Protein AF-A0AA36GYH1-F1 (afdb_monomer)

Foldseek 3Di:
DDDDDPVLVVLLVVVLVVVVVVLVVVLVVLVVVLVVLVVVLLVLLLCCLAANDPPDADWDAAVAPLRGIYHPPKHWDFCCVFWDWAPAQFDPPFFEWDADLVPFIDGQVVVCVVPVDHDDDDPDDSRQWHWDDQLKWKQFLCCLPFFIGHDNDTGIYGPLIIIIDGPPVQDPSLLVNSVRRHPSNSPQLNVLDPCPDRSPRRDVSSVRVRIDMGDPPVSSVVSSVVSVVVVVVSVVVSVVSVVVSVVSVVVSVVSSCCSVVCVPVDPPPDDDPPPDDPDDDDDPDPPVVPPPPPDPPDDDPVVVVVVVVPPPDDDDDDPPPVVVVPPPPDPPPPPDDDDDDDDDDDDDDDDDDDDDDDDPPVPCPPDPPLDLVVVLVVLQVLCCDPQVPADADPQDQDQVLQWSQVLQVVLQCVQPVVLLVVQCVVDVDCSSVVVSVQLQVCCVPVFQLCCQQQNDDDPNRGTHSAAADDLDVVPVSSVVRNVSKHKHKDAQCQNHPVDRHGFGIFIAISGFTAETEREFRVVVVTDLVNLVLCLQAVDDCVRQCQPQRRGYQKYWRDYLKFIKIFRHYDRNPTDIFTQEQAQVGNQAWHADIFHDDPVGGSCVCVSSPCNRPNNVSCQSQQFKFKDWDWDWDQDPVRDTDTDIDIDIDRDRNNLSVVLVLVLVVCQVQQFQAFAEEQAADLNCVLLSLLSNLLSLLSHAYNVRHRSALAEEEEEADLPDDVSSVRNNPGNDDPDQQEAECHPPHALVSVLVNLQVSRSYYYDYLVSLVVCLVPNPDQAPGAYEYEYEADDPVRCFPSVLSVLSSHAHLQVVLVVLCVVVVHDSVPPPPLQPLSSSLSSFATGRRYYYYYYHNADDLLRQQQRFDQDDQAKGFGPGHDFPNRCCSSLSWDDLQQAEDEPQQLLQPLVVCVVDVVDPQDLSSVLVVVPVPDALDDLLVVLSSVVSCCVRPAQPFPNRQAAEEEEAAAPVSLVVNLVSNVVVCVVVVPPSAFEAEDDDDWDDDPNDIDDSQVSAADPVRHTADPVCRLVCCQPPHGYYYYHPPPLAPDEDQSHAEYEYHHDAAAPSLSSRSSSNTHDDRRRPHHHYYYSHDDLVRSLVNCQCRNTTHMGNHDDDPVVLVVLVCVLVVVVLDDVVLLCQLSVLVSCVVVVDPCSVVSNVVSLVSSLVSLVPDDPVSVVVSLVSLVVNLVSVSSVRNHDSDSDSSSSSVSVNSVVNNVSNDDDDDDDDDDPPDDDDDDDDDHHDDDRGRDRDDDDDD

Mean predicted aligned error: 20.14 Å

InterPro domains:
  IPR007409 Restriction endonuclease, type I, HsdR, N-terminal [PF04313] (483-558)
  IPR014001 Helicase superfamily 1/2, ATP-binding domain [SM00487] (647-878)
  IPR027417 P-loop containing nucleoside triphosphate hydrolase [G3DSA:3.40.50.300] (651-812)
  IPR027417 P-loop containing nucleoside triphosphate hydrolase [G3DSA:3.40.50.300] (880-1109)
  IPR027417 P-loop containing nucleoside triphosphate hydrolase [SSF52540] (620-901)
  IPR040980 SWI2/SNF2 ATPase [PF18766] (654-894)
  IPR055180 Restriction endonuclease, type I, HsdR, second RecA-like helicase domain [PF22679] (1026-1087)

Organism: Cylicocyclus nassatus (NCBI:txid53992)

Radius of gyration: 38.21 Å; Cα contacts (8 Å, |Δi|>4): 1904; chains: 1; bounding box: 114×92×115 Å

pLDDT: mean 75.82, std 20.83, range [22.33, 98.38]

Structure (mmCIF, N/CA/C/O backbone):
data_AF-A0AA36GYH1-F1
#
_entry.id   AF-A0AA36GYH1-F1
#
loop_
_atom_site.group_PDB
_atom_site.id
_atom_site.type_symbol
_atom_site.label_atom_id
_atom_site.label_alt_id
_atom_site.label_comp_id
_atom_site.label_asym_id
_atom_site.label_entity_id
_atom_site.label_seq_id
_atom_site.pdbx_PDB_ins_code
_atom_site.Cartn_x
_atom_site.Cartn_y
_atom_site.Cartn_z
_atom_site.occupancy
_atom_site.B_iso_or_equiv
_atom_site.auth_seq_id
_atom_site.auth_comp_id
_atom_site.auth_asym_id
_atom_site.auth_atom_id
_atom_site.pdbx_PDB_model_num
ATOM 1 N N . MET A 1 1 ? 21.931 45.355 18.336 1.00 42.88 1 MET A N 1
ATOM 2 C CA . MET A 1 1 ? 22.739 44.397 19.125 1.00 42.88 1 MET A CA 1
ATOM 3 C C . MET A 1 1 ? 24.170 44.447 18.627 1.00 42.88 1 MET A C 1
ATOM 5 O O . MET A 1 1 ? 24.350 44.626 17.428 1.00 42.88 1 MET A O 1
ATOM 9 N N . HIS A 1 2 ? 25.159 44.280 19.506 1.00 52.50 2 HIS A N 1
ATOM 10 C CA . HIS A 1 2 ? 26.504 43.904 19.067 1.00 52.50 2 HIS A CA 1
ATOM 11 C C . HIS A 1 2 ? 26.463 42.423 18.672 1.00 52.50 2 HIS A C 1
ATOM 13 O O . HIS A 1 2 ? 25.985 41.603 19.451 1.00 52.50 2 HIS A O 1
ATOM 19 N N . VAL A 1 3 ? 26.918 42.090 17.466 1.00 59.19 3 VAL A N 1
ATOM 20 C CA . VAL A 1 3 ? 27.061 40.699 17.013 1.00 59.19 3 VAL A CA 1
ATOM 21 C C . VAL A 1 3 ? 28.542 40.331 17.151 1.00 59.19 3 VAL A C 1
ATOM 23 O O . VAL A 1 3 ? 29.374 41.077 16.627 1.00 59.19 3 VAL A O 1
ATOM 26 N N . PRO A 1 4 ? 28.907 39.248 17.864 1.00 66.62 4 PRO A N 1
ATOM 27 C CA . PRO A 1 4 ? 30.306 38.856 18.009 1.00 66.62 4 PRO A CA 1
ATOM 28 C C . PRO A 1 4 ? 30.884 38.365 16.666 1.00 66.62 4 PRO A C 1
ATOM 30 O O . PRO A 1 4 ? 30.126 37.894 15.812 1.00 66.62 4 PRO A O 1
ATOM 33 N N . PRO A 1 5 ? 32.210 38.440 16.443 1.00 76.12 5 PRO A N 1
ATOM 34 C CA . PRO A 1 5 ? 32.849 37.925 15.233 1.00 76.12 5 PRO A CA 1
ATOM 35 C C . PRO A 1 5 ? 32.530 36.446 14.967 1.00 76.12 5 PRO A C 1
ATOM 37 O O . PRO A 1 5 ? 32.380 35.656 15.897 1.00 76.12 5 PRO A O 1
ATOM 40 N N . ILE A 1 6 ? 32.505 36.041 13.693 1.00 74.12 6 ILE A N 1
ATOM 41 C CA . ILE A 1 6 ? 32.154 34.670 13.254 1.00 74.12 6 ILE A CA 1
ATOM 42 C C . ILE A 1 6 ? 32.993 33.591 13.972 1.00 74.12 6 ILE A C 1
ATOM 44 O O . ILE A 1 6 ? 32.478 32.541 14.346 1.00 74.12 6 ILE A O 1
ATOM 48 N N . TYR A 1 7 ? 34.271 33.869 14.243 1.00 72.81 7 TYR A N 1
ATOM 49 C CA . TYR A 1 7 ? 35.160 32.981 15.003 1.00 72.81 7 TYR A CA 1
ATOM 50 C C . TYR A 1 7 ? 34.705 32.748 16.458 1.00 72.81 7 TYR A C 1
ATOM 52 O O . TYR A 1 7 ? 34.854 31.646 16.987 1.00 72.81 7 TYR A O 1
ATOM 60 N N . GLU A 1 8 ? 34.125 33.758 17.107 1.00 69.00 8 GLU A N 1
ATOM 61 C CA . GLU A 1 8 ? 33.580 33.640 18.463 1.00 69.00 8 GLU A CA 1
ATOM 62 C C . GLU A 1 8 ? 32.201 32.973 18.447 1.00 69.00 8 GLU A C 1
ATOM 64 O O . GLU A 1 8 ? 31.946 32.106 19.281 1.00 69.00 8 GLU A O 1
ATOM 69 N N . GLN A 1 9 ? 31.366 33.256 17.437 1.00 71.88 9 GLN A N 1
ATOM 70 C CA . GLN A 1 9 ? 30.117 32.517 17.203 1.00 71.88 9 GLN A CA 1
ATOM 71 C C . GLN A 1 9 ? 30.377 31.007 17.066 1.00 71.88 9 GLN A C 1
ATOM 73 O O . GLN A 1 9 ? 29.732 30.211 17.745 1.00 71.88 9 GLN A O 1
ATOM 78 N N . GLN A 1 10 ? 31.370 30.605 16.263 1.00 77.06 10 GLN A N 1
ATOM 79 C CA . GLN A 1 10 ? 31.720 29.193 16.078 1.00 77.06 10 GLN A CA 1
ATOM 80 C C . GLN A 1 10 ? 32.257 28.544 17.364 1.00 77.06 10 GLN A C 1
ATOM 82 O O . GLN A 1 10 ? 31.970 27.378 17.632 1.00 77.06 10 GLN A O 1
ATOM 87 N N . LYS A 1 11 ? 33.009 29.282 18.195 1.00 74.00 11 LYS A N 1
ATOM 88 C CA . LYS A 1 11 ? 33.435 28.793 19.519 1.00 74.00 11 LYS A CA 1
ATOM 89 C C . LYS A 1 11 ? 32.251 28.566 20.455 1.00 74.00 11 LYS A C 1
ATOM 91 O O . LYS A 1 11 ? 32.203 27.528 21.112 1.00 74.00 11 LYS A O 1
ATOM 96 N N . ILE A 1 12 ? 31.318 29.517 20.506 1.00 76.06 12 ILE A N 1
ATOM 97 C CA . ILE A 1 12 ? 30.114 29.435 21.339 1.00 76.06 12 ILE A CA 1
ATOM 98 C C . ILE A 1 12 ? 29.239 28.259 20.887 1.00 76.06 12 ILE A C 1
ATOM 100 O O . ILE A 1 12 ? 28.840 27.463 21.734 1.00 76.06 12 ILE A O 1
ATOM 104 N N . ALA A 1 13 ? 29.026 28.088 19.577 1.00 76.94 13 ALA A N 1
ATOM 105 C CA . ALA A 1 13 ? 28.311 26.944 19.008 1.00 76.94 13 ALA A CA 1
ATOM 106 C C . ALA A 1 13 ? 28.963 25.610 19.412 1.00 76.94 13 ALA A C 1
ATOM 108 O O . ALA A 1 13 ? 28.360 24.839 20.153 1.00 76.94 13 ALA A O 1
ATOM 109 N N . ASN A 1 14 ? 30.241 25.398 19.070 1.00 77.56 14 ASN A N 1
ATOM 110 C CA . ASN A 1 14 ? 30.956 24.149 19.367 1.00 77.56 14 ASN A CA 1
ATOM 111 C C . ASN A 1 14 ? 30.986 23.810 20.877 1.00 77.56 14 ASN A C 1
ATOM 113 O O . ASN A 1 14 ? 31.023 22.637 21.261 1.00 77.56 14 ASN A O 1
ATOM 117 N N . LEU A 1 15 ? 31.006 24.826 21.751 1.00 76.00 15 LEU A N 1
ATOM 118 C CA . LEU A 1 15 ? 30.944 24.653 23.204 1.00 76.00 15 LEU A CA 1
ATOM 119 C C . LEU A 1 15 ? 29.531 24.282 23.679 1.00 76.00 15 LEU A C 1
ATOM 121 O O . LEU A 1 15 ? 29.390 23.373 24.504 1.00 76.00 15 LEU A O 1
ATOM 125 N N . LEU A 1 16 ? 28.504 24.962 23.162 1.00 80.44 16 LEU A N 1
ATOM 126 C CA . LEU A 1 16 ? 27.103 24.680 23.465 1.00 80.44 16 LEU A CA 1
ATOM 127 C C . LEU A 1 16 ? 26.687 23.301 22.958 1.00 80.44 16 LEU A C 1
ATOM 129 O O . LEU A 1 16 ? 26.076 22.572 23.732 1.00 80.44 16 LEU A O 1
ATOM 133 N N . ASP A 1 17 ? 27.080 22.895 21.751 1.00 81.56 17 ASP A N 1
ATOM 134 C CA . ASP A 1 17 ? 26.808 21.561 21.199 1.00 81.56 17 ASP A CA 1
ATOM 135 C C . ASP A 1 17 ? 27.361 20.468 22.120 1.00 81.56 17 ASP A C 1
ATOM 137 O O . ASP A 1 17 ? 26.639 19.569 22.563 1.00 81.56 17 ASP A O 1
ATOM 141 N N . LYS A 1 18 ? 28.639 20.595 22.506 1.00 78.69 18 LYS A N 1
ATOM 142 C CA . LYS A 1 18 ? 29.310 19.654 23.411 1.00 78.69 18 LYS A CA 1
ATOM 143 C C . LYS A 1 18 ? 28.646 19.594 24.788 1.00 78.69 18 LYS A C 1
ATOM 145 O O . LYS A 1 18 ? 28.511 18.509 25.352 1.00 78.69 18 LYS A O 1
ATOM 150 N N . LYS A 1 19 ? 28.244 20.737 25.352 1.00 75.56 19 LYS A N 1
ATOM 151 C CA . LYS A 1 19 ? 27.592 20.796 26.670 1.00 75.56 19 LYS A CA 1
ATOM 152 C C . LYS A 1 19 ? 26.142 20.314 26.633 1.00 75.56 19 LYS A C 1
ATOM 154 O O . LYS A 1 19 ? 25.736 19.583 27.532 1.00 75.56 19 LYS A O 1
ATOM 159 N N . CYS A 1 20 ? 25.387 20.662 25.595 1.00 78.50 20 CYS A N 1
ATOM 160 C CA . CYS A 1 20 ? 24.020 20.194 25.393 1.00 78.50 20 CYS A CA 1
ATOM 161 C C . CYS A 1 20 ? 23.994 18.679 25.202 1.00 78.50 20 CYS A C 1
ATOM 163 O O . CYS A 1 20 ? 23.284 18.017 25.945 1.00 78.50 20 CYS A O 1
ATOM 165 N N . SER A 1 21 ? 24.849 18.124 24.337 1.00 78.44 21 SER A N 1
ATOM 166 C CA . SER A 1 21 ? 24.988 16.673 24.140 1.00 78.44 21 SER A CA 1
ATOM 167 C C . SER A 1 21 ? 25.290 15.919 25.447 1.00 78.44 21 SER A C 1
ATOM 169 O O . SER A 1 21 ? 24.697 14.872 25.712 1.00 78.44 21 SER A O 1
ATOM 171 N N . GLN A 1 22 ? 26.145 16.472 26.320 1.00 72.62 22 GLN A N 1
ATOM 172 C CA . GLN A 1 22 ? 26.410 15.902 27.648 1.00 72.62 22 GLN A CA 1
ATOM 173 C C . GLN A 1 22 ? 25.172 15.915 28.563 1.00 72.62 22 GLN A C 1
ATOM 175 O O . GLN A 1 22 ? 24.921 14.925 29.251 1.00 72.62 22 GLN A O 1
ATOM 180 N N . ILE A 1 23 ? 24.391 17.001 28.560 1.00 76.31 23 ILE A N 1
ATOM 181 C CA . ILE A 1 23 ? 23.146 17.103 29.339 1.00 76.31 23 ILE A CA 1
ATOM 182 C C . ILE A 1 23 ? 22.066 16.178 28.762 1.00 76.31 23 ILE A C 1
ATOM 184 O O . ILE A 1 23 ? 21.401 15.482 29.522 1.00 76.31 23 ILE A O 1
ATOM 188 N N . ASP A 1 24 ? 21.928 16.102 27.439 1.00 79.75 24 ASP A N 1
ATOM 189 C CA . ASP A 1 24 ? 20.952 15.243 26.763 1.00 79.75 24 ASP A CA 1
ATOM 190 C C . ASP A 1 24 ? 21.239 13.757 27.021 1.00 79.75 24 ASP A C 1
ATOM 192 O O . ASP A 1 24 ? 20.327 13.015 27.376 1.00 79.75 24 ASP A O 1
ATOM 196 N N . THR A 1 25 ? 22.514 13.349 26.999 1.00 78.44 25 THR A N 1
ATOM 197 C CA . THR A 1 25 ? 22.944 11.995 27.403 1.00 78.44 25 THR A CA 1
ATOM 198 C C . THR A 1 25 ? 22.588 11.687 28.867 1.00 78.44 25 THR A C 1
ATOM 200 O O . THR A 1 25 ? 22.267 10.549 29.215 1.00 78.44 25 THR A O 1
ATOM 203 N N . ALA A 1 26 ? 22.659 12.683 29.759 1.00 71.19 26 ALA A N 1
ATOM 204 C CA . ALA A 1 26 ? 22.295 12.523 31.167 1.00 71.19 26 ALA A CA 1
ATOM 205 C C . ALA A 1 26 ? 20.770 12.471 31.372 1.00 71.19 26 ALA A C 1
ATOM 207 O O . ALA A 1 26 ? 20.288 11.664 32.171 1.00 71.19 26 ALA A O 1
ATOM 208 N N . LEU A 1 27 ? 20.011 13.281 30.627 1.00 77.25 27 LEU A N 1
ATOM 209 C CA . LEU A 1 27 ? 18.548 13.269 30.603 1.00 77.25 27 LEU A CA 1
ATOM 210 C C . LEU A 1 27 ? 18.011 11.936 30.075 1.00 77.25 27 LEU A C 1
ATOM 212 O O . LEU A 1 27 ? 17.143 11.348 30.711 1.00 77.25 27 LEU A O 1
ATOM 216 N N . GLU A 1 28 ? 18.554 11.434 28.964 1.00 83.31 28 GLU A N 1
ATOM 217 C CA . GLU A 1 28 ? 18.201 10.136 28.379 1.00 83.31 28 GLU A CA 1
ATOM 218 C C . GLU A 1 28 ? 18.396 9.004 29.394 1.00 83.31 28 GLU A C 1
ATOM 220 O O . GLU A 1 28 ? 17.433 8.328 29.750 1.00 83.31 28 GLU A O 1
ATOM 225 N N . LYS A 1 29 ? 19.601 8.867 29.966 1.00 77.25 29 LYS A N 1
ATOM 226 C CA . LYS A 1 29 ? 19.888 7.846 30.989 1.00 77.25 29 LYS A CA 1
ATOM 227 C C . LYS A 1 29 ? 18.986 7.967 32.219 1.00 77.25 29 LYS A C 1
ATOM 229 O O . LYS A 1 29 ? 18.505 6.957 32.725 1.00 77.25 29 LYS A O 1
ATOM 234 N N . THR A 1 30 ? 18.722 9.189 32.685 1.00 76.50 30 THR A N 1
ATOM 235 C CA . THR A 1 30 ? 17.850 9.419 33.851 1.00 76.50 30 THR A CA 1
ATOM 236 C C . THR A 1 30 ? 16.400 9.025 33.559 1.00 76.50 30 THR A C 1
ATOM 238 O O . THR A 1 30 ? 15.754 8.428 34.418 1.00 76.50 30 THR A O 1
ATOM 241 N N . ARG A 1 31 ? 15.903 9.294 32.343 1.00 85.19 31 ARG A N 1
ATOM 242 C CA . ARG A 1 31 ? 14.575 8.861 31.880 1.00 85.19 31 ARG A CA 1
ATOM 243 C C . ARG A 1 31 ? 14.498 7.334 31.759 1.00 85.19 31 ARG A C 1
ATOM 245 O O . ARG A 1 31 ? 13.547 6.752 32.271 1.00 85.19 31 ARG A O 1
ATOM 252 N N . THR A 1 32 ? 15.514 6.675 31.194 1.00 83.06 32 THR A N 1
ATOM 253 C CA . THR A 1 32 ? 15.573 5.203 31.105 1.00 83.06 32 THR A CA 1
ATOM 254 C C . THR A 1 32 ? 15.487 4.543 32.484 1.00 83.06 32 THR A C 1
ATOM 256 O O . THR A 1 32 ? 14.633 3.683 32.687 1.00 83.06 32 THR A O 1
ATOM 259 N N . THR A 1 33 ? 16.271 5.000 33.468 1.00 78.81 33 THR A N 1
ATOM 260 C CA . THR A 1 33 ? 16.235 4.433 34.830 1.00 78.81 33 THR A CA 1
ATOM 261 C C . THR A 1 33 ? 14.906 4.660 35.559 1.00 78.81 33 THR A C 1
ATOM 263 O O . THR A 1 33 ? 14.504 3.830 36.373 1.00 78.81 33 THR A O 1
ATOM 266 N N . ILE A 1 34 ? 14.166 5.731 35.250 1.00 85.00 34 ILE A N 1
ATOM 267 C CA . ILE A 1 34 ? 12.796 5.903 35.764 1.00 85.00 34 ILE A CA 1
ATOM 268 C C . ILE A 1 34 ? 11.864 4.808 35.221 1.00 85.00 34 ILE A C 1
ATOM 270 O O . ILE A 1 34 ? 11.071 4.253 35.984 1.00 85.00 34 ILE A O 1
ATOM 274 N N . GLU A 1 35 ? 11.963 4.455 33.936 1.00 84.88 35 GLU A N 1
ATOM 275 C CA . GLU A 1 35 ? 11.152 3.378 33.352 1.00 84.88 35 GLU A CA 1
ATOM 276 C C . GLU A 1 35 ? 11.582 1.983 33.837 1.00 84.88 35 GLU A C 1
ATOM 278 O O . GLU A 1 35 ? 10.729 1.125 34.064 1.00 84.88 35 GLU A O 1
ATOM 283 N N . GLU A 1 36 ? 12.876 1.760 34.087 1.00 84.25 36 GLU A N 1
ATOM 284 C CA . GLU A 1 36 ? 13.381 0.545 34.748 1.00 84.25 36 GLU A CA 1
ATOM 285 C C . GLU A 1 36 ? 12.786 0.390 36.159 1.00 84.25 36 GLU A C 1
ATOM 287 O O . GLU A 1 36 ? 12.255 -0.671 36.495 1.00 84.25 36 GLU A O 1
ATOM 292 N N . TYR A 1 37 ? 12.774 1.460 36.962 1.00 86.75 37 TYR A N 1
ATOM 293 C CA . TYR A 1 37 ? 12.159 1.461 38.294 1.00 86.75 37 TYR A CA 1
ATOM 294 C C . TYR A 1 37 ? 10.635 1.259 38.254 1.00 86.75 37 TYR A C 1
ATOM 296 O O . TYR A 1 37 ? 10.100 0.521 39.084 1.00 86.75 37 TYR A O 1
ATOM 304 N N . LYS A 1 38 ? 9.923 1.836 37.275 1.00 86.62 38 LYS A N 1
ATOM 305 C CA . LYS A 1 38 ? 8.480 1.590 37.073 1.00 86.62 38 LYS A CA 1
ATOM 306 C C . LYS A 1 38 ? 8.189 0.125 36.729 1.00 86.62 38 LYS A C 1
ATOM 308 O O . LYS A 1 38 ? 7.287 -0.466 37.326 1.00 86.62 38 LYS A O 1
ATOM 313 N N . LYS A 1 39 ? 8.971 -0.477 35.824 1.00 85.19 39 LYS A N 1
ATOM 314 C CA . LYS A 1 39 ? 8.868 -1.906 35.472 1.00 85.19 39 LYS A CA 1
ATOM 315 C C . LYS A 1 39 ? 9.161 -2.802 36.674 1.00 85.19 39 LYS A C 1
ATOM 317 O O . LYS A 1 39 ? 8.375 -3.696 36.971 1.00 85.19 39 LYS A O 1
ATOM 322 N N . TYR A 1 40 ? 10.235 -2.524 37.415 1.00 86.69 40 TYR A N 1
ATOM 323 C CA . TYR A 1 40 ? 10.589 -3.282 38.617 1.00 86.69 40 TYR A CA 1
ATOM 324 C C . TYR A 1 40 ? 9.496 -3.206 39.696 1.00 86.69 40 TYR A C 1
ATOM 326 O O . TYR A 1 40 ? 9.132 -4.227 40.280 1.00 86.69 40 TYR A O 1
ATOM 334 N N . LYS A 1 41 ? 8.886 -2.029 39.896 1.00 91.19 41 LYS A N 1
ATOM 335 C CA . LYS A 1 41 ? 7.726 -1.861 40.784 1.00 91.19 41 LYS A CA 1
ATOM 336 C C . LYS A 1 41 ? 6.549 -2.752 40.369 1.00 91.19 41 LYS A C 1
ATOM 338 O O . LYS A 1 41 ? 5.987 -3.438 41.219 1.00 91.19 41 LYS A O 1
ATOM 343 N N . GLN A 1 42 ? 6.193 -2.774 39.082 1.00 90.00 42 GLN A N 1
ATOM 344 C CA . GLN A 1 42 ? 5.104 -3.622 38.582 1.00 90.00 42 GLN A CA 1
ATOM 345 C C . GLN A 1 42 ? 5.422 -5.120 38.665 1.00 90.00 42 GLN A C 1
ATOM 347 O O . GLN A 1 42 ? 4.539 -5.908 39.007 1.00 90.00 42 GLN A O 1
ATOM 352 N N . ALA A 1 43 ? 6.680 -5.518 38.455 1.00 86.50 43 ALA A N 1
ATOM 353 C CA . ALA A 1 43 ? 7.127 -6.893 38.661 1.00 86.50 43 ALA A CA 1
ATOM 354 C C . ALA A 1 43 ? 7.001 -7.324 40.136 1.00 86.50 43 ALA A C 1
ATOM 356 O O . ALA A 1 43 ? 6.463 -8.397 40.409 1.00 86.50 43 ALA A O 1
ATOM 357 N N . ILE A 1 44 ? 7.410 -6.475 41.092 1.00 91.31 44 ILE A N 1
ATOM 358 C CA . ILE A 1 44 ? 7.234 -6.730 42.534 1.00 91.31 44 ILE A CA 1
ATOM 359 C C . ILE A 1 44 ? 5.750 -6.864 42.891 1.00 91.31 44 ILE A C 1
ATOM 361 O O . ILE A 1 44 ? 5.372 -7.848 43.527 1.00 91.31 44 ILE A O 1
ATOM 365 N N . ILE A 1 45 ? 4.910 -5.903 42.478 1.00 92.19 45 ILE A N 1
ATOM 366 C CA . ILE A 1 45 ? 3.460 -5.928 42.735 1.00 92.19 45 ILE A CA 1
ATOM 367 C C . ILE A 1 45 ? 2.869 -7.229 42.196 1.00 92.19 45 ILE A C 1
ATOM 369 O O . ILE A 1 45 ? 2.254 -7.981 42.948 1.00 92.19 45 ILE A O 1
ATOM 373 N N . THR A 1 46 ? 3.108 -7.530 40.919 1.00 90.12 46 THR A N 1
ATOM 374 C CA . THR A 1 46 ? 2.562 -8.712 40.247 1.00 90.12 46 THR A CA 1
ATOM 375 C C . THR A 1 46 ? 3.025 -10.002 40.923 1.00 90.12 46 THR A C 1
ATOM 377 O O . THR A 1 46 ? 2.187 -10.830 41.273 1.00 90.12 46 THR A O 1
ATOM 380 N N . LYS A 1 47 ? 4.324 -10.171 41.203 1.00 90.06 47 LYS A N 1
ATOM 381 C CA . LYS A 1 47 ? 4.854 -11.374 41.868 1.00 90.06 47 LYS A CA 1
ATOM 382 C C . LYS A 1 47 ? 4.272 -11.556 43.272 1.00 90.06 47 LYS A C 1
ATOM 384 O O . LYS A 1 47 ? 3.800 -12.644 43.595 1.00 90.06 47 LYS A O 1
ATOM 389 N N . ALA A 1 48 ? 4.219 -10.493 44.073 1.00 93.00 48 ALA A N 1
ATOM 390 C CA . ALA A 1 48 ? 3.715 -10.560 45.441 1.00 93.00 48 ALA A CA 1
ATOM 391 C C . ALA A 1 48 ? 2.196 -10.795 45.518 1.00 93.00 48 ALA A C 1
ATOM 393 O O . ALA A 1 48 ? 1.752 -11.522 46.401 1.00 93.00 48 ALA A O 1
ATOM 394 N N . VAL A 1 49 ? 1.379 -10.243 44.608 1.00 93.56 49 VAL A N 1
ATOM 395 C CA . VAL A 1 49 ? -0.076 -10.500 44.639 1.00 93.56 49 VAL A CA 1
ATOM 396 C C . VAL A 1 49 ? -0.465 -11.852 44.040 1.00 93.56 49 VAL A C 1
ATOM 398 O O . VAL A 1 49 ? -1.511 -12.368 44.426 1.00 93.56 49 VAL A O 1
ATOM 401 N N . THR A 1 50 ? 0.342 -12.435 43.144 1.00 89.38 50 THR A N 1
ATOM 402 C CA . THR A 1 50 ? 0.027 -13.701 42.441 1.00 89.38 50 THR A CA 1
ATOM 403 C C . THR A 1 50 ? 0.682 -14.943 43.055 1.00 89.38 50 THR A C 1
ATOM 405 O O . THR A 1 50 ? 0.024 -15.970 43.191 1.00 89.38 50 THR A O 1
ATOM 408 N N . LYS A 1 51 ? 1.950 -14.850 43.483 1.00 89.19 51 LYS A N 1
ATOM 409 C CA . LYS A 1 51 ? 2.704 -15.940 44.135 1.00 89.19 51 LYS A CA 1
ATOM 410 C C . LYS A 1 51 ? 2.789 -15.768 45.665 1.00 89.19 51 LYS A C 1
ATOM 412 O O . LYS A 1 51 ? 3.067 -16.727 46.388 1.00 89.19 51 LYS A O 1
ATOM 417 N N . GLY A 1 52 ? 2.506 -14.570 46.184 1.00 89.88 52 GLY A N 1
ATOM 418 C CA . GLY A 1 52 ? 2.695 -14.206 47.595 1.00 89.88 52 GLY A CA 1
ATOM 419 C C . GLY A 1 52 ? 4.145 -13.846 47.932 1.00 89.88 52 GLY A C 1
ATOM 420 O O . GLY A 1 52 ? 4.982 -13.694 47.044 1.00 89.88 52 GLY A O 1
ATOM 421 N N . ILE A 1 53 ? 4.445 -13.715 49.229 1.00 91.38 53 ILE A N 1
ATOM 422 C CA . ILE A 1 53 ? 5.801 -13.405 49.736 1.00 91.38 53 ILE A CA 1
ATOM 423 C C . ILE A 1 53 ? 6.420 -14.527 50.592 1.00 91.38 53 ILE A C 1
ATOM 425 O O . ILE A 1 53 ? 7.541 -14.396 51.078 1.00 91.38 53 ILE A O 1
ATOM 429 N N . ARG A 1 54 ? 5.700 -15.640 50.788 1.00 85.75 54 ARG A N 1
ATOM 43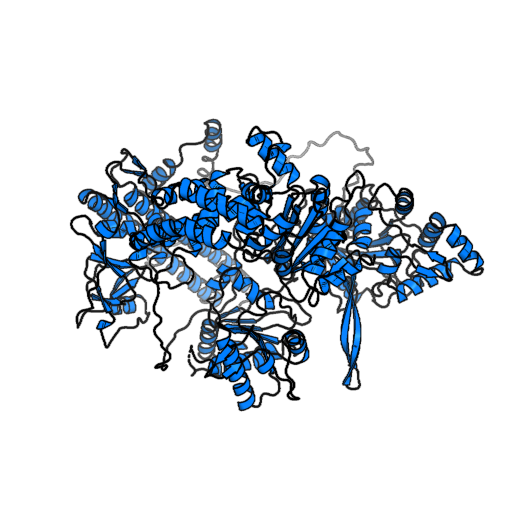0 C CA . ARG A 1 54 ? 6.057 -16.738 51.704 1.00 85.75 54 ARG A CA 1
ATOM 431 C C . ARG A 1 54 ? 6.934 -17.822 51.049 1.00 85.75 54 ARG A C 1
ATOM 433 O O . ARG A 1 54 ? 6.579 -18.995 51.082 1.00 85.75 54 ARG A O 1
ATOM 440 N N . GLY A 1 55 ? 8.077 -17.414 50.490 1.00 73.81 55 GLY A N 1
ATOM 441 C CA . GLY A 1 55 ? 9.121 -18.314 49.969 1.00 73.81 55 GLY A CA 1
ATOM 442 C C . GLY A 1 55 ? 8.671 -19.271 48.855 1.00 73.81 55 GLY A C 1
ATOM 443 O O . GLY A 1 55 ? 7.648 -19.047 48.207 1.00 73.81 55 GLY A O 1
ATOM 444 N N . ASP A 1 56 ? 9.445 -20.341 48.649 1.00 76.19 56 ASP A N 1
ATOM 445 C CA . ASP A 1 56 ? 9.038 -21.468 47.805 1.00 76.19 56 ASP A CA 1
ATOM 446 C C . ASP A 1 56 ? 8.031 -22.354 48.544 1.00 76.19 56 ASP A C 1
ATOM 448 O O . ASP A 1 56 ? 8.235 -22.759 49.692 1.00 76.19 56 ASP A O 1
ATOM 452 N N . ARG A 1 57 ? 6.934 -22.674 47.859 1.00 85.62 57 ARG A N 1
ATOM 453 C CA . ARG A 1 57 ? 5.836 -23.513 48.349 1.00 85.62 57 ARG A CA 1
ATOM 454 C C . ARG A 1 57 ? 5.120 -24.177 47.169 1.00 85.62 57 ARG A C 1
ATOM 456 O O . ARG A 1 57 ? 5.254 -23.688 46.048 1.00 85.62 57 ARG A O 1
ATOM 463 N N . PRO A 1 58 ? 4.345 -25.257 47.385 1.00 86.06 58 PRO A N 1
ATOM 464 C CA . PRO A 1 58 ? 3.614 -25.911 46.306 1.00 86.06 58 PRO A CA 1
ATOM 465 C C . PRO A 1 58 ? 2.694 -24.934 45.566 1.00 86.06 58 PRO A C 1
ATOM 467 O O . PRO A 1 58 ? 1.849 -24.275 46.178 1.00 86.06 58 PRO A O 1
ATOM 470 N N . MET A 1 59 ? 2.857 -24.869 44.248 1.00 91.06 59 MET A N 1
ATOM 471 C CA . MET A 1 59 ? 1.984 -24.144 43.326 1.00 91.06 59 MET A CA 1
ATOM 472 C C . MET A 1 59 ? 0.989 -25.119 42.681 1.00 91.06 59 MET A C 1
ATOM 474 O O . MET A 1 59 ? 1.202 -26.332 42.676 1.00 91.06 59 MET A O 1
ATOM 478 N N . LYS A 1 60 ? -0.108 -24.590 42.142 1.00 88.62 60 LYS A N 1
ATOM 479 C CA . LYS A 1 60 ? -1.070 -25.307 41.297 1.00 88.62 60 LYS A CA 1
ATOM 480 C C . LYS A 1 60 ? -1.624 -24.367 40.231 1.00 88.62 60 LYS A C 1
ATOM 482 O O . LYS A 1 60 ? -1.640 -23.154 40.434 1.00 88.62 60 LYS A O 1
ATOM 487 N N . ASP A 1 61 ? -2.164 -24.922 39.152 1.00 87.75 61 ASP A N 1
ATOM 488 C CA . ASP A 1 61 ? -3.020 -24.157 38.244 1.00 87.75 61 ASP A CA 1
ATOM 489 C C . ASP A 1 61 ? -4.224 -23.576 39.014 1.00 87.75 61 ASP A C 1
ATOM 491 O O . ASP A 1 61 ? -4.909 -24.263 39.780 1.00 87.75 61 ASP A O 1
ATOM 495 N N . SER A 1 62 ? -4.459 -22.280 38.833 1.00 83.56 62 SER A N 1
ATOM 496 C CA . SER A 1 62 ? -5.584 -21.548 39.411 1.00 83.56 62 SER A CA 1
ATOM 497 C C . SER A 1 62 ? -6.931 -21.851 38.749 1.00 83.56 62 SER A C 1
ATOM 499 O O . SER A 1 62 ? -7.974 -21.561 39.346 1.00 83.56 62 SER A O 1
ATOM 501 N N . GLY A 1 63 ? -6.928 -22.361 37.512 1.00 81.00 63 GLY A N 1
ATOM 502 C CA . GLY A 1 63 ? -8.098 -22.358 36.632 1.00 81.00 63 GLY A CA 1
ATOM 503 C C . GLY A 1 63 ? -8.532 -20.939 36.234 1.00 81.00 63 GLY A C 1
ATOM 504 O O . GLY A 1 63 ? -9.722 -20.687 36.027 1.00 81.00 63 GLY A O 1
ATOM 505 N N . ILE A 1 64 ? -7.594 -19.984 36.212 1.00 85.31 64 ILE A N 1
ATOM 506 C CA . ILE A 1 64 ? -7.813 -18.572 35.887 1.00 85.31 64 ILE A CA 1
ATOM 507 C C . ILE A 1 64 ? -6.791 -18.146 34.822 1.00 85.31 64 ILE A C 1
ATOM 509 O O . ILE A 1 64 ? -5.606 -17.957 35.091 1.00 85.31 64 ILE A O 1
ATOM 513 N N . GLU A 1 65 ? -7.297 -17.946 33.607 1.00 78.19 65 GLU A N 1
ATOM 514 C CA . GLU A 1 65 ? -6.552 -17.665 32.368 1.00 78.19 65 GLU A CA 1
ATOM 515 C C . GLU A 1 65 ? -5.456 -16.589 32.496 1.00 78.19 65 GLU A C 1
ATOM 517 O O . GLU A 1 65 ? -4.373 -16.740 31.942 1.00 78.19 65 GLU A O 1
ATOM 522 N N . TRP A 1 66 ? -5.710 -15.513 33.249 1.00 86.44 66 TRP A N 1
ATOM 523 C CA . TRP A 1 66 ? -4.823 -14.345 33.305 1.00 86.44 66 TRP A CA 1
ATOM 524 C C . TRP A 1 66 ? -3.674 -14.428 34.324 1.00 86.44 66 TRP A C 1
ATOM 526 O O . TRP A 1 66 ? -2.815 -13.547 34.331 1.00 86.44 66 TRP A O 1
ATOM 536 N N . ILE A 1 67 ? -3.659 -15.442 35.196 1.00 83.44 67 ILE A N 1
ATOM 537 C CA . ILE A 1 67 ? -2.665 -15.587 36.279 1.00 83.44 67 ILE A CA 1
ATOM 538 C C . ILE A 1 67 ? -1.860 -16.889 36.187 1.00 83.44 67 ILE A C 1
ATOM 540 O O . ILE A 1 67 ? -0.704 -16.910 36.604 1.00 83.44 67 ILE A O 1
ATOM 544 N N . GLY A 1 68 ? -2.427 -17.959 35.618 1.00 86.06 68 GLY A N 1
ATOM 545 C CA . GLY A 1 68 ? -1.757 -19.258 35.543 1.00 86.06 68 GLY A CA 1
ATOM 546 C C . GLY A 1 68 ? -1.648 -19.915 36.920 1.00 86.06 68 GLY A C 1
ATOM 547 O O . GLY A 1 68 ? -2.663 -20.289 37.510 1.00 86.06 68 GLY A O 1
ATOM 548 N N . GLU A 1 69 ? -0.433 -20.068 37.443 1.00 87.50 69 GLU A N 1
ATOM 549 C CA . GLU A 1 69 ? -0.200 -20.745 38.723 1.00 87.50 69 GLU A CA 1
ATOM 550 C C . GLU A 1 69 ? -0.417 -19.842 39.948 1.00 87.50 69 GLU A C 1
ATOM 552 O O . GLU A 1 69 ? 0.034 -18.698 39.998 1.00 87.50 69 GLU A O 1
ATOM 557 N N . ILE A 1 70 ? -1.032 -20.408 40.989 1.00 91.38 70 ILE A N 1
ATOM 558 C CA . ILE A 1 70 ? -1.170 -19.818 42.329 1.00 91.38 70 ILE A CA 1
ATOM 559 C C . ILE A 1 70 ? -0.715 -20.813 43.411 1.00 91.38 70 ILE A C 1
ATOM 561 O O . ILE A 1 70 ? -0.698 -22.021 43.165 1.00 91.38 70 ILE A O 1
ATOM 565 N N . PRO A 1 71 ? -0.387 -20.353 44.631 1.00 93.38 71 PRO A N 1
ATOM 566 C CA . PRO A 1 71 ? -0.143 -21.221 45.781 1.00 93.38 71 PRO A CA 1
ATOM 567 C C . PRO A 1 71 ? -1.250 -22.263 45.996 1.00 93.38 71 PRO A C 1
ATOM 569 O O . PRO A 1 71 ? -2.438 -21.952 45.900 1.00 93.38 71 PRO A O 1
ATOM 572 N N . ALA A 1 72 ? -0.874 -23.495 46.346 1.00 89.44 72 ALA A N 1
ATOM 573 C CA . ALA A 1 72 ? -1.795 -24.632 46.429 1.00 89.44 72 ALA A CA 1
ATOM 574 C C . ALA A 1 72 ? -2.955 -24.450 47.430 1.00 89.44 72 ALA A C 1
ATOM 576 O O . ALA A 1 72 ? -4.020 -25.045 47.257 1.00 89.44 72 ALA A O 1
ATOM 577 N N . GLU A 1 73 ? -2.778 -23.599 48.442 1.00 89.75 73 GLU A N 1
ATOM 578 C CA . GLU A 1 73 ? -3.796 -23.257 49.445 1.00 89.75 73 GLU A CA 1
ATOM 579 C C . GLU A 1 73 ? -4.823 -22.217 48.950 1.00 89.75 73 GLU A C 1
ATOM 581 O O . GLU A 1 73 ? -5.929 -22.131 49.488 1.00 89.75 73 GLU A O 1
ATOM 586 N N . TRP A 1 74 ? -4.493 -21.432 47.918 1.00 93.19 74 TRP A N 1
ATOM 587 C CA . TRP A 1 74 ? -5.377 -20.415 47.338 1.00 93.19 74 TRP A CA 1
ATOM 588 C C . TRP A 1 74 ? -6.366 -21.053 46.347 1.00 93.19 74 TRP A C 1
ATOM 590 O O . TRP A 1 74 ? -6.063 -22.069 45.728 1.00 93.19 74 TRP A O 1
ATOM 600 N N . ASN A 1 75 ? -7.572 -20.500 46.173 1.00 86.81 75 ASN A N 1
ATOM 601 C CA . ASN A 1 75 ? -8.628 -21.123 45.353 1.00 86.81 75 ASN A CA 1
ATOM 602 C C . ASN A 1 75 ? -9.400 -20.096 44.517 1.00 86.81 75 ASN A C 1
ATOM 604 O O . ASN A 1 75 ? -9.627 -18.981 44.978 1.00 86.81 75 ASN A O 1
ATOM 608 N N . SER A 1 76 ? -9.851 -20.469 43.315 1.00 87.44 76 SER A N 1
ATOM 609 C CA . SER A 1 76 ? -10.652 -19.589 42.447 1.00 87.44 76 SER A CA 1
ATOM 610 C C . SER A 1 76 ? -11.973 -19.171 43.108 1.00 87.44 76 SER A C 1
ATOM 612 O O . SER A 1 76 ? -12.722 -19.999 43.630 1.00 87.44 76 SER A O 1
ATOM 614 N N . ILE A 1 77 ? -12.289 -17.876 43.065 1.00 91.06 77 ILE A N 1
ATOM 615 C CA . ILE A 1 77 ? -13.500 -17.276 43.633 1.00 91.06 77 ILE A CA 1
ATOM 616 C C . ILE A 1 77 ? -14.099 -16.244 42.670 1.00 91.06 77 ILE A C 1
ATOM 618 O O . ILE A 1 77 ? -13.402 -15.528 41.950 1.00 91.06 77 ILE A O 1
ATOM 622 N N . ASN A 1 78 ? -15.430 -16.160 42.628 1.00 90.38 78 ASN A N 1
ATOM 623 C CA . ASN A 1 78 ? -16.089 -15.115 41.850 1.00 90.38 78 ASN A CA 1
ATOM 624 C C . ASN A 1 78 ? -16.004 -13.761 42.592 1.00 90.38 78 ASN A C 1
ATOM 626 O O . ASN A 1 78 ? -16.334 -13.720 43.783 1.00 90.38 78 ASN A O 1
ATOM 630 N N . PRO A 1 79 ? -15.659 -12.644 41.917 1.00 93.56 79 PRO A N 1
ATOM 631 C CA . PRO A 1 79 ? -15.531 -11.335 42.560 1.00 93.56 79 PRO A CA 1
ATOM 632 C C . PRO A 1 79 ? -16.768 -10.872 43.336 1.00 93.56 79 PRO A C 1
ATOM 634 O O . PRO A 1 79 ? -16.615 -10.172 44.332 1.00 93.56 79 PRO A O 1
ATOM 637 N N . LYS A 1 80 ? -17.983 -11.311 42.963 1.00 93.12 80 LYS A N 1
ATOM 638 C CA . LYS A 1 80 ? -19.231 -11.011 43.698 1.00 93.12 80 LYS A CA 1
ATOM 639 C C . LYS A 1 80 ? -19.193 -11.432 45.174 1.00 93.12 80 LYS A C 1
ATOM 641 O O . LYS A 1 80 ? -19.870 -10.823 45.993 1.00 93.12 80 LYS A O 1
ATOM 646 N N . ALA A 1 81 ? -18.424 -12.468 45.521 1.00 92.12 81 ALA A N 1
ATOM 647 C CA . ALA A 1 81 ? -18.295 -12.952 46.899 1.00 92.12 81 ALA A CA 1
ATOM 648 C C . ALA A 1 81 ? -17.302 -12.128 47.747 1.00 92.12 81 ALA A C 1
ATOM 650 O O . ALA A 1 81 ? -17.317 -12.222 48.979 1.00 92.12 81 ALA A O 1
ATOM 651 N N . LEU A 1 82 ? -16.449 -11.339 47.085 1.00 94.25 82 LEU A N 1
ATOM 652 C CA . LEU A 1 82 ? -15.448 -10.453 47.680 1.00 94.25 82 LEU A CA 1
ATOM 653 C C . LEU A 1 82 ? -15.905 -8.984 47.674 1.00 94.25 82 LEU A C 1
ATOM 655 O O . LEU A 1 82 ? -15.607 -8.255 48.612 1.00 94.25 82 LEU A O 1
ATOM 659 N N . PHE A 1 83 ? -16.646 -8.556 46.649 1.00 96.19 83 PHE A N 1
ATOM 660 C CA . PHE A 1 83 ? -17.002 -7.158 46.405 1.00 96.19 83 PHE A CA 1
ATOM 661 C C . PHE A 1 83 ? -18.441 -7.006 45.905 1.00 96.19 83 PHE A C 1
ATOM 663 O O . PHE A 1 83 ? -18.827 -7.586 44.885 1.00 96.19 83 PHE A O 1
ATOM 670 N N . THR A 1 84 ? -19.220 -6.153 46.571 1.00 94.69 84 THR A N 1
ATOM 671 C CA . THR A 1 84 ? -20.606 -5.826 46.186 1.00 94.69 84 THR A CA 1
ATOM 672 C C . THR A 1 84 ? -20.705 -4.398 45.656 1.00 94.69 84 THR A C 1
ATOM 674 O O . THR A 1 84 ? -20.005 -3.507 46.125 1.00 94.69 84 THR A O 1
ATOM 677 N N . GLN A 1 85 ? -21.552 -4.152 44.654 1.00 94.56 85 GLN A N 1
ATOM 678 C CA . GLN A 1 85 ? -21.707 -2.807 44.092 1.00 94.56 85 GLN A CA 1
ATOM 679 C C . GLN A 1 85 ? -22.487 -1.883 45.044 1.00 94.56 85 GLN A C 1
ATOM 681 O O . GLN A 1 85 ? -23.647 -2.167 45.355 1.00 94.56 85 GLN A O 1
ATOM 686 N N . ARG A 1 86 ? -21.915 -0.725 45.402 1.00 91.88 86 ARG A N 1
ATOM 687 C CA . ARG A 1 86 ? -22.640 0.337 46.119 1.00 91.88 86 ARG A CA 1
ATOM 688 C C . ARG A 1 86 ? -23.693 0.984 45.215 1.00 91.88 86 ARG A C 1
ATOM 690 O O . ARG A 1 86 ? -23.421 1.315 44.055 1.00 91.88 86 ARG A O 1
ATOM 697 N N . LYS A 1 87 ? -24.896 1.183 45.760 1.00 88.12 87 LYS A N 1
ATOM 698 C CA . LYS A 1 87 ? -26.034 1.842 45.086 1.00 88.12 87 LYS A CA 1
ATOM 699 C C . LYS A 1 87 ? -26.488 3.136 45.770 1.00 88.12 87 LYS A C 1
ATOM 701 O O . LYS A 1 87 ? -27.350 3.826 45.232 1.00 88.12 87 LYS A O 1
ATOM 706 N N . ASP A 1 88 ? -25.904 3.458 46.918 1.00 91.75 88 ASP A N 1
ATOM 707 C CA . ASP A 1 88 ? -26.260 4.606 47.748 1.00 91.75 88 ASP A CA 1
ATOM 708 C C . ASP A 1 88 ? -26.059 5.928 46.990 1.00 91.75 88 ASP A C 1
ATOM 710 O O . ASP A 1 88 ? -25.005 6.172 46.389 1.00 91.75 88 ASP A O 1
ATOM 714 N N . LYS A 1 89 ? -27.071 6.799 47.033 1.00 89.06 89 LYS A N 1
ATOM 715 C CA . LYS A 1 89 ? -26.945 8.184 46.562 1.00 89.06 89 LYS A CA 1
ATOM 716 C C . LYS A 1 89 ? -26.051 8.979 47.514 1.00 89.06 89 LYS A C 1
ATOM 718 O O . LYS A 1 89 ? -25.977 8.658 48.698 1.00 89.06 89 LYS A O 1
ATOM 723 N N . ALA A 1 90 ? -25.399 10.016 46.995 1.00 88.94 90 ALA A N 1
ATOM 724 C CA . ALA A 1 90 ? -24.671 10.972 47.823 1.00 88.94 90 ALA A CA 1
ATOM 725 C C . ALA A 1 90 ? -25.592 11.607 48.879 1.00 88.94 90 ALA A C 1
ATOM 727 O O . ALA A 1 90 ? -26.761 11.893 48.599 1.00 88.94 90 ALA A O 1
ATOM 728 N N . ARG A 1 91 ? -25.059 11.842 50.081 1.00 85.31 91 ARG A N 1
ATOM 729 C CA . ARG A 1 91 ? -25.767 12.569 51.145 1.00 85.31 91 ARG A CA 1
ATOM 730 C C . ARG A 1 91 ? -25.570 14.076 50.956 1.00 85.31 91 ARG A C 1
ATOM 732 O O . ARG A 1 91 ? -24.565 14.524 50.402 1.00 85.31 91 ARG A O 1
ATOM 739 N N . GLU A 1 92 ? -26.534 14.871 51.409 1.00 77.75 92 GLU A N 1
ATOM 740 C CA . GLU A 1 92 ? -26.442 16.329 51.318 1.00 77.75 92 GLU A CA 1
ATOM 741 C C . GLU A 1 92 ? -25.251 16.853 52.142 1.00 77.75 92 GLU A C 1
ATOM 743 O O . GLU A 1 92 ? -25.022 16.421 53.270 1.00 77.75 92 GLU A O 1
ATOM 748 N N . GLY A 1 93 ? -24.452 17.747 51.548 1.00 79.88 93 GLY A N 1
ATOM 749 C CA . GLY A 1 93 ? -23.220 18.272 52.150 1.00 79.88 93 GLY A CA 1
ATOM 750 C C . GLY A 1 93 ? -21.946 17.436 51.933 1.00 79.88 93 GLY A C 1
ATOM 751 O O . GLY A 1 93 ? -20.867 17.891 52.312 1.00 79.88 93 GLY A O 1
ATOM 752 N N . GLU A 1 94 ? -22.005 16.256 51.302 1.00 88.81 94 GLU A N 1
ATOM 753 C CA . GLU A 1 94 ? -20.803 15.441 51.054 1.00 88.81 94 GLU A CA 1
ATOM 754 C C . GLU A 1 94 ? -19.840 16.096 50.047 1.00 88.81 94 GLU A C 1
ATOM 756 O O . GLU A 1 94 ? -20.186 16.292 48.877 1.00 88.81 94 GLU A O 1
ATOM 761 N N . ARG A 1 95 ? -18.594 16.372 50.479 1.00 92.75 95 ARG A N 1
ATOM 762 C CA . ARG A 1 95 ? -17.513 16.873 49.606 1.00 92.75 95 ARG A CA 1
ATOM 763 C C . ARG A 1 95 ? -17.339 15.960 48.393 1.00 92.75 95 ARG A C 1
ATOM 765 O O . ARG A 1 95 ? -17.310 14.735 48.517 1.00 92.75 95 ARG A O 1
ATOM 772 N N . GLN A 1 96 ? -17.175 16.571 47.225 1.00 92.88 96 GLN A N 1
ATOM 773 C CA . GLN A 1 96 ? -17.062 15.833 45.974 1.00 92.88 96 GLN A CA 1
ATOM 774 C C . GLN A 1 96 ? -15.662 15.286 45.732 1.00 92.88 96 GLN A C 1
ATOM 776 O O . GLN A 1 96 ? -14.662 15.960 45.973 1.00 92.88 96 GLN A O 1
ATOM 781 N N . LEU A 1 97 ? -15.620 14.073 45.196 1.00 94.56 97 LEU A N 1
ATOM 782 C CA . LEU A 1 97 ? -14.440 13.291 44.867 1.00 94.56 97 LEU A CA 1
ATOM 783 C C . LEU A 1 97 ? -14.207 13.247 43.348 1.00 94.56 97 LEU A C 1
ATOM 785 O O . LEU A 1 97 ? -15.095 13.522 42.533 1.00 94.56 97 LEU A O 1
ATOM 789 N N . THR A 1 98 ? -12.995 12.863 42.966 1.00 91.38 98 THR A N 1
ATOM 790 C CA . THR A 1 98 ? -12.623 12.448 41.613 1.00 91.38 98 THR A CA 1
ATOM 791 C C . THR A 1 98 ? -11.675 11.252 41.682 1.00 91.38 98 THR A C 1
ATOM 793 O O . THR A 1 98 ? -10.917 11.110 42.641 1.00 91.38 98 THR A O 1
ATOM 796 N N . ALA A 1 99 ? -11.726 10.384 40.673 1.00 90.38 99 ALA A N 1
ATOM 797 C CA . ALA A 1 99 ? -10.843 9.228 40.544 1.00 90.38 99 ALA A CA 1
ATOM 798 C C . ALA A 1 99 ? -9.697 9.570 39.582 1.00 90.38 99 ALA A C 1
ATOM 800 O O . ALA A 1 99 ? -9.945 9.944 38.434 1.00 90.38 99 ALA A O 1
ATOM 801 N N . SER A 1 100 ? -8.453 9.446 40.045 1.00 88.12 100 SER A N 1
ATOM 802 C CA . SER A 1 100 ? -7.246 9.762 39.282 1.00 88.12 100 SER A CA 1
ATOM 803 C C . SER A 1 100 ? -6.260 8.601 39.308 1.00 88.12 100 SER A C 1
ATOM 805 O O . SER A 1 100 ? -5.795 8.208 40.371 1.00 88.12 100 SER A O 1
ATOM 807 N N . GLN A 1 101 ? -5.831 8.152 38.129 1.00 84.94 101 GLN A N 1
ATOM 808 C CA . GLN A 1 101 ? -4.833 7.085 37.978 1.00 84.94 101 GLN A CA 1
ATOM 809 C C . GLN A 1 101 ? -3.466 7.419 38.616 1.00 84.94 101 GLN A C 1
ATOM 811 O O . GLN A 1 101 ? -2.706 6.504 38.922 1.00 84.94 101 GLN A O 1
ATOM 816 N N . LYS A 1 102 ? -3.156 8.710 38.851 1.00 82.81 102 LYS A N 1
ATOM 817 C CA . LYS A 1 102 ? -1.927 9.165 39.539 1.00 82.81 102 LYS A CA 1
ATOM 818 C C . LYS A 1 102 ? -2.113 9.428 41.044 1.00 82.81 102 LYS A C 1
ATOM 820 O O . LYS A 1 102 ? -1.130 9.401 41.775 1.00 82.81 102 LYS A O 1
ATOM 825 N N . TYR A 1 103 ? -3.335 9.705 41.509 1.00 84.44 103 TYR A N 1
ATOM 826 C CA . TYR A 1 103 ? -3.585 10.201 42.877 1.00 84.44 103 TYR A CA 1
ATOM 827 C C . TYR A 1 103 ? -4.622 9.391 43.682 1.00 84.44 103 TYR A C 1
ATOM 829 O O . TYR A 1 103 ? -4.895 9.738 44.827 1.00 84.44 103 TYR A O 1
ATOM 837 N N . GLY A 1 104 ? -5.202 8.326 43.121 1.00 86.56 104 GLY A N 1
ATOM 838 C CA . GLY A 1 104 ? -6.302 7.581 43.739 1.00 86.56 104 GLY A CA 1
ATOM 839 C C . GLY A 1 104 ? -7.620 8.361 43.726 1.00 86.56 104 GLY A C 1
ATOM 840 O O . GLY A 1 104 ? -7.856 9.197 42.847 1.00 86.56 104 GLY A O 1
ATOM 841 N N . VAL A 1 105 ? -8.493 8.093 44.703 1.00 92.31 105 VAL A N 1
ATOM 842 C CA . VAL A 1 105 ? -9.735 8.860 44.906 1.00 92.31 105 VAL A CA 1
ATOM 843 C C . VAL A 1 105 ? -9.497 9.992 45.910 1.00 92.31 105 VAL A C 1
ATOM 845 O O . VAL A 1 105 ? -9.315 9.753 47.107 1.00 92.31 105 VAL A O 1
ATOM 848 N N . ILE A 1 106 ? -9.517 11.236 45.427 1.00 93.62 106 ILE A N 1
ATOM 849 C CA . ILE A 1 106 ? -9.304 12.448 46.239 1.00 93.62 106 ILE A CA 1
ATOM 850 C C . ILE A 1 106 ? -10.389 13.494 45.978 1.00 93.62 106 ILE A C 1
ATOM 852 O O . ILE A 1 106 ? -11.097 13.427 44.972 1.00 93.62 106 ILE A O 1
ATOM 856 N N . TYR A 1 107 ? -10.531 14.471 46.876 1.00 94.75 107 TYR A N 1
ATOM 857 C CA . TYR A 1 107 ? -11.507 15.549 46.705 1.00 94.75 107 TYR A CA 1
ATOM 858 C C . TYR A 1 107 ? -11.209 16.402 45.469 1.00 94.75 107 TYR A C 1
ATOM 860 O O . TYR A 1 107 ? -10.051 16.651 45.127 1.00 94.75 107 TYR A O 1
ATOM 868 N N . GLN A 1 108 ? -12.262 16.870 44.797 1.00 91.62 108 GLN A N 1
ATOM 869 C CA . GLN A 1 108 ? -12.141 17.654 43.569 1.00 91.62 108 GLN A CA 1
ATOM 870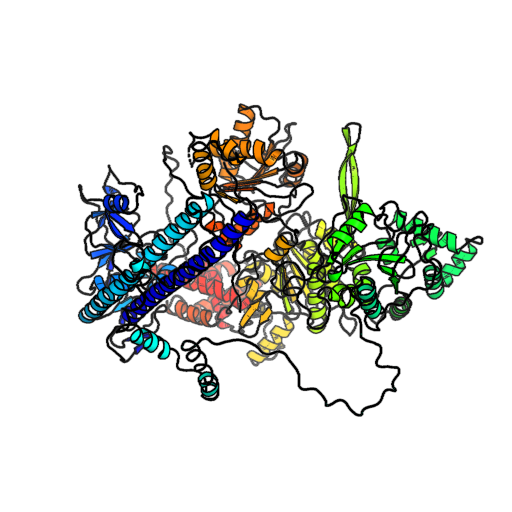 C C . GLN A 1 108 ? -11.374 18.954 43.793 1.00 91.62 108 GLN A C 1
ATOM 872 O O . GLN A 1 108 ? -10.518 19.289 42.983 1.00 91.62 108 GLN A O 1
ATOM 877 N N . ASP A 1 109 ? -11.638 19.678 44.881 1.00 89.88 109 ASP A N 1
ATOM 878 C CA . ASP A 1 109 ? -10.947 20.934 45.169 1.00 89.88 109 ASP A CA 1
ATOM 879 C C . ASP A 1 109 ? -9.461 20.710 45.487 1.00 89.88 109 ASP A C 1
ATOM 881 O O . ASP A 1 109 ? -8.626 21.500 45.054 1.00 89.88 109 ASP A O 1
ATOM 885 N N . ASP A 1 110 ? -9.105 19.606 46.147 1.00 91.00 110 ASP A N 1
ATOM 886 C CA . ASP A 1 110 ? -7.705 19.230 46.380 1.00 91.00 110 ASP A CA 1
ATOM 887 C C . ASP A 1 110 ? -7.008 18.792 45.076 1.00 91.00 110 ASP A C 1
ATOM 889 O O . ASP A 1 110 ? -5.891 19.228 44.799 1.00 91.00 110 ASP A O 1
ATOM 893 N N . TYR A 1 111 ? -7.690 18.048 44.197 1.00 89.25 111 TYR A N 1
ATOM 894 C CA . TYR A 1 111 ? -7.199 17.752 42.843 1.00 89.25 111 TYR A CA 1
ATOM 895 C C . TYR A 1 111 ? -6.997 19.026 41.999 1.00 89.25 111 TYR A C 1
ATOM 897 O O . TYR A 1 111 ? -6.000 19.141 41.279 1.00 89.25 111 TYR A O 1
ATOM 905 N N . MET A 1 112 ? -7.911 20.000 42.092 1.00 88.06 112 MET A N 1
ATOM 906 C CA . MET A 1 112 ? -7.789 21.294 41.409 1.00 88.06 112 MET A CA 1
ATOM 907 C C . MET A 1 112 ? -6.600 22.111 41.949 1.00 88.06 112 MET A C 1
ATOM 909 O O . MET A 1 112 ? -5.859 22.682 41.151 1.00 88.06 112 MET A O 1
ATOM 913 N N . LYS A 1 113 ? -6.355 22.112 43.271 1.00 86.31 113 LYS A N 1
ATOM 914 C CA . LYS A 1 113 ? -5.164 22.738 43.888 1.00 86.31 113 LYS A CA 1
ATOM 915 C C . LYS A 1 113 ? -3.861 22.092 43.405 1.00 86.31 113 LYS A C 1
ATOM 917 O O . LYS A 1 113 ? -2.938 22.805 43.033 1.00 86.31 113 LYS A O 1
ATOM 922 N N . ILE A 1 114 ? -3.795 20.756 43.392 1.00 82.25 114 ILE A N 1
ATOM 923 C CA . ILE A 1 114 ? -2.583 19.993 43.039 1.00 82.25 114 ILE A CA 1
ATOM 924 C C . ILE A 1 114 ? -2.247 20.101 41.546 1.00 82.25 114 ILE A C 1
ATOM 926 O O . ILE A 1 114 ? -1.075 20.165 41.185 1.00 82.25 114 ILE A O 1
ATOM 930 N N . THR A 1 115 ? -3.254 20.095 40.666 1.00 81.50 115 THR A N 1
ATOM 931 C CA . THR A 1 115 ? -3.033 19.977 39.211 1.00 81.50 115 THR A CA 1
ATOM 932 C C . THR A 1 115 ? -3.274 21.259 38.415 1.00 81.50 115 THR A C 1
ATOM 934 O O . THR A 1 115 ? -2.985 21.288 37.222 1.00 81.50 115 THR A O 1
ATOM 937 N N . GLY A 1 116 ? -3.860 22.301 39.016 1.00 78.19 116 GLY A N 1
ATOM 938 C CA . GLY A 1 116 ? -4.278 23.526 38.319 1.00 78.19 116 GLY A CA 1
ATOM 939 C C . GLY A 1 116 ? -5.451 23.347 37.339 1.00 78.19 116 GLY A C 1
ATOM 940 O O . GLY A 1 116 ? -5.948 24.331 36.784 1.00 78.19 116 GLY A O 1
ATOM 941 N N . ASN A 1 117 ? -5.922 22.113 37.128 1.00 76.31 117 ASN A N 1
ATOM 942 C CA . ASN A 1 117 ? -7.104 21.819 36.325 1.00 76.31 117 ASN A CA 1
ATOM 943 C C . ASN A 1 117 ? -8.375 22.332 37.011 1.00 76.31 117 ASN A C 1
ATOM 945 O O . ASN A 1 117 ? -8.420 22.481 38.230 1.00 76.31 117 ASN A O 1
ATOM 949 N N . LYS A 1 118 ? -9.448 22.519 36.236 1.00 74.00 118 LYS A N 1
ATOM 950 C CA . LYS A 1 118 ? -10.802 22.706 36.772 1.00 74.00 118 LYS A CA 1
ATOM 951 C C . LYS A 1 118 ? -11.634 21.453 36.521 1.00 74.00 118 LYS A C 1
ATOM 953 O O . LYS A 1 118 ? -11.761 21.025 35.378 1.00 74.00 118 LYS A O 1
ATOM 958 N N . VAL A 1 119 ? -12.200 20.888 37.583 1.00 76.56 119 VAL A N 1
ATOM 959 C CA . VAL A 1 119 ? -13.173 19.786 37.519 1.00 76.56 119 VAL A CA 1
ATOM 960 C C . VAL A 1 119 ? -14.575 20.376 37.676 1.00 76.56 119 VAL A C 1
ATOM 962 O O . VAL A 1 119 ? -14.753 21.373 38.374 1.00 76.56 119 VAL A O 1
ATOM 965 N N . VAL A 1 120 ? -15.572 19.792 37.008 1.00 75.06 120 VAL A N 1
ATOM 966 C CA . VAL A 1 120 ? -16.969 20.222 37.147 1.00 75.06 120 VAL A CA 1
ATOM 967 C C . VAL A 1 120 ? -17.526 19.694 38.468 1.00 75.06 120 VAL A C 1
ATOM 969 O O . VAL A 1 120 ? -17.767 18.497 38.611 1.00 75.06 120 VAL A O 1
ATOM 972 N N . THR A 1 121 ? -17.740 20.602 39.416 1.00 76.75 121 THR A N 1
ATOM 973 C CA . THR A 1 121 ? -18.375 20.314 40.706 1.00 76.75 121 THR A CA 1
ATOM 974 C C . THR A 1 121 ? -19.885 20.543 40.610 1.00 76.75 121 THR A C 1
ATOM 976 O O . THR A 1 121 ? -20.343 21.599 40.172 1.00 76.75 121 THR A O 1
ATOM 979 N N . VAL A 1 122 ? -20.670 19.552 41.026 1.00 79.12 122 VAL A N 1
ATOM 980 C CA . VAL A 1 122 ? -22.138 19.592 41.052 1.00 79.12 122 VAL A CA 1
ATOM 981 C C . VAL A 1 122 ? -22.591 20.505 42.190 1.00 79.12 122 VAL A C 1
ATOM 983 O O . VAL A 1 122 ? -22.446 20.156 43.356 1.00 79.12 122 VAL A O 1
ATOM 986 N N . VAL A 1 123 ? -23.115 21.688 41.870 1.00 74.44 123 VAL A N 1
ATOM 987 C CA . VAL A 1 123 ? -23.558 22.684 42.873 1.00 74.44 123 VAL A CA 1
ATOM 988 C C . VAL A 1 123 ? -25.062 22.640 43.174 1.00 74.44 123 VAL A C 1
ATOM 990 O O . VAL A 1 123 ? -25.524 23.343 44.070 1.00 74.44 123 VAL A O 1
ATOM 993 N N . LYS A 1 124 ? -25.834 21.848 42.420 1.00 66.81 124 LYS A N 1
ATOM 994 C CA . LYS A 1 124 ? -27.279 21.610 42.584 1.00 66.81 124 LYS A CA 1
ATOM 995 C C . LYS A 1 124 ? -27.615 20.193 42.115 1.00 66.81 124 LYS A C 1
ATOM 997 O O . LYS A 1 124 ? -26.936 19.688 41.231 1.00 66.81 124 LYS A O 1
ATOM 1002 N N . ASP A 1 125 ? -28.665 19.604 42.688 1.00 71.94 125 ASP A N 1
ATOM 1003 C CA . ASP A 1 125 ? -29.072 18.201 42.500 1.00 71.94 125 ASP A CA 1
ATOM 1004 C C . ASP A 1 125 ? -27.941 17.185 42.749 1.00 71.94 125 ASP A C 1
ATOM 1006 O O . ASP A 1 125 ? -27.411 16.542 41.845 1.00 71.94 125 ASP A O 1
ATOM 1010 N N . PHE A 1 126 ? -27.601 16.989 44.024 1.00 73.31 126 PHE A N 1
ATOM 1011 C CA . PHE A 1 126 ? -26.660 15.946 44.444 1.00 73.31 126 PHE A CA 1
ATOM 1012 C C . PHE A 1 126 ? -27.170 14.515 44.179 1.00 73.31 126 PHE A C 1
ATOM 1014 O O . PHE A 1 126 ? -26.400 13.568 44.322 1.00 73.31 126 PHE A O 1
ATOM 1021 N N . SER A 1 127 ? -28.428 14.318 43.758 1.00 69.44 127 SER A N 1
ATOM 1022 C CA . SER A 1 127 ? -28.983 12.979 43.521 1.00 69.44 127 SER A CA 1
ATOM 1023 C C . SER A 1 127 ? -28.410 12.291 42.272 1.00 69.44 127 SER A C 1
ATOM 1025 O O . SER A 1 127 ? -28.539 11.070 42.140 1.00 69.44 127 SER A O 1
ATOM 1027 N N . ILE A 1 128 ? -27.720 13.052 41.408 1.00 79.69 128 ILE A N 1
ATOM 1028 C CA . ILE A 1 128 ? -26.916 12.553 40.279 1.00 79.69 128 ILE A CA 1
ATOM 1029 C C . ILE A 1 128 ? -25.539 12.016 40.707 1.00 79.69 128 ILE A C 1
ATOM 1031 O O . ILE A 1 128 ? -24.794 11.501 39.869 1.00 79.69 128 ILE A O 1
ATOM 1035 N N . LEU A 1 129 ? -25.180 12.131 41.989 1.00 88.81 129 LEU A N 1
ATOM 1036 C CA . LEU A 1 129 ? -23.953 11.591 42.569 1.00 88.81 129 LEU A CA 1
ATOM 1037 C C . LEU A 1 129 ? -24.246 10.360 43.433 1.00 88.81 129 LEU A C 1
ATOM 1039 O O . LEU A 1 129 ? -25.317 10.206 44.024 1.00 88.81 129 LEU A O 1
ATOM 1043 N N . LYS A 1 130 ? -23.253 9.479 43.526 1.00 91.44 130 LYS A N 1
ATOM 1044 C CA . LYS A 1 130 ? -23.246 8.330 44.435 1.00 91.44 130 LYS A CA 1
ATOM 1045 C C . LYS A 1 130 ? -22.346 8.621 45.625 1.00 91.44 130 LYS A C 1
ATOM 1047 O O . LYS A 1 130 ? -21.345 9.324 45.486 1.00 91.44 130 LYS A O 1
ATOM 1052 N N . HIS A 1 131 ? -22.683 8.033 46.762 1.00 94.56 131 HIS A N 1
ATOM 1053 C CA . HIS A 1 131 ? -21.805 8.006 47.921 1.00 94.56 131 HIS A CA 1
ATOM 1054 C C . HIS A 1 131 ? -20.576 7.116 47.648 1.00 94.56 131 HIS A C 1
ATOM 1056 O O . HIS A 1 131 ? -20.656 6.145 46.888 1.00 94.56 131 HIS A O 1
ATOM 1062 N N . VAL A 1 132 ? -19.454 7.444 48.282 1.00 94.50 132 VAL A N 1
ATOM 1063 C CA . VAL A 1 132 ? -18.239 6.631 48.398 1.00 94.50 132 VAL A CA 1
ATOM 1064 C C . VAL A 1 132 ? -17.839 6.651 49.865 1.00 94.50 132 VAL A C 1
ATOM 1066 O O . VAL A 1 132 ? -17.692 7.730 50.443 1.00 94.50 132 VAL A O 1
ATOM 1069 N N . GLU A 1 133 ? -17.642 5.479 50.454 1.00 94.12 133 GLU A N 1
ATOM 1070 C CA . GLU A 1 133 ? -17.147 5.346 51.823 1.00 94.12 133 GLU A CA 1
ATOM 1071 C C . GLU A 1 133 ? -15.641 5.058 51.820 1.00 94.12 133 GLU A C 1
ATOM 1073 O O . GLU A 1 133 ? -15.107 4.467 50.873 1.00 94.12 133 GLU A O 1
ATOM 1078 N N . LYS A 1 134 ? -14.936 5.435 52.892 1.00 93.31 134 LYS A N 1
ATOM 1079 C CA . LYS A 1 134 ? -13.524 5.071 53.037 1.00 93.31 134 LYS A CA 1
ATOM 1080 C C . LYS A 1 134 ? -13.374 3.545 53.053 1.00 93.31 134 LYS A C 1
ATOM 1082 O O . LYS A 1 134 ? -13.976 2.855 53.874 1.00 93.31 134 LYS A O 1
ATOM 1087 N N . GLY A 1 135 ? -12.526 3.023 52.170 1.00 91.56 135 GLY A N 1
ATOM 1088 C CA . GLY A 1 135 ? -12.355 1.585 51.949 1.00 91.56 135 GLY A CA 1
ATOM 1089 C C . GLY A 1 135 ? -13.035 1.047 50.687 1.00 91.56 135 GLY A C 1
ATOM 1090 O O . GLY A 1 135 ? -12.734 -0.074 50.283 1.00 91.56 135 GLY A O 1
ATOM 1091 N N . ASP A 1 136 ? -13.916 1.818 50.042 1.00 95.06 136 ASP A N 1
ATOM 1092 C CA . ASP A 1 136 ? -14.476 1.444 48.741 1.00 95.06 136 ASP A CA 1
ATOM 1093 C C . ASP A 1 136 ? -13.416 1.494 47.627 1.00 95.06 136 ASP A C 1
ATOM 1095 O O . ASP A 1 136 ? -12.470 2.289 47.659 1.00 95.06 136 ASP A O 1
ATOM 1099 N N . PHE A 1 137 ? -13.640 0.707 46.573 1.00 95.69 137 PHE A N 1
ATOM 1100 C CA . PHE A 1 137 ? -12.930 0.837 45.299 1.00 95.69 137 PHE A CA 1
ATOM 1101 C C . PHE A 1 137 ? -13.812 1.493 44.241 1.00 95.69 137 PHE A C 1
ATOM 1103 O O . PHE A 1 137 ? -15.011 1.236 44.186 1.00 95.69 137 PHE A O 1
ATOM 1110 N N . VAL A 1 138 ? -13.219 2.287 43.354 1.00 94.50 138 VAL A N 1
ATOM 1111 C CA . VAL A 1 138 ? -13.899 2.988 42.262 1.00 94.50 138 VAL A CA 1
ATOM 1112 C C . VAL A 1 138 ? -13.402 2.456 40.919 1.00 94.50 138 VAL A C 1
ATOM 1114 O O . VAL A 1 138 ? -12.250 2.667 40.534 1.00 94.50 138 VAL A O 1
ATOM 1117 N N . ILE A 1 139 ? -14.301 1.817 40.168 1.00 93.25 139 ILE A N 1
ATOM 1118 C CA . ILE A 1 139 ? -14.124 1.589 38.733 1.00 93.25 139 ILE A CA 1
ATOM 1119 C C . ILE A 1 139 ? -14.508 2.888 38.014 1.00 93.25 139 ILE A C 1
ATOM 1121 O O . ILE A 1 139 ? -15.662 3.327 38.053 1.00 93.25 139 ILE A O 1
ATOM 1125 N N . SER A 1 140 ? -13.525 3.496 37.356 1.00 89.31 140 SER A N 1
ATOM 1126 C CA . SER A 1 140 ? -13.662 4.708 36.544 1.00 89.31 140 SER A CA 1
ATOM 1127 C C . SER A 1 140 ? -13.651 4.386 35.044 1.00 89.31 140 SER A C 1
ATOM 1129 O O . SER A 1 140 ? -13.280 3.286 34.636 1.00 89.31 140 SER A O 1
ATOM 1131 N N . MET A 1 141 ? -13.949 5.374 34.193 1.00 79.50 141 MET A N 1
ATOM 1132 C CA . MET A 1 141 ? -13.773 5.236 32.736 1.00 79.50 141 MET A CA 1
ATOM 1133 C C . MET A 1 141 ? -12.310 5.006 32.311 1.00 79.50 141 MET A C 1
ATOM 1135 O O . MET A 1 141 ? -12.079 4.542 31.205 1.00 79.50 141 MET A O 1
ATOM 1139 N N . ARG A 1 142 ? -11.319 5.298 33.170 1.00 82.75 142 ARG A N 1
ATOM 1140 C CA . ARG A 1 142 ? -9.889 5.024 32.919 1.00 82.75 142 ARG A CA 1
ATOM 1141 C C . ARG A 1 142 ? -9.400 3.711 33.539 1.00 82.75 142 ARG A C 1
ATOM 1143 O O . ARG A 1 142 ? -8.254 3.330 33.320 1.00 82.75 142 ARG A O 1
ATOM 1150 N N . SER A 1 143 ? -10.247 2.989 34.275 1.00 86.50 143 SER A N 1
ATOM 1151 C CA . SER A 1 143 ? -9.823 1.801 35.029 1.00 86.50 143 SER A CA 1
ATOM 1152 C C . SER A 1 143 ? -9.481 0.580 34.170 1.00 86.50 143 SER A C 1
ATOM 1154 O O . SER A 1 143 ? -8.893 -0.359 34.692 1.00 86.50 143 SER A O 1
ATOM 1156 N N . PHE A 1 144 ? -9.762 0.609 32.863 1.00 80.12 144 PHE A N 1
ATOM 1157 C CA . PHE A 1 144 ? -9.213 -0.370 31.919 1.00 80.12 144 PHE A CA 1
ATOM 1158 C C . PHE A 1 144 ? -7.721 -0.130 31.612 1.00 80.12 144 PHE A C 1
ATOM 1160 O O . PHE A 1 144 ? -7.024 -1.068 31.260 1.00 80.12 144 PHE A O 1
ATOM 1167 N N . GLN A 1 145 ? -7.203 1.095 31.772 1.00 80.56 145 GLN A N 1
ATOM 1168 C CA . GLN A 1 145 ? -5.810 1.437 31.429 1.00 80.56 145 GLN A CA 1
ATOM 1169 C C . GLN A 1 145 ? -4.851 1.377 32.623 1.00 80.56 145 GLN A C 1
ATOM 1171 O O . GLN A 1 145 ? -3.657 1.181 32.433 1.00 80.56 145 GLN A O 1
ATOM 1176 N N . GLY A 1 146 ? -5.355 1.570 33.845 1.00 85.19 146 GLY A N 1
ATOM 1177 C CA . GLY A 1 146 ? -4.522 1.610 35.052 1.00 85.19 146 GLY A CA 1
ATOM 1178 C C . GLY A 1 146 ? -5.186 1.045 36.307 1.00 85.19 146 GLY A C 1
ATOM 1179 O O . GLY A 1 146 ? -4.710 1.297 37.410 1.00 85.19 146 GLY A O 1
ATOM 1180 N N . GLY A 1 147 ? -6.278 0.287 36.169 1.00 91.25 147 GLY A N 1
ATOM 1181 C CA . GLY A 1 147 ? -6.895 -0.427 37.286 1.00 91.25 147 GLY A CA 1
ATOM 1182 C C . GLY A 1 147 ? -7.882 0.384 38.132 1.00 91.25 147 GLY A C 1
ATOM 1183 O O . GLY A 1 147 ? -8.283 1.504 37.796 1.00 91.25 147 GLY A O 1
ATOM 1184 N N . LEU A 1 148 ? -8.335 -0.220 39.232 1.00 94.25 148 LEU A N 1
ATOM 1185 C CA . LEU A 1 148 ? -9.342 0.363 40.128 1.00 94.25 148 LEU A CA 1
ATOM 1186 C C . LEU A 1 148 ? -8.686 1.311 41.133 1.00 94.25 148 LEU A C 1
ATOM 1188 O O . LEU A 1 148 ? -7.643 0.987 41.697 1.00 94.25 148 LEU A O 1
ATOM 1192 N N . GLU A 1 149 ? -9.323 2.450 41.409 1.00 94.19 149 GLU A N 1
ATOM 1193 C CA . GLU A 1 149 ? -8.840 3.352 42.458 1.00 94.19 149 GLU A CA 1
ATOM 1194 C C . GLU A 1 149 ? -9.365 2.939 43.829 1.00 94.19 149 GLU A C 1
ATOM 1196 O O . GLU A 1 149 ? -10.539 2.614 43.975 1.00 94.19 149 GLU A O 1
ATOM 1201 N N . TYR A 1 150 ? -8.513 3.009 44.846 1.00 94.38 150 TYR A N 1
ATOM 1202 C CA . TYR A 1 150 ? -8.904 2.830 46.242 1.00 94.38 150 TYR A CA 1
ATOM 1203 C C . TYR A 1 150 ? -9.261 4.178 46.885 1.00 94.38 150 TYR A C 1
ATOM 1205 O O . TYR A 1 150 ? -8.541 5.163 46.684 1.00 94.38 150 TYR A O 1
ATOM 1213 N N . SER A 1 151 ? -10.342 4.230 47.671 1.00 94.31 151 SER A N 1
ATOM 1214 C CA . SER A 1 151 ? -10.769 5.451 48.360 1.00 94.31 151 SER A CA 1
ATOM 1215 C C . SER A 1 151 ? -10.273 5.524 49.804 1.00 94.31 151 SER A C 1
ATOM 1217 O O . SER A 1 151 ? -10.807 4.885 50.709 1.00 94.31 151 SER A O 1
ATOM 1219 N N . GLU A 1 152 ? -9.288 6.394 50.039 1.00 92.75 152 GLU A N 1
ATOM 1220 C CA . GLU A 1 152 ? -8.873 6.817 51.387 1.00 92.75 152 GLU A CA 1
ATOM 1221 C C . GLU A 1 152 ? -9.860 7.829 52.018 1.00 92.75 152 GLU A C 1
ATOM 1223 O O . GLU A 1 152 ? -9.710 8.173 53.193 1.00 92.75 152 GLU A O 1
ATOM 1228 N N . ASN A 1 153 ? -10.843 8.308 51.240 1.00 93.94 153 ASN A N 1
ATOM 1229 C CA . ASN A 1 153 ? -11.755 9.409 51.558 1.00 93.94 153 ASN A CA 1
ATOM 1230 C C . ASN A 1 153 ? -13.233 8.983 51.487 1.00 93.94 153 ASN A C 1
ATOM 1232 O O . ASN A 1 153 ? -13.599 8.122 50.685 1.00 93.94 153 ASN A O 1
ATOM 1236 N N . THR A 1 154 ? -14.077 9.662 52.263 1.00 94.88 154 THR A N 1
ATOM 1237 C CA . THR A 1 154 ? -15.544 9.539 52.236 1.00 94.88 154 THR A CA 1
ATOM 1238 C C . THR A 1 154 ? -16.137 10.772 51.555 1.00 94.88 154 THR A C 1
ATOM 1240 O O . THR A 1 154 ? -15.711 11.893 51.835 1.00 94.88 154 THR A O 1
ATOM 1243 N N . GLY A 1 155 ? -17.111 10.604 50.661 1.00 94.56 155 GLY A N 1
ATOM 1244 C CA . GLY A 1 155 ? -17.703 11.731 49.938 1.00 94.56 155 GLY A CA 1
ATOM 1245 C C . GLY A 1 155 ? -18.584 11.321 48.765 1.00 94.56 155 GLY A C 1
ATOM 1246 O O . GLY A 1 155 ? -19.019 10.178 48.665 1.00 94.56 155 GLY A O 1
ATOM 1247 N N . SER A 1 156 ? -18.838 12.263 47.858 1.00 93.94 156 SER A N 1
ATOM 1248 C CA . SER A 1 156 ? -19.750 12.082 46.725 1.00 93.94 156 SER A CA 1
ATOM 1249 C C . SER A 1 156 ? -19.003 12.041 45.384 1.00 93.94 156 SER A C 1
ATOM 1251 O O . SER A 1 156 ? -18.112 12.847 45.132 1.00 93.94 156 SER A O 1
ATOM 1253 N N . ILE A 1 157 ? -19.328 11.100 44.493 1.00 92.31 157 ILE A N 1
ATOM 1254 C CA . ILE A 1 157 ? -18.651 10.943 43.191 1.00 92.31 157 ILE A CA 1
ATOM 1255 C C . ILE A 1 157 ? -19.649 10.730 42.049 1.00 92.31 157 ILE A C 1
ATOM 1257 O O . ILE A 1 157 ? -20.812 10.383 42.268 1.00 92.31 157 ILE A O 1
ATOM 1261 N N . SER A 1 158 ? -19.192 10.943 40.811 1.00 88.62 158 SER A N 1
ATOM 1262 C CA . SER A 1 158 ? -20.004 10.778 39.600 1.00 88.62 158 SER A CA 1
ATOM 1263 C C . SER A 1 158 ? -20.721 9.426 39.565 1.00 88.62 158 SER A C 1
ATOM 1265 O O . SER A 1 158 ? -20.093 8.369 39.661 1.00 88.62 158 SER A O 1
ATOM 1267 N N . SER A 1 159 ? -22.039 9.446 39.351 1.00 85.25 159 SER A N 1
ATOM 1268 C CA . SER A 1 159 ? -22.835 8.224 39.198 1.00 85.25 159 SER A CA 1
ATOM 1269 C C . SER A 1 159 ? -22.475 7.398 37.957 1.00 85.25 159 SER A C 1
ATOM 1271 O O . SER A 1 159 ? -22.859 6.229 37.894 1.00 85.25 159 SER A O 1
ATOM 1273 N N . ALA A 1 160 ? -21.684 7.934 37.021 1.00 82.81 160 ALA A N 1
ATOM 1274 C CA . ALA A 1 160 ? -21.102 7.167 35.918 1.00 82.81 160 ALA A CA 1
ATOM 1275 C C . ALA A 1 160 ? -20.064 6.123 36.382 1.00 82.81 160 ALA A C 1
ATOM 1277 O O . ALA A 1 160 ? -19.771 5.186 35.643 1.00 82.81 160 ALA A O 1
ATOM 1278 N N . TYR A 1 161 ? -19.515 6.260 37.594 1.00 90.62 161 TYR A N 1
ATOM 1279 C CA . TYR A 1 161 ? -18.566 5.305 38.169 1.00 90.62 161 TYR A CA 1
ATOM 1280 C C . TYR A 1 161 ? -19.272 4.196 38.968 1.00 90.62 161 TYR A C 1
ATOM 1282 O O . TYR A 1 161 ? -20.432 4.315 39.398 1.00 90.62 161 TYR A O 1
ATOM 1290 N N . VAL A 1 162 ? -18.563 3.084 39.159 1.00 92.00 162 VAL A N 1
ATOM 1291 C CA . VAL A 1 162 ? -19.041 1.917 39.910 1.00 92.00 162 VAL A CA 1
ATOM 1292 C C . VAL A 1 162 ? -18.188 1.748 41.160 1.00 92.00 162 VAL A C 1
ATOM 1294 O O . VAL A 1 162 ? -17.003 1.439 41.067 1.00 92.00 162 VAL A O 1
ATOM 1297 N N . MET A 1 163 ? -18.816 1.928 42.321 1.00 93.81 163 MET A N 1
ATOM 1298 C CA . MET A 1 163 ? -18.184 1.716 43.621 1.00 93.81 163 MET A CA 1
ATOM 1299 C C . MET A 1 163 ? -18.363 0.269 44.065 1.00 93.81 163 MET A C 1
ATOM 1301 O O . MET A 1 163 ? -19.459 -0.288 43.948 1.00 93.81 163 MET A O 1
ATOM 1305 N N . LEU A 1 164 ? -17.292 -0.317 44.589 1.00 95.94 164 LEU A N 1
ATOM 1306 C CA . LEU A 1 164 ? -17.241 -1.667 45.128 1.00 95.94 164 LEU A CA 1
ATOM 1307 C C . LEU A 1 164 ? -16.987 -1.608 46.633 1.00 95.94 164 LEU A C 1
ATOM 1309 O O . LEU A 1 164 ? -15.942 -1.125 47.068 1.00 95.94 164 LEU A O 1
ATOM 1313 N N . ILE A 1 165 ? -17.921 -2.152 47.405 1.00 95.94 165 ILE A N 1
ATOM 1314 C CA . ILE A 1 165 ? -17.809 -2.319 48.851 1.00 95.94 165 ILE A CA 1
ATOM 1315 C C . ILE A 1 165 ? -17.068 -3.640 49.117 1.00 95.94 165 ILE A C 1
ATOM 1317 O O . ILE A 1 165 ? -17.564 -4.692 48.686 1.00 95.94 165 ILE A O 1
ATOM 1321 N N . PRO A 1 166 ? -15.913 -3.633 49.809 1.00 94.88 166 PRO A N 1
ATOM 1322 C CA . PRO A 1 166 ? -15.198 -4.853 50.170 1.00 94.88 166 PRO A CA 1
ATOM 1323 C C . PRO A 1 166 ? -15.939 -5.648 51.253 1.00 94.88 166 PRO A C 1
ATOM 1325 O O . PRO A 1 166 ? -16.356 -5.111 52.281 1.00 94.88 166 PRO A O 1
ATOM 1328 N N . ASN A 1 167 ? -16.045 -6.962 51.065 1.00 94.25 167 ASN A N 1
ATOM 1329 C CA . ASN A 1 167 ? -16.529 -7.889 52.081 1.00 94.25 167 ASN A CA 1
ATOM 1330 C C . ASN A 1 167 ? -15.463 -8.048 53.177 1.00 94.25 167 ASN A C 1
ATOM 1332 O O . ASN A 1 167 ? -14.563 -8.877 53.049 1.00 94.25 167 ASN A O 1
ATOM 1336 N N . LYS A 1 168 ? -15.572 -7.278 54.266 1.00 88.06 168 LYS A N 1
ATOM 1337 C CA . LYS A 1 168 ? -14.590 -7.244 55.370 1.00 88.06 168 LYS A CA 1
ATOM 1338 C C . LYS A 1 168 ? -14.319 -8.607 56.039 1.00 88.06 168 LYS A C 1
ATOM 1340 O O . LYS A 1 168 ? -13.295 -8.752 56.692 1.00 88.06 168 LYS A O 1
ATOM 1345 N N . GLY A 1 169 ? -15.178 -9.616 55.848 1.00 88.00 169 GLY A N 1
ATOM 1346 C CA . GLY A 1 169 ? -14.927 -10.997 56.292 1.00 88.00 169 GLY A CA 1
ATOM 1347 C C . GLY A 1 169 ? -14.046 -11.837 55.352 1.00 88.00 169 GLY A C 1
ATOM 1348 O O . GLY A 1 169 ? -13.738 -12.981 55.676 1.00 88.00 169 GLY A O 1
ATOM 1349 N N . LYS A 1 170 ? -13.673 -11.314 54.174 1.00 90.44 170 LYS A N 1
ATOM 1350 C CA . LYS A 1 170 ? -12.836 -11.990 53.154 1.00 90.44 170 LYS A CA 1
ATOM 1351 C C . LYS A 1 170 ? -11.789 -11.084 52.486 1.00 90.44 170 LYS A C 1
ATOM 1353 O O . LYS A 1 170 ? -10.892 -11.589 51.814 1.00 90.44 170 LYS A O 1
ATOM 1358 N N . VAL A 1 171 ? -11.915 -9.766 52.635 1.00 94.38 171 VAL A N 1
ATOM 1359 C CA . VAL A 1 171 ? -11.119 -8.746 51.945 1.00 94.38 171 VAL A CA 1
ATOM 1360 C C . VAL A 1 171 ? -10.440 -7.829 52.957 1.00 94.38 171 VAL A C 1
ATOM 1362 O O . VAL A 1 171 ? -11.105 -7.038 53.627 1.00 94.38 171 VAL A O 1
ATOM 1365 N N . TYR A 1 172 ? -9.110 -7.892 52.995 1.00 95.62 172 TYR A N 1
ATOM 1366 C CA . TYR A 1 172 ? -8.256 -6.812 53.470 1.00 95.62 172 TYR A CA 1
ATOM 1367 C C . TYR A 1 172 ? -7.996 -5.871 52.289 1.00 95.62 172 TYR A C 1
ATOM 1369 O O . TYR A 1 172 ? -7.342 -6.220 51.307 1.00 95.62 172 TYR A O 1
ATOM 1377 N N . ASP A 1 173 ? -8.580 -4.680 52.331 1.00 92.44 173 ASP A N 1
ATOM 1378 C CA . ASP A 1 173 ? -8.632 -3.771 51.182 1.00 92.44 173 ASP A CA 1
ATOM 1379 C C . ASP A 1 173 ? -7.251 -3.267 50.724 1.00 92.44 173 ASP A C 1
ATOM 1381 O O . ASP A 1 173 ? -7.005 -3.192 49.519 1.00 92.44 173 ASP A O 1
ATOM 1385 N N . ARG A 1 174 ? -6.298 -3.035 51.635 1.00 93.19 174 ARG A N 1
ATOM 1386 C CA . ARG A 1 174 ? -4.909 -2.676 51.274 1.00 93.19 174 ARG A CA 1
ATOM 1387 C C . ARG A 1 174 ? -4.211 -3.709 50.376 1.00 93.19 174 ARG A C 1
ATOM 1389 O O . ARG A 1 174 ? -3.360 -3.316 49.586 1.00 93.19 174 ARG A O 1
ATOM 1396 N N . TYR A 1 175 ? -4.592 -4.988 50.415 1.00 95.69 175 TYR A N 1
ATOM 1397 C CA . TYR A 1 175 ? -4.078 -5.995 49.474 1.00 95.69 175 TYR A CA 1
ATOM 1398 C C . TYR A 1 175 ? -4.658 -5.806 48.066 1.00 95.69 175 TYR A C 1
ATOM 1400 O O . TYR A 1 175 ? -3.922 -5.741 47.080 1.00 95.69 175 TYR A O 1
ATOM 1408 N N . TYR A 1 176 ? -5.978 -5.633 47.955 1.00 95.38 176 TYR A N 1
ATOM 1409 C CA . TYR A 1 176 ? -6.635 -5.446 46.657 1.00 95.38 176 TYR A CA 1
ATOM 1410 C C . TYR A 1 176 ? -6.319 -4.085 46.012 1.00 95.38 176 TYR A C 1
ATOM 1412 O O . TYR A 1 176 ? -6.351 -3.976 44.788 1.00 95.38 176 TYR A O 1
ATOM 1420 N N . LYS A 1 177 ? -5.912 -3.083 46.806 1.00 93.81 177 LYS A N 1
ATOM 1421 C CA . LYS A 1 177 ? -5.291 -1.828 46.336 1.00 93.81 177 LYS A CA 1
ATOM 1422 C C . LYS A 1 177 ? -4.058 -2.077 45.462 1.00 93.81 177 LYS A C 1
ATOM 1424 O O . LYS A 1 177 ? -3.844 -1.331 44.511 1.00 93.81 177 LYS A O 1
ATOM 1429 N N . TRP A 1 178 ? -3.296 -3.134 45.743 1.00 95.12 178 TRP A N 1
ATOM 1430 C CA . TRP A 1 178 ? -2.164 -3.558 44.921 1.00 95.12 178 TRP A CA 1
ATOM 1431 C C . TRP A 1 178 ? -2.565 -4.559 43.832 1.00 95.12 178 TRP A C 1
ATOM 1433 O O . TRP A 1 178 ? -2.160 -4.381 42.685 1.00 95.12 178 TRP A O 1
ATOM 1443 N N . LEU A 1 179 ? -3.417 -5.551 44.133 1.00 95.38 179 LEU A N 1
ATOM 1444 C CA . LEU A 1 179 ? -3.869 -6.541 43.137 1.00 95.38 179 LEU A CA 1
ATOM 1445 C C . LEU A 1 179 ? -4.524 -5.862 41.930 1.00 95.38 179 LEU A C 1
ATOM 1447 O O . LEU A 1 179 ? -4.127 -6.113 40.792 1.00 95.38 179 LEU A O 1
ATOM 1451 N N . PHE A 1 180 ? -5.457 -4.934 42.163 1.00 95.44 180 PHE A N 1
ATOM 1452 C CA . PHE A 1 180 ? -6.146 -4.212 41.090 1.00 95.44 180 PHE A CA 1
ATOM 1453 C C . PHE A 1 180 ? -5.281 -3.170 40.362 1.00 95.44 180 PHE A C 1
ATOM 1455 O O . PHE A 1 180 ? -5.779 -2.528 39.438 1.00 95.44 180 PHE A O 1
ATOM 1462 N N . LYS A 1 181 ? -4.012 -3.001 40.760 1.00 92.44 181 LYS A N 1
ATOM 1463 C CA . LYS A 1 181 ? -2.995 -2.173 40.092 1.00 92.44 181 LYS A CA 1
ATOM 1464 C C . LYS A 1 181 ? -1.882 -3.001 39.426 1.00 92.44 181 LYS A C 1
ATOM 1466 O O . LYS A 1 181 ? -0.990 -2.405 38.823 1.00 92.44 181 LYS A O 1
ATOM 1471 N N . SER A 1 182 ? -1.946 -4.335 39.510 1.00 92.75 182 SER A N 1
ATOM 1472 C CA . SER A 1 182 ? -1.040 -5.251 38.806 1.00 92.75 182 SER A CA 1
ATOM 1473 C C . SER A 1 182 ? -1.367 -5.340 37.312 1.00 92.75 182 SER A C 1
ATOM 1475 O O . SER A 1 182 ? -2.534 -5.317 36.914 1.00 92.75 182 SER A O 1
ATOM 1477 N N . GLU A 1 183 ? -0.333 -5.461 36.483 1.00 88.19 183 GLU A N 1
ATOM 1478 C CA . GLU A 1 183 ? -0.451 -5.460 35.019 1.00 88.19 183 GLU A CA 1
ATOM 1479 C C . GLU A 1 183 ? -1.322 -6.614 34.494 1.00 88.19 183 GLU A C 1
ATOM 1481 O O . GLU A 1 183 ? -2.225 -6.390 33.687 1.00 88.19 183 GLU A O 1
ATOM 1486 N N . LEU A 1 184 ? -1.136 -7.829 35.024 1.00 89.50 184 LEU A N 1
ATOM 1487 C CA . LEU A 1 184 ? -1.919 -9.004 34.623 1.00 89.50 184 LEU A CA 1
ATOM 1488 C C . LEU A 1 184 ? -3.424 -8.821 34.890 1.00 89.50 184 LEU A C 1
ATOM 1490 O O . LEU A 1 184 ? -4.241 -9.124 34.022 1.00 89.50 184 LEU A O 1
ATOM 1494 N N . TYR A 1 185 ? -3.801 -8.264 36.047 1.00 92.94 185 TYR A N 1
ATOM 1495 C CA . TYR A 1 185 ? -5.207 -7.987 36.357 1.00 92.94 185 TYR A CA 1
ATOM 1496 C C . TYR A 1 185 ? -5.785 -6.867 35.474 1.00 92.94 185 TYR A C 1
ATOM 1498 O O . TYR A 1 185 ? -6.948 -6.933 35.078 1.00 92.94 185 TYR A O 1
ATOM 1506 N N . ILE A 1 186 ? -4.996 -5.837 35.147 1.00 90.81 186 ILE A N 1
ATOM 1507 C CA . ILE A 1 186 ? -5.429 -4.752 34.253 1.00 90.81 186 ILE A CA 1
ATOM 1508 C C . ILE A 1 186 ? -5.719 -5.309 32.851 1.00 90.81 186 ILE A C 1
ATOM 1510 O O . ILE A 1 186 ? -6.791 -5.045 32.305 1.00 90.81 186 ILE A O 1
ATOM 1514 N N . ASN A 1 187 ? -4.829 -6.145 32.314 1.00 88.06 187 ASN A N 1
ATOM 1515 C CA . ASN A 1 187 ? -5.007 -6.796 31.013 1.00 88.06 187 ASN A CA 1
ATOM 1516 C C . ASN A 1 187 ? -6.214 -7.756 31.017 1.00 88.06 187 ASN A C 1
ATOM 1518 O O . ASN A 1 187 ? -7.023 -7.746 30.088 1.00 88.06 187 ASN A O 1
ATOM 1522 N N . ALA A 1 188 ? -6.409 -8.509 32.105 1.00 88.94 188 ALA A N 1
ATOM 1523 C CA . ALA A 1 188 ? -7.605 -9.328 32.307 1.00 88.94 188 ALA A CA 1
ATOM 1524 C C . ALA A 1 188 ? -8.893 -8.493 32.333 1.00 88.94 188 ALA A C 1
ATOM 1526 O O . ALA A 1 188 ? -9.913 -8.884 31.776 1.00 88.94 188 ALA A O 1
ATOM 1527 N N . LEU A 1 189 ? -8.867 -7.317 32.965 1.00 86.50 189 LEU A N 1
ATOM 1528 C CA . LEU A 1 189 ? -10.019 -6.424 33.015 1.00 86.50 189 LEU A CA 1
ATOM 1529 C C . LEU A 1 189 ? -10.327 -5.816 31.638 1.00 86.50 189 LEU A C 1
ATOM 1531 O O . LEU A 1 189 ? -11.505 -5.706 31.295 1.00 86.50 189 LEU A O 1
ATOM 1535 N N . GLN A 1 190 ? -9.312 -5.491 30.828 1.00 84.50 190 GLN A N 1
ATOM 1536 C CA . GLN A 1 190 ? -9.495 -5.045 29.438 1.00 84.50 190 GLN A CA 1
ATOM 1537 C C . GLN A 1 190 ? -10.210 -6.098 28.580 1.00 84.50 190 GLN A C 1
ATOM 1539 O O . GLN A 1 190 ? -11.167 -5.753 27.883 1.00 84.50 190 GLN A O 1
ATOM 1544 N N . SER A 1 191 ? -9.808 -7.375 28.667 1.00 82.81 191 SER A N 1
ATOM 1545 C CA . SER A 1 191 ? -10.371 -8.453 27.832 1.00 82.81 191 SER A CA 1
ATOM 1546 C C . SER A 1 191 ? -11.877 -8.671 28.037 1.00 82.81 191 SER A C 1
ATOM 1548 O O . SER A 1 191 ? -12.567 -9.138 27.133 1.00 82.81 191 SER A O 1
ATOM 1550 N N . THR A 1 192 ? -12.426 -8.252 29.184 1.00 79.19 192 THR A N 1
ATOM 1551 C CA . THR A 1 192 ? -13.871 -8.306 29.479 1.00 79.19 192 THR A CA 1
ATOM 1552 C C . THR A 1 192 ? -14.709 -7.214 28.795 1.00 79.19 192 THR A C 1
ATOM 1554 O O . THR A 1 192 ? -15.873 -7.027 29.164 1.00 79.19 192 THR A O 1
ATOM 1557 N N . SER A 1 193 ? -14.154 -6.453 27.843 1.00 66.56 193 SER A N 1
ATOM 1558 C CA . SER A 1 193 ? -14.834 -5.327 27.190 1.00 66.56 193 SER A CA 1
ATOM 1559 C C . SER A 1 193 ? -14.695 -5.332 25.661 1.00 66.56 193 SER A C 1
ATOM 1561 O O . SER A 1 193 ? -13.602 -5.450 25.122 1.00 66.56 193 SER A O 1
ATOM 1563 N N . ASP A 1 194 ? -15.815 -5.157 24.948 1.00 53.72 194 ASP A N 1
ATOM 1564 C CA . ASP A 1 194 ? -15.879 -5.271 23.477 1.00 53.72 194 ASP A CA 1
ATOM 1565 C C . ASP A 1 194 ? -15.244 -4.088 22.703 1.00 53.72 194 ASP A C 1
ATOM 1567 O O . ASP A 1 194 ? -15.238 -4.096 21.474 1.00 53.72 194 ASP A O 1
ATOM 1571 N N . LEU A 1 195 ? -14.788 -3.044 23.414 1.00 50.34 195 LEU A N 1
ATOM 1572 C CA . LEU A 1 195 ? -14.072 -1.833 22.953 1.00 50.34 195 LEU A CA 1
ATOM 1573 C C . LEU A 1 195 ? -14.424 -1.279 21.551 1.00 50.34 195 LEU A C 1
ATOM 1575 O O . LEU A 1 195 ? -13.577 -0.764 20.823 1.00 50.34 195 LEU A O 1
ATOM 1579 N N . VAL A 1 196 ? -15.715 -1.265 21.204 1.00 37.03 196 VAL A N 1
ATOM 1580 C CA . VAL A 1 196 ? -16.235 -0.636 19.969 1.00 37.03 196 VAL A CA 1
ATOM 1581 C C . VAL A 1 196 ? -16.149 0.907 20.024 1.00 37.03 196 VAL A C 1
ATOM 1583 O O . VAL A 1 196 ? -16.259 1.587 19.002 1.00 37.03 196 VAL A O 1
ATOM 1586 N N . ARG A 1 197 ? -15.942 1.485 21.216 1.00 40.62 197 ARG A N 1
ATOM 1587 C CA . ARG A 1 197 ? -15.780 2.926 21.473 1.00 40.62 197 ARG A CA 1
ATOM 1588 C C . ARG A 1 197 ? -14.852 3.165 22.667 1.00 40.62 197 ARG A C 1
ATOM 1590 O O . ARG A 1 197 ? -14.940 2.452 23.662 1.00 40.62 197 ARG A O 1
ATOM 1597 N N . ASP A 1 198 ? -14.051 4.228 22.597 1.00 37.50 198 ASP A N 1
ATOM 1598 C CA . ASP A 1 198 ? -13.404 4.797 23.788 1.00 37.50 198 ASP A CA 1
ATOM 1599 C C . ASP A 1 198 ? -14.455 5.506 24.670 1.00 37.50 198 ASP A C 1
ATOM 1601 O O . ASP A 1 198 ? -15.504 5.943 24.185 1.00 37.50 198 ASP A O 1
ATOM 1605 N N . GLY A 1 199 ? -14.196 5.589 25.975 1.00 45.62 199 GLY A N 1
ATOM 1606 C CA . GLY A 1 199 ? -15.111 6.155 26.969 1.00 45.62 199 GLY A CA 1
ATOM 1607 C C . GLY A 1 199 ? -16.262 5.235 27.404 1.00 45.62 199 GLY A C 1
ATOM 1608 O O . GLY A 1 199 ? -17.139 5.678 28.147 1.00 45.62 199 GLY A O 1
ATOM 1609 N N . GLN A 1 200 ? -16.286 3.960 26.995 1.00 54.94 200 GLN A N 1
ATOM 1610 C CA . GLN A 1 200 ? -17.249 2.992 27.530 1.00 54.94 200 GLN A CA 1
ATOM 1611 C C . GLN A 1 200 ? -16.968 2.742 29.021 1.00 54.94 200 GLN A C 1
ATOM 1613 O O . GLN A 1 200 ? -15.997 2.085 29.389 1.00 54.94 200 GLN A O 1
ATOM 1618 N N . ALA A 1 201 ? -17.829 3.266 29.898 1.00 58.56 201 ALA A N 1
ATOM 1619 C CA . ALA A 1 201 ? -17.675 3.114 31.342 1.00 58.56 201 ALA A CA 1
ATOM 1620 C C . ALA A 1 201 ? -17.710 1.633 31.758 1.00 58.56 201 ALA A C 1
ATOM 1622 O O . ALA A 1 201 ? -18.729 0.956 31.582 1.00 58.56 201 ALA A O 1
ATOM 1623 N N . MET A 1 202 ? -16.604 1.152 32.335 1.00 75.00 202 MET A N 1
ATOM 1624 C CA . MET A 1 202 ? -16.475 -0.216 32.837 1.00 75.00 202 MET A CA 1
ATOM 1625 C C . MET A 1 202 ? -17.496 -0.468 33.949 1.00 75.00 202 MET A C 1
ATOM 1627 O O . MET A 1 202 ? -17.522 0.214 34.975 1.00 75.00 202 MET A O 1
ATOM 1631 N N . ARG A 1 203 ? -18.380 -1.440 33.723 1.00 84.69 203 ARG A N 1
ATOM 1632 C CA . ARG A 1 203 ? -19.513 -1.741 34.601 1.00 84.69 203 ARG A CA 1
ATOM 1633 C C . ARG A 1 203 ? -19.117 -2.787 35.640 1.00 84.69 203 ARG A C 1
ATOM 1635 O O . ARG A 1 203 ? -18.169 -3.549 35.453 1.00 84.69 203 ARG A O 1
ATOM 1642 N N . TYR A 1 204 ? -19.931 -2.924 36.690 1.00 88.44 204 TYR A N 1
ATOM 1643 C CA . TYR A 1 204 ? -19.824 -4.059 37.617 1.00 88.44 204 TYR A CA 1
ATOM 1644 C C . TYR A 1 204 ? -19.877 -5.405 36.872 1.00 88.44 204 TYR A C 1
ATOM 1646 O O . TYR A 1 204 ? -19.179 -6.339 37.247 1.00 88.44 204 TYR A O 1
ATOM 1654 N N . SER A 1 205 ? -20.628 -5.480 35.763 1.00 86.50 205 SER A N 1
ATOM 1655 C CA . SER A 1 205 ? -20.704 -6.659 34.891 1.00 86.50 205 SER A CA 1
ATOM 1656 C C . SER A 1 205 ? -19.386 -7.034 34.201 1.00 86.50 205 SER A C 1
ATOM 1658 O O . SER A 1 205 ? -19.236 -8.191 33.832 1.00 86.50 205 SER A O 1
ATOM 1660 N N . ASN A 1 206 ? -18.440 -6.106 34.026 1.00 87.88 206 ASN A N 1
ATOM 1661 C CA . ASN A 1 206 ? -17.099 -6.396 33.501 1.00 87.88 206 ASN A CA 1
ATOM 1662 C C . ASN A 1 206 ? -16.201 -6.926 34.631 1.00 87.88 206 ASN A C 1
ATOM 1664 O O . ASN A 1 206 ? -15.644 -8.015 34.537 1.00 87.88 206 ASN A O 1
ATOM 1668 N N . PHE A 1 207 ? -16.185 -6.225 35.770 1.00 90.81 207 PHE A N 1
ATOM 1669 C CA . PHE A 1 207 ? -15.441 -6.620 36.971 1.00 90.81 207 PHE A CA 1
ATOM 1670 C C . PHE A 1 207 ? -15.737 -8.059 37.440 1.00 90.81 207 PHE A C 1
ATOM 1672 O O . PHE A 1 207 ? -14.819 -8.795 37.776 1.00 90.81 207 PHE A O 1
ATOM 1679 N N . ILE A 1 208 ? -17.002 -8.499 37.422 1.00 91.62 208 ILE A N 1
ATOM 1680 C CA . ILE A 1 208 ? -17.392 -9.861 37.848 1.00 91.62 208 ILE A CA 1
ATOM 1681 C C . ILE A 1 208 ? -16.978 -10.989 36.885 1.00 91.62 208 ILE A C 1
ATOM 1683 O O . ILE A 1 208 ? -17.129 -12.158 37.255 1.00 91.62 208 ILE A O 1
ATOM 1687 N N . GLN A 1 209 ? -16.535 -10.664 35.664 1.00 88.94 209 GLN A N 1
ATOM 1688 C CA . GLN A 1 209 ? -16.046 -11.643 34.684 1.00 88.94 209 GLN A CA 1
ATOM 1689 C C . GLN A 1 209 ? -14.577 -12.002 34.942 1.00 88.94 209 GLN A C 1
ATOM 1691 O O . GLN A 1 209 ? -14.206 -13.164 34.784 1.00 88.94 209 GLN A O 1
ATOM 1696 N N . VAL A 1 210 ? -13.765 -11.049 35.419 1.00 91.38 210 VAL A N 1
ATOM 1697 C CA . VAL A 1 210 ? -12.377 -11.302 35.830 1.00 91.38 210 VAL A CA 1
ATOM 1698 C C . VAL A 1 210 ? -12.378 -12.181 37.080 1.00 91.38 210 VAL A C 1
ATOM 1700 O O . VAL A 1 210 ? -12.660 -11.712 38.180 1.00 91.38 210 VAL A O 1
ATOM 1703 N N . ARG A 1 211 ? -12.090 -13.479 36.944 1.00 93.31 211 ARG A N 1
ATOM 1704 C CA . ARG A 1 211 ? -11.975 -14.374 38.107 1.00 93.31 211 ARG A CA 1
ATOM 1705 C C . ARG A 1 211 ? -10.852 -13.911 39.040 1.00 93.31 211 ARG A C 1
ATOM 1707 O O . ARG A 1 211 ? -9.803 -13.473 38.579 1.00 93.31 211 ARG A O 1
ATOM 1714 N N . LEU A 1 212 ? -11.090 -14.033 40.344 1.00 93.56 212 LEU A N 1
ATOM 1715 C CA . LEU A 1 212 ? -10.134 -13.747 41.418 1.00 93.56 212 LEU A CA 1
ATOM 1716 C C . LEU A 1 212 ? -9.869 -15.032 42.215 1.00 93.56 212 LEU A C 1
ATOM 1718 O O . LEU A 1 212 ? -10.453 -16.077 41.932 1.00 93.56 212 LEU A O 1
ATOM 1722 N N . TYR A 1 213 ? -9.008 -14.959 43.225 1.00 93.06 213 TYR A N 1
ATOM 1723 C CA . TYR A 1 213 ? -8.593 -16.095 44.049 1.00 93.06 213 TYR A CA 1
ATOM 1724 C C . TYR A 1 213 ? -8.625 -15.746 45.546 1.00 93.06 213 TYR A C 1
ATOM 1726 O O . TYR A 1 213 ? -8.580 -14.580 45.937 1.00 93.06 213 TYR A O 1
ATOM 1734 N N . THR A 1 214 ? -8.760 -16.760 46.402 1.00 86.31 214 THR A N 1
ATOM 1735 C CA . THR A 1 214 ? -8.813 -16.607 47.860 1.00 86.31 214 THR A CA 1
ATOM 1736 C C . THR A 1 214 ? -7.416 -16.607 48.467 1.00 86.31 214 THR A C 1
ATOM 1738 O O . THR A 1 214 ? -6.771 -17.651 48.515 1.00 86.31 214 THR A O 1
ATOM 1741 N N . VAL A 1 215 ? -7.003 -15.475 49.026 1.00 92.31 215 VAL A N 1
ATOM 1742 C CA . VAL A 1 215 ? -5.833 -15.380 49.912 1.00 92.31 215 VAL A CA 1
ATOM 1743 C C . VAL A 1 215 ? -6.327 -15.301 51.367 1.00 92.31 215 VAL A C 1
ATOM 1745 O O . VAL A 1 215 ? -7.294 -14.572 51.614 1.00 92.31 215 VAL A O 1
ATOM 1748 N N . PRO A 1 216 ? -5.733 -16.006 52.348 1.00 92.00 216 PRO A N 1
ATOM 1749 C CA . PRO A 1 216 ? -6.068 -15.832 53.767 1.00 92.00 216 PRO A CA 1
ATOM 1750 C C . PRO A 1 216 ? -5.872 -14.375 54.222 1.00 92.00 216 PRO A C 1
ATOM 1752 O O . PRO A 1 216 ? -4.893 -13.751 53.833 1.00 92.00 216 PRO A O 1
ATOM 1755 N N . ILE A 1 217 ? -6.753 -13.819 55.067 1.00 93.06 217 ILE A N 1
ATOM 1756 C CA . ILE A 1 217 ? -6.682 -12.389 55.465 1.00 93.06 217 ILE A CA 1
ATOM 1757 C C . ILE A 1 217 ? -5.327 -12.006 56.088 1.00 93.06 217 ILE A C 1
ATOM 1759 O O . ILE A 1 217 ? -4.814 -10.930 55.799 1.00 93.06 217 ILE A O 1
ATOM 1763 N N . ILE A 1 218 ? -4.722 -12.897 56.880 1.00 93.31 218 ILE A N 1
ATOM 1764 C CA . ILE A 1 218 ? -3.393 -12.677 57.477 1.00 93.31 218 ILE A CA 1
ATOM 1765 C C . ILE A 1 218 ? -2.324 -12.530 56.378 1.00 93.31 218 ILE A C 1
ATOM 1767 O O . ILE A 1 218 ? -1.522 -11.604 56.409 1.00 93.31 218 ILE A O 1
ATOM 1771 N N . GLU A 1 219 ? -2.362 -13.386 55.354 1.00 94.12 219 GLU A N 1
ATOM 1772 C CA . GLU A 1 219 ? -1.436 -13.319 54.220 1.00 94.12 219 GLU A CA 1
ATOM 1773 C C . GLU A 1 219 ? -1.724 -12.115 53.301 1.00 94.12 219 GLU A C 1
ATOM 1775 O O . GLU A 1 219 ? -0.790 -11.491 52.802 1.00 94.12 219 GLU A O 1
ATOM 1780 N N . GLN A 1 220 ? -2.994 -11.717 53.130 1.00 95.88 220 GLN A N 1
ATOM 1781 C CA . GLN A 1 220 ? -3.338 -10.456 52.456 1.00 95.88 220 GLN A CA 1
ATOM 1782 C C . GLN A 1 220 ? -2.674 -9.263 53.162 1.00 95.88 220 GLN A C 1
ATOM 1784 O O . GLN A 1 220 ? -2.124 -8.387 52.495 1.00 95.88 220 GLN A O 1
ATOM 1789 N N . GLN A 1 221 ? -2.701 -9.233 54.498 1.00 95.88 221 GLN A N 1
ATOM 1790 C CA . GLN A 1 221 ? -2.070 -8.173 55.280 1.00 95.88 221 GLN A CA 1
ATOM 1791 C C . GLN A 1 221 ? -0.541 -8.186 55.147 1.00 95.88 221 GLN A C 1
ATOM 1793 O O . GLN A 1 221 ? 0.037 -7.154 54.816 1.00 95.88 221 GLN A O 1
ATOM 1798 N N . GLU A 1 222 ? 0.103 -9.346 55.294 1.00 96.12 222 GLU A N 1
ATOM 1799 C CA . GLU A 1 222 ? 1.553 -9.501 55.094 1.00 96.12 222 GLU A CA 1
ATOM 1800 C C . GLU A 1 222 ? 2.019 -9.007 53.711 1.00 96.12 222 GLU A C 1
ATOM 1802 O O . GLU A 1 222 ? 3.002 -8.270 53.608 1.00 96.12 222 GLU A O 1
ATOM 1807 N N . ILE A 1 223 ? 1.296 -9.370 52.642 1.00 95.94 223 ILE A N 1
ATOM 1808 C CA . ILE A 1 223 ? 1.604 -8.930 51.273 1.00 95.94 223 ILE A CA 1
ATOM 1809 C C . ILE A 1 223 ? 1.393 -7.416 51.121 1.00 95.94 223 ILE A C 1
ATOM 1811 O O . ILE A 1 223 ? 2.213 -6.744 50.494 1.00 95.94 223 ILE A O 1
ATOM 1815 N N . ALA A 1 224 ? 0.318 -6.862 51.689 1.00 95.56 224 ALA A N 1
ATOM 1816 C CA . ALA A 1 224 ? 0.030 -5.432 51.615 1.00 95.56 224 ALA A CA 1
ATOM 1817 C C . ALA A 1 224 ? 1.092 -4.586 52.335 1.00 95.56 224 ALA A C 1
ATOM 1819 O O . ALA A 1 224 ? 1.586 -3.622 51.753 1.00 95.56 224 ALA A O 1
ATOM 1820 N N . ASP A 1 225 ? 1.492 -4.976 53.549 1.00 94.81 225 ASP A N 1
ATOM 1821 C CA . ASP A 1 225 ? 2.492 -4.259 54.349 1.00 94.81 225 ASP A CA 1
ATOM 1822 C C . ASP A 1 225 ? 3.891 -4.328 53.691 1.00 94.81 225 ASP A C 1
ATOM 1824 O O . ASP A 1 225 ? 4.637 -3.342 53.675 1.00 94.81 225 ASP A O 1
ATOM 1828 N N . TYR A 1 226 ? 4.233 -5.465 53.065 1.00 95.56 226 TYR A N 1
ATOM 1829 C CA . TYR A 1 226 ? 5.434 -5.609 52.232 1.00 95.56 226 TYR A CA 1
ATOM 1830 C C . TYR A 1 226 ? 5.406 -4.677 51.009 1.00 95.56 226 TYR A C 1
ATOM 1832 O O . TYR A 1 226 ? 6.385 -3.967 50.746 1.00 95.56 226 TYR A O 1
ATOM 1840 N N . LEU A 1 227 ? 4.291 -4.659 50.270 1.00 95.56 227 LEU A N 1
ATOM 1841 C CA . LEU A 1 227 ? 4.146 -3.861 49.053 1.00 95.56 227 LEU A CA 1
ATOM 1842 C C . LEU A 1 227 ? 4.106 -2.363 49.339 1.00 95.56 227 LEU A C 1
ATOM 1844 O O . LEU A 1 227 ? 4.800 -1.617 48.651 1.00 95.56 227 LEU A O 1
ATOM 1848 N N . ASP A 1 228 ? 3.389 -1.928 50.376 1.00 91.38 228 ASP A N 1
ATOM 1849 C CA . ASP A 1 228 ? 3.372 -0.533 50.822 1.00 91.38 228 ASP A CA 1
ATOM 1850 C C . ASP A 1 228 ? 4.800 -0.039 51.128 1.00 91.38 228 ASP A C 1
ATOM 1852 O O . ASP A 1 228 ? 5.197 1.037 50.673 1.00 91.38 228 ASP A O 1
ATOM 1856 N N . LYS A 1 229 ? 5.615 -0.856 51.815 1.00 92.00 229 LYS A N 1
ATOM 1857 C CA . LYS A 1 229 ? 7.011 -0.525 52.142 1.00 92.00 229 LYS A CA 1
ATOM 1858 C C . LYS A 1 229 ? 7.929 -0.487 50.913 1.00 92.00 229 LYS A C 1
ATOM 1860 O O . LYS A 1 229 ? 8.650 0.495 50.731 1.00 92.00 229 LYS A O 1
ATOM 1865 N N . LYS A 1 230 ? 7.939 -1.534 50.075 1.00 90.88 230 LYS A N 1
ATOM 1866 C CA . LYS A 1 230 ? 8.832 -1.604 48.896 1.00 90.88 230 LYS A CA 1
ATOM 1867 C C . LYS A 1 230 ? 8.425 -0.601 47.805 1.00 90.88 230 LYS A C 1
ATOM 1869 O O . LYS A 1 230 ? 9.300 0.018 47.205 1.00 90.88 230 LYS A O 1
ATOM 1874 N N . CYS A 1 231 ? 7.130 -0.363 47.587 1.00 91.06 231 CYS A N 1
ATOM 1875 C CA . CYS A 1 231 ? 6.665 0.613 46.597 1.00 91.06 231 CYS A CA 1
ATOM 1876 C C . CYS A 1 231 ? 7.002 2.057 46.987 1.00 91.06 231 CYS A C 1
ATOM 1878 O O . CYS A 1 231 ? 7.450 2.812 46.126 1.00 91.06 231 CYS A O 1
ATOM 1880 N N . ALA A 1 232 ? 6.854 2.433 48.264 1.00 87.69 232 ALA A N 1
ATOM 1881 C CA . ALA A 1 232 ? 7.180 3.782 48.732 1.00 87.69 232 ALA A CA 1
ATOM 1882 C C . ALA A 1 232 ? 8.676 4.127 48.571 1.00 87.69 232 ALA A C 1
ATOM 1884 O O . ALA A 1 232 ? 9.016 5.269 48.251 1.00 87.69 232 ALA A O 1
ATOM 1885 N N . ALA A 1 233 ? 9.571 3.145 48.735 1.00 86.00 233 ALA A N 1
ATOM 1886 C CA . ALA A 1 233 ? 10.999 3.316 48.459 1.00 86.00 233 ALA A CA 1
ATOM 1887 C C . ALA A 1 233 ? 11.254 3.624 46.970 1.00 86.00 233 ALA A C 1
ATOM 1889 O O . ALA A 1 233 ? 11.912 4.615 46.647 1.00 86.00 233 ALA A O 1
ATOM 1890 N N . ILE A 1 234 ? 10.659 2.841 46.062 1.00 87.31 234 ILE A N 1
ATOM 1891 C CA . ILE A 1 234 ? 10.808 3.032 44.610 1.00 87.31 234 ILE A CA 1
ATOM 1892 C C . ILE A 1 234 ? 10.203 4.370 44.155 1.00 87.31 234 ILE A C 1
ATOM 1894 O O . ILE A 1 234 ? 10.834 5.093 43.386 1.00 87.31 234 ILE A O 1
ATOM 1898 N N . ASP A 1 235 ? 9.032 4.756 44.670 1.00 85.81 235 ASP A N 1
ATOM 1899 C CA . ASP A 1 235 ? 8.412 6.053 44.358 1.00 85.81 235 ASP A CA 1
ATOM 1900 C C . ASP A 1 235 ? 9.279 7.235 44.825 1.00 85.81 235 ASP A C 1
ATOM 1902 O O . ASP A 1 235 ? 9.397 8.239 44.121 1.00 85.81 235 ASP A O 1
ATOM 1906 N N . THR A 1 236 ? 9.963 7.096 45.966 1.00 86.25 236 THR A N 1
ATOM 1907 C CA . THR A 1 236 ? 10.930 8.093 46.459 1.00 86.25 236 THR A CA 1
ATOM 1908 C C . THR A 1 236 ? 12.145 8.208 45.530 1.00 86.25 236 THR A C 1
ATOM 1910 O O . THR A 1 236 ? 12.624 9.314 45.267 1.00 86.25 236 THR A O 1
ATOM 1913 N N . LEU A 1 237 ? 12.639 7.087 44.991 1.00 84.56 237 LEU A N 1
ATOM 1914 C CA . LEU A 1 237 ? 13.728 7.079 44.009 1.00 84.56 237 LEU A CA 1
ATOM 1915 C C . LEU A 1 237 ? 13.301 7.699 42.669 1.00 84.56 237 LEU A C 1
ATOM 1917 O O . LEU A 1 237 ? 14.060 8.485 42.104 1.00 84.56 237 LEU A O 1
ATOM 1921 N N . ILE A 1 238 ? 12.089 7.408 42.185 1.00 85.50 238 ILE A N 1
ATOM 1922 C CA . ILE A 1 238 ? 11.533 8.019 40.968 1.00 85.50 238 ILE A CA 1
ATOM 1923 C C . ILE A 1 238 ? 11.395 9.536 41.148 1.00 85.50 238 ILE A C 1
ATOM 1925 O O . ILE A 1 238 ? 11.900 10.284 40.314 1.00 85.50 238 ILE A O 1
ATOM 1929 N N . ALA A 1 239 ? 10.819 10.011 42.257 1.00 82.88 239 ALA A N 1
ATOM 1930 C CA . ALA A 1 239 ? 10.650 11.444 42.520 1.00 82.88 239 ALA A CA 1
ATOM 1931 C C . ALA A 1 239 ? 11.989 12.213 42.546 1.00 82.88 239 ALA A C 1
ATOM 1933 O O . ALA A 1 239 ? 12.098 13.283 41.942 1.00 82.88 239 ALA A O 1
ATOM 1934 N N . LYS A 1 240 ? 13.044 11.644 43.159 1.00 83.25 240 LYS A N 1
ATOM 1935 C CA . LYS A 1 240 ? 14.415 12.200 43.096 1.00 83.25 240 LYS A CA 1
ATOM 1936 C C . LYS A 1 240 ? 14.912 12.355 41.645 1.00 83.25 240 LYS A C 1
ATOM 1938 O O . LYS A 1 240 ? 15.591 13.330 41.328 1.00 83.25 240 LYS A O 1
ATOM 1943 N N . LYS A 1 241 ? 14.611 11.393 40.764 1.00 85.81 241 LYS A N 1
ATOM 1944 C CA . LYS A 1 241 ? 15.053 11.386 39.356 1.00 85.81 241 LYS A CA 1
ATOM 1945 C C . LYS A 1 241 ? 14.204 12.314 38.471 1.00 85.81 241 LYS A C 1
ATOM 1947 O O . LYS A 1 241 ? 14.760 12.961 37.588 1.00 85.81 241 LYS A O 1
ATOM 1952 N N . GLU A 1 242 ? 12.901 12.446 38.734 1.00 85.00 242 GLU A N 1
ATOM 1953 C CA . GLU A 1 242 ? 12.024 13.435 38.078 1.00 85.00 242 GLU A CA 1
ATOM 1954 C C . GLU A 1 242 ? 12.449 14.882 38.412 1.00 85.00 242 GLU A C 1
ATOM 1956 O O . GLU A 1 242 ? 12.490 15.738 37.523 1.00 85.00 242 GLU A O 1
ATOM 1961 N N . GLN A 1 243 ? 12.864 15.149 39.659 1.00 81.50 243 GLN A N 1
ATOM 1962 C CA . GLN A 1 243 ? 13.453 16.442 40.030 1.00 81.50 243 GLN A CA 1
ATOM 1963 C C . GLN A 1 243 ? 14.783 16.688 39.296 1.00 81.50 243 GLN A C 1
ATOM 1965 O O . GLN A 1 243 ? 14.949 17.741 38.688 1.00 81.50 243 GLN A O 1
ATOM 1970 N N . LEU A 1 244 ? 15.684 15.698 39.247 1.00 77.44 244 LEU A N 1
ATOM 1971 C CA . LEU A 1 244 ? 16.959 15.812 38.522 1.00 77.44 244 LEU A CA 1
ATOM 1972 C C . LEU A 1 244 ? 16.771 16.129 37.024 1.00 77.44 244 LEU A C 1
ATOM 1974 O O . LEU A 1 244 ? 17.539 16.908 36.465 1.00 77.44 244 LEU A O 1
ATOM 1978 N N . ILE A 1 245 ? 15.744 15.570 36.371 1.00 83.62 245 ILE A N 1
ATOM 1979 C CA . ILE A 1 245 ? 15.376 15.937 34.989 1.00 83.62 245 ILE A CA 1
ATOM 1980 C C . ILE A 1 245 ? 14.976 17.413 34.906 1.00 83.62 245 ILE A C 1
ATOM 1982 O O . ILE A 1 245 ? 15.457 18.130 34.030 1.00 83.62 245 ILE A O 1
ATOM 1986 N N . THR A 1 246 ? 14.137 17.876 35.835 1.00 82.69 246 THR A N 1
ATOM 1987 C CA . THR A 1 246 ? 13.681 19.273 35.899 1.00 82.69 246 THR A CA 1
ATOM 1988 C C . THR A 1 246 ? 14.862 20.236 36.068 1.00 82.69 246 THR A C 1
ATOM 1990 O O . THR A 1 246 ? 14.961 21.229 35.343 1.00 82.69 246 THR A O 1
ATOM 1993 N N . ASP A 1 247 ? 15.799 19.901 36.957 1.00 77.56 247 ASP A N 1
ATOM 1994 C CA . ASP A 1 247 ? 16.997 20.696 37.237 1.00 77.56 247 ASP A CA 1
ATOM 1995 C C . ASP A 1 247 ? 17.958 20.725 36.035 1.00 77.56 247 ASP A C 1
ATOM 1997 O O . ASP A 1 247 ? 18.457 21.788 35.662 1.00 77.56 247 ASP A O 1
ATOM 2001 N N . LEU A 1 248 ? 18.176 19.582 35.369 1.00 76.19 248 LEU A N 1
ATOM 2002 C CA . LEU A 1 248 ? 19.002 19.483 34.158 1.00 76.19 248 LEU A CA 1
ATOM 2003 C C . LEU A 1 248 ? 18.396 20.247 32.970 1.00 76.19 248 LEU A C 1
ATOM 2005 O O . LEU A 1 248 ? 19.124 20.910 32.229 1.00 76.19 248 LEU A O 1
ATOM 2009 N N . GLU A 1 249 ? 17.074 20.203 32.786 1.00 79.19 249 GLU A N 1
ATOM 2010 C CA . GLU A 1 249 ? 16.393 20.966 31.735 1.00 79.19 249 GLU A CA 1
ATOM 2011 C C . GLU A 1 249 ? 16.410 22.477 32.006 1.00 79.19 249 GLU A C 1
ATOM 2013 O O . GLU A 1 249 ? 16.589 23.264 31.071 1.00 79.19 249 GLU A O 1
ATOM 2018 N N . ALA A 1 250 ? 16.251 22.896 33.265 1.00 78.62 250 ALA A N 1
ATOM 2019 C CA . ALA A 1 250 ? 16.408 24.290 33.671 1.00 78.62 250 ALA A CA 1
ATOM 2020 C C . ALA A 1 250 ? 17.854 24.772 33.455 1.00 78.62 250 ALA A C 1
ATOM 2022 O O . ALA A 1 250 ? 18.069 25.825 32.852 1.00 78.62 250 ALA A O 1
ATOM 2023 N N . TYR A 1 251 ? 18.843 23.964 33.851 1.00 74.81 251 TYR A N 1
ATOM 2024 C CA . TYR A 1 251 ? 20.261 24.245 33.632 1.00 74.81 251 TYR A CA 1
ATOM 2025 C C . TYR A 1 251 ? 20.604 24.361 32.142 1.00 74.81 251 TYR A C 1
ATOM 2027 O O . TYR A 1 251 ? 21.258 25.325 31.749 1.00 74.81 251 TYR A O 1
ATOM 2035 N N . LYS A 1 252 ? 20.105 23.457 31.282 1.00 81.94 252 LYS A N 1
ATOM 2036 C CA . LYS A 1 252 ? 20.307 23.536 29.822 1.00 81.94 252 LYS A CA 1
ATOM 2037 C C . LYS A 1 252 ? 19.770 24.850 29.243 1.00 81.94 252 LYS A C 1
ATOM 2039 O O . LYS A 1 252 ? 20.456 25.498 28.455 1.00 81.94 252 LYS A O 1
ATOM 2044 N N . LYS A 1 253 ? 18.565 25.261 29.657 1.00 77.75 253 LYS A N 1
ATOM 2045 C CA . LYS A 1 253 ? 17.930 26.520 29.225 1.00 77.75 253 LYS A CA 1
ATOM 2046 C C . LYS A 1 253 ? 18.736 27.741 29.686 1.00 77.75 253 LYS A C 1
ATOM 2048 O O . LYS A 1 253 ? 18.988 28.626 28.871 1.00 77.75 253 LYS A O 1
ATOM 2053 N N . SER A 1 254 ? 19.195 27.757 30.942 1.00 78.94 254 SER A N 1
ATOM 2054 C CA . SER A 1 254 ? 20.044 28.834 31.478 1.00 78.94 254 SER A CA 1
ATOM 2055 C C . SER A 1 254 ? 21.388 28.911 30.748 1.00 78.94 254 SER A C 1
ATOM 2057 O O . SER A 1 254 ? 21.780 29.981 30.294 1.00 78.94 254 SER A O 1
ATOM 2059 N N . LEU A 1 255 ? 22.045 27.768 30.523 1.00 77.31 255 LEU A N 1
ATOM 2060 C CA . LEU A 1 255 ? 23.333 27.682 29.835 1.00 77.31 255 LEU A CA 1
ATOM 2061 C C . LEU A 1 255 ? 23.270 28.249 28.407 1.00 77.31 255 LEU A C 1
ATOM 2063 O O . LEU A 1 255 ? 24.103 29.076 28.041 1.00 77.31 255 LEU A O 1
ATOM 2067 N N . ILE A 1 256 ? 22.271 27.839 27.615 1.00 78.06 256 ILE A N 1
ATOM 2068 C CA . ILE A 1 256 ? 22.064 28.360 26.254 1.00 78.06 256 ILE A CA 1
ATOM 2069 C C . ILE A 1 256 ? 21.812 29.873 26.309 1.00 78.06 256 ILE A C 1
ATOM 2071 O O . ILE A 1 256 ? 22.458 30.630 25.588 1.00 78.06 256 ILE A O 1
ATOM 2075 N N . TYR A 1 257 ? 20.921 30.327 27.195 1.00 74.62 257 TYR A N 1
ATOM 2076 C CA . TYR A 1 257 ? 20.590 31.742 27.354 1.00 74.62 257 TYR A CA 1
ATOM 2077 C C . TYR A 1 257 ? 21.803 32.602 27.742 1.00 74.62 257 TYR A C 1
ATOM 2079 O O . TYR A 1 257 ? 22.016 33.659 27.152 1.00 74.62 257 TYR A O 1
ATOM 2087 N N . GLU A 1 258 ? 22.619 32.158 28.698 1.00 75.38 258 GLU A N 1
ATOM 2088 C CA . GLU A 1 258 ? 23.786 32.892 29.198 1.00 75.38 258 GLU A CA 1
ATOM 2089 C C . GLU A 1 258 ? 24.860 33.090 28.123 1.00 75.38 258 GLU A C 1
ATOM 2091 O O . GLU A 1 258 ? 25.383 34.196 27.980 1.00 75.38 258 GLU A O 1
ATOM 2096 N N . TYR A 1 259 ? 25.158 32.047 27.341 1.00 73.69 259 TYR A N 1
ATOM 2097 C CA . TYR A 1 259 ? 26.127 32.137 26.246 1.00 73.69 259 TYR A CA 1
ATOM 2098 C C . TYR A 1 259 ? 25.575 32.911 25.037 1.00 73.69 259 TYR A C 1
ATOM 2100 O O . TYR A 1 259 ? 26.277 33.758 24.492 1.00 73.69 259 TYR A O 1
ATOM 2108 N N . VAL A 1 260 ? 24.316 32.690 24.636 1.00 71.81 260 VAL A N 1
ATOM 2109 C CA . VAL A 1 260 ? 23.716 33.372 23.469 1.00 71.81 260 VAL A CA 1
ATOM 2110 C C . VAL A 1 260 ? 23.459 34.865 23.728 1.00 71.81 260 VAL A C 1
ATOM 2112 O O . VAL A 1 260 ? 23.555 35.671 22.805 1.00 71.81 260 VAL A O 1
ATOM 2115 N N . THR A 1 261 ? 23.185 35.270 24.975 1.00 66.50 261 THR A N 1
ATOM 2116 C CA . THR A 1 261 ? 23.019 36.692 25.349 1.00 66.50 261 THR A CA 1
ATOM 2117 C C . THR A 1 261 ? 24.315 37.398 25.758 1.00 66.50 261 THR A C 1
ATOM 2119 O O . THR A 1 261 ? 24.254 38.548 26.189 1.00 66.50 261 THR A O 1
ATOM 2122 N N . GLY A 1 262 ? 25.478 36.743 25.649 1.00 60.28 262 GLY A N 1
ATOM 2123 C CA . GLY A 1 262 ? 26.770 37.326 26.036 1.00 60.28 262 GLY A CA 1
ATOM 2124 C C . GLY A 1 262 ? 26.958 37.528 27.546 1.00 60.28 262 GLY A C 1
ATOM 2125 O O . GLY A 1 262 ? 27.918 38.163 27.962 1.00 60.28 262 GLY A O 1
ATOM 2126 N N . LYS A 1 263 ? 26.080 36.973 28.394 1.00 62.41 263 LYS A N 1
ATOM 2127 C CA . LYS A 1 263 ? 26.208 37.033 29.865 1.00 62.41 263 LYS A CA 1
ATOM 2128 C C . LYS A 1 263 ? 27.346 36.158 30.406 1.00 62.41 263 LYS A C 1
ATOM 2130 O O . LYS A 1 263 ? 27.715 36.289 31.570 1.00 62.41 263 LYS A O 1
ATOM 2135 N N . LYS A 1 264 ? 27.910 35.287 29.564 1.00 61.16 264 LYS A N 1
ATOM 2136 C CA . LYS A 1 264 ? 29.204 34.619 29.749 1.00 61.16 264 LYS A CA 1
ATOM 2137 C C . LYS A 1 264 ? 30.112 34.956 28.567 1.00 61.16 264 LYS A C 1
ATOM 2139 O O . LYS A 1 264 ? 29.969 34.374 27.498 1.00 61.16 264 LYS A O 1
ATOM 2144 N N . GLU A 1 265 ? 31.035 35.894 28.772 1.00 50.69 265 GLU A N 1
ATOM 2145 C CA . GLU A 1 265 ? 31.916 36.408 27.710 1.00 50.69 265 GLU A CA 1
ATOM 2146 C C . GLU A 1 265 ? 33.155 35.533 27.441 1.00 50.69 265 GLU A C 1
ATOM 2148 O O . GLU A 1 265 ? 33.719 35.581 26.348 1.00 50.69 265 GLU A O 1
ATOM 2153 N N . ASP A 1 266 ? 33.628 34.745 28.418 1.00 45.84 266 ASP A N 1
ATOM 2154 C CA . ASP A 1 266 ? 34.994 34.219 28.339 1.00 45.84 266 ASP A CA 1
ATOM 2155 C C . ASP A 1 266 ? 35.155 32.907 27.544 1.00 45.84 266 ASP A C 1
ATOM 2157 O O . ASP A 1 266 ? 34.770 31.818 27.974 1.00 45.84 266 ASP A O 1
ATOM 2161 N N . CYS A 1 267 ? 35.837 33.021 26.400 1.00 42.97 267 CYS A N 1
ATOM 2162 C CA . CYS A 1 267 ? 36.394 31.917 25.610 1.00 42.97 267 CYS A CA 1
ATOM 2163 C C . CYS A 1 267 ? 37.943 31.864 25.643 1.00 42.97 267 CYS A C 1
ATOM 2165 O O . CYS A 1 267 ? 38.557 31.266 24.748 1.00 42.97 267 CYS A O 1
ATOM 2167 N N . LYS A 1 268 ? 38.585 32.504 26.633 1.00 33.78 268 LYS A N 1
ATOM 2168 C CA . LYS A 1 268 ? 40.043 32.511 26.875 1.00 33.78 268 LYS A CA 1
ATOM 2169 C C . LYS A 1 268 ? 40.470 31.676 28.091 1.00 33.78 268 LYS A C 1
ATOM 2171 O O . LYS A 1 268 ? 41.665 31.437 28.236 1.00 33.78 268 LYS A O 1
ATOM 2176 N N . GLY A 1 269 ? 39.540 31.155 28.896 1.00 33.69 269 GLY A N 1
ATOM 2177 C CA . GLY A 1 269 ? 39.777 30.234 30.021 1.00 33.69 269 GLY A CA 1
ATOM 2178 C C . GLY A 1 269 ? 40.350 28.841 29.684 1.00 33.69 269 GLY A C 1
ATOM 2179 O O . GLY A 1 269 ? 39.951 27.848 30.289 1.00 33.69 269 GLY A O 1
ATOM 2180 N N . ILE A 1 270 ? 41.284 28.733 28.733 1.00 35.31 270 ILE A N 1
ATOM 2181 C CA . ILE A 1 270 ? 42.020 27.504 28.402 1.00 35.31 270 ILE A CA 1
ATOM 2182 C C . ILE A 1 270 ? 43.486 27.703 28.826 1.00 35.31 270 ILE A C 1
ATOM 2184 O O . ILE A 1 270 ? 44.203 28.486 28.215 1.00 35.31 270 ILE A O 1
ATOM 2188 N N . TYR A 1 271 ? 43.906 26.967 29.868 1.00 31.67 271 TYR A N 1
ATOM 2189 C CA . TYR A 1 271 ? 45.174 27.084 30.624 1.00 31.67 271 TYR A CA 1
ATOM 2190 C C . TYR A 1 271 ? 45.371 28.363 31.470 1.00 31.67 271 TYR A C 1
ATOM 2192 O O . TYR A 1 271 ? 46.087 29.257 31.034 1.00 31.67 271 TYR A O 1
ATOM 2200 N N . ALA A 1 272 ? 44.885 28.385 32.730 1.00 26.89 272 ALA A N 1
ATOM 2201 C CA . ALA A 1 272 ? 45.553 29.122 33.838 1.00 26.89 272 ALA A CA 1
ATOM 2202 C C . ALA A 1 272 ? 45.079 28.852 35.301 1.00 26.89 272 ALA A C 1
ATOM 2204 O O . ALA A 1 272 ? 45.506 29.586 36.188 1.00 26.89 272 ALA A O 1
ATOM 2205 N N . ILE A 1 273 ? 44.272 27.828 35.638 1.00 28.84 273 ILE A N 1
ATOM 2206 C CA . ILE A 1 273 ? 43.937 27.529 37.061 1.00 28.84 273 ILE A CA 1
ATOM 2207 C C . ILE A 1 273 ? 44.422 26.133 37.475 1.00 28.84 273 ILE A C 1
ATOM 2209 O O . ILE A 1 273 ? 43.664 25.173 37.548 1.00 28.84 273 ILE A O 1
ATOM 2213 N N . SER A 1 274 ? 45.723 26.031 37.756 1.00 31.02 274 SER A N 1
ATOM 2214 C CA . SER A 1 274 ? 46.345 24.866 38.415 1.00 31.02 274 SER A CA 1
ATOM 2215 C C . SER A 1 274 ? 47.268 25.234 39.590 1.00 31.02 274 SER A C 1
ATOM 2217 O O . SER A 1 274 ? 47.796 24.346 40.257 1.00 31.02 274 SER A O 1
ATOM 2219 N N . ARG A 1 275 ? 47.463 26.535 39.869 1.00 29.31 275 ARG A N 1
ATOM 2220 C CA . ARG A 1 275 ? 48.280 27.055 40.984 1.00 29.31 275 ARG A CA 1
ATOM 2221 C C . ARG A 1 275 ? 47.765 28.393 41.536 1.00 29.31 275 ARG A C 1
ATOM 2223 O O . ARG A 1 275 ? 48.429 29.413 41.383 1.00 29.31 275 ARG A O 1
ATOM 2230 N N . LYS A 1 276 ? 46.595 28.367 42.180 1.00 28.83 276 LYS A N 1
ATOM 2231 C CA . LYS A 1 276 ? 46.156 29.246 43.291 1.00 28.83 276 LYS A CA 1
ATOM 2232 C C . LYS A 1 276 ? 44.657 29.030 43.510 1.00 28.83 276 LYS A C 1
ATOM 2234 O O . LYS A 1 276 ? 43.875 29.487 42.693 1.00 28.83 276 LYS A O 1
ATOM 2239 N N . TRP A 1 277 ? 44.311 28.312 44.577 1.00 26.06 277 TRP A N 1
ATOM 2240 C CA . TRP A 1 277 ? 43.111 28.473 45.421 1.00 26.06 277 TRP A CA 1
ATOM 2241 C C . TRP A 1 277 ? 43.209 27.463 46.574 1.00 26.06 277 TRP A C 1
ATOM 2243 O O . TRP A 1 277 ? 42.398 26.563 46.753 1.00 26.06 277 TRP A O 1
ATOM 2253 N N . GLY A 1 278 ? 44.306 27.592 47.324 1.00 31.30 278 GLY A N 1
ATOM 2254 C CA . GLY A 1 278 ? 44.509 26.931 48.609 1.00 31.30 278 GLY A CA 1
ATOM 2255 C C . GLY A 1 278 ? 44.301 27.934 49.737 1.00 31.30 278 GLY A C 1
ATOM 2256 O O . GLY A 1 278 ? 45.224 28.160 50.503 1.00 31.30 278 GLY A O 1
ATOM 2257 N N . GLU A 1 279 ? 43.136 28.584 49.777 1.00 30.25 279 GLU A N 1
ATOM 2258 C CA . GLU A 1 279 ? 42.687 29.444 50.880 1.00 30.25 279 GLU A CA 1
ATOM 2259 C C . GLU A 1 279 ? 41.166 29.667 50.785 1.00 30.25 279 GLU A C 1
ATOM 2261 O O . GLU A 1 279 ? 40.557 29.388 49.753 1.00 30.25 279 GLU A O 1
ATOM 2266 N N . LYS A 1 280 ? 40.522 30.081 51.883 1.00 35.19 280 LYS A N 1
ATOM 2267 C CA . LYS A 1 280 ? 39.056 30.023 52.034 1.00 35.19 280 LYS A CA 1
ATOM 2268 C C . LYS A 1 280 ? 38.344 31.262 51.479 1.00 35.19 280 LYS A C 1
ATOM 2270 O O . LYS A 1 280 ? 38.598 32.360 51.955 1.00 35.19 280 LYS A O 1
ATOM 2275 N N . THR A 1 281 ? 37.329 31.075 50.640 1.00 26.44 281 THR A N 1
ATOM 2276 C CA . THR A 1 281 ? 36.075 31.862 50.671 1.00 26.44 281 THR A CA 1
ATOM 2277 C C . THR A 1 281 ? 34.924 31.000 50.144 1.00 26.44 281 THR A C 1
ATOM 2279 O O . THR A 1 281 ? 35.164 29.978 49.507 1.00 26.44 281 THR A O 1
ATOM 2282 N N . SER A 1 282 ? 33.683 31.336 50.497 1.00 34.12 282 SER A N 1
ATOM 2283 C CA . SER A 1 282 ? 32.529 30.439 50.368 1.00 34.12 282 SER A CA 1
ATOM 2284 C C . SER A 1 282 ? 31.528 30.905 49.312 1.00 34.12 282 SER A C 1
ATOM 2286 O O . SER A 1 282 ? 31.024 32.020 49.434 1.00 34.12 282 SER A O 1
ATOM 2288 N N . ASP A 1 283 ? 31.124 30.022 48.394 1.00 29.38 283 ASP A N 1
ATOM 2289 C CA . ASP A 1 283 ? 29.813 30.136 47.738 1.00 29.38 283 ASP A CA 1
ATOM 2290 C C . ASP A 1 283 ? 29.205 28.753 47.413 1.00 29.38 283 ASP A C 1
ATOM 2292 O O . ASP A 1 283 ? 29.690 27.995 46.573 1.00 29.38 283 ASP A O 1
ATOM 2296 N N . ALA A 1 284 ? 28.157 28.372 48.149 1.00 29.67 284 ALA A N 1
ATOM 2297 C CA . ALA A 1 284 ? 27.737 26.975 48.335 1.00 29.67 284 ALA A CA 1
ATOM 2298 C C . ALA A 1 284 ? 26.756 26.458 47.260 1.00 29.67 284 ALA A C 1
ATOM 2300 O O . ALA A 1 284 ? 25.714 25.881 47.584 1.00 29.67 284 ALA A O 1
ATOM 2301 N N . ARG A 1 285 ? 27.054 26.690 45.972 1.00 30.72 285 ARG A N 1
ATOM 2302 C CA . ARG A 1 285 ? 26.155 26.322 44.854 1.00 30.72 285 ARG A CA 1
ATOM 2303 C C . ARG A 1 285 ? 26.730 25.402 43.776 1.00 30.72 285 ARG A C 1
ATOM 2305 O O . ARG A 1 285 ? 25.929 24.757 43.106 1.00 30.72 285 ARG A O 1
ATOM 2312 N N . GLU A 1 286 ? 28.049 25.260 43.635 1.00 32.50 286 GLU A N 1
ATOM 2313 C CA . GLU A 1 286 ? 28.623 24.360 42.612 1.00 32.50 286 GLU A CA 1
ATOM 2314 C C . GLU A 1 286 ? 28.998 22.956 43.136 1.00 32.50 286 GLU A C 1
ATOM 2316 O O . GLU A 1 286 ? 28.926 21.990 42.376 1.00 32.50 286 GLU A O 1
ATOM 2321 N N . GLU A 1 287 ? 29.303 22.779 44.430 1.00 29.03 287 GLU A N 1
ATOM 2322 C CA . GLU A 1 287 ? 29.721 21.466 44.970 1.00 29.03 287 GLU A CA 1
ATOM 2323 C C . GLU A 1 287 ? 28.609 20.395 44.959 1.00 29.03 287 GLU A C 1
ATOM 2325 O O . GLU A 1 287 ? 28.887 19.206 44.777 1.00 29.03 287 GLU A O 1
ATOM 2330 N N . ASN A 1 288 ? 27.336 20.792 45.085 1.00 28.91 288 ASN A N 1
ATOM 2331 C CA . ASN A 1 288 ? 26.207 19.851 45.144 1.00 28.91 288 ASN A CA 1
ATOM 2332 C C . ASN A 1 288 ? 25.999 19.042 43.849 1.00 28.91 288 ASN A C 1
ATOM 2334 O O . ASN A 1 288 ? 25.430 17.952 43.901 1.00 28.91 288 ASN A O 1
ATOM 2338 N N . LEU A 1 289 ? 26.493 19.515 42.698 1.00 32.03 289 LEU A N 1
ATOM 2339 C CA . LEU A 1 289 ? 26.352 18.810 41.415 1.00 32.03 289 LEU A CA 1
ATOM 2340 C C . LEU A 1 289 ? 27.350 17.653 41.221 1.00 32.03 289 LEU A C 1
ATOM 2342 O O . LEU A 1 289 ? 27.193 16.880 40.277 1.00 32.03 289 LEU A O 1
ATOM 2346 N N . LEU A 1 290 ? 28.337 17.482 42.113 1.00 29.28 290 LEU A N 1
ATOM 2347 C CA . LEU A 1 290 ? 29.263 16.338 42.095 1.00 29.28 290 LEU A CA 1
ATOM 2348 C C . LEU A 1 290 ? 29.064 15.340 43.252 1.00 29.28 290 LEU A C 1
ATOM 2350 O O . LEU A 1 290 ? 29.683 14.275 43.239 1.00 29.28 290 LEU A O 1
ATOM 2354 N N . TYR A 1 291 ? 28.208 15.641 44.238 1.00 27.64 291 TYR A N 1
ATOM 2355 C CA . TYR A 1 291 ? 28.126 14.868 45.490 1.00 27.64 291 TYR A CA 1
ATOM 2356 C C . TYR A 1 291 ? 26.990 13.826 45.566 1.00 27.64 291 TYR A C 1
ATOM 2358 O O . TYR A 1 291 ? 26.776 13.219 46.611 1.00 27.64 291 TYR A O 1
ATOM 2366 N N . ILE A 1 292 ? 26.302 13.526 44.456 1.00 29.53 292 ILE A N 1
ATOM 2367 C CA . ILE A 1 292 ? 25.260 12.471 44.384 1.00 29.53 292 ILE A CA 1
ATOM 2368 C C . ILE A 1 292 ? 25.788 11.202 43.674 1.00 29.53 292 ILE A C 1
ATOM 2370 O O . ILE A 1 292 ? 25.080 10.523 42.937 1.00 29.53 292 ILE A O 1
ATOM 2374 N N . GLY A 1 293 ? 27.077 10.893 43.869 1.00 29.53 293 GLY A N 1
ATOM 2375 C CA . GLY A 1 293 ? 27.762 9.745 43.248 1.00 29.53 293 GLY A CA 1
ATOM 2376 C C . GLY A 1 293 ? 28.437 8.766 44.219 1.00 29.53 293 GLY A C 1
ATOM 2377 O O . GLY A 1 293 ? 29.071 7.815 43.762 1.00 29.53 293 GLY A O 1
ATOM 2378 N N . LYS A 1 294 ? 28.366 8.994 45.542 1.00 27.42 294 LYS A N 1
ATOM 2379 C CA . LYS A 1 294 ? 29.139 8.235 46.552 1.00 27.42 294 LYS A CA 1
ATOM 2380 C C . LYS A 1 294 ? 28.411 7.966 47.887 1.00 27.42 294 LYS A C 1
ATOM 2382 O O . LYS A 1 294 ? 29.061 7.942 48.928 1.00 27.42 294 LYS A O 1
ATOM 2387 N N . THR A 1 295 ? 27.102 7.690 47.876 1.00 27.86 295 THR A N 1
ATOM 2388 C CA . THR A 1 295 ? 26.389 7.314 49.126 1.00 27.86 295 THR A CA 1
ATOM 2389 C C . THR A 1 295 ? 25.236 6.310 48.994 1.00 27.86 295 THR A C 1
ATOM 2391 O O . THR A 1 295 ? 24.567 6.043 49.983 1.00 27.86 295 THR A O 1
ATOM 2394 N N . GLU A 1 296 ? 25.031 5.685 47.829 1.00 31.09 296 GLU A N 1
ATOM 2395 C CA . GLU A 1 296 ? 24.024 4.616 47.632 1.00 31.09 296 GLU A CA 1
ATOM 2396 C C . GLU A 1 296 ? 24.691 3.255 47.288 1.00 31.09 296 GLU A C 1
ATOM 2398 O O . GLU A 1 296 ? 24.158 2.441 46.544 1.00 31.09 296 GLU A O 1
ATOM 2403 N N . ARG A 1 297 ? 25.883 2.985 47.856 1.00 30.12 297 ARG A N 1
ATOM 2404 C CA . ARG A 1 297 ? 26.466 1.629 47.953 1.00 30.12 297 ARG A CA 1
ATOM 2405 C C . ARG A 1 297 ? 26.298 1.083 49.371 1.00 30.12 297 ARG A C 1
ATOM 2407 O O . ARG A 1 297 ? 27.194 1.257 50.192 1.00 30.12 297 ARG A O 1
ATOM 2414 N N . ASN A 1 298 ? 25.153 0.460 49.629 1.00 30.16 298 ASN A N 1
ATOM 2415 C CA . ASN A 1 298 ? 24.932 -0.682 50.527 1.00 30.16 298 ASN A CA 1
ATOM 2416 C C . ASN A 1 298 ? 23.414 -0.887 50.637 1.00 30.16 298 ASN A C 1
ATOM 2418 O O . ASN A 1 298 ? 22.695 0.071 50.904 1.00 30.16 298 ASN A O 1
ATOM 2422 N N . PHE A 1 299 ? 22.964 -2.135 50.472 1.00 29.28 299 PHE A N 1
ATOM 2423 C CA . PHE A 1 299 ? 21.568 -2.542 50.231 1.00 29.28 299 PHE A CA 1
ATOM 2424 C C . PHE A 1 299 ? 20.992 -2.166 48.844 1.00 29.28 299 PHE A C 1
ATOM 2426 O O . PHE A 1 299 ? 21.453 -1.258 48.161 1.00 29.28 299 PHE A O 1
ATOM 2433 N N . GLU A 1 300 ? 19.989 -2.952 48.440 1.00 38.53 300 GLU A N 1
ATOM 2434 C CA . GLU A 1 300 ? 19.140 -2.890 47.233 1.00 38.53 300 GLU A CA 1
ATOM 2435 C C . GLU A 1 300 ? 19.688 -3.412 45.886 1.00 38.53 300 GLU A C 1
ATOM 2437 O O . GLU A 1 300 ? 18.966 -4.183 45.257 1.00 38.53 300 GLU A O 1
ATOM 2442 N N . GLN A 1 301 ? 20.922 -3.133 45.435 1.00 32.91 301 GLN A N 1
ATOM 2443 C CA . GLN A 1 301 ? 21.355 -3.640 44.104 1.00 32.91 301 GLN A CA 1
ATOM 2444 C C . GLN A 1 301 ? 21.423 -5.186 44.028 1.00 32.91 301 GLN A C 1
ATOM 2446 O O . GLN A 1 301 ? 21.062 -5.778 43.011 1.00 32.91 301 GLN A O 1
ATOM 2451 N N . HIS A 1 302 ? 21.817 -5.852 45.120 1.00 30.78 302 HIS A N 1
ATOM 2452 C CA . HIS A 1 302 ? 21.976 -7.313 45.159 1.00 30.78 302 HIS A CA 1
ATOM 2453 C C . HIS A 1 302 ? 20.633 -8.073 45.069 1.00 30.78 302 HIS A C 1
ATOM 2455 O O . HIS A 1 302 ? 20.602 -9.171 44.511 1.00 30.78 302 HIS A O 1
ATOM 2461 N N . ASP A 1 303 ? 19.525 -7.495 45.557 1.00 32.59 303 ASP A N 1
ATOM 2462 C CA . ASP A 1 303 ? 18.179 -8.094 45.465 1.00 32.59 303 ASP A CA 1
ATOM 2463 C C . ASP A 1 303 ? 17.727 -8.197 43.994 1.00 32.59 303 ASP A C 1
ATOM 2465 O O . ASP A 1 303 ? 17.178 -9.215 43.570 1.00 32.59 303 ASP A O 1
ATOM 2469 N N . ILE A 1 304 ? 17.982 -7.141 43.210 1.00 37.19 304 ILE A N 1
ATOM 2470 C CA . ILE A 1 304 ? 17.499 -6.990 41.827 1.00 37.19 304 ILE A CA 1
ATOM 2471 C C . ILE A 1 304 ? 18.219 -7.966 40.890 1.00 37.19 304 ILE A C 1
ATOM 2473 O O . ILE A 1 304 ? 17.580 -8.677 40.114 1.00 37.19 304 ILE A O 1
ATOM 2477 N N . GLU A 1 305 ? 19.548 -8.038 40.992 1.00 34.78 305 GLU A N 1
ATOM 2478 C CA . GLU A 1 305 ? 20.365 -8.940 40.170 1.00 34.78 305 GLU A CA 1
ATOM 2479 C C . GLU A 1 305 ? 20.080 -10.417 40.500 1.00 34.78 305 GLU A C 1
ATOM 2481 O O . GLU A 1 305 ? 19.990 -11.244 39.592 1.00 34.78 305 GLU A O 1
ATOM 2486 N N . SER A 1 306 ? 19.829 -10.745 41.775 1.00 31.38 306 SER A N 1
ATOM 2487 C CA . SER A 1 306 ? 19.466 -12.112 42.191 1.00 31.38 306 SER A CA 1
ATOM 2488 C C . SER A 1 306 ? 18.101 -12.551 41.648 1.00 31.38 306 SER A C 1
ATOM 2490 O O . SER A 1 306 ? 17.932 -13.713 41.280 1.00 31.38 306 SER A O 1
ATOM 2492 N N . ALA A 1 307 ? 17.131 -11.633 41.566 1.00 32.69 307 ALA A N 1
ATOM 2493 C CA . ALA A 1 307 ? 15.790 -11.934 41.070 1.00 32.69 307 ALA A CA 1
ATOM 2494 C C . ALA A 1 307 ? 15.761 -12.228 39.557 1.00 32.69 307 ALA A C 1
ATOM 2496 O O . ALA A 1 307 ? 15.066 -13.154 39.139 1.00 32.69 307 ALA A O 1
ATOM 2497 N N . LEU A 1 308 ? 16.528 -11.490 38.741 1.00 31.81 308 LEU A N 1
ATOM 2498 C CA . LEU A 1 308 ? 16.569 -11.699 37.283 1.00 31.81 308 LEU A CA 1
ATOM 2499 C C . LEU A 1 308 ? 17.251 -13.013 36.869 1.00 31.81 308 LEU A C 1
ATOM 2501 O O . LEU A 1 308 ? 16.933 -13.555 35.813 1.00 31.81 308 LEU A O 1
ATOM 2505 N N . ILE A 1 309 ? 18.190 -13.520 37.671 1.00 33.69 309 ILE A N 1
ATOM 2506 C CA . ILE A 1 309 ? 18.950 -14.735 37.338 1.00 33.69 309 ILE A CA 1
ATOM 2507 C C . ILE A 1 309 ? 18.113 -16.015 37.539 1.00 33.69 309 ILE A C 1
ATOM 2509 O O . ILE A 1 309 ? 18.361 -17.012 36.862 1.00 33.69 309 ILE A O 1
ATOM 2513 N N . TYR A 1 310 ? 17.106 -16.001 38.422 1.00 31.31 310 TYR A N 1
ATOM 2514 C CA . TYR A 1 310 ? 16.402 -17.221 38.847 1.00 31.31 310 TYR A CA 1
ATOM 2515 C C . TYR A 1 310 ? 15.196 -17.630 37.974 1.00 31.31 310 TYR A C 1
ATOM 2517 O O . TYR A 1 310 ? 14.818 -18.795 37.980 1.00 31.31 310 TYR A O 1
ATOM 2525 N N . GLU A 1 311 ? 14.593 -16.717 37.200 1.00 33.62 311 GLU A N 1
ATOM 2526 C CA . GLU A 1 311 ? 13.411 -17.013 36.354 1.00 33.62 311 GLU A CA 1
ATOM 2527 C C . GLU A 1 311 ? 13.763 -17.308 34.868 1.00 33.62 311 GLU A C 1
ATOM 2529 O O . GLU A 1 311 ? 12.884 -17.302 34.010 1.00 33.62 311 GLU A O 1
ATOM 2534 N N . LEU A 1 312 ? 15.037 -17.610 34.551 1.00 32.91 312 LEU A N 1
ATOM 2535 C CA . LEU A 1 312 ? 15.524 -17.939 33.189 1.00 32.91 312 LEU A CA 1
ATOM 2536 C C . LEU A 1 312 ? 16.046 -19.382 32.999 1.00 32.91 312 LEU A C 1
ATOM 2538 O O . LEU A 1 312 ? 16.643 -19.704 31.969 1.00 32.91 312 LEU A O 1
ATOM 2542 N N . GLN A 1 313 ? 15.785 -20.282 33.946 1.00 28.03 313 GLN A N 1
ATOM 2543 C CA . GLN A 1 313 ? 15.901 -21.734 33.752 1.00 28.03 313 GLN A CA 1
ATOM 2544 C C . GLN A 1 313 ? 14.499 -22.348 33.931 1.00 28.03 313 GLN A C 1
ATOM 2546 O O . GLN A 1 313 ? 13.847 -21.975 34.904 1.00 28.03 313 GLN A O 1
ATOM 2551 N N . PRO A 1 314 ? 14.007 -23.254 33.048 1.00 35.19 314 PRO A N 1
ATOM 2552 C CA . PRO A 1 314 ? 14.800 -24.191 32.237 1.00 35.19 314 PRO A CA 1
ATOM 2553 C C . PRO A 1 314 ? 14.383 -24.343 30.747 1.00 35.19 314 PRO A C 1
ATOM 2555 O O . PRO A 1 314 ? 13.242 -24.706 30.467 1.00 35.19 314 PRO A O 1
ATOM 2558 N N . LYS A 1 315 ? 15.330 -24.192 29.795 1.00 36.00 315 LYS A N 1
ATOM 2559 C CA . LYS A 1 315 ? 15.369 -24.887 28.469 1.00 36.00 315 LYS A CA 1
ATOM 2560 C C . LYS A 1 315 ? 16.565 -24.446 27.588 1.00 36.00 315 LYS A C 1
ATOM 2562 O O . LYS A 1 315 ? 16.387 -23.711 26.625 1.00 36.00 315 LYS A O 1
ATOM 2567 N N . MET A 1 316 ? 17.787 -24.916 27.870 1.00 30.42 316 MET A N 1
ATOM 2568 C CA . MET A 1 316 ? 18.875 -25.059 26.870 1.00 30.42 316 MET A CA 1
ATOM 2569 C C . MET A 1 316 ? 20.043 -25.893 27.431 1.00 30.42 316 MET A C 1
ATOM 2571 O O . MET A 1 316 ? 20.285 -25.871 28.633 1.00 30.42 316 MET A O 1
ATOM 2575 N N . ASN A 1 317 ? 20.759 -26.620 26.563 1.00 36.75 317 ASN A N 1
ATOM 2576 C CA . ASN A 1 317 ? 21.850 -27.530 26.950 1.00 36.75 317 ASN A CA 1
ATOM 2577 C C . ASN A 1 317 ? 23.175 -26.803 27.271 1.00 36.75 317 ASN A C 1
ATOM 2579 O O . ASN A 1 317 ? 23.480 -25.752 26.702 1.00 36.75 317 ASN A O 1
ATOM 2583 N N . ASP A 1 318 ? 24.008 -27.432 28.110 1.00 38.91 318 ASP A N 1
ATOM 2584 C CA . ASP A 1 318 ? 25.239 -26.871 28.703 1.00 38.91 318 ASP A CA 1
ATOM 2585 C C . ASP A 1 318 ? 26.310 -26.339 27.732 1.00 38.91 318 ASP A C 1
ATOM 2587 O O . ASP A 1 318 ? 27.142 -25.516 28.123 1.00 38.91 318 ASP A O 1
ATOM 2591 N N . SER A 1 319 ? 26.311 -26.750 26.458 1.00 34.22 319 SER A N 1
ATOM 2592 C CA . SER A 1 319 ? 27.393 -26.415 25.515 1.00 34.22 319 SER A CA 1
ATOM 2593 C C . SER A 1 319 ? 27.551 -24.916 25.219 1.00 34.22 319 SER A C 1
ATOM 2595 O O . SER A 1 319 ? 28.601 -24.503 24.726 1.00 34.22 319 SER A O 1
ATOM 2597 N N . LYS A 1 320 ? 26.557 -24.076 25.546 1.00 39.25 320 LYS A N 1
ATOM 2598 C CA . LYS A 1 320 ? 26.630 -22.613 25.371 1.00 39.25 320 LYS A CA 1
ATOM 2599 C C . LYS A 1 320 ? 27.114 -21.829 26.599 1.00 39.25 320 LYS A C 1
ATOM 2601 O O . LYS A 1 320 ? 27.414 -20.647 26.449 1.00 39.25 320 LYS A O 1
ATOM 2606 N N . MET A 1 321 ? 27.256 -22.427 27.788 1.00 33.78 321 MET A N 1
ATOM 2607 C CA . MET A 1 321 ? 27.626 -21.643 28.985 1.00 33.78 321 MET A CA 1
ATOM 2608 C C . MET A 1 321 ? 29.113 -21.223 29.016 1.00 33.78 321 MET A C 1
ATOM 2610 O O . MET A 1 321 ? 29.477 -20.266 29.701 1.00 33.78 321 MET A O 1
ATOM 2614 N N . GLN A 1 322 ? 29.988 -21.885 28.248 1.00 33.97 322 GLN A N 1
ATOM 2615 C CA . GLN A 1 322 ? 31.419 -21.548 28.219 1.00 33.97 322 GLN A CA 1
ATOM 2616 C C . GLN A 1 322 ? 31.740 -20.266 27.427 1.00 33.97 322 GLN A C 1
ATOM 2618 O O . GLN A 1 322 ? 32.648 -19.533 27.820 1.00 33.97 322 GLN A O 1
ATOM 2623 N N . SER A 1 323 ? 30.994 -19.933 26.365 1.00 33.94 323 SER A N 1
ATOM 2624 C CA . SER A 1 323 ? 31.307 -18.761 25.525 1.00 33.94 323 SER A CA 1
ATOM 2625 C C . SER A 1 323 ? 31.011 -17.415 26.201 1.00 33.94 323 SER A C 1
ATOM 2627 O O . SER A 1 323 ? 31.644 -16.412 25.871 1.00 33.94 323 SER A O 1
ATOM 2629 N N . TYR A 1 324 ? 30.095 -17.381 27.176 1.00 31.77 324 TYR A N 1
ATOM 2630 C CA . TYR A 1 324 ? 29.742 -16.154 27.900 1.00 31.77 324 TYR A CA 1
ATOM 2631 C C . TYR A 1 324 ? 30.736 -15.778 29.010 1.00 31.77 324 TYR A C 1
ATOM 2633 O O . TYR A 1 324 ? 30.887 -14.596 29.317 1.00 31.77 324 TYR A O 1
ATOM 2641 N N . ARG A 1 325 ? 31.482 -16.741 29.575 1.00 30.98 325 ARG A N 1
ATOM 2642 C CA . ARG A 1 325 ? 32.455 -16.477 30.656 1.00 30.98 325 ARG A CA 1
ATOM 2643 C C . ARG A 1 325 ? 33.750 -15.783 30.206 1.00 30.98 325 ARG A C 1
ATOM 2645 O O . ARG A 1 325 ? 34.536 -15.390 31.060 1.00 30.98 325 ARG A O 1
ATOM 2652 N N . TYR A 1 326 ? 33.973 -15.596 28.901 1.00 31.92 326 TYR A N 1
ATOM 2653 C CA . TYR A 1 326 ? 35.233 -15.051 28.366 1.00 31.92 326 TYR A CA 1
ATOM 2654 C C . TYR A 1 326 ? 35.192 -13.573 27.927 1.00 31.92 326 TYR A C 1
ATOM 2656 O O . TYR A 1 326 ? 36.213 -13.046 27.489 1.00 31.92 326 TYR A O 1
ATOM 2664 N N . LYS A 1 327 ? 34.046 -12.876 28.037 1.00 32.50 327 LYS A N 1
ATOM 2665 C CA . LYS A 1 327 ? 33.894 -11.473 27.577 1.00 32.50 327 LYS A CA 1
ATOM 2666 C C . LYS A 1 327 ? 33.616 -10.425 28.668 1.00 32.50 327 LYS A C 1
ATOM 2668 O O . LYS A 1 327 ? 33.490 -9.249 28.343 1.00 32.50 327 LYS A O 1
ATOM 2673 N N . SER A 1 328 ? 33.585 -10.798 29.948 1.00 27.98 328 SER A N 1
ATOM 2674 C CA . SER A 1 328 ? 33.277 -9.877 31.062 1.00 27.98 328 SER A CA 1
ATOM 2675 C C . SER A 1 328 ? 34.486 -9.159 31.692 1.00 27.98 328 SER A C 1
ATOM 2677 O O . SER A 1 328 ? 34.292 -8.250 32.493 1.00 27.98 328 SER A O 1
ATOM 2679 N N . ASN A 1 329 ? 35.728 -9.528 31.350 1.00 30.12 329 ASN A N 1
ATOM 2680 C CA . ASN A 1 329 ? 36.930 -9.158 32.126 1.00 30.12 329 ASN A CA 1
ATOM 2681 C C . ASN A 1 329 ? 37.861 -8.097 31.491 1.00 30.12 329 ASN A C 1
ATOM 2683 O O . ASN A 1 329 ? 39.020 -8.010 31.884 1.00 30.12 329 ASN A O 1
ATOM 2687 N N . TYR A 1 330 ? 37.397 -7.274 30.537 1.00 28.50 330 TYR A N 1
ATOM 2688 C CA . TYR A 1 330 ? 38.284 -6.351 29.789 1.00 28.50 330 TYR A CA 1
ATOM 2689 C C . TYR A 1 330 ? 37.986 -4.840 29.893 1.00 28.50 330 TYR A C 1
ATOM 2691 O O . TYR A 1 330 ? 38.568 -4.057 29.149 1.00 28.50 330 TYR A O 1
ATOM 2699 N N . TYR A 1 331 ? 37.136 -4.401 30.833 1.00 27.56 331 TYR A N 1
ATOM 2700 C CA . TYR A 1 331 ? 36.765 -2.977 30.992 1.00 27.56 331 TYR A CA 1
ATOM 2701 C C . TYR A 1 331 ? 37.009 -2.370 32.390 1.00 27.56 331 TYR A C 1
ATOM 2703 O O . TYR A 1 331 ? 36.417 -1.354 32.743 1.00 27.56 331 TYR A O 1
ATOM 2711 N N . VAL A 1 332 ? 37.917 -2.955 33.184 1.00 28.86 332 VAL A N 1
ATOM 2712 C CA . VAL A 1 332 ? 38.224 -2.490 34.560 1.00 28.86 332 VAL A CA 1
ATOM 2713 C C . VAL A 1 332 ? 39.669 -1.968 34.724 1.00 28.86 332 VAL A C 1
ATOM 2715 O O . VAL A 1 332 ? 39.988 -1.369 35.746 1.00 28.86 332 VAL A O 1
ATOM 2718 N N . TYR A 1 333 ? 40.547 -2.120 33.720 1.00 25.56 333 TYR A N 1
ATOM 2719 C CA . TYR A 1 333 ? 42.000 -1.907 33.885 1.00 25.56 333 TYR A CA 1
ATOM 2720 C C . TYR A 1 333 ? 42.613 -0.676 33.179 1.00 25.56 333 TYR A C 1
ATOM 2722 O O . TYR A 1 333 ? 43.832 -0.567 33.104 1.00 25.56 333 TYR A O 1
ATOM 2730 N N . ILE A 1 334 ? 41.808 0.271 32.672 1.00 28.69 334 ILE A N 1
ATOM 2731 C CA . ILE A 1 334 ? 42.313 1.517 32.039 1.00 28.69 334 ILE A CA 1
ATOM 2732 C C . ILE A 1 334 ? 41.656 2.777 32.640 1.00 28.69 334 ILE A C 1
ATOM 2734 O O . ILE A 1 334 ? 41.279 3.708 31.934 1.00 28.69 334 ILE A O 1
ATOM 2738 N N . ILE A 1 335 ? 41.518 2.819 33.972 1.00 29.03 335 ILE A N 1
ATOM 2739 C CA . ILE A 1 335 ? 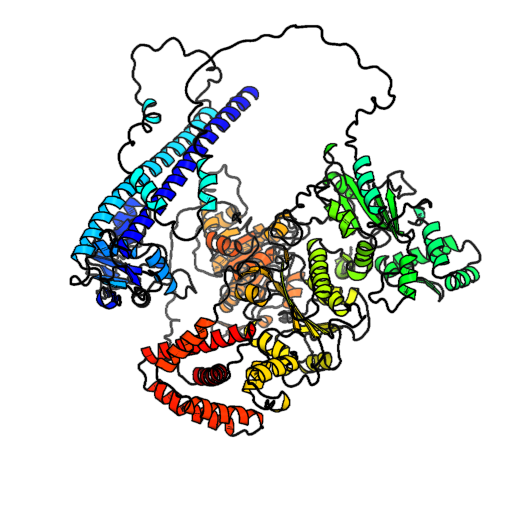41.295 4.064 34.735 1.00 29.03 335 ILE A CA 1
ATOM 2740 C C . ILE A 1 335 ? 42.139 4.042 36.025 1.00 29.03 335 ILE A C 1
ATOM 2742 O O . ILE A 1 335 ? 41.601 4.000 37.126 1.00 29.03 335 ILE A O 1
ATOM 2746 N N . ASN A 1 336 ? 43.470 4.032 35.889 1.00 26.17 336 ASN A N 1
ATOM 2747 C CA . ASN A 1 336 ? 44.431 4.488 36.909 1.00 26.17 336 ASN A CA 1
ATOM 2748 C C . ASN A 1 336 ? 45.847 4.557 36.304 1.00 26.17 336 ASN A C 1
ATOM 2750 O O . ASN A 1 336 ? 46.288 3.585 35.701 1.00 26.17 336 ASN A O 1
ATOM 2754 N N . TYR A 1 337 ? 46.554 5.676 36.526 1.00 30.00 337 TYR A N 1
ATOM 2755 C CA . TYR A 1 337 ? 47.881 6.026 35.967 1.00 30.00 337 TYR A CA 1
ATOM 2756 C C . TYR A 1 337 ? 47.935 6.155 34.419 1.00 30.00 337 TYR A C 1
ATOM 2758 O O . TYR A 1 337 ? 47.227 5.471 33.695 1.00 30.00 337 TYR A O 1
ATOM 2766 N N . GLY A 1 338 ? 48.748 7.035 33.819 1.00 25.83 338 GLY A N 1
ATOM 2767 C CA . GLY A 1 338 ? 49.566 8.113 34.395 1.00 25.83 338 GLY A CA 1
ATOM 2768 C C . GLY A 1 338 ? 50.503 8.757 33.352 1.00 25.83 338 GLY A C 1
ATOM 2769 O O . GLY A 1 338 ? 51.337 8.075 32.777 1.00 25.83 338 GLY A O 1
ATOM 2770 N N . PHE A 1 339 ? 50.370 10.069 33.112 1.00 29.34 339 PHE A N 1
ATOM 2771 C CA . PHE A 1 339 ? 51.119 10.882 32.126 1.00 29.34 339 PHE A CA 1
ATOM 2772 C C . PHE A 1 339 ? 52.642 10.620 31.994 1.00 29.34 339 PHE A C 1
ATOM 2774 O O . PHE A 1 339 ? 53.352 10.734 32.994 1.00 29.34 339 PHE A O 1
ATOM 2781 N N . ARG A 1 340 ? 53.128 10.478 30.740 1.00 26.77 340 ARG A N 1
ATOM 2782 C CA . ARG A 1 340 ? 54.388 10.993 30.105 1.00 26.77 340 ARG A CA 1
ATOM 2783 C C . ARG A 1 340 ? 54.661 10.202 28.800 1.00 26.77 340 ARG A C 1
ATOM 2785 O O . ARG A 1 340 ? 54.287 9.043 28.731 1.00 26.77 340 ARG A O 1
ATOM 2792 N N . GLY A 1 341 ? 55.301 10.721 27.746 1.00 25.31 341 GLY A N 1
ATOM 2793 C CA . GLY A 1 341 ? 55.695 12.105 27.448 1.00 25.31 341 GLY A CA 1
ATOM 2794 C C . GLY A 1 341 ? 56.918 12.206 26.512 1.00 25.31 341 GLY A C 1
ATOM 2795 O O . GLY A 1 341 ? 58.006 11.860 26.941 1.00 25.31 341 GLY A O 1
ATOM 2796 N N . VAL A 1 342 ? 56.732 12.782 25.312 1.00 26.22 342 VAL A N 1
ATOM 2797 C CA . VAL A 1 342 ? 57.765 13.274 24.357 1.00 26.22 342 VAL A CA 1
ATOM 2798 C C . VAL A 1 342 ? 58.655 12.236 23.633 1.00 26.22 342 VAL A C 1
ATOM 2800 O O . VAL A 1 342 ? 59.579 11.684 24.206 1.00 26.22 342 VAL A O 1
ATOM 2803 N N . GLY A 1 343 ? 58.409 12.102 22.320 1.00 24.84 343 GLY A N 1
ATOM 2804 C CA . GLY A 1 343 ? 59.383 12.160 21.210 1.00 24.84 343 GLY A CA 1
ATOM 2805 C C . GLY A 1 343 ? 60.636 11.267 21.154 1.00 24.84 343 GLY A C 1
ATOM 2806 O O . GLY A 1 343 ? 61.529 11.390 21.981 1.00 24.84 343 GLY A O 1
ATOM 2807 N N . LEU A 1 344 ? 60.816 10.597 20.006 1.00 24.58 344 LEU A N 1
ATOM 2808 C CA . LEU A 1 344 ? 61.957 10.895 19.123 1.00 24.58 344 LEU A CA 1
ATOM 2809 C C . LEU A 1 344 ? 61.668 10.496 17.661 1.00 24.58 344 LEU A C 1
ATOM 2811 O O . LEU A 1 344 ? 61.163 9.410 17.397 1.00 24.58 344 LEU A O 1
ATOM 2815 N N . ILE A 1 345 ? 62.040 11.365 16.719 1.00 28.70 345 ILE A N 1
ATOM 2816 C CA . ILE A 1 345 ? 62.381 10.991 15.341 1.00 28.70 345 ILE A CA 1
ATOM 2817 C C . ILE A 1 345 ? 63.885 11.224 15.238 1.00 28.70 345 ILE A C 1
ATOM 2819 O O . ILE A 1 345 ? 64.289 12.378 15.340 1.00 28.70 345 ILE A O 1
ATOM 2823 N N . ASP A 1 346 ? 64.691 10.170 15.075 1.00 25.97 346 ASP A N 1
ATOM 2824 C CA . ASP A 1 346 ? 65.597 10.032 13.921 1.00 25.97 346 ASP A CA 1
ATOM 2825 C C . ASP A 1 346 ? 66.410 8.717 13.946 1.00 25.97 346 ASP A C 1
ATOM 2827 O O . ASP A 1 346 ? 66.756 8.206 15.007 1.00 25.97 346 ASP A O 1
ATOM 2831 N N . LYS A 1 347 ? 66.772 8.246 12.746 1.00 24.70 347 LYS A N 1
ATOM 2832 C CA . LYS A 1 347 ? 67.950 7.412 12.403 1.00 24.70 347 LYS A CA 1
ATOM 2833 C C . LYS A 1 347 ? 68.305 6.189 13.273 1.00 24.70 347 LYS A C 1
ATOM 2835 O O . LYS A 1 347 ? 69.129 6.260 14.180 1.00 24.70 347 LYS A O 1
ATOM 2840 N N . VAL A 1 348 ? 67.954 5.017 12.741 1.00 23.67 348 VAL A N 1
ATOM 2841 C CA . VAL A 1 348 ? 68.992 4.046 12.339 1.00 23.67 348 VAL A CA 1
ATOM 2842 C C . VAL A 1 348 ? 68.903 3.881 10.817 1.00 23.67 348 VAL A C 1
ATOM 2844 O O . VAL A 1 348 ? 67.807 3.854 10.261 1.00 23.67 348 VAL A O 1
ATOM 2847 N N . ILE A 1 349 ? 70.058 3.866 10.152 1.00 29.11 349 ILE A N 1
ATOM 2848 C CA . ILE A 1 349 ? 70.237 3.717 8.696 1.00 29.11 349 ILE A CA 1
ATOM 2849 C C . ILE A 1 349 ? 70.723 2.275 8.410 1.00 29.11 349 ILE A C 1
ATOM 2851 O O . ILE A 1 349 ? 71.057 1.550 9.341 1.00 29.11 349 ILE A O 1
ATOM 2855 N N . ASP A 1 350 ? 70.760 1.882 7.135 1.00 28.59 350 ASP A N 1
ATOM 2856 C CA . ASP A 1 350 ? 71.336 0.639 6.591 1.00 28.59 350 ASP A CA 1
ATOM 2857 C C . ASP A 1 350 ? 70.639 -0.694 6.906 1.00 28.59 350 ASP A C 1
ATOM 2859 O O . ASP A 1 350 ? 70.987 -1.428 7.826 1.00 28.59 350 ASP A O 1
ATOM 2863 N N . ALA A 1 351 ? 69.745 -1.072 5.984 1.00 24.62 351 ALA A N 1
ATOM 2864 C CA . ALA A 1 351 ? 69.574 -2.457 5.530 1.00 24.62 351 ALA A CA 1
ATOM 2865 C C . ALA A 1 351 ? 68.932 -2.501 4.122 1.00 24.62 351 ALA A C 1
ATOM 2867 O O . ALA A 1 351 ? 67.845 -3.048 3.939 1.00 24.62 351 ALA A O 1
ATOM 2868 N N . LYS A 1 352 ? 69.576 -1.896 3.110 1.00 33.69 352 LYS A N 1
ATOM 2869 C CA . LYS A 1 352 ? 69.123 -1.971 1.707 1.00 33.69 352 LYS A CA 1
ATOM 2870 C C . LYS A 1 352 ? 70.173 -2.673 0.841 1.00 33.69 352 LYS A C 1
ATOM 2872 O O . LYS A 1 352 ? 71.138 -2.044 0.427 1.00 33.69 352 LYS A O 1
ATOM 2877 N N . THR A 1 353 ? 69.954 -3.948 0.515 1.00 29.81 353 THR A N 1
ATOM 2878 C CA . THR A 1 353 ? 70.736 -4.659 -0.516 1.00 29.81 353 THR A CA 1
ATOM 2879 C C . THR A 1 353 ? 69.960 -5.848 -1.080 1.00 29.81 353 THR A C 1
ATOM 2881 O O . THR A 1 353 ? 69.292 -6.552 -0.332 1.00 29.81 353 THR A O 1
ATOM 2884 N N . HIS A 1 354 ? 70.099 -6.073 -2.389 1.00 31.30 354 HIS A N 1
ATOM 2885 C CA . HIS A 1 354 ? 69.669 -7.263 -3.139 1.00 31.30 354 HIS A CA 1
ATOM 2886 C C . HIS A 1 354 ? 68.182 -7.662 -3.067 1.00 31.30 354 HIS A C 1
ATOM 2888 O O . HIS A 1 354 ? 67.799 -8.603 -2.382 1.00 31.30 354 HIS A O 1
ATOM 2894 N N . LEU A 1 355 ? 67.384 -7.056 -3.947 1.00 26.81 355 LEU A N 1
ATOM 2895 C CA . LEU A 1 355 ? 66.834 -7.784 -5.100 1.00 26.81 355 LEU A CA 1
ATOM 2896 C C . LEU A 1 355 ? 66.725 -6.805 -6.283 1.00 26.81 355 LEU A C 1
ATOM 2898 O O . LEU A 1 355 ? 66.666 -5.593 -6.072 1.00 26.81 355 LEU A O 1
ATOM 2902 N N . ASN A 1 356 ? 66.833 -7.316 -7.511 1.00 28.58 356 ASN A N 1
ATOM 2903 C CA . ASN A 1 356 ? 67.236 -6.505 -8.664 1.00 28.58 356 ASN A CA 1
ATOM 2904 C C . ASN A 1 356 ? 66.083 -5.763 -9.356 1.00 28.58 356 ASN A C 1
ATOM 2906 O O . ASN A 1 356 ? 64.937 -6.210 -9.373 1.00 28.58 356 ASN A O 1
ATOM 2910 N N . GLU A 1 357 ? 66.448 -4.669 -10.019 1.00 35.81 357 GLU A N 1
ATOM 2911 C CA . GLU A 1 357 ? 65.683 -4.094 -11.122 1.00 35.81 357 GLU A CA 1
ATOM 2912 C C . GLU A 1 357 ? 65.752 -5.053 -12.325 1.00 35.81 357 GLU A C 1
ATOM 2914 O O . GLU A 1 357 ? 66.844 -5.295 -12.826 1.00 35.81 357 GLU A O 1
ATOM 2919 N N . ASP A 1 358 ? 64.616 -5.627 -12.740 1.00 37.28 358 ASP A N 1
ATOM 2920 C CA . ASP A 1 358 ? 64.256 -5.885 -14.152 1.00 37.28 358 ASP A CA 1
ATOM 2921 C C . ASP A 1 358 ? 62.894 -6.607 -14.256 1.00 37.28 358 ASP A C 1
ATOM 2923 O O . ASP A 1 358 ? 62.789 -7.809 -14.493 1.00 37.28 358 ASP A O 1
ATOM 2927 N N . SER A 1 359 ? 61.803 -5.852 -14.106 1.00 33.12 359 SER A N 1
ATOM 2928 C CA . SER A 1 359 ? 60.526 -6.209 -14.740 1.00 33.12 359 SER A CA 1
ATOM 2929 C C . SER A 1 359 ? 59.822 -4.943 -15.218 1.00 33.12 359 SER A C 1
ATOM 2931 O O . SER A 1 359 ? 59.773 -3.923 -14.527 1.00 33.12 359 SER A O 1
ATOM 2933 N N . LYS A 1 360 ? 59.288 -4.989 -16.441 1.00 33.50 360 LYS A N 1
ATOM 2934 C CA . LYS A 1 360 ? 58.634 -3.838 -17.087 1.00 33.50 360 LYS A CA 1
ATOM 2935 C C . LYS A 1 360 ? 57.201 -3.607 -16.577 1.00 33.50 360 LYS A C 1
ATOM 2937 O O . LYS A 1 360 ? 56.567 -2.629 -16.958 1.00 33.50 360 LYS A O 1
ATOM 2942 N N . GLU A 1 361 ? 56.729 -4.506 -15.718 1.00 36.59 361 GLU A N 1
ATOM 2943 C CA . GLU A 1 361 ? 55.361 -4.624 -15.205 1.00 36.59 361 GLU A CA 1
ATOM 2944 C C . GLU A 1 361 ? 55.161 -3.838 -13.895 1.00 36.59 361 GLU A C 1
ATOM 2946 O O . GLU A 1 361 ? 54.063 -3.368 -13.612 1.00 36.59 361 GLU A O 1
ATOM 2951 N N . ALA A 1 362 ? 56.231 -3.581 -13.132 1.00 31.61 362 ALA A N 1
ATOM 2952 C CA . ALA A 1 362 ? 56.192 -2.868 -11.847 1.00 31.61 362 ALA A CA 1
ATOM 2953 C C . ALA A 1 362 ? 55.898 -1.347 -11.946 1.00 31.61 362 ALA A C 1
ATOM 2955 O O . ALA A 1 362 ? 56.231 -0.587 -11.035 1.00 31.61 362 ALA A O 1
ATOM 2956 N N . LYS A 1 363 ? 55.310 -0.879 -13.057 1.00 34.56 363 LYS A N 1
ATOM 2957 C CA . LYS A 1 363 ? 54.998 0.538 -13.318 1.00 34.56 363 LYS A CA 1
ATOM 2958 C C . LYS A 1 363 ? 53.510 0.864 -13.447 1.00 34.56 363 LYS A C 1
ATOM 2960 O O . LYS A 1 363 ? 53.177 2.046 -13.500 1.00 34.56 363 LYS A O 1
ATOM 2965 N N . GLU A 1 364 ? 52.623 -0.128 -13.407 1.00 34.88 364 GLU A N 1
ATOM 2966 C CA . GLU A 1 364 ? 51.178 0.103 -13.286 1.00 34.88 364 GLU A CA 1
ATOM 2967 C C . GLU A 1 364 ? 50.760 0.226 -11.814 1.00 34.88 364 GLU A C 1
ATOM 2969 O O . GLU A 1 364 ? 50.150 -0.657 -11.213 1.00 34.88 364 GLU A O 1
ATOM 2974 N N . LEU A 1 365 ? 51.070 1.383 -11.224 1.00 34.72 365 LEU A N 1
ATOM 2975 C CA . LEU A 1 365 ? 50.341 1.870 -10.053 1.00 34.72 365 LEU A CA 1
ATOM 2976 C C . LEU A 1 365 ? 48.906 2.174 -10.502 1.00 34.72 365 LEU A C 1
ATOM 2978 O O . LEU A 1 365 ? 48.647 3.238 -11.067 1.00 34.72 365 LEU A O 1
ATOM 2982 N N . ILE A 1 366 ? 47.997 1.214 -10.281 1.00 38.25 366 ILE A N 1
ATOM 2983 C CA . ILE A 1 366 ? 46.578 1.317 -10.646 1.00 38.25 366 ILE A CA 1
ATOM 2984 C C . ILE A 1 366 ? 46.007 2.595 -10.032 1.00 38.25 366 ILE A C 1
ATOM 2986 O O . ILE A 1 366 ? 45.723 2.679 -8.836 1.00 38.25 366 ILE A O 1
ATOM 2990 N N . THR A 1 367 ? 45.860 3.611 -10.875 1.00 35.88 367 THR A N 1
ATOM 2991 C CA . THR A 1 367 ? 45.235 4.872 -10.500 1.00 35.88 367 THR A CA 1
ATOM 2992 C C . THR A 1 367 ? 43.737 4.639 -10.617 1.00 35.88 367 THR A C 1
ATOM 2994 O O . THR A 1 367 ? 43.266 4.266 -11.688 1.00 35.88 367 THR A O 1
ATOM 2997 N N . LEU A 1 368 ? 42.993 4.782 -9.519 1.00 40.94 368 LEU A N 1
ATOM 2998 C CA . LEU A 1 368 ? 41.561 4.481 -9.508 1.00 40.94 368 LEU A CA 1
ATOM 2999 C C . LEU A 1 368 ? 40.837 5.434 -10.482 1.00 40.94 368 LEU A C 1
ATOM 3001 O O . LEU A 1 368 ? 40.723 6.624 -10.193 1.00 40.94 368 LEU A O 1
ATOM 3005 N N . GLU A 1 369 ? 40.391 4.943 -11.645 1.00 50.16 369 GLU A N 1
ATOM 3006 C CA . GLU A 1 369 ? 39.769 5.788 -12.676 1.00 50.16 369 GLU A CA 1
ATOM 3007 C C . GLU A 1 369 ? 38.332 6.159 -12.262 1.00 50.16 369 GLU A C 1
ATOM 3009 O O . GLU A 1 369 ? 37.354 5.534 -12.665 1.00 50.16 369 GLU A O 1
ATOM 3014 N N . THR A 1 370 ? 38.193 7.190 -11.426 1.00 52.69 370 THR A N 1
ATOM 3015 C CA . THR A 1 370 ? 36.917 7.681 -10.869 1.00 52.69 370 THR A CA 1
ATOM 3016 C C . THR A 1 370 ? 36.066 8.487 -11.865 1.00 52.69 370 THR A C 1
ATOM 3018 O O . THR A 1 370 ? 35.259 9.323 -11.463 1.00 52.69 370 THR A O 1
ATOM 3021 N N . THR A 1 371 ? 36.229 8.257 -13.168 1.00 61.50 371 THR A N 1
ATOM 3022 C CA . THR A 1 371 ? 35.535 8.975 -14.250 1.00 61.50 371 THR A CA 1
ATOM 3023 C C . THR A 1 371 ? 34.117 8.437 -14.481 1.00 61.50 371 THR A C 1
ATOM 3025 O O . THR A 1 371 ? 33.765 7.336 -14.053 1.00 61.50 371 THR A O 1
ATOM 3028 N N . GLU A 1 372 ? 33.272 9.190 -15.191 1.00 68.88 372 GLU A N 1
ATOM 3029 C CA . GLU A 1 372 ? 31.982 8.670 -15.685 1.00 68.88 372 GLU A CA 1
ATOM 3030 C C . GLU A 1 372 ? 32.194 7.531 -16.700 1.00 68.88 372 GLU A C 1
ATOM 3032 O O . GLU A 1 372 ? 31.502 6.518 -16.647 1.00 68.88 372 GLU A O 1
ATOM 3037 N N . LYS A 1 373 ? 33.239 7.642 -17.535 1.00 78.94 373 LYS A N 1
ATOM 3038 C CA . LYS A 1 373 ? 33.674 6.637 -18.517 1.00 78.94 373 LYS A CA 1
ATOM 3039 C C . LYS A 1 373 ? 33.820 5.231 -17.919 1.00 78.94 373 LYS A C 1
ATOM 3041 O O . LYS A 1 373 ? 33.415 4.274 -18.574 1.00 78.94 373 LYS A O 1
ATOM 3046 N N . ARG A 1 374 ? 34.353 5.080 -16.698 1.00 81.31 374 ARG A N 1
ATOM 3047 C CA . ARG A 1 374 ? 34.467 3.753 -16.066 1.00 81.31 374 ARG A CA 1
ATOM 3048 C C . ARG A 1 374 ? 33.099 3.149 -15.728 1.00 81.31 374 ARG A C 1
ATOM 3050 O O . ARG A 1 374 ? 32.878 1.966 -15.956 1.00 81.31 374 ARG A O 1
ATOM 3057 N N . PHE A 1 375 ? 32.164 3.970 -15.254 1.00 86.00 375 PHE A N 1
ATOM 3058 C CA . PHE A 1 375 ? 30.798 3.533 -14.953 1.00 86.00 375 PHE A CA 1
ATOM 3059 C C . PHE A 1 375 ? 30.033 3.138 -16.230 1.00 86.00 375 PHE A C 1
ATOM 3061 O O . PHE A 1 375 ? 29.291 2.160 -16.218 1.00 86.00 375 PHE A O 1
ATOM 3068 N N . GLU A 1 376 ? 30.271 3.825 -17.356 1.00 89.50 376 GLU A N 1
ATOM 3069 C CA . GLU A 1 376 ? 29.784 3.372 -18.669 1.00 89.50 376 GLU A CA 1
ATOM 3070 C C . GLU A 1 376 ? 30.374 2.008 -19.077 1.00 89.50 376 GLU A C 1
ATOM 3072 O O . GLU A 1 376 ? 29.639 1.163 -19.584 1.00 89.50 376 GLU A O 1
ATOM 3077 N N . GLU A 1 377 ? 31.683 1.793 -18.875 1.00 89.94 377 GLU A N 1
ATOM 3078 C CA . GLU A 1 377 ? 32.395 0.550 -19.229 1.00 89.94 377 GLU A CA 1
ATOM 3079 C C . GLU A 1 377 ? 31.869 -0.663 -18.454 1.00 89.94 377 GLU A C 1
ATOM 3081 O O . GLU A 1 377 ? 31.634 -1.710 -19.054 1.00 89.94 377 GLU A O 1
ATOM 3086 N N . ASP A 1 378 ? 31.646 -0.529 -17.144 1.00 90.44 378 ASP A N 1
ATOM 3087 C CA . ASP A 1 378 ? 31.122 -1.614 -16.303 1.00 90.44 378 ASP A CA 1
ATOM 3088 C C . ASP A 1 378 ? 29.679 -2.008 -16.692 1.00 90.44 378 ASP A C 1
ATOM 3090 O O . ASP A 1 378 ? 29.340 -3.195 -16.735 1.00 90.44 378 ASP A O 1
ATOM 3094 N N . ILE A 1 379 ? 28.840 -1.031 -17.061 1.00 93.75 379 ILE A N 1
ATOM 3095 C CA . ILE A 1 379 ? 27.472 -1.268 -17.557 1.00 93.75 379 ILE A CA 1
ATOM 3096 C C . ILE A 1 379 ? 27.497 -1.911 -18.955 1.00 93.75 379 ILE A C 1
ATOM 3098 O O . ILE A 1 379 ? 26.792 -2.891 -19.211 1.00 93.75 379 ILE A O 1
ATOM 3102 N N . GLU A 1 380 ? 28.327 -1.392 -19.863 1.00 95.00 380 GLU A N 1
ATOM 3103 C CA . GLU A 1 380 ? 28.487 -1.917 -21.223 1.00 95.00 380 GLU A CA 1
ATOM 3104 C C . GLU A 1 380 ? 29.005 -3.362 -21.221 1.00 95.00 380 GLU A C 1
ATOM 3106 O O . GLU A 1 380 ? 28.433 -4.214 -21.902 1.00 95.00 380 GLU A O 1
ATOM 3111 N N . ALA A 1 381 ? 30.017 -3.670 -20.405 1.00 93.94 381 ALA A N 1
ATOM 3112 C CA . ALA A 1 381 ? 30.546 -5.023 -20.251 1.00 93.94 381 ALA A CA 1
ATOM 3113 C C . ALA A 1 381 ? 29.471 -6.017 -19.776 1.00 93.94 381 ALA A C 1
ATOM 3115 O O . ALA A 1 381 ? 29.428 -7.156 -20.248 1.00 93.94 381 ALA A O 1
ATOM 3116 N N . SER A 1 382 ? 28.562 -5.587 -18.894 1.00 94.31 382 SER A N 1
ATOM 3117 C CA . SER A 1 382 ? 27.447 -6.422 -18.444 1.00 94.31 382 SER A CA 1
ATOM 3118 C C . SER A 1 382 ? 26.405 -6.652 -19.550 1.00 94.31 382 SER A C 1
ATOM 3120 O O . SER A 1 382 ? 25.970 -7.789 -19.751 1.00 94.31 382 SER A O 1
ATOM 3122 N N . PHE A 1 383 ? 26.071 -5.636 -20.357 1.00 95.81 383 PHE A N 1
ATOM 3123 C CA . PHE A 1 383 ? 25.185 -5.810 -21.519 1.00 95.81 383 PHE A CA 1
ATOM 3124 C C . PHE A 1 383 ? 25.775 -6.727 -22.600 1.00 95.81 383 PHE A C 1
ATOM 3126 O O . PHE A 1 383 ? 25.056 -7.563 -23.152 1.00 95.81 383 PHE A O 1
ATOM 3133 N N . LEU A 1 384 ? 27.072 -6.606 -22.883 1.00 95.44 384 LEU A N 1
ATOM 3134 C CA . LEU A 1 384 ? 27.786 -7.435 -23.863 1.00 95.44 384 LEU A CA 1
ATOM 3135 C C . LEU A 1 384 ? 28.085 -8.857 -23.357 1.00 95.44 384 LEU A C 1
ATOM 3137 O O . LEU A 1 384 ? 28.504 -9.716 -24.135 1.00 95.44 384 LEU A O 1
ATOM 3141 N N . SER A 1 385 ? 27.865 -9.130 -22.068 1.00 95.38 385 SER A N 1
ATOM 3142 C CA . SER A 1 385 ? 27.982 -10.477 -21.511 1.00 95.38 385 SER A CA 1
ATOM 3143 C C . SER A 1 385 ? 26.936 -11.435 -22.113 1.00 95.38 385 SER A C 1
ATOM 3145 O O . SER A 1 385 ? 25.869 -10.998 -22.560 1.00 95.38 385 SER A O 1
ATOM 3147 N N . PRO A 1 386 ? 27.158 -12.764 -22.058 1.00 93.19 386 PRO A N 1
ATOM 3148 C CA . PRO A 1 386 ? 26.159 -13.748 -22.484 1.00 93.19 386 PRO A CA 1
ATOM 3149 C C . PRO A 1 386 ? 24.810 -13.649 -21.750 1.00 93.19 386 PRO A C 1
ATOM 3151 O O . PRO A 1 386 ? 23.797 -14.068 -22.304 1.00 93.19 386 PRO A O 1
ATOM 3154 N N . ALA A 1 387 ? 24.785 -13.097 -20.529 1.00 91.12 387 ALA A N 1
ATOM 3155 C CA . ALA A 1 387 ? 23.562 -12.871 -19.752 1.00 91.12 387 ALA A CA 1
ATOM 3156 C C . ALA A 1 387 ? 22.840 -11.571 -20.152 1.00 91.12 387 ALA A C 1
ATOM 3158 O O . ALA A 1 387 ? 21.610 -11.531 -20.197 1.00 91.12 387 ALA A O 1
ATOM 3159 N N . GLY A 1 388 ? 23.590 -10.518 -20.495 1.00 92.81 388 GLY A N 1
ATOM 3160 C CA . GLY A 1 388 ? 23.033 -9.289 -21.058 1.00 92.81 388 GLY A CA 1
ATOM 3161 C C . GLY A 1 388 ? 22.435 -9.528 -22.447 1.00 92.81 388 GLY A C 1
ATOM 3162 O O . GLY A 1 388 ? 21.285 -9.164 -22.700 1.00 92.81 388 GLY A O 1
ATOM 3163 N N . GLY A 1 389 ? 23.185 -10.197 -23.329 1.00 94.75 389 GLY A N 1
ATOM 3164 C CA . GLY A 1 389 ? 22.731 -10.639 -24.652 1.00 94.75 389 GLY A CA 1
ATOM 3165 C C . GLY A 1 389 ? 22.762 -9.572 -25.756 1.00 94.75 389 GLY A C 1
ATOM 3166 O O . GLY A 1 389 ? 22.089 -9.747 -26.781 1.00 94.75 389 GLY A O 1
ATOM 3167 N N . TYR A 1 390 ? 23.505 -8.479 -25.558 1.00 96.06 390 TYR A N 1
ATOM 3168 C CA . TYR A 1 390 ? 23.676 -7.388 -26.525 1.00 96.06 390 TYR A CA 1
ATOM 3169 C C . TYR A 1 390 ? 24.930 -7.571 -27.388 1.00 96.06 390 TYR A C 1
ATOM 3171 O O . TYR A 1 390 ? 25.833 -8.337 -27.063 1.00 96.06 390 TYR A O 1
ATOM 3179 N N . THR A 1 391 ? 25.009 -6.806 -28.474 1.00 93.69 391 THR A N 1
ATOM 3180 C CA . THR A 1 391 ? 26.255 -6.538 -29.209 1.00 93.69 391 THR A CA 1
ATOM 3181 C C . THR A 1 391 ? 26.535 -5.032 -29.240 1.00 93.69 391 THR A C 1
ATOM 3183 O O . THR A 1 391 ? 25.652 -4.227 -28.943 1.00 93.69 391 THR A O 1
ATOM 3186 N N . HIS A 1 392 ? 27.737 -4.613 -29.639 1.00 88.19 392 HIS A N 1
ATOM 3187 C CA . HIS A 1 392 ? 27.910 -3.248 -30.151 1.00 88.19 392 HIS A CA 1
ATOM 3188 C C . HIS A 1 392 ? 27.165 -3.104 -31.490 1.00 88.19 392 HIS A C 1
ATOM 3190 O O . HIS A 1 392 ? 26.938 -4.106 -32.180 1.00 88.19 392 HIS A O 1
ATOM 3196 N N . ASN A 1 393 ? 26.831 -1.873 -31.888 1.00 85.75 393 ASN A N 1
ATOM 3197 C CA . ASN A 1 393 ? 26.565 -1.559 -33.291 1.00 85.75 393 ASN A CA 1
ATOM 3198 C C . ASN A 1 393 ? 27.758 -0.813 -33.896 1.00 85.75 393 ASN A C 1
ATOM 3200 O O . ASN A 1 393 ? 28.241 0.154 -33.315 1.00 85.75 393 ASN A O 1
ATOM 3204 N N . ASN A 1 394 ? 28.179 -1.231 -35.089 1.00 86.12 394 ASN A N 1
ATOM 3205 C CA . ASN A 1 394 ? 29.167 -0.505 -35.892 1.00 86.12 394 ASN A CA 1
ATOM 3206 C C . ASN A 1 394 ? 28.509 0.274 -37.048 1.00 86.12 394 ASN A C 1
ATOM 3208 O O . ASN A 1 394 ? 29.186 1.049 -37.721 1.00 86.12 394 ASN A O 1
ATOM 3212 N N . ASP A 1 395 ? 27.206 0.081 -37.292 1.00 92.75 395 ASP A N 1
ATOM 3213 C CA . ASP A 1 395 ? 26.470 0.808 -38.327 1.00 92.75 395 ASP A CA 1
ATOM 3214 C C . ASP A 1 395 ? 26.205 2.257 -37.896 1.00 92.75 395 ASP A C 1
ATOM 3216 O O . ASP A 1 395 ? 25.807 2.530 -36.756 1.00 92.75 395 ASP A O 1
ATOM 3220 N N . ALA A 1 396 ? 26.340 3.194 -38.835 1.00 92.19 396 ALA A N 1
ATOM 3221 C CA . ALA A 1 396 ? 26.140 4.610 -38.563 1.00 92.19 396 ALA A CA 1
ATOM 3222 C C . ALA A 1 396 ? 24.692 4.921 -38.141 1.00 92.19 396 ALA A C 1
ATOM 3224 O O . ALA A 1 396 ? 23.721 4.559 -38.811 1.00 92.19 396 ALA A O 1
ATOM 3225 N N . TYR A 1 397 ? 24.545 5.666 -37.044 1.00 94.94 397 TYR A N 1
ATOM 3226 C CA . TYR A 1 397 ? 23.278 6.304 -36.705 1.00 94.94 397 TYR A CA 1
ATOM 3227 C C . TYR A 1 397 ? 23.035 7.508 -37.627 1.00 94.94 397 TYR A C 1
ATOM 3229 O O . TYR A 1 397 ? 23.926 8.328 -37.845 1.00 94.94 397 TYR A O 1
ATOM 3237 N N . ILE A 1 398 ? 21.813 7.636 -38.148 1.00 95.50 398 ILE A N 1
ATOM 3238 C CA . ILE A 1 398 ? 21.393 8.705 -39.059 1.00 95.50 398 ILE A CA 1
ATOM 3239 C C . ILE A 1 398 ? 20.332 9.564 -38.348 1.00 95.50 398 ILE A C 1
ATOM 3241 O O . ILE A 1 398 ? 19.146 9.216 -38.378 1.00 95.50 398 ILE A O 1
ATOM 3245 N N . PRO A 1 399 ? 20.703 10.714 -37.745 1.00 93.81 399 PRO A N 1
ATOM 3246 C CA . PRO A 1 399 ? 19.786 11.549 -36.963 1.00 93.81 399 PRO A CA 1
ATOM 3247 C C . PRO A 1 399 ? 18.517 11.973 -37.712 1.00 93.81 399 PRO A C 1
ATOM 3249 O O . PRO A 1 399 ? 17.420 11.919 -37.163 1.00 93.81 399 PRO A O 1
ATOM 3252 N N . LYS A 1 400 ? 18.643 12.305 -39.005 1.00 92.62 400 LYS A N 1
ATOM 3253 C CA . LYS A 1 400 ? 17.517 12.711 -39.871 1.00 92.62 400 LYS A CA 1
ATOM 3254 C C . LYS A 1 400 ? 16.478 11.604 -40.097 1.00 92.62 400 LYS A C 1
ATOM 3256 O O . LYS A 1 400 ? 15.341 11.905 -40.448 1.00 92.62 400 LYS A O 1
ATOM 3261 N N . LEU A 1 401 ? 16.856 10.341 -39.894 1.00 93.88 401 LEU A N 1
ATOM 3262 C CA . LEU A 1 401 ? 15.946 9.193 -39.902 1.00 93.88 401 LEU A CA 1
ATOM 3263 C C . LEU A 1 401 ? 15.635 8.682 -38.493 1.00 93.88 401 LEU A C 1
ATOM 3265 O O . LEU A 1 401 ? 14.676 7.931 -38.330 1.00 93.88 401 LEU A O 1
ATOM 3269 N N . GLY A 1 402 ? 16.411 9.071 -37.480 1.00 94.75 402 GLY A N 1
ATOM 3270 C CA . GLY A 1 402 ? 16.292 8.590 -36.107 1.00 94.75 402 GLY A CA 1
ATOM 3271 C C . GLY A 1 402 ? 16.657 7.111 -35.948 1.00 94.75 402 GLY A C 1
ATOM 3272 O O . GLY A 1 402 ? 16.049 6.438 -35.120 1.00 94.75 402 GLY A O 1
ATOM 3273 N N . LEU A 1 403 ? 17.542 6.568 -36.790 1.00 96.44 403 LEU A N 1
ATOM 3274 C CA . LEU A 1 403 ? 17.784 5.124 -36.941 1.00 96.44 403 LEU A CA 1
ATOM 3275 C C . LEU A 1 403 ? 19.246 4.812 -37.265 1.00 96.44 403 LEU A C 1
ATOM 3277 O O . LEU A 1 403 ? 19.892 5.590 -37.960 1.00 96.44 403 LEU A O 1
ATOM 3281 N N . HIS A 1 404 ? 19.714 3.624 -36.881 1.00 96.75 404 HIS A N 1
ATOM 3282 C CA . HIS A 1 404 ? 20.797 2.948 -37.601 1.00 96.75 404 HIS A CA 1
ATOM 3283 C C . HIS A 1 404 ? 20.154 2.223 -38.793 1.00 96.75 404 HIS A C 1
ATOM 3285 O O . HIS A 1 404 ? 19.491 1.194 -38.629 1.00 96.75 404 HIS A O 1
ATOM 3291 N N . GLN A 1 405 ? 20.252 2.823 -39.982 1.00 96.38 405 GLN A N 1
ATOM 3292 C CA . GLN A 1 405 ? 19.525 2.372 -41.175 1.00 96.38 405 GLN A CA 1
ATOM 3293 C C . GLN A 1 405 ? 19.930 0.953 -41.581 1.00 96.38 405 GLN A C 1
ATOM 3295 O O . GLN A 1 405 ? 19.065 0.093 -41.756 1.00 96.38 405 GLN A O 1
ATOM 3300 N N . ASP A 1 406 ? 21.233 0.698 -41.663 1.00 96.50 406 ASP A N 1
ATOM 3301 C CA . ASP A 1 406 ? 21.773 -0.557 -42.186 1.00 96.50 406 ASP A CA 1
ATOM 3302 C C . ASP A 1 406 ? 21.389 -1.751 -41.303 1.00 96.50 406 ASP A C 1
ATOM 3304 O O . ASP A 1 406 ? 21.023 -2.805 -41.821 1.00 96.50 406 ASP A O 1
ATOM 3308 N N . THR A 1 407 ? 21.349 -1.567 -39.979 1.00 97.12 407 THR A N 1
ATOM 3309 C CA . THR A 1 407 ? 20.909 -2.581 -39.006 1.00 97.12 407 THR A CA 1
ATOM 3310 C C . THR A 1 407 ? 19.448 -2.975 -39.225 1.00 97.12 407 THR A C 1
ATOM 3312 O O . THR A 1 407 ? 19.114 -4.163 -39.260 1.00 97.12 407 THR A O 1
ATOM 3315 N N . LEU A 1 408 ? 18.564 -1.985 -39.410 1.00 97.62 408 LEU A N 1
ATOM 3316 C CA . LEU A 1 408 ? 17.135 -2.220 -39.625 1.00 97.62 408 LEU A CA 1
ATOM 3317 C C . LEU A 1 408 ? 16.888 -2.904 -40.972 1.00 97.62 408 LEU A C 1
ATOM 3319 O O . LEU A 1 408 ? 16.160 -3.896 -41.043 1.00 97.62 408 LEU A O 1
ATOM 3323 N N . ILE A 1 409 ? 17.527 -2.418 -42.038 1.00 97.75 409 ILE A N 1
ATOM 3324 C CA . ILE A 1 409 ? 17.426 -3.010 -43.375 1.00 97.75 409 ILE A CA 1
ATOM 3325 C C . ILE A 1 409 ? 17.977 -4.448 -43.373 1.00 97.75 409 ILE A C 1
ATOM 3327 O O . ILE A 1 409 ? 17.288 -5.360 -43.838 1.00 97.75 409 ILE A O 1
ATOM 3331 N N . ARG A 1 410 ? 19.148 -4.687 -42.766 1.00 96.81 410 ARG A N 1
ATOM 3332 C CA . ARG A 1 410 ? 19.751 -6.020 -42.571 1.00 96.81 410 ARG A CA 1
ATOM 3333 C C . ARG A 1 410 ? 18.805 -6.969 -41.838 1.00 96.81 410 ARG A C 1
ATOM 3335 O O . ARG A 1 410 ? 18.601 -8.098 -42.289 1.00 96.81 410 ARG A O 1
ATOM 3342 N N . PHE A 1 411 ? 18.180 -6.526 -40.748 1.00 97.62 411 PHE A N 1
ATOM 3343 C CA . PHE A 1 411 ? 17.204 -7.327 -40.006 1.00 97.62 411 PHE A CA 1
ATOM 3344 C C . PHE A 1 411 ? 15.971 -7.687 -40.855 1.00 97.62 411 PHE A C 1
ATOM 3346 O O . PHE A 1 411 ? 15.551 -8.851 -40.876 1.00 97.62 411 PHE A O 1
ATOM 3353 N N . ILE A 1 412 ? 15.407 -6.727 -41.596 1.00 98.12 412 ILE A N 1
ATOM 3354 C CA . ILE A 1 412 ? 14.251 -6.957 -42.477 1.00 98.12 412 ILE A CA 1
ATOM 3355 C C . ILE A 1 412 ? 14.608 -7.946 -43.593 1.00 98.12 412 ILE A C 1
ATOM 3357 O O . ILE A 1 412 ? 13.879 -8.914 -43.799 1.00 98.12 412 ILE A O 1
ATOM 3361 N N . GLN A 1 413 ? 15.762 -7.791 -44.245 1.00 96.81 413 GLN A N 1
ATOM 3362 C CA . GLN A 1 413 ? 16.252 -8.725 -45.267 1.00 96.81 413 GLN A CA 1
ATOM 3363 C C . GLN A 1 413 ? 16.461 -10.148 -44.709 1.00 96.81 413 GLN A C 1
ATOM 3365 O O . GLN A 1 413 ? 16.037 -11.130 -45.322 1.00 96.81 413 GLN A O 1
ATOM 3370 N N . LYS A 1 414 ? 17.051 -10.270 -43.511 1.00 96.69 414 LYS A N 1
ATOM 3371 C CA . LYS A 1 414 ? 17.356 -11.541 -42.817 1.00 96.69 414 LYS A CA 1
ATOM 3372 C C . LYS A 1 414 ? 16.113 -12.280 -42.297 1.00 96.69 414 LYS A C 1
ATOM 3374 O O . LYS A 1 414 ? 16.181 -13.489 -42.036 1.00 96.69 414 LYS A O 1
ATOM 3379 N N . THR A 1 415 ? 14.987 -11.586 -42.113 1.00 97.25 415 THR A N 1
ATOM 3380 C CA . THR A 1 415 ? 13.747 -12.149 -41.540 1.00 97.25 415 THR A CA 1
ATOM 3381 C C . THR A 1 415 ? 12.591 -12.259 -42.533 1.00 97.25 415 THR A C 1
ATOM 3383 O O . THR A 1 415 ? 11.840 -13.227 -42.457 1.00 97.25 415 THR A O 1
ATOM 3386 N N . GLN A 1 416 ? 12.454 -11.310 -43.462 1.00 97.06 416 GLN A N 1
ATOM 3387 C CA . GLN A 1 416 ? 11.303 -11.140 -44.363 1.00 97.06 416 GLN A CA 1
ATOM 3388 C C . GLN A 1 416 ? 11.750 -10.937 -45.831 1.00 97.06 416 GLN A C 1
ATOM 3390 O O . GLN A 1 416 ? 11.406 -9.936 -46.470 1.00 97.06 416 GLN A O 1
ATOM 3395 N N . PRO A 1 417 ? 12.544 -11.866 -46.408 1.00 96.94 417 PRO A N 1
ATOM 3396 C CA . PRO A 1 417 ? 13.136 -11.679 -47.733 1.00 96.94 417 PRO A CA 1
ATOM 3397 C C . PRO A 1 417 ? 12.096 -11.622 -48.864 1.00 96.94 417 PRO A C 1
ATOM 3399 O O . PRO A 1 417 ? 12.323 -10.944 -49.864 1.00 96.94 417 PRO A O 1
ATOM 3402 N N . LYS A 1 418 ? 10.942 -12.292 -48.725 1.00 97.06 418 LYS A N 1
ATOM 3403 C CA . LYS A 1 418 ? 9.871 -12.278 -49.740 1.00 97.06 418 LYS A CA 1
ATOM 3404 C C . LYS A 1 418 ? 9.169 -10.919 -49.782 1.00 97.06 418 LYS A C 1
ATOM 3406 O O . LYS A 1 418 ? 8.894 -10.382 -50.853 1.00 97.06 418 LYS A O 1
ATOM 3411 N N . GLU A 1 419 ? 8.917 -10.348 -48.613 1.00 97.31 419 GLU A N 1
ATOM 3412 C CA . GLU A 1 419 ? 8.278 -9.050 -48.409 1.00 97.31 419 GLU A CA 1
ATOM 3413 C C . GLU A 1 419 ? 9.211 -7.930 -48.878 1.00 97.31 419 GLU A C 1
ATOM 3415 O O . GLU A 1 419 ? 8.772 -7.028 -49.592 1.00 97.31 419 GLU A O 1
ATOM 3420 N N . TRP A 1 420 ? 10.510 -8.041 -48.572 1.00 97.31 420 TRP A N 1
ATOM 3421 C CA . TRP A 1 420 ? 11.542 -7.137 -49.079 1.00 97.31 420 TRP A CA 1
ATOM 3422 C C . TRP A 1 420 ? 11.620 -7.153 -50.611 1.00 97.31 420 TRP A C 1
ATOM 3424 O O . TRP A 1 420 ? 11.502 -6.102 -51.234 1.00 97.31 420 TRP A O 1
ATOM 3434 N N . GLN A 1 421 ? 11.709 -8.328 -51.246 1.00 96.31 421 GLN A N 1
ATOM 3435 C CA . GLN A 1 421 ? 11.732 -8.433 -52.713 1.00 96.31 421 GLN A CA 1
ATOM 3436 C C . GLN A 1 421 ? 10.466 -7.845 -53.366 1.00 96.31 421 GLN A C 1
ATOM 3438 O O . GLN A 1 421 ? 10.553 -7.105 -54.347 1.00 96.31 421 GLN A O 1
ATOM 3443 N N . ARG A 1 422 ? 9.280 -8.078 -52.785 1.00 95.81 422 ARG A N 1
ATOM 3444 C CA . ARG A 1 422 ? 8.030 -7.433 -53.237 1.00 95.81 422 ARG A CA 1
ATOM 3445 C C . ARG A 1 422 ? 8.071 -5.908 -53.095 1.00 95.81 422 ARG A C 1
ATOM 3447 O O . ARG A 1 422 ? 7.526 -5.210 -53.948 1.00 95.81 422 ARG A O 1
ATOM 3454 N N . PHE A 1 423 ? 8.713 -5.390 -52.052 1.00 95.44 423 PHE A N 1
ATOM 3455 C CA . PHE A 1 423 ? 8.864 -3.955 -51.822 1.00 95.44 423 PHE A CA 1
ATOM 3456 C C . PHE A 1 423 ? 9.876 -3.308 -52.784 1.00 95.44 423 PHE A C 1
ATOM 3458 O O . PHE A 1 423 ? 9.596 -2.218 -53.286 1.00 95.44 423 PHE A O 1
ATOM 3465 N N . LEU A 1 424 ? 10.981 -3.989 -53.121 1.00 95.12 424 LEU A N 1
ATOM 3466 C CA . LEU A 1 424 ? 11.938 -3.553 -54.151 1.00 95.12 424 LEU A CA 1
ATOM 3467 C C . LEU A 1 424 ? 11.254 -3.378 -55.516 1.00 95.12 424 LEU A C 1
ATOM 3469 O O . LEU A 1 424 ? 11.399 -2.336 -56.156 1.00 95.12 424 LEU A O 1
ATOM 3473 N N . LEU A 1 425 ? 10.434 -4.353 -55.932 1.00 93.00 425 LEU A N 1
ATOM 3474 C CA . LEU A 1 425 ? 9.671 -4.289 -57.188 1.00 93.00 425 LEU A CA 1
ATOM 3475 C C . LEU A 1 425 ? 8.728 -3.072 -57.255 1.00 93.00 425 LEU A C 1
ATOM 3477 O O . LEU A 1 425 ? 8.523 -2.513 -58.334 1.00 93.00 425 LEU A O 1
ATOM 3481 N N . GLN A 1 426 ? 8.189 -2.634 -56.111 1.00 90.94 426 GLN A N 1
ATOM 3482 C CA . GLN A 1 426 ? 7.338 -1.444 -55.993 1.00 90.94 426 GLN A CA 1
ATOM 3483 C C . GLN A 1 426 ? 8.119 -0.120 -55.845 1.00 90.94 426 GLN A C 1
ATOM 3485 O O . GLN A 1 426 ? 7.517 0.949 -55.971 1.00 90.94 426 GLN A O 1
ATOM 3490 N N . ASN A 1 427 ? 9.426 -0.158 -55.555 1.00 89.06 427 ASN A N 1
ATOM 3491 C CA . ASN A 1 427 ? 10.231 1.006 -55.160 1.00 89.06 427 ASN A CA 1
ATOM 3492 C C . ASN A 1 427 ? 11.641 0.986 -55.789 1.00 89.06 427 ASN A C 1
ATOM 3494 O O . ASN A 1 427 ? 12.649 1.034 -55.092 1.00 89.06 427 ASN A O 1
ATOM 3498 N N . LYS A 1 428 ? 11.710 0.981 -57.127 1.00 85.19 428 LYS A N 1
ATOM 3499 C CA . LYS A 1 428 ? 12.951 0.869 -57.931 1.00 85.19 428 LYS A CA 1
ATOM 3500 C C . LYS A 1 428 ? 14.018 1.969 -57.740 1.00 85.19 428 LYS A C 1
ATOM 3502 O O . LYS A 1 428 ? 15.095 1.859 -58.311 1.00 85.19 428 LYS A O 1
ATOM 3507 N N . LEU A 1 429 ? 13.720 3.035 -57.000 1.00 88.00 429 LEU A N 1
ATOM 3508 C CA . LEU A 1 429 ? 14.640 4.140 -56.698 1.00 88.00 429 LEU A CA 1
ATOM 3509 C C . LEU A 1 429 ? 14.700 4.296 -55.181 1.00 88.00 429 LEU A C 1
ATOM 3511 O O . LEU A 1 429 ? 13.635 4.417 -54.577 1.00 88.00 429 LEU A O 1
ATOM 3515 N N . GLU A 1 430 ? 15.899 4.315 -54.597 1.00 90.69 430 GLU A N 1
ATOM 3516 C CA . GLU A 1 430 ? 16.143 4.476 -53.150 1.00 90.69 430 GLU A CA 1
ATOM 3517 C C . GLU A 1 430 ? 15.185 3.665 -52.244 1.00 90.69 430 GLU A C 1
ATOM 3519 O O . GLU A 1 430 ? 14.448 4.241 -51.433 1.00 90.69 430 GLU A O 1
ATOM 3524 N N . PRO A 1 431 ? 15.136 2.325 -52.382 1.00 93.12 431 PRO A N 1
ATOM 3525 C CA . PRO A 1 431 ? 14.204 1.501 -51.616 1.00 93.12 431 PRO A CA 1
ATOM 3526 C C . PRO A 1 431 ? 14.407 1.639 -50.102 1.00 93.12 431 PRO A C 1
ATOM 3528 O O . PRO A 1 431 ? 13.434 1.726 -49.364 1.00 93.12 431 PRO A O 1
ATOM 3531 N N . GLU A 1 432 ? 15.648 1.714 -49.630 1.00 94.62 432 GLU A N 1
ATOM 3532 C CA . GLU A 1 432 ? 15.973 1.739 -48.198 1.00 94.62 432 GLU A CA 1
ATOM 3533 C C . GLU A 1 432 ? 15.526 3.048 -47.536 1.00 94.62 432 GLU A C 1
ATOM 3535 O O . GLU A 1 432 ? 14.783 3.014 -46.555 1.00 94.62 432 GLU A O 1
ATOM 3540 N N . ASN A 1 433 ? 15.819 4.197 -48.155 1.00 92.81 433 ASN A N 1
ATOM 3541 C CA . ASN A 1 433 ? 15.319 5.500 -47.703 1.00 92.81 433 ASN A CA 1
ATOM 3542 C C . ASN A 1 433 ? 13.777 5.539 -47.699 1.00 92.81 433 ASN A C 1
ATOM 3544 O O . ASN A 1 433 ? 13.166 6.074 -46.772 1.00 92.81 433 ASN A O 1
ATOM 3548 N N . LYS A 1 434 ? 13.123 4.907 -48.686 1.00 94.69 434 LYS A N 1
ATOM 3549 C CA . LYS A 1 434 ? 11.654 4.769 -48.731 1.00 94.69 434 LYS A CA 1
ATOM 3550 C C . LYS A 1 434 ? 11.100 3.811 -47.681 1.00 94.69 434 LYS A C 1
ATOM 3552 O O . LYS A 1 434 ? 9.988 4.033 -47.208 1.00 94.69 434 LYS A O 1
ATOM 3557 N N . PHE A 1 435 ? 11.845 2.777 -47.299 1.00 97.25 435 PHE A N 1
ATOM 3558 C CA . PHE A 1 435 ? 11.468 1.876 -46.215 1.00 97.25 435 PHE A CA 1
ATOM 3559 C C . PHE A 1 435 ? 11.548 2.593 -44.864 1.00 97.25 435 PHE A C 1
ATOM 3561 O O . PHE A 1 435 ? 10.572 2.583 -44.115 1.00 97.25 435 PHE A O 1
ATOM 3568 N N . CYS A 1 436 ? 12.651 3.297 -44.595 1.00 96.69 436 CYS A N 1
ATOM 3569 C CA . CYS A 1 436 ? 12.807 4.134 -43.406 1.00 96.69 436 CYS A CA 1
ATOM 3570 C C . CYS A 1 436 ? 11.724 5.225 -43.335 1.00 96.69 436 CYS A C 1
ATOM 3572 O O . CYS A 1 436 ? 11.127 5.423 -42.281 1.00 96.69 436 CYS A O 1
ATOM 3574 N N . LEU A 1 437 ? 11.381 5.871 -44.456 1.00 95.06 437 LEU A N 1
ATOM 3575 C CA . LEU A 1 437 ? 10.270 6.828 -44.513 1.00 95.06 437 LEU A CA 1
ATOM 3576 C C . LEU A 1 437 ? 8.903 6.165 -44.255 1.00 95.06 437 LEU A C 1
ATOM 3578 O O . LEU A 1 437 ? 8.078 6.724 -43.537 1.00 95.06 437 LEU A O 1
ATOM 3582 N N . ALA A 1 438 ? 8.652 4.968 -44.793 1.00 96.38 438 ALA A N 1
ATOM 3583 C CA . ALA A 1 438 ? 7.415 4.228 -44.537 1.00 96.38 438 ALA A CA 1
ATOM 3584 C C . ALA A 1 438 ? 7.281 3.802 -43.063 1.00 96.38 438 ALA A C 1
ATOM 3586 O O . ALA A 1 438 ? 6.193 3.904 -42.497 1.00 96.38 438 ALA A O 1
ATOM 3587 N N . PHE A 1 439 ? 8.383 3.385 -42.435 1.00 97.81 439 PHE A N 1
ATOM 3588 C CA . PHE A 1 439 ? 8.461 3.112 -41.001 1.00 97.81 439 PHE A CA 1
ATOM 3589 C C . PHE A 1 439 ? 8.253 4.383 -40.160 1.00 97.81 439 PHE A C 1
ATOM 3591 O O . PHE A 1 439 ? 7.510 4.349 -39.178 1.00 97.81 439 PHE A O 1
ATOM 3598 N N . ASN A 1 440 ? 8.837 5.517 -40.563 1.00 96.44 440 ASN A N 1
ATOM 3599 C CA . ASN A 1 440 ? 8.643 6.804 -39.889 1.00 96.44 440 ASN A CA 1
ATOM 3600 C C . ASN A 1 440 ? 7.176 7.231 -39.934 1.00 96.44 440 ASN A C 1
ATOM 3602 O O . ASN A 1 440 ? 6.598 7.509 -38.891 1.00 96.44 440 ASN A O 1
ATOM 3606 N N . ASN A 1 441 ? 6.539 7.168 -41.105 1.00 96.38 441 ASN A N 1
ATOM 3607 C CA . ASN A 1 441 ? 5.116 7.475 -41.257 1.00 96.38 441 ASN A CA 1
ATOM 3608 C C . ASN A 1 441 ? 4.223 6.553 -40.401 1.00 96.38 441 ASN A C 1
ATOM 3610 O O . ASN A 1 441 ? 3.200 7.001 -39.886 1.00 96.38 441 ASN A O 1
ATOM 3614 N N . ALA A 1 442 ? 4.609 5.285 -40.213 1.00 96.75 442 ALA A N 1
ATOM 3615 C CA . ALA A 1 442 ? 3.914 4.371 -39.308 1.00 96.75 442 ALA A CA 1
ATOM 3616 C C . ALA A 1 442 ? 4.118 4.743 -37.829 1.00 96.75 442 ALA A C 1
ATOM 3618 O O . ALA A 1 442 ? 3.154 4.782 -37.073 1.00 96.75 442 ALA A O 1
ATOM 3619 N N . CYS A 1 443 ? 5.338 5.095 -37.409 1.00 96.06 443 CYS A N 1
ATOM 3620 C CA . CYS A 1 443 ? 5.598 5.580 -36.047 1.00 96.06 443 CYS A CA 1
ATOM 3621 C C . CYS A 1 443 ? 4.873 6.904 -35.752 1.00 96.06 443 CYS A C 1
ATOM 3623 O O . CYS A 1 443 ? 4.408 7.106 -34.635 1.00 96.06 443 CYS A O 1
ATOM 3625 N N . ASP A 1 444 ? 4.730 7.771 -36.752 1.00 93.81 444 ASP A N 1
ATOM 3626 C CA . ASP A 1 444 ? 3.987 9.030 -36.668 1.00 93.81 444 ASP A CA 1
ATOM 3627 C C . ASP A 1 444 ? 2.459 8.828 -36.604 1.00 93.81 444 ASP A C 1
ATOM 3629 O O . ASP A 1 444 ? 1.759 9.679 -36.058 1.00 93.81 444 ASP A O 1
ATOM 3633 N N . THR A 1 445 ? 1.943 7.711 -37.133 1.00 92.88 445 THR A N 1
ATOM 3634 C CA . THR A 1 445 ? 0.499 7.396 -37.175 1.00 92.88 445 THR A CA 1
ATOM 3635 C C . THR A 1 445 ? 0.055 6.526 -35.995 1.00 92.88 445 THR A C 1
ATOM 3637 O O . THR A 1 445 ? -0.906 6.855 -35.302 1.00 92.88 445 THR A O 1
ATOM 3640 N N . ASP A 1 446 ? 0.760 5.417 -35.760 1.00 91.38 446 ASP A N 1
ATOM 3641 C CA . ASP A 1 446 ? 0.395 4.364 -34.805 1.00 91.38 446 ASP A CA 1
ATOM 3642 C C . ASP A 1 446 ? 1.201 4.431 -33.491 1.00 91.38 446 ASP A C 1
ATOM 3644 O O . ASP A 1 446 ? 0.812 3.826 -32.487 1.00 91.38 446 ASP A O 1
ATOM 3648 N N . GLY A 1 447 ? 2.327 5.154 -33.483 1.00 94.69 447 GLY A N 1
ATOM 3649 C CA . GLY A 1 447 ? 3.294 5.174 -32.384 1.00 94.69 447 GLY A CA 1
ATOM 3650 C C . GLY A 1 447 ? 4.223 3.955 -32.378 1.00 94.69 447 GLY A C 1
ATOM 3651 O O . GLY A 1 447 ? 3.807 2.829 -32.664 1.00 94.69 447 GLY A O 1
ATOM 3652 N N . LEU A 1 448 ? 5.490 4.149 -32.005 1.00 96.88 448 LEU A N 1
ATOM 3653 C CA . LEU A 1 448 ? 6.514 3.101 -32.048 1.00 96.88 448 LEU A CA 1
ATOM 3654 C C . LEU A 1 448 ? 6.118 1.851 -31.258 1.00 96.88 448 LEU A C 1
ATOM 3656 O O . LEU A 1 448 ? 6.331 0.745 -31.748 1.00 96.88 448 LEU A O 1
ATOM 3660 N N . LEU A 1 449 ? 5.516 1.992 -30.071 1.00 94.94 449 LEU A N 1
ATOM 3661 C CA . LEU A 1 449 ? 5.088 0.830 -29.282 1.00 94.94 449 LEU A CA 1
ATOM 3662 C C . LEU A 1 449 ? 4.123 -0.083 -30.067 1.00 94.94 449 LEU A C 1
ATOM 3664 O O . LEU A 1 449 ? 4.195 -1.308 -29.954 1.00 94.94 449 LEU A O 1
ATOM 3668 N N . SER A 1 450 ? 3.253 0.505 -30.896 1.00 93.31 450 SER A N 1
ATOM 3669 C CA . SER A 1 450 ? 2.365 -0.235 -31.797 1.00 93.31 450 SER A CA 1
ATOM 3670 C C . SER A 1 450 ? 3.153 -0.875 -32.943 1.00 93.31 450 SER A C 1
ATOM 3672 O O . SER A 1 450 ? 3.021 -2.075 -33.181 1.00 93.31 450 SER A O 1
ATOM 3674 N N . VAL A 1 451 ? 4.045 -0.117 -33.592 1.00 96.69 451 VAL A N 1
ATOM 3675 C CA . VAL A 1 451 ? 4.860 -0.596 -34.726 1.00 96.69 451 VAL A CA 1
ATOM 3676 C C . VAL A 1 451 ? 5.805 -1.739 -34.326 1.00 96.69 451 VAL A C 1
ATOM 3678 O O . VAL A 1 451 ? 5.947 -2.696 -35.085 1.00 96.69 451 VAL A O 1
ATOM 3681 N N . LEU A 1 452 ? 6.389 -1.713 -33.123 1.00 96.62 452 LEU A N 1
ATOM 3682 C CA . LEU A 1 452 ? 7.157 -2.836 -32.568 1.00 96.62 452 LEU A CA 1
ATOM 3683 C C . LEU A 1 452 ? 6.261 -4.079 -32.404 1.00 96.62 452 LEU A C 1
ATOM 3685 O O . LEU A 1 452 ? 6.555 -5.141 -32.950 1.00 96.62 452 LEU A O 1
ATOM 3689 N N . ARG A 1 453 ? 5.126 -3.950 -31.699 1.00 92.38 453 ARG A N 1
ATOM 3690 C CA . ARG A 1 453 ? 4.228 -5.078 -31.369 1.00 92.38 453 ARG A CA 1
ATOM 3691 C C . ARG A 1 453 ? 3.498 -5.678 -32.564 1.00 92.38 453 ARG A C 1
ATOM 3693 O O . ARG A 1 453 ? 3.288 -6.891 -32.610 1.00 92.38 453 ARG A O 1
ATOM 3700 N N . LYS A 1 454 ? 3.066 -4.847 -33.512 1.00 92.06 454 LYS A N 1
ATOM 3701 C CA . LYS A 1 454 ? 2.124 -5.218 -34.585 1.00 92.06 454 LYS A CA 1
ATOM 3702 C C . LYS A 1 454 ? 2.734 -5.122 -35.982 1.00 92.06 454 LYS A C 1
ATOM 3704 O O . LYS A 1 454 ? 2.185 -5.701 -36.921 1.00 92.06 454 LYS A O 1
ATOM 3709 N N . GLY A 1 455 ? 3.910 -4.508 -36.106 1.00 95.06 455 GLY A N 1
ATOM 3710 C CA . GLY A 1 455 ? 4.484 -4.138 -37.392 1.00 95.06 455 GLY A CA 1
ATOM 3711 C C . GLY A 1 455 ? 3.760 -2.947 -38.013 1.00 95.06 455 GLY A C 1
ATOM 3712 O O . GLY A 1 455 ? 2.924 -2.308 -37.381 1.00 95.06 455 GLY A O 1
ATOM 3713 N N . PHE A 1 456 ? 4.048 -2.687 -39.284 1.00 97.19 456 PHE A N 1
ATOM 3714 C CA . PHE A 1 456 ? 3.328 -1.705 -40.093 1.00 97.19 456 PHE A CA 1
ATOM 3715 C C . PHE A 1 456 ? 2.979 -2.273 -41.472 1.00 97.19 456 PHE A C 1
ATOM 3717 O O . PHE A 1 456 ? 3.505 -3.309 -41.890 1.00 97.19 456 PHE A O 1
ATOM 3724 N N . LYS A 1 457 ? 2.069 -1.607 -42.192 1.00 94.75 457 LYS A N 1
ATOM 3725 C CA . LYS A 1 457 ? 1.678 -1.980 -43.558 1.00 94.75 457 LYS A CA 1
ATOM 3726 C C . LYS A 1 457 ? 2.045 -0.887 -44.552 1.00 94.75 457 LYS A C 1
ATOM 3728 O O . LYS A 1 457 ? 1.711 0.275 -44.356 1.00 94.75 457 LYS A O 1
ATOM 3733 N N . HIS A 1 458 ? 2.664 -1.278 -45.662 1.00 92.00 458 HIS A N 1
ATOM 3734 C CA . HIS A 1 458 ? 2.963 -0.395 -46.785 1.00 92.00 458 HIS A CA 1
ATOM 3735 C C . HIS A 1 458 ? 2.553 -1.078 -48.094 1.00 92.00 458 HIS A C 1
ATOM 3737 O O . HIS A 1 458 ? 3.026 -2.170 -48.395 1.00 92.00 458 HIS A O 1
ATOM 3743 N N . ARG A 1 459 ? 1.653 -0.451 -48.871 1.00 88.44 459 ARG A N 1
ATOM 3744 C CA . ARG A 1 459 ? 1.202 -0.927 -50.202 1.00 88.44 459 ARG A CA 1
ATOM 3745 C C . ARG A 1 459 ? 0.828 -2.427 -50.257 1.00 88.44 459 ARG A C 1
ATOM 3747 O O . ARG A 1 459 ? 1.177 -3.147 -51.192 1.00 88.44 459 ARG A O 1
ATOM 3754 N N . GLY A 1 460 ? 0.119 -2.903 -49.229 1.00 88.62 460 GLY A N 1
ATOM 3755 C CA . GLY A 1 460 ? -0.335 -4.298 -49.109 1.00 88.62 460 GLY A CA 1
ATOM 3756 C C . GLY A 1 460 ? 0.723 -5.300 -48.622 1.00 88.62 460 GLY A C 1
ATOM 3757 O O . GLY A 1 460 ? 0.419 -6.483 -48.483 1.00 88.62 460 GLY A O 1
ATOM 3758 N N . ILE A 1 461 ? 1.945 -4.850 -48.333 1.00 94.75 461 ILE A N 1
ATOM 3759 C CA . ILE A 1 461 ? 2.998 -5.631 -47.673 1.00 94.75 461 ILE A CA 1
ATOM 3760 C C . ILE A 1 461 ? 2.949 -5.313 -46.171 1.00 94.75 461 ILE A C 1
ATOM 3762 O O . ILE A 1 461 ? 2.714 -4.166 -45.792 1.00 94.75 461 ILE A O 1
ATOM 3766 N N . THR A 1 462 ? 3.129 -6.320 -45.313 1.00 95.88 462 THR A N 1
ATOM 3767 C CA . THR A 1 462 ? 3.195 -6.152 -43.849 1.00 95.88 462 THR A CA 1
ATOM 3768 C C . THR A 1 462 ? 4.625 -6.412 -43.394 1.00 95.88 462 THR A C 1
ATOM 3770 O O . THR A 1 462 ? 5.190 -7.428 -43.787 1.00 95.88 462 THR A O 1
ATOM 3773 N N . PHE A 1 463 ? 5.184 -5.527 -42.570 1.00 97.69 463 PHE A N 1
ATOM 3774 C CA . PHE A 1 463 ? 6.552 -5.620 -42.064 1.00 97.69 463 PHE A CA 1
ATOM 3775 C C . PHE A 1 463 ? 6.587 -5.632 -40.537 1.00 97.69 463 PHE A C 1
ATOM 3777 O O . PHE A 1 463 ? 6.007 -4.764 -39.888 1.00 97.69 463 PHE A O 1
ATOM 3784 N N . ARG A 1 464 ? 7.303 -6.599 -39.964 1.00 97.44 464 ARG A N 1
ATOM 3785 C CA . ARG A 1 464 ? 7.660 -6.690 -38.544 1.00 97.44 464 ARG A CA 1
ATOM 3786 C C . ARG A 1 464 ? 9.071 -6.148 -38.348 1.00 97.44 464 ARG A C 1
ATOM 3788 O O . ARG A 1 464 ? 10.000 -6.632 -38.985 1.00 97.44 464 ARG A O 1
ATOM 3795 N N . VAL A 1 465 ? 9.232 -5.160 -37.471 1.00 97.44 465 VAL A N 1
ATOM 3796 C CA . VAL A 1 465 ? 10.539 -4.533 -37.180 1.00 97.44 465 VAL A CA 1
ATOM 3797 C C . VAL A 1 465 ? 11.282 -5.178 -36.010 1.00 97.44 465 VAL A C 1
ATOM 3799 O O . VAL A 1 465 ? 12.477 -4.966 -35.845 1.00 97.44 465 VAL A O 1
ATOM 3802 N N . CYS A 1 466 ? 10.598 -6.012 -35.234 1.00 97.12 466 CYS A N 1
ATOM 3803 C CA . CYS A 1 466 ? 11.185 -6.973 -34.313 1.00 97.12 466 CYS A CA 1
ATOM 3804 C C . CYS A 1 466 ? 10.264 -8.195 -34.189 1.00 97.12 466 CYS A C 1
ATOM 3806 O O . CYS A 1 466 ? 9.111 -8.176 -34.637 1.00 97.12 466 CYS A O 1
ATOM 3808 N N . TYR A 1 467 ? 10.782 -9.257 -33.580 1.00 95.81 467 TYR A N 1
ATOM 3809 C CA . 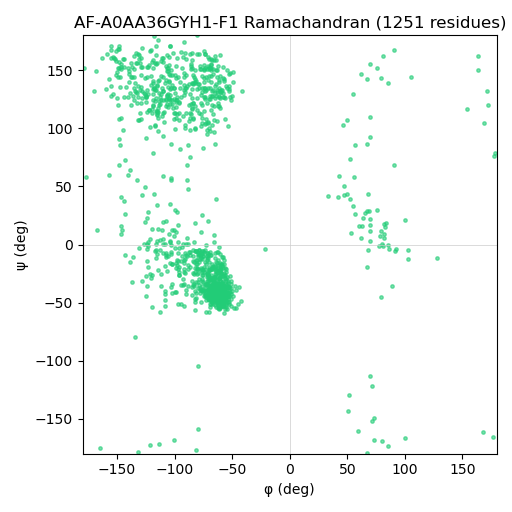TYR A 1 467 ? 9.985 -10.374 -33.070 1.00 95.81 467 TYR A CA 1
ATOM 3810 C C . TYR A 1 467 ? 10.119 -10.432 -31.552 1.00 95.81 467 TYR A C 1
ATOM 3812 O O . TYR A 1 467 ? 11.119 -9.974 -31.006 1.00 95.81 467 TYR A O 1
ATOM 3820 N N . PHE A 1 468 ? 9.146 -11.025 -30.870 1.00 93.69 468 PHE A N 1
ATOM 3821 C CA . PHE A 1 468 ? 9.192 -11.242 -29.425 1.00 93.69 468 PHE A CA 1
ATOM 3822 C C . PHE A 1 468 ? 9.306 -12.732 -29.110 1.00 93.69 468 PHE A C 1
ATOM 3824 O O . PHE A 1 468 ? 8.971 -13.572 -29.950 1.00 93.69 468 PHE A O 1
ATOM 3831 N N . LYS A 1 469 ? 9.802 -13.055 -27.912 1.00 90.12 469 LYS A N 1
ATOM 3832 C CA . LYS A 1 469 ? 9.956 -14.437 -27.454 1.00 90.12 469 LYS A CA 1
ATOM 3833 C C . LYS A 1 469 ? 8.566 -15.097 -27.398 1.00 90.12 469 LYS A C 1
ATOM 3835 O O . LYS A 1 469 ? 7.659 -14.507 -26.808 1.00 90.12 469 LYS A O 1
ATOM 3840 N N . PRO A 1 470 ? 8.351 -16.261 -28.038 1.00 83.75 470 PRO A N 1
ATOM 3841 C CA . PRO A 1 470 ? 7.063 -16.941 -27.967 1.00 83.75 470 PRO A CA 1
ATOM 3842 C C . PRO A 1 470 ? 6.819 -17.477 -26.549 1.00 83.75 470 PRO A C 1
ATOM 3844 O O . PRO A 1 470 ? 7.751 -17.936 -25.895 1.00 83.75 470 PRO A O 1
ATOM 3847 N N . GLU A 1 471 ? 5.560 -17.462 -26.100 1.00 73.12 471 GLU A N 1
ATOM 3848 C CA . GLU A 1 471 ? 5.159 -18.012 -24.788 1.00 73.12 471 GLU A CA 1
ATOM 3849 C C . GLU A 1 471 ? 5.199 -19.557 -24.751 1.00 73.12 471 GLU A C 1
ATOM 3851 O O . GLU A 1 471 ? 5.042 -20.147 -23.689 1.00 73.12 471 GLU A O 1
ATOM 3856 N N . SER A 1 472 ? 5.378 -20.215 -25.904 1.00 70.62 472 SER A N 1
ATOM 3857 C CA . SER A 1 472 ? 5.417 -21.676 -26.062 1.00 70.62 472 SER A CA 1
ATOM 3858 C C . SER A 1 472 ? 6.533 -22.117 -27.015 1.00 70.62 472 SER A C 1
ATOM 3860 O O . SER A 1 472 ? 6.809 -21.465 -28.028 1.00 70.62 472 SER A O 1
ATOM 3862 N N . THR A 1 473 ? 7.157 -23.261 -26.726 1.00 73.75 473 THR A N 1
ATOM 3863 C CA . THR A 1 473 ? 8.219 -23.870 -27.551 1.00 73.75 473 THR A CA 1
ATOM 3864 C C . THR A 1 473 ? 7.686 -24.481 -28.851 1.00 73.75 473 THR A C 1
ATOM 3866 O O . THR A 1 473 ? 8.447 -24.672 -29.801 1.00 73.75 473 THR A O 1
ATOM 3869 N N . LEU A 1 474 ? 6.369 -24.705 -28.937 1.00 70.81 474 LEU A N 1
ATOM 3870 C CA . LEU A 1 474 ? 5.667 -25.198 -30.128 1.00 70.81 474 LEU A CA 1
ATOM 3871 C C . LEU A 1 474 ? 5.900 -24.320 -31.371 1.00 70.81 474 LEU A C 1
ATOM 3873 O O . LEU A 1 474 ? 6.013 -24.837 -32.482 1.00 70.81 474 LEU A O 1
ATOM 3877 N N . ASN A 1 475 ? 6.009 -22.995 -31.212 1.00 79.19 475 ASN A N 1
ATOM 3878 C CA . ASN A 1 475 ? 6.242 -22.084 -32.336 1.00 79.19 475 ASN A CA 1
ATOM 3879 C C . ASN A 1 475 ? 7.744 -21.885 -32.607 1.00 79.19 475 ASN A C 1
ATOM 3881 O O . ASN A 1 475 ? 8.304 -20.799 -32.428 1.00 79.19 475 ASN A O 1
ATOM 3885 N N . GLN A 1 476 ? 8.394 -22.951 -33.082 1.00 82.62 476 GLN A N 1
ATOM 3886 C CA . GLN A 1 476 ? 9.821 -22.956 -33.428 1.00 82.62 476 GLN A CA 1
ATOM 3887 C C . GLN A 1 476 ? 10.193 -21.836 -34.417 1.00 82.62 476 GLN A C 1
ATOM 3889 O O . GLN A 1 476 ? 11.244 -21.211 -34.281 1.00 82.62 476 GLN A O 1
ATOM 3894 N N . THR A 1 477 ? 9.318 -21.516 -35.380 1.00 87.44 477 THR A N 1
ATOM 3895 C CA . THR A 1 477 ? 9.545 -20.424 -36.340 1.00 87.44 477 THR A CA 1
ATOM 3896 C C . THR A 1 477 ? 9.611 -19.059 -35.652 1.00 87.44 477 THR A C 1
ATOM 3898 O O . THR A 1 477 ? 10.503 -18.271 -35.967 1.00 87.44 477 THR A O 1
ATOM 3901 N N . ALA A 1 478 ? 8.733 -18.780 -34.682 1.00 86.81 478 ALA A N 1
ATOM 3902 C CA . ALA A 1 478 ? 8.811 -17.562 -33.875 1.00 86.81 478 ALA A CA 1
ATOM 3903 C C . ALA A 1 478 ? 10.077 -17.529 -33.005 1.00 86.81 478 ALA A C 1
ATOM 3905 O O . ALA A 1 478 ? 10.702 -16.477 -32.904 1.00 86.81 478 ALA A O 1
ATOM 3906 N N . GLY A 1 479 ? 10.511 -18.667 -32.449 1.00 90.12 479 GLY A N 1
ATOM 3907 C CA . GLY A 1 479 ? 11.782 -18.774 -31.719 1.00 90.12 479 GLY A CA 1
ATOM 3908 C C . GLY A 1 479 ? 13.002 -18.433 -32.587 1.00 90.12 479 GLY A C 1
ATOM 3909 O O . GLY A 1 479 ? 13.822 -17.597 -32.210 1.00 90.12 479 GLY A O 1
ATOM 3910 N N . VAL A 1 480 ? 13.082 -18.996 -33.798 1.00 93.31 480 VAL A N 1
ATOM 3911 C CA . VAL A 1 480 ? 14.149 -18.698 -34.775 1.00 93.31 480 VAL A CA 1
ATOM 3912 C C . VAL A 1 480 ? 14.113 -17.235 -35.236 1.00 93.31 480 VAL A C 1
ATOM 3914 O O . VAL A 1 480 ? 15.161 -16.624 -35.442 1.00 93.31 480 VAL A O 1
ATOM 3917 N N . LEU A 1 481 ? 12.925 -16.642 -35.386 1.00 95.19 481 LEU A N 1
ATOM 3918 C CA . LEU A 1 481 ? 12.777 -15.221 -35.718 1.00 95.19 481 LEU A CA 1
ATOM 3919 C C . LEU A 1 481 ? 13.129 -14.302 -34.534 1.00 95.19 481 LEU A C 1
ATOM 3921 O O . LEU A 1 481 ? 13.724 -13.249 -34.755 1.00 95.19 481 LEU A O 1
ATOM 3925 N N . TYR A 1 482 ? 12.855 -14.714 -33.293 1.00 95.44 482 TYR A N 1
ATOM 3926 C CA . TYR A 1 482 ? 13.277 -14.001 -32.085 1.00 95.44 482 TYR A CA 1
ATOM 3927 C C . TYR A 1 482 ? 14.804 -13.994 -31.923 1.00 95.44 482 TYR A C 1
ATOM 3929 O O . TYR A 1 482 ? 15.399 -12.941 -31.687 1.00 95.44 482 TYR A O 1
ATOM 3937 N N . ALA A 1 483 ? 15.453 -15.142 -32.143 1.00 94.12 483 ALA A N 1
ATOM 3938 C CA . ALA A 1 483 ? 16.911 -15.271 -32.117 1.00 94.12 483 ALA A CA 1
ATOM 3939 C C . ALA A 1 483 ? 17.619 -14.426 -33.197 1.00 94.12 483 ALA A C 1
ATOM 3941 O O . ALA A 1 483 ? 18.795 -14.099 -33.057 1.00 94.12 483 ALA A O 1
ATOM 3942 N N . LYS A 1 484 ? 16.909 -14.027 -34.264 1.00 95.88 484 LYS A N 1
ATOM 3943 C CA . LYS A 1 484 ? 17.423 -13.112 -35.296 1.00 95.88 484 LYS A CA 1
ATOM 3944 C C . LYS A 1 484 ? 17.410 -11.631 -34.894 1.00 95.88 484 LYS A C 1
ATOM 3946 O O . LYS A 1 484 ? 17.991 -10.852 -35.648 1.00 95.88 484 LYS A O 1
ATOM 3951 N N . ASN A 1 485 ? 16.790 -11.237 -33.773 1.00 96.75 485 ASN A N 1
ATOM 3952 C CA . ASN A 1 485 ? 16.842 -9.846 -33.310 1.00 96.75 485 ASN A CA 1
ATOM 3953 C C . ASN A 1 485 ? 18.259 -9.460 -32.858 1.00 96.75 485 ASN A C 1
ATOM 3955 O O . ASN A 1 485 ? 18.856 -10.103 -31.985 1.00 96.75 485 ASN A O 1
ATOM 3959 N N . GLU A 1 486 ? 18.733 -8.354 -33.411 1.00 95.06 486 GLU A N 1
ATOM 3960 C CA . GLU A 1 486 ? 20.008 -7.707 -33.144 1.00 95.06 486 GLU A CA 1
ATOM 3961 C C . GLU A 1 486 ? 19.746 -6.561 -32.156 1.00 95.06 486 GLU A C 1
ATOM 3963 O O . GLU A 1 486 ? 19.062 -5.592 -32.486 1.00 95.06 486 GLU A O 1
ATOM 3968 N N . ILE A 1 487 ? 20.190 -6.713 -30.907 1.00 96.50 487 ILE A N 1
ATOM 3969 C CA . ILE A 1 487 ? 19.942 -5.744 -29.832 1.00 96.50 487 ILE A CA 1
ATOM 3970 C C . ILE A 1 487 ? 21.286 -5.144 -29.445 1.00 96.50 487 ILE A C 1
ATOM 3972 O O . ILE A 1 487 ? 22.209 -5.890 -29.117 1.00 96.50 487 ILE A O 1
ATOM 3976 N N . THR A 1 488 ? 21.402 -3.820 -29.504 1.00 96.69 488 THR A N 1
ATOM 3977 C CA . THR A 1 488 ? 22.705 -3.151 -29.438 1.00 96.69 488 THR A CA 1
ATOM 3978 C C . THR A 1 488 ? 22.781 -2.124 -28.323 1.00 96.69 488 THR A C 1
ATOM 3980 O O . THR A 1 488 ? 21.884 -1.282 -28.214 1.00 96.69 488 THR A O 1
ATOM 3983 N N . CYS A 1 489 ? 23.865 -2.171 -27.550 1.00 95.44 489 CYS A N 1
ATOM 3984 C CA . CYS A 1 489 ? 24.277 -1.105 -26.642 1.00 95.44 489 CYS A CA 1
ATOM 3985 C C . CYS A 1 489 ? 25.242 -0.173 -27.388 1.00 95.44 489 CYS A C 1
ATOM 3987 O O . CYS A 1 489 ? 26.146 -0.650 -28.074 1.00 95.44 489 CYS A O 1
ATOM 3989 N N . ASN A 1 490 ? 25.035 1.142 -27.286 1.00 93.50 490 ASN A N 1
ATOM 3990 C CA . ASN A 1 490 ? 25.873 2.144 -27.940 1.00 93.50 490 ASN A CA 1
ATOM 3991 C C . ASN A 1 490 ? 26.140 3.301 -26.971 1.00 93.50 490 ASN A C 1
ATOM 3993 O O . ASN A 1 490 ? 25.199 3.961 -26.525 1.00 93.50 490 ASN A O 1
ATOM 3997 N N . ARG A 1 491 ? 27.410 3.553 -26.650 1.00 92.81 491 ARG A N 1
ATOM 3998 C CA . ARG A 1 491 ? 27.841 4.678 -25.805 1.00 92.81 491 ARG A CA 1
ATOM 3999 C C . ARG A 1 491 ? 28.010 5.967 -26.598 1.00 92.81 491 ARG A C 1
ATOM 4001 O O . ARG A 1 491 ? 28.198 5.930 -27.813 1.00 92.81 491 ARG A O 1
ATOM 4008 N N . GLN A 1 492 ? 27.968 7.093 -25.886 1.00 91.38 492 GLN A N 1
ATOM 4009 C CA . GLN A 1 492 ? 28.244 8.441 -26.394 1.00 91.38 492 GLN A CA 1
ATOM 4010 C C . GLN A 1 492 ? 27.518 8.733 -27.722 1.00 91.38 492 GLN A C 1
ATOM 4012 O O . GLN A 1 492 ? 28.085 9.170 -28.722 1.00 91.38 492 GLN A O 1
ATOM 4017 N N . TRP A 1 493 ? 26.212 8.462 -27.723 1.00 93.94 493 TRP A N 1
ATOM 4018 C CA . TRP A 1 493 ? 25.360 8.476 -28.905 1.00 93.94 493 TRP A CA 1
ATOM 4019 C C . TRP A 1 493 ? 25.009 9.903 -29.338 1.00 93.94 493 TRP A C 1
ATOM 4021 O O . TRP A 1 493 ? 24.160 10.571 -28.740 1.00 93.94 493 TRP A O 1
ATOM 4031 N N . TYR A 1 494 ? 25.661 10.365 -30.406 1.00 94.50 494 TYR A N 1
ATOM 4032 C CA . TYR A 1 494 ? 25.378 11.636 -31.075 1.00 94.50 494 TYR A CA 1
ATOM 4033 C C . TYR A 1 494 ? 24.033 11.570 -31.813 1.00 94.50 494 TYR A C 1
ATOM 4035 O O . TYR A 1 494 ? 23.914 10.999 -32.897 1.00 94.50 494 TYR A O 1
ATOM 4043 N N . TYR A 1 495 ? 22.999 12.139 -31.195 1.00 93.19 495 TYR A N 1
ATOM 4044 C CA . TYR A 1 495 ? 21.601 11.904 -31.572 1.00 93.19 495 TYR A CA 1
ATOM 4045 C C . TYR A 1 495 ? 21.033 12.895 -32.606 1.00 93.19 495 TYR A C 1
ATOM 4047 O O . TYR A 1 495 ? 19.954 12.639 -33.147 1.00 93.19 495 TYR A O 1
ATOM 4055 N N . SER A 1 496 ? 21.728 14.008 -32.874 1.00 92.44 496 SER A N 1
ATOM 4056 C CA . SER A 1 496 ? 21.250 15.149 -33.676 1.00 92.44 496 SER A CA 1
ATOM 4057 C C . SER A 1 496 ? 22.054 15.357 -34.963 1.00 92.44 496 SER A C 1
ATOM 4059 O O . SER A 1 496 ? 23.221 14.983 -35.050 1.00 92.44 496 SER A O 1
ATOM 4061 N N . ALA A 1 497 ? 21.430 15.980 -35.968 1.00 88.56 497 ALA A N 1
ATOM 4062 C CA . ALA A 1 497 ? 22.120 16.510 -37.150 1.00 88.56 497 ALA A CA 1
ATOM 4063 C C . ALA A 1 497 ? 22.530 17.987 -36.991 1.00 88.56 497 ALA A C 1
ATOM 4065 O O . ALA A 1 497 ? 23.357 18.469 -37.763 1.00 88.56 497 ALA A O 1
ATOM 4066 N N . ASP A 1 498 ? 21.950 18.687 -36.011 1.00 88.50 498 ASP A N 1
ATOM 4067 C CA . ASP A 1 498 ? 22.039 20.144 -35.869 1.00 88.50 498 ASP A CA 1
ATOM 4068 C C . ASP A 1 498 ? 22.975 20.561 -34.716 1.00 88.50 498 ASP A C 1
ATOM 4070 O O . ASP A 1 498 ? 23.302 21.738 -34.564 1.00 88.50 498 ASP A O 1
ATOM 4074 N N . ASN A 1 499 ? 23.414 19.608 -33.884 1.00 90.38 499 ASN A N 1
ATOM 4075 C CA . ASN A 1 499 ? 24.385 19.820 -32.809 1.00 90.38 499 ASN A CA 1
ATOM 4076 C C . ASN A 1 499 ? 25.192 18.545 -32.495 1.00 90.38 499 ASN A C 1
ATOM 4078 O O . ASN A 1 499 ? 24.762 17.436 -32.795 1.00 90.38 499 ASN A O 1
ATOM 4082 N N . SER A 1 500 ? 26.351 18.706 -31.851 1.00 89.12 500 SER A N 1
ATOM 4083 C CA . SER A 1 500 ? 27.287 17.622 -31.514 1.00 89.12 500 SER A CA 1
ATOM 4084 C C . SER A 1 500 ? 27.155 17.095 -30.076 1.00 89.12 500 SER A C 1
ATOM 4086 O O . SER A 1 500 ? 28.142 16.640 -29.500 1.00 89.12 500 SER A O 1
ATOM 4088 N N . LYS A 1 501 ? 25.968 17.171 -29.455 1.00 92.31 501 LYS A N 1
ATOM 4089 C CA . LYS A 1 501 ? 25.749 16.576 -28.127 1.00 92.31 501 LYS A CA 1
ATOM 4090 C C . LYS A 1 501 ? 25.531 15.065 -28.243 1.00 92.31 501 LYS A C 1
ATOM 4092 O O . LYS A 1 501 ? 24.738 14.608 -29.065 1.00 92.31 501 LYS A O 1
ATOM 4097 N N . SER A 1 502 ? 26.186 14.309 -27.372 1.00 93.31 502 SER A N 1
ATOM 4098 C CA . SER A 1 502 ? 25.918 12.895 -27.118 1.00 93.31 502 SER A CA 1
ATOM 4099 C C . SER A 1 502 ? 24.923 12.706 -25.964 1.00 93.31 502 SER A C 1
ATOM 4101 O O . SER A 1 502 ? 24.706 13.617 -25.159 1.00 93.31 502 SER A O 1
ATOM 4103 N N . VAL A 1 503 ? 24.323 11.517 -25.895 1.00 95.06 503 VAL A N 1
ATOM 4104 C CA . VAL A 1 503 ? 23.771 10.899 -24.673 1.00 95.06 503 VAL A CA 1
ATOM 4105 C C . VAL A 1 503 ? 24.740 9.795 -24.243 1.00 95.06 503 VAL A C 1
ATOM 4107 O O . VAL A 1 503 ? 25.244 9.081 -25.112 1.00 95.06 503 VAL A O 1
ATOM 4110 N N . ASP A 1 504 ? 24.981 9.631 -22.940 1.00 95.19 504 ASP A N 1
ATOM 4111 C CA . ASP A 1 504 ? 26.015 8.722 -22.418 1.00 95.19 504 ASP A CA 1
ATOM 4112 C C . ASP A 1 504 ? 25.842 7.270 -22.910 1.00 95.19 504 ASP A C 1
ATOM 4114 O O . ASP A 1 504 ? 26.817 6.637 -23.319 1.00 95.19 504 ASP A O 1
ATOM 4118 N N . MET A 1 505 ? 24.606 6.752 -22.964 1.00 95.62 505 MET A N 1
ATOM 4119 C CA . MET A 1 505 ? 24.314 5.422 -23.519 1.00 95.62 505 MET A CA 1
ATOM 4120 C C . MET A 1 505 ? 22.906 5.312 -24.134 1.00 95.62 505 MET A C 1
ATOM 4122 O O . MET A 1 505 ? 21.938 5.885 -23.630 1.00 95.62 505 MET A O 1
ATOM 4126 N N . VAL A 1 506 ? 22.760 4.527 -25.208 1.00 96.75 506 VAL A N 1
ATOM 4127 C CA . VAL A 1 506 ? 21.470 4.180 -25.827 1.00 96.75 506 VAL A CA 1
ATOM 4128 C C . VAL A 1 506 ? 21.371 2.684 -26.150 1.00 96.75 506 VAL A C 1
ATOM 4130 O O . VAL A 1 506 ? 22.309 2.065 -26.658 1.00 96.75 506 VAL A O 1
ATOM 4133 N N . ILE A 1 507 ? 20.194 2.111 -25.901 1.00 97.19 507 ILE A N 1
ATOM 4134 C CA . ILE A 1 507 ? 19.802 0.767 -26.330 1.00 97.19 507 ILE A CA 1
ATOM 4135 C C . ILE A 1 507 ? 18.929 0.874 -27.582 1.00 97.19 507 ILE A C 1
ATOM 4137 O O . ILE A 1 507 ? 17.934 1.609 -27.604 1.00 97.19 507 ILE A O 1
ATOM 4141 N N . ALA A 1 508 ? 19.271 0.088 -28.605 1.00 97.81 508 ALA A N 1
ATOM 4142 C CA . ALA A 1 508 ? 18.500 -0.037 -29.837 1.00 97.81 508 ALA A CA 1
ATOM 4143 C C . ALA A 1 508 ? 18.109 -1.494 -30.144 1.00 97.81 508 ALA A C 1
ATOM 4145 O O . ALA A 1 508 ? 18.869 -2.431 -29.900 1.00 97.81 508 ALA A O 1
ATOM 4146 N N . VAL A 1 509 ? 16.913 -1.668 -30.710 1.00 98.12 509 VAL A N 1
ATOM 4147 C CA . VAL A 1 509 ? 16.344 -2.943 -31.173 1.00 98.12 509 VAL A CA 1
ATOM 4148 C C . VAL A 1 509 ? 16.330 -2.920 -32.697 1.00 98.12 509 VAL A C 1
ATOM 4150 O O . VAL A 1 509 ? 15.623 -2.106 -33.287 1.00 98.12 509 VAL A O 1
ATOM 4153 N N . ASN A 1 510 ? 17.109 -3.787 -33.345 1.00 97.69 510 ASN A N 1
ATOM 4154 C CA . ASN A 1 510 ? 17.234 -3.876 -34.806 1.00 97.69 510 ASN A CA 1
ATOM 4155 C C . ASN A 1 510 ? 17.498 -2.503 -35.465 1.00 97.69 510 ASN A C 1
ATOM 4157 O O . ASN A 1 510 ? 16.854 -2.138 -36.444 1.00 97.69 510 ASN A O 1
ATOM 4161 N N . GLY A 1 511 ? 18.397 -1.702 -34.880 1.00 96.88 511 GLY A N 1
ATOM 4162 C CA . GLY A 1 511 ? 18.726 -0.346 -35.345 1.00 96.88 511 GLY A CA 1
ATOM 4163 C C . GLY A 1 511 ? 17.764 0.771 -34.925 1.00 96.88 511 GLY A C 1
ATOM 4164 O O . GLY A 1 511 ? 18.016 1.932 -35.249 1.00 96.88 511 GLY A O 1
ATOM 4165 N N . ILE A 1 512 ? 16.686 0.461 -34.197 1.00 98.06 512 ILE A N 1
ATOM 4166 C CA . ILE A 1 512 ? 15.717 1.439 -33.683 1.00 98.06 512 ILE A CA 1
ATOM 4167 C C . ILE A 1 512 ? 16.050 1.768 -32.218 1.00 98.06 512 ILE A C 1
ATOM 4169 O O . ILE A 1 512 ? 15.868 0.896 -31.367 1.00 98.06 512 ILE A O 1
ATOM 4173 N N . PRO A 1 513 ? 16.500 2.993 -31.876 1.00 97.75 513 PRO A N 1
ATOM 4174 C CA . PRO A 1 513 ? 16.674 3.407 -30.482 1.00 97.75 513 PRO A CA 1
ATOM 4175 C C . PRO A 1 513 ? 15.359 3.321 -29.697 1.00 97.75 513 PRO A C 1
ATOM 4177 O O . PRO A 1 513 ? 14.334 3.811 -30.174 1.00 97.75 513 PRO A O 1
ATOM 4180 N N . VAL A 1 514 ? 15.394 2.727 -28.499 1.00 97.75 514 VAL A N 1
ATOM 4181 C CA . VAL A 1 514 ? 14.209 2.515 -27.637 1.00 97.75 514 VAL A CA 1
ATOM 4182 C C . VAL A 1 514 ? 14.379 3.011 -26.199 1.00 97.75 514 VAL A C 1
ATOM 4184 O O . VAL A 1 514 ? 13.399 3.467 -25.610 1.00 97.75 514 VAL A O 1
ATOM 4187 N N . PHE A 1 515 ? 15.589 2.976 -25.636 1.00 98.31 515 PHE A N 1
ATOM 4188 C CA . PHE A 1 515 ? 15.874 3.437 -24.270 1.00 98.31 515 PHE A CA 1
ATOM 4189 C C . PHE A 1 515 ? 17.198 4.195 -24.236 1.00 98.31 515 PHE A C 1
ATOM 4191 O O . PHE A 1 515 ? 18.145 3.788 -24.904 1.00 98.31 515 PHE A O 1
ATOM 4198 N N . ALA A 1 516 ? 17.258 5.292 -23.485 1.00 98.06 516 ALA A N 1
ATOM 4199 C CA . ALA A 1 516 ? 18.420 6.177 -23.433 1.00 98.06 516 ALA A CA 1
ATOM 4200 C C . ALA A 1 516 ? 18.752 6.556 -21.985 1.00 98.06 516 ALA A C 1
ATOM 4202 O O . ALA A 1 516 ? 17.841 6.726 -21.174 1.00 98.06 516 ALA A O 1
ATOM 4203 N N . PHE A 1 517 ? 20.039 6.692 -21.670 1.00 98.06 517 PHE A N 1
ATOM 4204 C CA . PHE A 1 517 ? 20.557 6.800 -20.308 1.00 98.06 517 PHE A CA 1
ATOM 4205 C C . PHE A 1 517 ? 21.588 7.933 -20.209 1.00 98.06 517 PHE A C 1
ATOM 4207 O O . PHE A 1 517 ? 22.519 7.994 -21.009 1.00 98.06 517 PHE A O 1
ATOM 4214 N N . GLU A 1 518 ? 21.446 8.789 -19.198 1.00 97.12 518 GLU A N 1
ATOM 4215 C CA . GLU A 1 518 ? 22.504 9.695 -18.726 1.00 97.12 518 GLU A CA 1
ATOM 4216 C C . GLU A 1 518 ? 23.050 9.104 -17.413 1.00 97.12 518 GLU A C 1
ATOM 4218 O O . GLU A 1 518 ? 22.275 8.814 -16.492 1.00 97.12 518 GLU A O 1
ATOM 4223 N N . LEU A 1 519 ? 24.364 8.882 -17.343 1.00 94.62 519 LEU A N 1
ATOM 4224 C CA . LEU A 1 519 ? 25.036 8.029 -16.352 1.00 94.62 519 LEU A CA 1
ATOM 4225 C C . LEU A 1 519 ? 26.034 8.860 -15.538 1.00 94.62 519 LEU A C 1
ATOM 4227 O O . LEU A 1 519 ? 27.000 9.363 -16.100 1.00 94.62 519 LEU A O 1
ATOM 4231 N N . LYS A 1 520 ? 25.809 9.058 -14.236 1.00 91.81 520 LYS A N 1
ATOM 4232 C CA . LYS A 1 520 ? 26.519 10.065 -13.425 1.00 91.81 520 LYS A CA 1
ATOM 4233 C C . LYS A 1 520 ? 27.334 9.430 -12.295 1.00 91.81 520 LYS A C 1
ATOM 4235 O O . LYS A 1 520 ? 26.852 8.549 -11.585 1.00 91.81 520 LYS A O 1
ATOM 4240 N N . ASN A 1 521 ? 28.578 9.877 -12.118 1.00 82.69 521 ASN A N 1
ATOM 4241 C CA . ASN A 1 521 ? 29.486 9.351 -11.095 1.00 82.69 521 ASN A CA 1
ATOM 4242 C C . ASN A 1 521 ? 29.504 10.267 -9.856 1.00 82.69 521 ASN A C 1
ATOM 4244 O O . ASN A 1 521 ? 29.928 11.419 -9.929 1.00 82.69 521 ASN A O 1
ATOM 4248 N N . GLN A 1 522 ? 29.095 9.760 -8.689 1.00 78.12 522 GLN A N 1
ATOM 4249 C CA . GLN A 1 522 ? 29.042 10.590 -7.479 1.00 78.12 522 GLN A CA 1
ATOM 4250 C C . GLN A 1 522 ? 30.441 10.993 -6.976 1.00 78.12 522 GLN A C 1
ATOM 4252 O O . GLN A 1 522 ? 30.575 12.026 -6.318 1.00 78.12 522 GLN A O 1
ATOM 4257 N N . TYR A 1 523 ? 31.503 10.264 -7.345 1.00 72.00 523 TYR A N 1
ATOM 4258 C CA . TYR A 1 523 ? 32.888 10.627 -7.017 1.00 72.00 523 TYR A CA 1
ATOM 4259 C C . TYR A 1 523 ? 33.403 11.859 -7.782 1.00 72.00 523 TYR A C 1
ATOM 4261 O O . TYR A 1 523 ? 34.350 12.491 -7.319 1.00 72.00 523 TYR A O 1
ATOM 4269 N N . THR A 1 524 ? 32.778 12.247 -8.903 1.00 72.50 524 THR A N 1
ATOM 4270 C CA . THR A 1 524 ? 33.062 13.523 -9.593 1.00 72.50 524 THR A CA 1
ATOM 4271 C C . THR A 1 524 ? 32.179 14.674 -9.091 1.00 72.50 524 THR A C 1
ATOM 4273 O O . THR A 1 524 ? 32.291 15.799 -9.575 1.00 72.50 524 THR A O 1
ATOM 4276 N N . GLY A 1 525 ? 31.298 14.417 -8.115 1.00 71.00 525 GLY A N 1
ATOM 4277 C CA . GLY A 1 525 ? 30.311 15.380 -7.620 1.00 71.00 525 GLY A CA 1
ATOM 4278 C C . GLY A 1 525 ? 29.069 15.525 -8.510 1.00 71.00 525 GLY A C 1
ATOM 4279 O O . GLY A 1 525 ? 28.288 16.452 -8.301 1.00 71.00 525 GLY A O 1
ATOM 4280 N N . GLN A 1 526 ? 28.876 14.636 -9.491 1.00 80.06 526 GLN A N 1
ATOM 4281 C CA . GLN A 1 526 ? 27.686 14.596 -10.344 1.00 80.06 526 GLN A CA 1
ATOM 4282 C C . GLN A 1 526 ? 26.664 13.600 -9.776 1.00 80.06 526 GLN A C 1
ATOM 4284 O O . GLN A 1 526 ? 26.977 12.436 -9.535 1.00 80.06 526 GLN A O 1
ATOM 4289 N N . THR A 1 527 ? 25.425 14.049 -9.582 1.00 86.69 527 THR A N 1
ATOM 4290 C CA . THR A 1 527 ? 24.324 13.235 -9.044 1.00 86.69 527 THR A CA 1
ATOM 4291 C C . THR A 1 527 ? 23.222 13.033 -10.080 1.00 86.69 527 THR A C 1
ATOM 4293 O O . THR A 1 527 ? 23.242 13.601 -11.177 1.00 86.69 527 THR A O 1
ATOM 4296 N N . ILE A 1 528 ? 22.214 12.239 -9.730 1.00 90.81 528 ILE A N 1
ATOM 4297 C CA . ILE A 1 528 ? 21.036 12.010 -10.569 1.00 90.81 528 ILE A CA 1
ATOM 4298 C C . ILE A 1 528 ? 20.300 13.299 -10.992 1.00 90.81 528 ILE A C 1
ATOM 4300 O O . ILE A 1 528 ? 19.756 13.368 -12.097 1.00 90.81 528 ILE A O 1
ATOM 4304 N N . GLU A 1 529 ? 20.348 14.363 -10.183 1.00 89.88 529 GLU A N 1
ATOM 4305 C CA . GLU A 1 529 ? 19.809 15.684 -10.526 1.00 89.88 529 GLU A CA 1
ATOM 4306 C C . GLU A 1 529 ? 20.559 16.358 -11.689 1.00 89.88 529 GLU A C 1
ATOM 4308 O O . GLU A 1 529 ? 19.955 17.146 -12.424 1.00 89.88 529 GLU A O 1
ATOM 4313 N N . ASN A 1 530 ? 21.847 16.057 -11.904 1.00 94.00 530 ASN A N 1
ATOM 4314 C CA . ASN A 1 530 ? 22.589 16.531 -13.078 1.00 94.00 530 ASN A CA 1
ATOM 4315 C C . ASN A 1 530 ? 22.051 15.878 -14.360 1.00 94.00 530 ASN A C 1
ATOM 4317 O O . ASN A 1 530 ? 21.734 16.594 -15.310 1.00 94.00 530 ASN A O 1
ATOM 4321 N N . ALA A 1 531 ? 21.850 14.556 -14.352 1.00 94.62 531 ALA A N 1
ATOM 4322 C CA . ALA A 1 531 ? 21.233 13.823 -15.462 1.00 94.62 531 ALA A CA 1
ATOM 4323 C C . ALA A 1 531 ? 19.797 14.301 -15.750 1.00 94.62 531 ALA A C 1
ATOM 4325 O O . ALA A 1 531 ? 19.439 14.540 -16.905 1.00 94.62 531 ALA A O 1
ATOM 4326 N N . MET A 1 532 ? 18.985 14.534 -14.710 1.00 96.00 532 MET A N 1
ATOM 4327 C CA . MET A 1 532 ? 17.651 15.132 -14.870 1.00 96.00 532 MET A CA 1
ATOM 4328 C C . MET A 1 532 ? 17.729 16.508 -15.549 1.00 96.00 532 MET A C 1
ATOM 4330 O O . MET A 1 532 ? 16.974 16.774 -16.483 1.00 96.00 532 MET A O 1
ATOM 4334 N N . ARG A 1 533 ? 18.670 17.374 -15.141 1.00 95.25 533 ARG A N 1
ATOM 4335 C CA . ARG A 1 533 ? 18.877 18.687 -15.778 1.00 95.25 533 ARG A CA 1
ATOM 4336 C C . ARG A 1 533 ? 19.316 18.567 -17.239 1.00 95.25 533 ARG A C 1
ATOM 4338 O O . ARG A 1 533 ? 18.795 19.316 -18.060 1.00 95.25 533 ARG A O 1
ATOM 4345 N N . GLN A 1 534 ? 20.195 17.628 -17.587 1.00 94.81 534 GLN A N 1
ATOM 4346 C CA . GLN A 1 534 ? 20.580 17.398 -18.985 1.00 94.81 534 GLN A CA 1
ATOM 4347 C C . GLN A 1 534 ? 19.356 17.006 -19.828 1.00 94.81 534 GLN A C 1
ATOM 4349 O O . GLN A 1 534 ? 19.072 17.663 -20.830 1.00 94.81 534 GLN A O 1
ATOM 4354 N N . TRP A 1 535 ? 18.543 16.044 -19.378 1.00 97.12 535 TRP A N 1
ATOM 4355 C CA . TRP A 1 535 ? 17.278 15.696 -20.044 1.00 97.12 535 TRP A CA 1
ATOM 4356 C C . TRP A 1 535 ? 16.284 16.870 -20.156 1.00 97.12 535 TRP A C 1
ATOM 4358 O O . TRP A 1 535 ? 15.556 16.951 -21.142 1.00 97.12 535 TRP A O 1
ATOM 4368 N N . MET A 1 536 ? 16.250 17.788 -19.182 1.00 95.06 536 MET A N 1
ATOM 4369 C CA . MET A 1 536 ? 15.334 18.942 -19.168 1.00 95.06 536 MET A CA 1
ATOM 4370 C C . MET A 1 536 ? 15.787 20.135 -20.025 1.00 95.06 536 MET A C 1
ATOM 4372 O O . MET A 1 536 ? 14.939 20.880 -20.518 1.00 95.06 536 MET A O 1
ATOM 4376 N N . TYR A 1 537 ? 17.097 20.366 -20.156 1.00 94.38 537 TYR A N 1
ATOM 4377 C CA . TYR A 1 537 ? 17.646 21.611 -20.717 1.00 94.38 537 TYR A CA 1
ATOM 4378 C C . TYR A 1 537 ? 18.606 21.399 -21.896 1.00 94.38 537 TYR A C 1
ATOM 4380 O O . TYR A 1 537 ? 18.697 22.267 -22.763 1.00 94.38 537 TYR A O 1
ATOM 4388 N N . ASP A 1 538 ? 19.288 20.253 -21.975 1.00 93.06 538 ASP A N 1
ATOM 4389 C CA . ASP A 1 538 ? 20.262 19.957 -23.031 1.00 93.06 538 ASP A CA 1
ATOM 4390 C C . ASP A 1 538 ? 19.723 19.090 -24.171 1.00 93.06 538 ASP A C 1
ATOM 4392 O O . ASP A 1 538 ? 20.367 19.039 -25.225 1.00 93.06 538 ASP A O 1
ATOM 4396 N N . ARG A 1 539 ? 18.580 18.421 -23.971 1.00 93.50 539 ARG A N 1
ATOM 4397 C CA . ARG A 1 539 ? 17.971 17.445 -24.888 1.00 93.50 539 ARG A CA 1
ATOM 4398 C C . ARG A 1 539 ? 16.628 17.987 -25.394 1.00 93.50 539 ARG A C 1
ATOM 4400 O O . ARG A 1 539 ? 15.689 18.179 -24.629 1.00 93.50 539 ARG A O 1
ATOM 4407 N N . SER A 1 540 ? 16.534 18.279 -26.691 1.00 92.25 540 SER A N 1
ATOM 4408 C CA . SER A 1 540 ? 15.359 18.940 -27.279 1.00 92.25 540 SER A CA 1
ATOM 4409 C C . SER A 1 540 ? 14.286 17.933 -27.701 1.00 92.25 540 SER A C 1
ATOM 4411 O O . SER A 1 540 ? 14.504 17.135 -28.605 1.00 92.25 540 SER A O 1
ATOM 4413 N N . GLU A 1 541 ? 13.079 18.029 -27.140 1.00 91.31 541 GLU A N 1
ATOM 4414 C CA . GLU A 1 541 ? 11.896 17.222 -27.517 1.00 91.31 541 GLU A CA 1
ATOM 4415 C C . GLU A 1 541 ? 11.465 17.343 -28.996 1.00 91.31 541 GLU A C 1
ATOM 4417 O O . GLU A 1 541 ? 10.611 16.589 -29.465 1.00 91.31 541 GLU A O 1
ATOM 4422 N N . LYS A 1 542 ? 12.034 18.307 -29.733 1.00 91.31 542 LYS A N 1
ATOM 4423 C CA . LYS A 1 542 ? 11.820 18.490 -31.176 1.00 91.31 542 LYS A CA 1
ATOM 4424 C C . LYS A 1 542 ? 12.672 17.540 -32.020 1.00 91.31 542 LYS A C 1
ATOM 4426 O O . LYS A 1 542 ? 12.314 17.295 -33.170 1.00 91.31 542 LYS A O 1
ATOM 4431 N N . GLU A 1 543 ? 13.762 17.009 -31.473 1.00 93.38 543 GLU A N 1
ATOM 4432 C CA . GLU A 1 543 ? 14.629 16.027 -32.133 1.00 93.38 543 GLU A CA 1
ATOM 4433 C C . GLU A 1 543 ? 13.832 14.754 -32.432 1.00 93.38 543 GLU A C 1
ATOM 4435 O O . GLU A 1 543 ? 13.098 14.264 -31.572 1.00 93.38 543 GLU A O 1
ATOM 4440 N N . LEU A 1 544 ? 13.964 14.191 -33.637 1.00 92.38 544 LEU A N 1
ATOM 4441 C CA . LEU A 1 544 ? 13.129 13.068 -34.096 1.00 92.38 544 LEU A CA 1
ATOM 4442 C C . LEU A 1 544 ? 13.177 11.854 -33.147 1.00 92.38 544 LEU A C 1
ATOM 4444 O O . LEU A 1 544 ? 12.186 11.141 -32.992 1.00 92.38 544 LEU A O 1
ATOM 4448 N N . CYS A 1 545 ? 14.315 11.643 -32.486 1.00 94.25 545 CYS A N 1
ATOM 4449 C CA . CYS A 1 545 ? 14.514 10.584 -31.504 1.00 94.25 545 CYS A CA 1
ATOM 4450 C C . CYS A 1 545 ? 13.872 10.848 -30.129 1.00 94.25 545 CYS A C 1
ATOM 4452 O O . CYS A 1 545 ? 13.584 9.896 -29.403 1.00 94.25 545 CYS A O 1
ATOM 4454 N N . PHE A 1 546 ? 13.632 12.110 -29.771 1.00 96.12 546 PHE A N 1
ATOM 4455 C CA . PHE A 1 546 ? 13.056 12.512 -28.482 1.00 96.12 546 PHE A CA 1
ATOM 4456 C C . PHE A 1 546 ? 11.573 12.907 -28.571 1.00 96.12 546 PHE A C 1
ATOM 4458 O O . PHE A 1 546 ? 10.903 13.096 -27.552 1.00 96.12 546 PHE A O 1
ATOM 4465 N N . GLN A 1 547 ? 11.026 12.973 -29.787 1.00 95.19 547 GLN A N 1
ATOM 4466 C CA . GLN A 1 547 ? 9.590 13.097 -30.014 1.00 95.19 547 GLN A CA 1
ATOM 4467 C C . GLN A 1 547 ? 8.836 11.903 -29.394 1.00 95.19 547 GLN A C 1
ATOM 4469 O O . GLN A 1 547 ? 9.183 10.732 -29.580 1.00 95.19 547 GLN A O 1
ATOM 4474 N N . PHE A 1 548 ? 7.779 12.219 -28.642 1.00 95.12 548 PHE A N 1
ATOM 4475 C CA . PHE A 1 548 ? 7.002 11.264 -27.848 1.00 95.12 548 PHE A CA 1
ATOM 4476 C C . PHE A 1 548 ? 6.528 10.049 -28.662 1.00 95.12 548 PHE A C 1
ATOM 4478 O O . PHE A 1 548 ? 5.873 10.208 -29.689 1.00 95.12 548 PHE A O 1
ATOM 4485 N N . ASN A 1 549 ? 6.822 8.840 -28.163 1.00 94.19 549 ASN A N 1
ATOM 4486 C CA . ASN A 1 549 ? 6.445 7.561 -28.778 1.00 94.19 549 ASN A CA 1
ATOM 4487 C C . ASN A 1 549 ? 6.948 7.385 -30.234 1.00 94.19 549 ASN A C 1
ATOM 4489 O O . ASN A 1 549 ? 6.348 6.628 -30.994 1.00 94.19 549 ASN A O 1
ATOM 4493 N N . LYS A 1 550 ? 8.047 8.052 -30.635 1.00 94.19 550 LYS A N 1
ATOM 4494 C CA . LYS A 1 550 ? 8.687 7.847 -31.952 1.00 94.19 550 LYS A CA 1
ATOM 4495 C C . LYS A 1 550 ? 9.951 6.993 -31.921 1.00 94.19 550 LYS A C 1
ATOM 4497 O O . LYS A 1 550 ? 10.121 6.173 -32.823 1.00 94.19 550 LYS A O 1
ATOM 4502 N N . ARG A 1 551 ? 10.831 7.179 -30.929 1.00 95.38 551 ARG A N 1
ATOM 4503 C CA . ARG A 1 551 ? 12.030 6.345 -30.687 1.00 95.38 551 ARG A CA 1
ATOM 4504 C C . ARG A 1 551 ? 12.158 5.985 -29.217 1.00 95.38 551 ARG A C 1
ATOM 4506 O O . ARG A 1 551 ? 11.741 4.904 -28.822 1.00 95.38 551 ARG A O 1
ATOM 4513 N N . ILE A 1 552 ? 12.660 6.899 -28.392 1.00 97.69 552 ILE A N 1
ATOM 4514 C CA . ILE A 1 552 ? 12.880 6.597 -26.980 1.00 97.69 552 ILE A CA 1
ATOM 4515 C C . ILE A 1 552 ? 11.535 6.504 -26.236 1.00 97.69 552 ILE A C 1
ATOM 4517 O O . ILE A 1 552 ? 10.734 7.443 -26.226 1.00 97.69 552 ILE A O 1
ATOM 4521 N N . LEU A 1 553 ? 11.295 5.337 -25.630 1.00 97.31 553 LEU A N 1
ATOM 4522 C CA . LEU A 1 553 ? 10.118 4.982 -24.827 1.00 97.31 553 LEU A CA 1
ATOM 4523 C C . LEU A 1 553 ? 10.380 5.129 -23.316 1.00 97.31 553 LEU A C 1
ATOM 4525 O O . LEU A 1 553 ? 9.433 5.209 -22.533 1.00 97.31 553 LEU A O 1
ATOM 4529 N N . GLY A 1 554 ? 11.653 5.187 -22.912 1.00 97.50 554 GLY A N 1
ATOM 4530 C CA . GLY A 1 554 ? 12.090 5.467 -21.546 1.00 97.50 554 GLY A CA 1
ATOM 4531 C C . GLY A 1 554 ? 13.449 6.171 -21.525 1.00 97.50 554 GLY A C 1
ATOM 4532 O O . GLY A 1 554 ? 14.412 5.688 -22.120 1.00 97.50 554 GLY A O 1
ATOM 4533 N N . TYR A 1 555 ? 13.496 7.311 -20.843 1.00 98.25 555 TYR A N 1
ATOM 4534 C CA . TYR A 1 555 ? 14.679 8.135 -20.602 1.00 98.25 555 TYR A CA 1
ATOM 4535 C C . TYR A 1 555 ? 15.111 7.907 -19.159 1.00 98.25 555 TYR A C 1
ATOM 4537 O O . TYR A 1 555 ? 14.291 8.103 -18.263 1.00 98.25 555 TYR A O 1
ATOM 4545 N N . PHE A 1 556 ? 16.352 7.499 -18.923 1.00 98.38 556 PHE A N 1
ATOM 4546 C CA . PHE A 1 556 ? 16.860 7.149 -17.600 1.00 98.38 556 PHE A CA 1
ATOM 4547 C C . PHE A 1 556 ? 17.930 8.138 -17.134 1.00 98.38 556 PHE A C 1
ATOM 4549 O O . PHE A 1 556 ? 18.780 8.590 -17.905 1.00 98.38 556 PHE A O 1
ATOM 4556 N N . CYS A 1 557 ? 17.883 8.438 -15.843 1.00 98.00 557 CYS A N 1
ATOM 4557 C CA . CYS A 1 557 ? 18.938 9.083 -15.081 1.00 98.00 557 CYS A CA 1
ATOM 4558 C C . CYS A 1 557 ? 19.465 8.028 -14.111 1.00 98.00 557 CYS A C 1
ATOM 4560 O O . CYS A 1 557 ? 18.676 7.462 -13.349 1.00 98.00 557 CYS A O 1
ATOM 4562 N N . VAL A 1 558 ? 20.765 7.760 -14.134 1.00 96.69 558 VAL A N 1
ATOM 4563 C CA . VAL A 1 558 ? 21.392 6.750 -13.277 1.00 96.69 558 VAL A CA 1
ATOM 4564 C C . VAL A 1 558 ? 22.572 7.392 -12.573 1.00 96.69 558 VAL A C 1
ATOM 4566 O O . VAL A 1 558 ? 23.399 8.025 -13.223 1.00 96.69 558 VAL A O 1
ATOM 4569 N N . ASP A 1 559 ? 22.678 7.197 -11.265 1.00 92.38 559 ASP A N 1
ATOM 4570 C CA . ASP A 1 559 ? 23.959 7.324 -10.575 1.00 92.38 559 ASP A CA 1
ATOM 4571 C C . ASP A 1 559 ? 24.316 6.011 -9.860 1.00 92.38 559 ASP A C 1
ATOM 4573 O O . ASP A 1 559 ? 23.677 4.974 -10.054 1.00 92.38 559 ASP A O 1
ATOM 4577 N N . GLN A 1 560 ? 25.382 6.016 -9.065 1.00 87.75 560 GLN A N 1
ATOM 4578 C CA . GLN A 1 560 ? 25.849 4.818 -8.359 1.00 87.75 560 GLN A CA 1
ATOM 4579 C C . GLN A 1 560 ? 24.846 4.297 -7.310 1.00 87.75 560 GLN A C 1
ATOM 4581 O O . GLN A 1 560 ? 24.951 3.145 -6.895 1.00 87.75 560 GLN A O 1
ATOM 4586 N N . MET A 1 561 ? 23.887 5.126 -6.881 1.00 88.25 561 MET A N 1
ATOM 4587 C CA . MET A 1 561 ? 22.999 4.863 -5.744 1.00 88.25 561 MET A CA 1
ATOM 4588 C C . MET A 1 561 ? 21.509 4.875 -6.111 1.00 88.25 561 MET A C 1
ATOM 4590 O O . MET A 1 561 ? 20.719 4.236 -5.415 1.00 88.25 561 MET A O 1
ATOM 4594 N N . ASN A 1 562 ? 21.102 5.579 -7.176 1.00 93.62 562 ASN A N 1
ATOM 4595 C CA . ASN A 1 562 ? 19.702 5.807 -7.548 1.00 93.62 562 ASN A CA 1
ATOM 4596 C C . ASN A 1 562 ? 19.426 5.683 -9.056 1.00 93.62 562 ASN A C 1
ATOM 4598 O O . ASN A 1 562 ? 20.291 5.928 -9.896 1.00 93.62 562 ASN A O 1
ATOM 4602 N N . VAL A 1 563 ? 18.164 5.389 -9.387 1.00 97.00 563 VAL A N 1
ATOM 4603 C CA . VAL A 1 563 ? 17.614 5.429 -10.748 1.00 97.00 563 VAL A CA 1
ATOM 4604 C C . VAL A 1 563 ? 16.305 6.224 -10.771 1.00 97.00 563 VAL A C 1
ATOM 4606 O O . VAL A 1 563 ? 15.399 5.998 -9.965 1.00 97.00 563 VAL A O 1
ATOM 4609 N N . MET A 1 564 ? 16.191 7.129 -11.740 1.00 96.81 564 MET A N 1
ATOM 4610 C CA . MET A 1 564 ? 14.998 7.915 -12.065 1.00 96.81 564 MET A CA 1
ATOM 4611 C C . MET A 1 564 ? 14.724 7.771 -13.565 1.00 96.81 564 MET A C 1
ATOM 4613 O O . MET A 1 564 ? 15.649 7.561 -14.349 1.00 96.81 564 MET A O 1
ATOM 4617 N N . MET A 1 565 ? 13.470 7.898 -13.991 1.00 96.88 565 MET A N 1
ATOM 4618 C CA . MET A 1 565 ? 13.094 7.750 -15.397 1.00 96.88 565 MET A CA 1
ATOM 4619 C C . MET A 1 565 ? 11.911 8.627 -15.820 1.00 96.88 565 MET A C 1
ATOM 4621 O O . MET A 1 565 ? 11.022 8.914 -15.024 1.00 96.88 565 MET A O 1
ATOM 4625 N N . ALA A 1 566 ? 11.857 9.005 -17.095 1.00 97.25 566 ALA A N 1
ATOM 4626 C CA . ALA A 1 566 ? 10.711 9.657 -17.734 1.00 97.25 566 ALA A CA 1
ATOM 4627 C C . ALA A 1 566 ? 10.255 8.855 -18.968 1.00 97.25 566 ALA A C 1
ATOM 4629 O O . ALA A 1 566 ? 11.063 8.184 -19.604 1.00 97.25 566 ALA A O 1
ATOM 4630 N N . THR A 1 567 ? 8.974 8.930 -19.351 1.00 96.06 567 THR A N 1
ATOM 4631 C CA . THR A 1 567 ? 8.464 8.348 -20.622 1.00 96.06 567 THR A CA 1
ATOM 4632 C C . THR A 1 567 ? 8.304 9.377 -21.743 1.00 96.06 567 THR A C 1
ATOM 4634 O O . THR A 1 567 ? 7.916 9.043 -22.864 1.00 96.06 567 THR A O 1
ATOM 4637 N N . LYS A 1 568 ? 8.576 10.653 -21.449 1.00 95.94 568 LYS A N 1
ATOM 4638 C CA . LYS A 1 568 ? 8.441 11.781 -22.370 1.00 95.94 568 LYS A CA 1
ATOM 4639 C C . LYS A 1 568 ? 9.295 12.958 -21.891 1.00 95.94 568 LYS A C 1
ATOM 4641 O O . LYS A 1 568 ? 9.159 13.345 -20.735 1.00 95.94 568 LYS A O 1
ATOM 4646 N N . LEU A 1 569 ? 10.050 13.586 -22.796 1.00 95.94 569 LEU A N 1
ATOM 4647 C CA . LEU A 1 569 ? 10.625 14.916 -22.562 1.00 95.94 569 LEU A CA 1
ATOM 4648 C C . LEU A 1 569 ? 9.597 16.027 -22.847 1.00 95.94 569 LEU A C 1
ATOM 4650 O O . LEU A 1 569 ? 8.785 15.935 -23.773 1.00 95.94 569 LEU A O 1
ATOM 4654 N N . ALA A 1 570 ? 9.635 17.067 -22.021 1.00 94.38 570 ALA A N 1
ATOM 4655 C CA . ALA A 1 570 ? 8.841 18.294 -22.112 1.00 94.38 570 ALA A CA 1
ATOM 4656 C C . ALA A 1 570 ? 9.670 19.495 -21.597 1.00 94.38 570 ALA A C 1
ATOM 4658 O O . ALA A 1 570 ? 9.202 20.311 -20.800 1.00 94.38 570 ALA A O 1
ATOM 4659 N N . GLY A 1 571 ? 10.956 19.529 -21.962 1.00 93.94 571 GLY A N 1
ATOM 4660 C CA . GLY A 1 571 ? 11.946 20.490 -21.482 1.00 93.94 571 GLY A CA 1
ATOM 4661 C C . GLY A 1 571 ? 11.981 20.585 -19.953 1.00 93.94 571 GLY A C 1
ATOM 4662 O O . GLY A 1 571 ? 12.001 19.574 -19.247 1.00 93.94 571 GLY A O 1
ATOM 4663 N N . LYS A 1 572 ? 11.904 21.812 -19.431 1.00 91.19 572 LYS A N 1
ATOM 4664 C CA . LYS A 1 572 ? 11.811 22.106 -17.989 1.00 91.19 572 LYS A CA 1
ATOM 4665 C C . LYS A 1 572 ? 10.595 21.487 -17.273 1.00 91.19 572 LYS A C 1
ATOM 4667 O O . LYS A 1 572 ? 10.604 21.410 -16.051 1.00 91.19 572 LYS A O 1
ATOM 4672 N N . ASP A 1 573 ? 9.563 21.086 -18.016 1.00 90.12 573 ASP A N 1
ATOM 4673 C CA . ASP A 1 573 ? 8.320 20.507 -17.497 1.00 90.12 573 ASP A CA 1
ATOM 4674 C C . ASP A 1 573 ? 8.325 18.961 -17.640 1.00 90.12 573 ASP A C 1
ATOM 4676 O O . ASP A 1 573 ? 7.294 18.303 -17.478 1.00 90.12 573 ASP A O 1
ATOM 4680 N N . THR A 1 574 ? 9.491 18.364 -17.944 1.00 92.69 574 THR A N 1
ATOM 4681 C CA . THR A 1 574 ? 9.722 16.907 -17.944 1.00 92.69 574 THR A CA 1
ATOM 4682 C C . THR A 1 574 ? 9.505 16.330 -16.547 1.00 92.69 574 THR A C 1
ATOM 4684 O O . THR A 1 574 ? 10.099 16.788 -15.572 1.00 92.69 574 THR A O 1
ATOM 4687 N N . TYR A 1 575 ? 8.675 15.290 -16.455 1.00 90.75 575 TYR A N 1
ATOM 4688 C CA . TYR A 1 575 ? 8.334 14.632 -15.197 1.00 90.75 575 TYR A CA 1
ATOM 4689 C C . TYR A 1 575 ? 9.064 13.292 -15.065 1.00 90.75 575 TYR A C 1
ATOM 4691 O O . TYR A 1 575 ? 8.888 12.402 -15.900 1.00 90.75 575 TYR A O 1
ATOM 4699 N N . PHE A 1 576 ? 9.864 13.161 -14.006 1.00 93.06 576 PHE A N 1
ATOM 4700 C CA . PHE A 1 576 ? 10.627 11.956 -13.684 1.00 93.06 576 PHE A CA 1
ATOM 4701 C C . PHE A 1 576 ? 9.981 11.189 -12.525 1.00 93.06 576 PHE A C 1
ATOM 4703 O O . PHE A 1 576 ? 9.421 11.781 -11.602 1.00 93.06 576 PHE A O 1
ATOM 4710 N N . LEU A 1 577 ? 10.106 9.867 -12.568 1.00 92.31 577 LEU A N 1
ATOM 4711 C CA . LEU A 1 577 ? 9.656 8.911 -11.563 1.00 92.31 577 LEU A CA 1
ATOM 4712 C C . LEU A 1 577 ? 10.867 8.148 -11.011 1.00 92.31 577 LEU A C 1
ATOM 4714 O O . LEU A 1 577 ? 11.725 7.773 -11.812 1.00 92.31 577 LEU A O 1
ATOM 4718 N N . PRO A 1 578 ? 10.945 7.850 -9.704 1.00 93.62 578 PRO A N 1
ATOM 4719 C CA . PRO A 1 578 ? 11.946 6.920 -9.201 1.00 93.62 578 PRO A CA 1
ATOM 4720 C C . PRO A 1 578 ? 11.685 5.503 -9.716 1.00 93.62 578 PRO A C 1
ATOM 4722 O O . PRO A 1 578 ? 10.543 5.081 -9.912 1.00 93.62 578 PRO A O 1
ATOM 4725 N N . PHE A 1 579 ? 12.773 4.771 -9.933 1.00 96.00 579 PHE A N 1
ATOM 4726 C CA . PHE A 1 579 ? 12.772 3.389 -10.420 1.00 96.00 579 PHE A CA 1
ATOM 4727 C C . PHE A 1 579 ? 13.571 2.447 -9.501 1.00 96.00 579 PHE A C 1
ATOM 4729 O O . PHE A 1 579 ? 13.975 1.359 -9.896 1.00 96.00 579 PHE A O 1
ATOM 4736 N N . ASN A 1 580 ? 13.784 2.896 -8.265 1.00 95.12 580 ASN A N 1
ATOM 4737 C CA . ASN A 1 580 ? 14.521 2.205 -7.217 1.00 95.12 580 ASN A CA 1
ATOM 4738 C C . ASN A 1 580 ? 13.780 0.971 -6.662 1.00 95.12 580 ASN A C 1
ATOM 4740 O O . ASN A 1 580 ? 12.562 0.845 -6.783 1.00 95.12 580 ASN A O 1
ATOM 4744 N N . GLN A 1 581 ? 14.531 0.082 -6.007 1.00 93.31 581 GLN A N 1
ATOM 4745 C CA . GLN A 1 581 ? 14.020 -1.165 -5.430 1.00 93.31 581 GLN A CA 1
ATOM 4746 C C . GLN A 1 581 ? 13.290 -0.984 -4.090 1.00 93.31 581 GLN A C 1
ATOM 4748 O O . GLN A 1 581 ? 12.398 -1.769 -3.773 1.00 93.31 581 GLN A O 1
ATOM 4753 N N . GLY A 1 582 ? 13.675 0.028 -3.310 1.00 91.50 582 GLY A N 1
ATOM 4754 C CA . GLY A 1 582 ? 13.411 0.143 -1.875 1.00 91.50 582 GLY A CA 1
ATOM 4755 C C . GLY A 1 582 ? 14.678 -0.148 -1.062 1.00 91.50 582 GLY A C 1
ATOM 4756 O O . GLY A 1 582 ? 15.486 -0.998 -1.439 1.00 91.50 582 GLY A O 1
ATOM 4757 N N . SER A 1 583 ? 14.877 0.549 0.063 1.00 87.88 583 SER A N 1
ATOM 4758 C CA . SER A 1 583 ? 16.128 0.490 0.851 1.00 87.88 583 SER A CA 1
ATOM 4759 C C . SER A 1 583 ? 16.482 -0.901 1.390 1.00 87.88 583 SER A C 1
ATOM 4761 O O . SER A 1 583 ? 17.630 -1.154 1.740 1.00 87.88 583 SER A O 1
ATOM 4763 N N . SER A 1 584 ? 15.484 -1.778 1.500 1.00 87.25 584 SER A N 1
ATOM 4764 C CA . SER A 1 584 ? 15.595 -3.144 2.029 1.00 87.25 584 SER A CA 1
ATOM 4765 C C . SER A 1 584 ? 15.559 -4.203 0.919 1.00 87.25 584 SER A C 1
ATOM 4767 O O . SER A 1 584 ? 15.462 -5.394 1.199 1.00 87.25 584 SER A O 1
ATOM 4769 N N . GLY A 1 585 ? 15.615 -3.772 -0.344 1.00 90.19 585 GLY A N 1
ATOM 4770 C CA . GLY A 1 585 ? 15.425 -4.625 -1.508 1.00 90.19 585 GLY A CA 1
ATOM 4771 C C . GLY A 1 585 ? 13.972 -4.710 -1.973 1.00 90.19 585 GLY A C 1
ATOM 4772 O O . GLY A 1 585 ? 13.029 -4.281 -1.309 1.00 90.19 585 GLY A O 1
ATOM 4773 N N . ALA A 1 586 ? 13.822 -5.264 -3.171 1.00 90.12 586 ALA A N 1
ATOM 4774 C CA . ALA A 1 586 ? 12.564 -5.342 -3.892 1.00 90.12 586 ALA A CA 1
ATOM 4775 C C . ALA A 1 586 ? 11.511 -6.170 -3.134 1.00 90.12 586 ALA A C 1
ATOM 4777 O O . ALA A 1 586 ? 11.725 -7.355 -2.875 1.00 90.12 586 ALA A O 1
ATOM 4778 N N . GLY A 1 587 ? 10.361 -5.567 -2.831 1.00 90.62 587 GLY A N 1
ATOM 4779 C CA . GLY A 1 587 ? 9.210 -6.256 -2.239 1.00 90.62 587 GLY A CA 1
ATOM 4780 C C . GLY A 1 587 ? 9.244 -6.465 -0.722 1.00 90.62 587 GLY A C 1
ATOM 4781 O O . GLY A 1 587 ? 8.363 -7.153 -0.211 1.00 90.62 587 GLY A O 1
ATOM 4782 N N . MET A 1 588 ? 10.208 -5.862 -0.023 1.00 89.25 588 MET A N 1
ATOM 4783 C CA . MET A 1 588 ? 10.354 -5.859 1.442 1.00 89.25 588 MET A CA 1
ATOM 4784 C C . MET A 1 588 ? 9.925 -4.494 2.024 1.00 89.25 588 MET A C 1
ATOM 4786 O O . MET A 1 588 ? 9.913 -3.504 1.291 1.00 89.25 588 MET A O 1
ATOM 4790 N N . ASP A 1 589 ? 9.617 -4.379 3.326 1.00 85.56 589 ASP A N 1
ATOM 4791 C CA . ASP A 1 589 ? 9.429 -3.044 3.932 1.00 85.56 589 ASP A CA 1
ATOM 4792 C C . ASP A 1 589 ? 10.733 -2.239 3.960 1.00 85.56 589 ASP A C 1
ATOM 4794 O O . ASP A 1 589 ? 11.782 -2.723 4.389 1.00 85.56 589 ASP A O 1
ATOM 4798 N N . GLY A 1 590 ? 10.664 -0.976 3.545 1.00 85.56 590 GLY A N 1
ATOM 4799 C CA . GLY A 1 590 ? 11.820 -0.102 3.431 1.00 85.56 590 GLY A CA 1
ATOM 4800 C C . GLY A 1 590 ? 11.460 1.373 3.288 1.00 85.56 590 GLY A C 1
ATOM 4801 O O . GLY A 1 590 ? 10.309 1.792 3.395 1.00 85.56 590 GLY A O 1
ATOM 4802 N N . GLY A 1 591 ? 12.496 2.180 3.085 1.00 85.62 591 GLY A N 1
ATOM 4803 C CA . GLY A 1 591 ? 12.379 3.545 2.582 1.00 85.62 591 GLY A CA 1
ATOM 4804 C C . GLY A 1 591 ? 12.712 3.625 1.096 1.00 85.62 591 GLY A C 1
ATOM 4805 O O . GLY A 1 591 ? 12.891 2.603 0.431 1.00 85.62 591 GLY A O 1
ATOM 4806 N N . LYS A 1 592 ? 12.869 4.847 0.591 1.00 89.56 592 LYS A N 1
ATOM 4807 C CA . LYS A 1 592 ? 13.401 5.093 -0.756 1.00 89.56 592 LYS A CA 1
ATOM 4808 C C . LYS A 1 592 ? 14.859 4.638 -0.894 1.00 89.56 592 LYS A C 1
ATOM 4810 O O . LYS A 1 592 ? 15.591 4.534 0.090 1.00 89.56 592 LYS A O 1
ATOM 4815 N N . GLY A 1 593 ? 15.300 4.484 -2.139 1.00 90.12 593 GLY A N 1
ATOM 4816 C CA . GLY A 1 593 ? 16.673 4.098 -2.478 1.00 90.12 593 GLY A CA 1
ATOM 4817 C C . GLY A 1 593 ? 16.778 2.613 -2.811 1.00 90.12 593 GLY A C 1
ATOM 4818 O O . GLY A 1 593 ? 15.767 1.956 -3.042 1.00 90.12 593 GLY A O 1
ATOM 4819 N N . ASN A 1 594 ? 17.999 2.095 -2.856 1.00 90.31 594 ASN A N 1
ATOM 4820 C CA . ASN A 1 594 ? 18.298 0.702 -3.193 1.00 90.31 594 ASN A CA 1
ATOM 4821 C C . ASN A 1 594 ? 19.009 0.020 -2.009 1.00 90.31 594 ASN A C 1
ATOM 4823 O O . ASN A 1 594 ? 19.596 0.726 -1.181 1.00 90.31 594 ASN A O 1
ATOM 4827 N N . PRO A 1 595 ? 18.969 -1.320 -1.895 1.00 91.00 595 PRO A N 1
ATOM 4828 C CA . PRO A 1 595 ? 19.753 -2.035 -0.895 1.00 91.00 595 PRO A CA 1
ATOM 4829 C C . PRO A 1 595 ? 21.256 -1.889 -1.170 1.00 91.00 595 PRO A C 1
ATOM 4831 O O . PRO A 1 595 ? 21.686 -1.648 -2.300 1.00 91.00 595 PRO A O 1
ATOM 4834 N N . ALA A 1 596 ? 22.076 -2.095 -0.141 1.00 80.69 596 ALA A N 1
ATOM 4835 C CA . ALA A 1 596 ? 23.513 -2.243 -0.335 1.00 80.69 596 ALA A CA 1
ATOM 4836 C C . ALA A 1 596 ? 23.807 -3.546 -1.100 1.00 80.69 596 ALA A C 1
ATOM 4838 O O . ALA A 1 596 ? 23.373 -4.618 -0.680 1.00 80.69 596 ALA A O 1
ATOM 4839 N N . ASN A 1 597 ? 24.572 -3.462 -2.191 1.00 83.00 597 ASN A N 1
ATOM 4840 C CA . ASN A 1 597 ? 25.108 -4.624 -2.899 1.00 83.00 597 ASN A CA 1
ATOM 4841 C C . ASN A 1 597 ? 26.585 -4.820 -2.485 1.00 83.00 597 ASN A C 1
ATOM 4843 O O . ASN A 1 597 ? 27.409 -3.968 -2.811 1.00 83.00 597 ASN A O 1
ATOM 4847 N N . PRO A 1 598 ? 26.956 -5.905 -1.775 1.00 74.12 598 PRO A N 1
ATOM 4848 C CA . PRO A 1 598 ? 28.351 -6.163 -1.397 1.00 74.12 598 PRO A CA 1
ATOM 4849 C C . PRO A 1 598 ? 29.286 -6.464 -2.579 1.00 74.12 598 PRO A C 1
ATOM 4851 O O . PRO A 1 598 ? 30.501 -6.372 -2.427 1.00 74.12 598 PRO A O 1
ATOM 4854 N N . ASN A 1 599 ? 28.727 -6.839 -3.734 1.00 78.81 599 ASN A N 1
ATOM 4855 C CA . ASN A 1 599 ? 29.451 -7.370 -4.890 1.00 78.81 599 ASN A CA 1
ATOM 4856 C C . ASN A 1 599 ? 29.422 -6.427 -6.112 1.00 78.81 599 ASN A C 1
ATOM 4858 O O . ASN A 1 599 ? 29.903 -6.804 -7.177 1.00 78.81 599 ASN A O 1
ATOM 4862 N N . GLY A 1 600 ? 28.836 -5.230 -5.996 1.00 84.69 600 GLY A N 1
ATOM 4863 C CA . GLY A 1 600 ? 28.645 -4.313 -7.122 1.00 84.69 600 GLY A CA 1
ATOM 4864 C C . GLY A 1 600 ? 27.873 -3.046 -6.748 1.00 84.69 600 GLY A C 1
ATOM 4865 O O . GLY A 1 600 ? 27.688 -2.728 -5.577 1.00 84.69 600 GLY A O 1
ATOM 4866 N N . TYR A 1 601 ? 27.404 -2.302 -7.748 1.00 89.25 601 TYR A N 1
ATOM 4867 C CA . TYR A 1 601 ? 26.659 -1.056 -7.532 1.00 89.25 601 TYR A CA 1
ATOM 4868 C C . TYR A 1 601 ? 25.250 -1.317 -6.967 1.00 89.25 601 TYR A C 1
ATOM 4870 O O . TYR A 1 601 ? 24.567 -2.214 -7.460 1.00 89.25 601 TYR A O 1
ATOM 4878 N N . PRO A 1 602 ? 24.724 -0.502 -6.036 1.00 91.81 602 PRO A N 1
ATOM 4879 C CA . PRO A 1 602 ? 23.303 -0.523 -5.661 1.00 91.81 602 PRO A CA 1
ATOM 4880 C C . PRO A 1 602 ? 22.316 -0.341 -6.830 1.00 91.81 602 PRO A C 1
ATOM 4882 O O . PRO A 1 602 ? 21.165 -0.754 -6.725 1.00 91.81 602 PRO A O 1
ATOM 4885 N N . THR A 1 603 ? 22.747 0.233 -7.959 1.00 94.69 603 THR A N 1
ATOM 4886 C CA . THR A 1 603 ? 21.936 0.377 -9.185 1.00 94.69 603 THR A CA 1
ATOM 4887 C C . THR A 1 603 ? 22.085 -0.761 -10.203 1.00 94.69 603 THR A C 1
ATOM 4889 O O . THR A 1 603 ? 21.385 -0.763 -11.215 1.00 94.69 603 THR A O 1
ATOM 4892 N N . SER A 1 604 ? 22.914 -1.770 -9.910 1.00 95.06 604 SER A N 1
ATOM 4893 C CA . SER A 1 604 ? 23.226 -2.913 -10.794 1.00 95.06 604 SER A CA 1
ATOM 4894 C C . SER A 1 604 ? 22.018 -3.671 -11.338 1.00 95.06 604 SER A C 1
ATOM 4896 O O . SER A 1 604 ? 22.005 -4.043 -12.512 1.00 95.06 604 SER A O 1
ATOM 4898 N N . TYR A 1 605 ? 20.955 -3.817 -10.539 1.00 95.38 605 TYR A N 1
ATOM 4899 C CA . TYR A 1 605 ? 19.701 -4.449 -10.963 1.00 95.38 605 TYR A CA 1
ATOM 4900 C C . TYR A 1 605 ? 19.136 -3.857 -12.266 1.00 95.38 605 TYR A C 1
ATOM 4902 O O . TYR A 1 605 ? 18.422 -4.554 -12.991 1.00 95.38 605 TYR A O 1
ATOM 4910 N N . LEU A 1 606 ? 19.437 -2.590 -12.578 1.00 96.94 606 LEU A N 1
ATOM 4911 C CA . LEU A 1 606 ? 18.975 -1.923 -13.786 1.00 96.94 606 LEU A CA 1
ATOM 4912 C C . LEU A 1 606 ? 19.491 -2.636 -15.041 1.00 96.94 606 LEU A C 1
ATOM 4914 O O . LEU A 1 606 ? 18.693 -2.969 -15.913 1.00 96.94 606 LEU A O 1
ATOM 4918 N N . TRP A 1 607 ? 20.790 -2.924 -15.126 1.00 95.69 607 TRP A N 1
ATOM 4919 C CA . TRP A 1 607 ? 21.371 -3.618 -16.277 1.00 95.69 607 TRP A CA 1
ATOM 4920 C C . TRP A 1 607 ? 21.377 -5.143 -16.100 1.00 95.69 607 TRP A C 1
ATOM 4922 O O . TRP A 1 607 ? 21.018 -5.857 -17.035 1.00 95.69 607 TRP A O 1
ATOM 4932 N N . GLU A 1 608 ? 21.659 -5.641 -14.893 1.00 94.31 608 GLU A N 1
ATOM 4933 C CA . GLU A 1 608 ? 21.746 -7.080 -14.598 1.00 94.31 608 GLU A CA 1
ATOM 4934 C C . GLU A 1 608 ? 20.394 -7.798 -14.593 1.00 94.31 608 GLU A C 1
ATOM 4936 O O . GLU A 1 608 ? 20.365 -8.982 -14.908 1.00 94.31 608 GLU A O 1
ATOM 4941 N N . ASN A 1 609 ? 19.280 -7.117 -14.284 1.00 93.25 609 ASN A N 1
ATOM 4942 C CA . ASN A 1 609 ? 17.951 -7.745 -14.193 1.00 93.25 609 ASN A CA 1
ATOM 4943 C C . ASN A 1 609 ? 16.894 -7.085 -15.092 1.00 93.25 609 ASN A C 1
ATOM 4945 O O . ASN A 1 609 ? 16.108 -7.780 -15.741 1.00 93.25 609 ASN A O 1
ATOM 4949 N N . ILE A 1 610 ? 16.822 -5.750 -15.145 1.00 95.88 610 ILE A N 1
ATOM 4950 C CA . ILE A 1 610 ? 15.759 -5.048 -15.891 1.00 95.88 610 ILE A CA 1
ATOM 4951 C C . ILE A 1 610 ? 16.079 -4.959 -17.386 1.00 95.88 610 ILE A C 1
ATOM 4953 O O . ILE A 1 610 ? 15.196 -5.207 -18.207 1.00 95.88 610 ILE A O 1
ATOM 4957 N N . PHE A 1 611 ? 17.331 -4.670 -17.742 1.00 96.75 611 PHE A N 1
ATOM 4958 C CA . PHE A 1 611 ? 17.751 -4.474 -19.128 1.00 96.75 611 PHE A CA 1
ATOM 4959 C C . PHE A 1 611 ? 18.499 -5.652 -19.772 1.00 96.75 611 PHE A C 1
ATOM 4961 O O . PHE A 1 611 ? 18.966 -5.488 -20.892 1.00 96.75 611 PHE A O 1
ATOM 4968 N N . GLN A 1 612 ? 18.526 -6.862 -19.197 1.00 96.31 612 GLN A N 1
ATOM 4969 C CA . GLN A 1 612 ? 18.860 -8.069 -19.986 1.00 96.31 612 GLN A CA 1
ATOM 4970 C C . GLN A 1 612 ? 17.964 -8.171 -21.236 1.00 96.31 612 GLN A C 1
ATOM 4972 O O . GLN A 1 612 ? 16.785 -7.817 -21.177 1.00 96.31 612 GLN A O 1
ATOM 4977 N N . LYS A 1 613 ? 18.477 -8.700 -22.354 1.00 95.25 613 LYS A N 1
ATOM 4978 C CA . LYS A 1 613 ? 17.775 -8.773 -23.652 1.00 95.25 613 LYS A CA 1
ATOM 4979 C C . LYS A 1 613 ? 16.337 -9.294 -23.557 1.00 95.25 613 LYS A C 1
ATOM 4981 O O . LYS A 1 613 ? 15.409 -8.613 -23.994 1.00 95.25 613 LYS A O 1
ATOM 4986 N N . ASP A 1 614 ? 16.142 -10.467 -22.960 1.00 94.38 614 ASP A N 1
ATOM 4987 C CA . ASP A 1 614 ? 14.814 -11.080 -22.816 1.00 94.38 614 ASP A CA 1
ATOM 4988 C C . ASP A 1 614 ? 13.907 -10.278 -21.869 1.00 94.38 614 ASP A C 1
ATOM 4990 O O . ASP A 1 614 ? 12.719 -10.102 -22.142 1.00 94.38 614 ASP A O 1
ATOM 4994 N N . SER A 1 615 ? 14.480 -9.734 -20.794 1.00 94.88 615 SER A N 1
ATOM 4995 C CA . SER A 1 615 ? 13.796 -8.907 -19.792 1.00 94.88 615 SER A CA 1
ATOM 4996 C C . SER A 1 615 ? 13.271 -7.593 -20.391 1.00 94.88 615 SER A C 1
ATOM 4998 O O . SER A 1 615 ? 12.107 -7.238 -20.197 1.00 94.88 615 SER A O 1
ATOM 5000 N N . MET A 1 616 ? 14.100 -6.918 -21.188 1.00 96.38 616 MET A N 1
ATOM 5001 C CA . MET A 1 616 ? 13.792 -5.678 -21.900 1.00 96.38 616 MET A CA 1
ATOM 5002 C C . MET A 1 616 ? 12.749 -5.901 -23.008 1.00 96.38 616 MET A C 1
ATOM 5004 O O . MET A 1 616 ? 11.793 -5.129 -23.128 1.00 96.38 616 MET A O 1
ATOM 5008 N N . MET A 1 617 ? 12.863 -6.995 -23.770 1.00 96.56 617 MET A N 1
ATOM 5009 C CA . MET A 1 617 ? 11.877 -7.353 -24.796 1.00 96.56 617 MET A CA 1
ATOM 5010 C C . MET A 1 617 ? 10.511 -7.725 -24.186 1.00 96.56 617 MET A C 1
ATOM 5012 O O . MET A 1 617 ? 9.478 -7.338 -24.734 1.00 96.56 617 MET A O 1
ATOM 5016 N N . ASP A 1 618 ? 10.479 -8.391 -23.026 1.00 92.75 618 ASP A N 1
ATOM 5017 C CA . ASP A 1 618 ? 9.249 -8.667 -22.263 1.00 92.75 618 ASP A CA 1
ATOM 5018 C C . ASP A 1 618 ? 8.599 -7.371 -21.728 1.00 92.75 618 ASP A C 1
ATOM 5020 O O . ASP A 1 618 ? 7.376 -7.228 -21.778 1.00 92.75 618 ASP A O 1
ATOM 5024 N N . ILE A 1 619 ? 9.393 -6.368 -21.321 1.00 95.31 619 ILE A N 1
ATOM 5025 C CA . ILE A 1 619 ? 8.900 -5.027 -20.944 1.00 95.31 619 ILE A CA 1
ATOM 5026 C C . ILE A 1 619 ? 8.257 -4.308 -22.143 1.00 95.31 619 ILE A C 1
ATOM 5028 O O . ILE A 1 619 ? 7.117 -3.832 -22.039 1.00 95.31 619 ILE A O 1
ATOM 5032 N N . LEU A 1 620 ? 8.939 -4.283 -23.296 1.00 94.62 620 LEU A N 1
ATOM 5033 C CA . LEU A 1 620 ? 8.416 -3.726 -24.553 1.00 94.62 620 LEU A CA 1
ATOM 5034 C C . LEU A 1 620 ? 7.124 -4.423 -25.014 1.00 94.62 620 LEU A C 1
ATOM 5036 O O . LEU A 1 620 ? 6.225 -3.764 -25.544 1.00 94.62 620 LEU A O 1
ATOM 5040 N N . GLN A 1 621 ? 6.993 -5.734 -24.803 1.00 90.75 621 GLN A N 1
ATOM 5041 C CA . GLN A 1 621 ? 5.839 -6.518 -25.251 1.00 90.75 621 GLN A CA 1
ATOM 5042 C C . GLN A 1 621 ? 4.650 -6.493 -24.279 1.00 90.75 621 GLN A C 1
ATOM 5044 O O . GLN A 1 621 ? 3.513 -6.374 -24.733 1.00 90.75 621 GLN A O 1
ATOM 5049 N N . LYS A 1 622 ? 4.887 -6.629 -22.967 1.00 86.31 622 LYS A N 1
ATOM 5050 C CA . LYS A 1 622 ? 3.851 -7.018 -21.986 1.00 86.31 622 LYS A CA 1
ATOM 5051 C C . LYS A 1 622 ? 3.663 -6.046 -20.817 1.00 86.31 622 LYS A C 1
ATOM 5053 O O . LYS A 1 622 ? 2.748 -6.258 -20.027 1.00 86.31 622 LYS A O 1
ATOM 5058 N N . PHE A 1 623 ? 4.472 -4.985 -20.708 1.00 89.69 623 PHE A N 1
ATOM 5059 C CA . PHE A 1 623 ? 4.350 -4.008 -19.615 1.00 89.69 623 PHE A CA 1
ATOM 5060 C C . PHE A 1 623 ? 4.054 -2.576 -20.071 1.00 89.69 623 PHE A C 1
ATOM 5062 O O . PHE A 1 623 ? 3.073 -1.985 -19.613 1.00 89.69 623 PHE A O 1
ATOM 5069 N N . ILE A 1 624 ? 4.849 -2.002 -20.981 1.00 92.19 624 ILE A N 1
ATOM 5070 C CA . ILE A 1 624 ? 4.610 -0.616 -21.423 1.00 92.19 624 ILE A CA 1
ATOM 5071 C C . ILE A 1 624 ? 3.226 -0.524 -22.091 1.00 92.19 624 ILE A C 1
ATOM 5073 O O . ILE A 1 624 ? 2.846 -1.426 -22.833 1.00 92.19 624 ILE A O 1
ATOM 5077 N N . HIS A 1 625 ? 2.444 0.530 -21.865 1.00 87.69 625 HIS A N 1
ATOM 5078 C CA . HIS A 1 625 ? 1.197 0.737 -22.613 1.00 87.69 625 HIS A CA 1
ATOM 5079 C C . HIS A 1 625 ? 0.885 2.215 -22.845 1.00 87.69 625 HIS A C 1
ATOM 5081 O O . HIS A 1 625 ? 1.337 3.088 -22.109 1.00 87.69 625 HIS A O 1
ATOM 5087 N N . LEU A 1 626 ? 0.114 2.498 -23.897 1.00 87.50 626 LEU A N 1
ATOM 5088 C CA . LEU A 1 626 ? -0.302 3.850 -24.258 1.00 87.50 626 LEU A CA 1
ATOM 5089 C C . LEU A 1 626 ? -1.730 4.098 -23.759 1.00 87.50 626 LEU A C 1
ATOM 5091 O O . LEU A 1 626 ? -2.699 3.689 -24.398 1.00 87.50 626 LEU A O 1
ATOM 5095 N N . GLN A 1 627 ? -1.866 4.773 -22.620 1.00 83.69 627 GLN A N 1
ATOM 5096 C CA . GLN A 1 627 ? -3.165 5.207 -22.117 1.00 83.69 627 GLN A CA 1
ATOM 5097 C C . GLN A 1 627 ? -3.675 6.391 -22.954 1.00 83.69 627 GLN A C 1
ATOM 5099 O O . GLN A 1 627 ? -2.948 7.358 -23.187 1.00 83.69 627 GLN A O 1
ATOM 5104 N N . LYS A 1 628 ? -4.938 6.327 -23.389 1.00 81.31 628 LYS A N 1
ATOM 5105 C CA . LYS A 1 628 ? -5.618 7.374 -24.165 1.00 81.31 628 LYS A CA 1
ATOM 5106 C C . LYS A 1 628 ? -6.769 7.964 -23.354 1.00 81.31 628 LYS A C 1
ATOM 5108 O O . LYS A 1 628 ? -7.795 7.313 -23.176 1.00 81.31 628 LYS A O 1
ATOM 5113 N N . ASN A 1 629 ? -6.608 9.200 -22.892 1.00 73.25 629 ASN A N 1
ATOM 5114 C CA . ASN A 1 629 ? -7.615 9.921 -22.114 1.00 73.25 629 ASN A CA 1
ATOM 5115 C C . ASN A 1 629 ? -8.229 11.043 -22.963 1.00 73.25 629 ASN A C 1
ATOM 5117 O O . ASN A 1 629 ? -7.518 11.748 -23.678 1.00 73.25 629 ASN A O 1
ATOM 5121 N N . LYS A 1 630 ? -9.548 11.239 -22.870 1.00 72.81 630 LYS A N 1
ATOM 5122 C CA . LYS A 1 630 ? -10.229 12.393 -23.474 1.00 72.81 630 LYS A CA 1
ATOM 5123 C C . LYS A 1 630 ? -10.263 13.525 -22.451 1.00 72.81 630 LYS A C 1
ATOM 5125 O O . LYS A 1 630 ? -10.939 13.399 -21.436 1.00 72.81 630 LYS A O 1
ATOM 5130 N N . GLU A 1 631 ? -9.547 14.612 -22.715 1.00 69.69 631 GLU A N 1
ATOM 5131 C CA . GLU A 1 631 ? -9.630 15.850 -21.928 1.00 69.69 631 GLU A CA 1
ATOM 5132 C C . GLU A 1 631 ? -10.398 16.911 -22.724 1.00 69.69 631 GLU A C 1
ATOM 5134 O O . GLU A 1 631 ? -10.390 16.907 -23.956 1.00 69.69 631 GLU A O 1
ATOM 5139 N N . LYS A 1 632 ? -11.057 17.846 -22.038 1.00 69.06 632 LYS A N 1
ATOM 5140 C CA . LYS A 1 632 ? -11.597 19.052 -22.675 1.00 69.06 632 LYS A CA 1
ATOM 5141 C C . LYS A 1 632 ? -10.541 20.152 -22.620 1.00 69.06 632 LYS A C 1
ATOM 5143 O O . LYS A 1 632 ? -9.977 20.414 -21.559 1.00 69.06 632 LYS A O 1
ATOM 5148 N N . LYS A 1 633 ? -10.282 20.820 -23.743 1.00 65.75 633 LYS A N 1
ATOM 5149 C CA . LYS A 1 633 ? -9.420 22.005 -23.797 1.00 65.75 633 LYS A CA 1
ATOM 5150 C C . LYS A 1 633 ? -10.218 23.199 -24.298 1.00 65.75 633 LYS A C 1
ATOM 5152 O O . LYS A 1 633 ? -10.780 23.150 -25.387 1.00 65.75 633 LYS A O 1
ATOM 5157 N N . ILE A 1 634 ? -10.225 24.268 -23.509 1.00 66.06 634 ILE A N 1
ATOM 5158 C CA . ILE A 1 634 ? -10.759 25.568 -23.918 1.00 66.06 634 ILE A CA 1
ATOM 5159 C C . ILE A 1 634 ? -9.813 26.150 -24.980 1.00 66.06 634 ILE A C 1
ATOM 5161 O O . ILE A 1 634 ? -8.592 26.181 -24.782 1.00 66.06 634 ILE A O 1
ATOM 5165 N N . ASP A 1 635 ? -10.357 26.545 -26.129 1.00 73.12 635 ASP A N 1
ATOM 5166 C CA . ASP A 1 635 ? -9.615 27.229 -27.188 1.00 73.12 635 ASP A CA 1
ATOM 5167 C C . ASP A 1 635 ? -9.458 28.740 -26.912 1.00 73.12 635 ASP A C 1
ATOM 5169 O O . ASP A 1 635 ? -9.836 29.247 -25.856 1.00 73.12 635 ASP A O 1
ATOM 5173 N N . LYS A 1 636 ? -8.846 29.477 -27.849 1.00 67.12 636 LYS A N 1
ATOM 5174 C CA . LYS A 1 636 ? -8.645 30.932 -27.703 1.00 67.12 636 LYS A CA 1
ATOM 5175 C C . LYS A 1 636 ? -9.954 31.732 -27.735 1.00 67.12 636 LYS A C 1
ATOM 5177 O O . LYS A 1 636 ? -9.954 32.877 -27.297 1.00 67.12 636 LYS A O 1
ATOM 5182 N N . ASP A 1 637 ? -11.034 31.124 -28.219 1.00 72.81 637 ASP A N 1
ATOM 5183 C CA . ASP A 1 637 ? -12.348 31.732 -28.424 1.00 72.81 637 ASP A CA 1
ATOM 5184 C C . ASP A 1 637 ? -13.324 31.356 -27.286 1.00 72.81 637 ASP A C 1
ATOM 5186 O O . ASP A 1 637 ? -14.519 31.643 -27.355 1.00 72.81 637 ASP A O 1
ATOM 5190 N N . GLY A 1 638 ? -12.823 30.689 -26.236 1.00 57.31 638 GLY A N 1
ATOM 5191 C CA . GLY A 1 638 ? -13.589 30.269 -25.063 1.00 57.31 638 GLY A CA 1
ATOM 5192 C C . GLY A 1 638 ? -14.390 28.974 -25.237 1.00 57.31 638 GLY A C 1
ATOM 5193 O O . GLY A 1 638 ? -15.124 28.603 -24.323 1.00 57.31 638 GLY A O 1
ATOM 5194 N N . LYS A 1 639 ? -14.270 28.262 -26.366 1.00 66.69 639 LYS A N 1
ATOM 5195 C CA . LYS A 1 639 ? -15.022 27.021 -26.616 1.00 66.69 639 LYS A CA 1
ATOM 5196 C C . LYS A 1 639 ? -14.252 25.790 -26.155 1.00 66.69 639 LYS A C 1
ATOM 5198 O O . LYS A 1 639 ? -13.073 25.620 -26.462 1.00 66.69 639 LYS A O 1
ATOM 5203 N N . GLU A 1 640 ? -14.941 24.885 -25.466 1.00 69.19 640 GLU A N 1
ATOM 5204 C CA . GLU A 1 640 ? -14.408 23.560 -25.153 1.00 69.19 640 GLU A CA 1
ATOM 5205 C C . GLU A 1 640 ? -14.311 22.709 -26.427 1.00 69.19 640 GLU A C 1
ATOM 5207 O O . GLU A 1 640 ? -15.302 22.494 -27.126 1.00 69.19 640 GLU A O 1
ATOM 5212 N N . ARG A 1 641 ? -13.119 22.177 -26.714 1.00 74.12 641 ARG A N 1
ATOM 5213 C CA . ARG A 1 641 ? -12.907 21.135 -27.726 1.00 74.12 641 ARG A CA 1
ATOM 5214 C C . ARG A 1 641 ? -12.368 19.870 -27.052 1.00 74.12 641 ARG A C 1
ATOM 5216 O O . ARG A 1 641 ? -11.451 19.978 -26.233 1.00 74.12 641 ARG A O 1
ATOM 5223 N N . PRO A 1 642 ? -12.886 18.673 -27.376 1.00 69.75 642 PRO A N 1
ATOM 5224 C CA . PRO A 1 642 ? -12.295 17.431 -26.899 1.00 69.75 642 PRO A CA 1
ATOM 5225 C C . PRO A 1 642 ? -10.919 17.230 -27.547 1.00 69.75 642 PRO A C 1
ATOM 5227 O O . PRO A 1 642 ? -10.772 17.342 -28.764 1.00 69.75 642 PRO A O 1
ATOM 5230 N N . ILE A 1 643 ? -9.919 16.907 -26.731 1.00 78.00 643 ILE A N 1
ATOM 5231 C CA . ILE A 1 643 ? -8.579 16.506 -27.159 1.00 78.00 643 ILE A CA 1
ATOM 5232 C C . ILE A 1 643 ? -8.290 15.084 -26.666 1.00 78.00 643 ILE A C 1
ATOM 5234 O O . ILE A 1 643 ? -8.624 14.725 -25.536 1.00 78.00 643 ILE A O 1
ATOM 5238 N N . GLU A 1 644 ? -7.655 14.262 -27.502 1.00 77.44 644 GLU A N 1
ATOM 5239 C CA . GLU A 1 644 ? -7.080 12.998 -27.038 1.00 77.44 644 GLU A CA 1
ATOM 5240 C C . GLU A 1 644 ? -5.682 13.272 -26.478 1.00 77.44 644 GLU A C 1
ATOM 5242 O O . GLU A 1 644 ? -4.782 13.718 -27.191 1.00 77.44 644 GLU A O 1
ATOM 5247 N N . LYS A 1 645 ? -5.501 13.000 -25.188 1.00 81.50 645 LYS A N 1
ATOM 5248 C CA . LYS A 1 645 ? -4.215 13.049 -24.503 1.00 81.50 645 LYS A CA 1
ATOM 5249 C C . LYS A 1 645 ? -3.696 11.635 -24.335 1.00 81.50 645 LYS A C 1
ATOM 5251 O O . LYS A 1 645 ? -4.333 10.792 -23.703 1.00 81.50 645 LYS A O 1
ATOM 5256 N N . GLN A 1 646 ? -2.524 11.397 -24.898 1.00 86.44 646 GLN A N 1
ATOM 5257 C CA . GLN A 1 646 ? -1.850 10.111 -24.839 1.00 86.44 646 GLN A CA 1
ATOM 5258 C C . GLN A 1 646 ? -0.761 10.156 -23.764 1.00 86.44 646 GLN A C 1
ATOM 5260 O O . GLN A 1 646 ? -0.003 11.124 -23.684 1.00 86.44 646 GLN A O 1
ATOM 5265 N N . VAL A 1 647 ? -0.695 9.118 -22.933 1.00 87.94 647 VAL A N 1
ATOM 5266 C CA . VAL A 1 647 ? 0.299 8.963 -21.866 1.00 87.94 647 VAL A CA 1
ATOM 5267 C C . VAL A 1 647 ? 0.933 7.586 -22.011 1.00 87.94 647 VAL A C 1
ATOM 5269 O O . VAL A 1 647 ? 0.235 6.574 -21.998 1.00 87.94 647 VAL A O 1
ATOM 5272 N N . LEU A 1 648 ? 2.254 7.544 -22.169 1.00 91.56 648 LEU A N 1
ATOM 5273 C CA . LEU A 1 648 ? 3.000 6.292 -22.199 1.00 91.56 648 LEU A CA 1
ATOM 5274 C C . LEU A 1 648 ? 3.304 5.882 -20.755 1.00 91.56 648 LEU A C 1
ATOM 5276 O O . LEU A 1 648 ? 4.000 6.601 -20.037 1.00 91.56 648 LEU A O 1
ATOM 5280 N N . ILE A 1 649 ? 2.754 4.748 -20.336 1.00 91.00 649 ILE A N 1
ATOM 5281 C CA . ILE A 1 649 ? 2.933 4.164 -19.009 1.00 91.00 649 ILE A CA 1
ATOM 5282 C C . ILE A 1 649 ? 4.038 3.115 -19.092 1.00 91.00 649 ILE A C 1
ATOM 5284 O O . ILE A 1 649 ? 3.864 2.076 -19.727 1.00 91.00 649 ILE A O 1
ATOM 5288 N N . PHE A 1 650 ? 5.160 3.386 -18.431 1.00 93.62 650 PHE A N 1
ATOM 5289 C CA . PHE A 1 650 ? 6.177 2.394 -18.078 1.00 93.62 650 PHE A CA 1
ATOM 5290 C C . PHE A 1 650 ? 5.839 1.845 -16.675 1.00 93.62 650 PHE A C 1
ATOM 5292 O O . PHE A 1 650 ? 5.315 2.609 -15.854 1.00 93.62 650 PHE A O 1
ATOM 5299 N N . PRO A 1 651 ? 6.059 0.551 -16.371 1.00 92.62 651 PRO A N 1
ATOM 5300 C CA . PRO A 1 651 ? 5.796 0.020 -15.034 1.00 92.62 651 PRO A CA 1
ATOM 5301 C C . PRO A 1 651 ? 6.708 0.673 -13.991 1.00 92.62 651 PRO A C 1
ATOM 5303 O O . PRO A 1 651 ? 7.904 0.827 -14.223 1.00 92.62 651 PRO A O 1
ATOM 5306 N N . ARG A 1 652 ? 6.174 1.022 -12.815 1.00 93.19 652 ARG A N 1
ATOM 5307 C CA . ARG A 1 652 ? 7.031 1.369 -11.666 1.00 93.19 652 ARG A CA 1
ATOM 5308 C C . ARG A 1 652 ? 7.758 0.107 -11.200 1.00 93.19 652 ARG A C 1
ATOM 5310 O O . ARG A 1 652 ? 7.217 -0.990 -11.354 1.00 93.19 652 ARG A O 1
ATOM 5317 N N . PHE A 1 653 ? 8.946 0.246 -10.614 1.00 95.12 653 PHE A N 1
ATOM 5318 C CA . PHE A 1 653 ? 9.794 -0.900 -10.276 1.00 95.12 653 PHE A CA 1
ATOM 5319 C C . PHE A 1 653 ? 9.054 -1.971 -9.446 1.00 95.12 653 PHE A C 1
ATOM 5321 O O . PHE A 1 653 ? 8.994 -3.129 -9.854 1.00 95.12 653 PHE A O 1
ATOM 5328 N N . HIS A 1 654 ? 8.372 -1.582 -8.363 1.00 94.44 654 HIS A N 1
ATOM 5329 C CA . HIS A 1 654 ? 7.597 -2.496 -7.503 1.00 94.44 654 HIS A CA 1
ATOM 5330 C C . HIS A 1 654 ? 6.387 -3.153 -8.192 1.00 94.44 654 HIS A C 1
ATOM 5332 O O . HIS A 1 654 ? 5.865 -4.157 -7.714 1.00 94.44 654 HIS A O 1
ATOM 5338 N N . GLN A 1 655 ? 5.910 -2.586 -9.304 1.00 94.81 655 GLN A N 1
ATOM 5339 C CA . GLN A 1 655 ? 4.828 -3.157 -10.114 1.00 94.81 655 GLN A CA 1
ATOM 5340 C C . GLN A 1 655 ? 5.367 -4.201 -11.100 1.00 94.81 655 GLN A C 1
ATOM 5342 O O . GLN A 1 655 ? 4.698 -5.194 -11.373 1.00 94.81 655 GLN A O 1
ATOM 5347 N N . LEU A 1 656 ? 6.576 -3.981 -11.623 1.00 94.88 656 LEU A N 1
ATOM 5348 C CA . LEU A 1 656 ? 7.292 -4.934 -12.468 1.00 94.88 656 LEU A CA 1
ATOM 5349 C C . LEU A 1 656 ? 7.773 -6.142 -11.648 1.00 94.88 656 LEU A C 1
ATOM 5351 O O . LEU A 1 656 ? 7.585 -7.280 -12.074 1.00 94.88 656 LEU A O 1
ATOM 5355 N N . ASP A 1 657 ? 8.330 -5.890 -10.462 1.00 96.38 657 ASP A N 1
ATOM 5356 C CA . ASP A 1 657 ? 8.837 -6.911 -9.540 1.00 96.38 657 ASP A CA 1
ATOM 5357 C C . ASP A 1 657 ? 7.725 -7.844 -9.033 1.00 96.38 657 ASP A C 1
ATOM 5359 O O . ASP A 1 657 ? 7.833 -9.059 -9.206 1.00 96.38 657 ASP A O 1
ATOM 5363 N N . VAL A 1 658 ? 6.602 -7.307 -8.523 1.00 96.44 658 VAL A N 1
ATOM 5364 C CA . VAL A 1 658 ? 5.487 -8.149 -8.044 1.00 96.44 658 VAL A CA 1
ATOM 5365 C C . VAL A 1 658 ? 4.894 -9.024 -9.146 1.00 96.44 658 VAL A C 1
ATOM 5367 O O . VAL A 1 658 ? 4.618 -10.197 -8.911 1.00 96.44 658 VAL A O 1
ATOM 5370 N N . VAL A 1 659 ? 4.725 -8.493 -10.362 1.00 95.56 659 VAL A N 1
ATOM 5371 C CA . VAL A 1 659 ? 4.161 -9.270 -11.476 1.00 95.56 659 VAL A CA 1
ATOM 5372 C C . VAL A 1 659 ? 5.135 -10.358 -11.924 1.00 95.56 659 VAL A C 1
ATOM 5374 O O . VAL A 1 659 ? 4.683 -11.438 -12.289 1.00 95.56 659 VAL A O 1
ATOM 5377 N N . ARG A 1 660 ? 6.451 -10.117 -11.875 1.00 94.81 660 ARG A N 1
ATOM 5378 C CA . ARG A 1 660 ? 7.460 -11.140 -12.188 1.00 94.81 660 ARG A CA 1
ATOM 5379 C C . ARG A 1 660 ? 7.513 -12.224 -11.121 1.00 94.81 660 ARG A C 1
ATOM 5381 O O . ARG A 1 660 ? 7.193 -13.361 -11.439 1.00 94.81 660 ARG A O 1
ATOM 5388 N N . LYS A 1 661 ? 7.770 -11.869 -9.857 1.00 95.81 661 LYS A N 1
ATOM 5389 C CA . LYS A 1 661 ? 7.847 -12.828 -8.740 1.00 95.81 661 LYS A CA 1
ATOM 5390 C C . LYS A 1 661 ? 6.618 -13.728 -8.642 1.00 95.81 661 LYS A C 1
ATOM 5392 O O . LYS A 1 661 ? 6.770 -14.932 -8.502 1.00 95.81 661 LYS A O 1
ATOM 5397 N N . VAL A 1 662 ? 5.410 -13.170 -8.773 1.00 96.00 662 VAL A N 1
ATOM 5398 C CA . VAL A 1 662 ? 4.176 -13.973 -8.761 1.00 96.00 662 VAL A CA 1
ATOM 5399 C C . VAL A 1 662 ? 4.087 -14.892 -9.986 1.00 96.00 662 VAL A C 1
ATOM 5401 O O . VAL A 1 662 ? 3.681 -16.037 -9.846 1.00 96.00 662 VAL A O 1
ATOM 5404 N N . ILE A 1 663 ? 4.463 -14.435 -11.185 1.00 93.56 663 ILE A N 1
ATOM 5405 C CA . ILE A 1 663 ? 4.412 -15.270 -12.398 1.00 93.56 663 ILE A CA 1
ATOM 5406 C C . ILE A 1 663 ? 5.468 -16.374 -12.391 1.00 93.56 663 ILE A C 1
ATOM 5408 O O . ILE A 1 663 ? 5.188 -17.466 -12.875 1.00 93.56 663 ILE A O 1
ATOM 5412 N N . ASP A 1 664 ? 6.662 -16.106 -11.874 1.00 93.19 664 ASP A N 1
ATOM 5413 C CA . ASP A 1 664 ? 7.745 -17.083 -11.843 1.00 93.19 664 ASP A CA 1
ATOM 5414 C C . ASP A 1 664 ? 7.508 -18.134 -10.738 1.00 93.19 664 ASP A C 1
ATOM 5416 O O . ASP A 1 664 ? 7.612 -19.325 -11.017 1.00 93.19 664 ASP A O 1
ATOM 5420 N N . ASP A 1 665 ? 7.004 -17.731 -9.566 1.00 94.62 665 ASP A N 1
ATOM 5421 C CA . ASP A 1 665 ? 6.522 -18.648 -8.519 1.00 94.62 665 ASP A CA 1
ATOM 5422 C C . ASP A 1 665 ? 5.339 -19.518 -9.007 1.00 94.62 665 ASP A C 1
ATOM 5424 O O . ASP A 1 665 ? 5.318 -20.728 -8.795 1.00 94.62 665 ASP A O 1
ATOM 5428 N N . VAL A 1 666 ? 4.388 -18.952 -9.761 1.00 93.75 666 VAL A N 1
ATOM 5429 C CA . VAL A 1 666 ? 3.288 -19.719 -10.383 1.00 93.75 666 VAL A CA 1
ATOM 5430 C C . VAL A 1 666 ? 3.778 -20.704 -11.459 1.00 93.75 666 VAL A C 1
ATOM 5432 O O . VAL A 1 666 ? 3.137 -21.733 -11.662 1.00 93.75 666 VAL A O 1
ATOM 5435 N N . LYS A 1 667 ? 4.896 -20.447 -12.155 1.00 90.44 667 LYS A N 1
ATOM 5436 C CA . LYS A 1 667 ? 5.488 -21.452 -13.065 1.00 90.44 667 LYS A CA 1
ATOM 5437 C C . LYS A 1 667 ? 6.124 -22.609 -12.298 1.00 90.44 667 LYS A C 1
ATOM 5439 O O . LYS A 1 667 ? 6.025 -23.742 -12.749 1.00 90.44 667 LYS A O 1
ATOM 5444 N N . GLU A 1 668 ? 6.786 -22.308 -11.183 1.00 90.88 668 GLU A N 1
ATOM 5445 C CA . GLU A 1 668 ? 7.505 -23.283 -10.356 1.00 90.88 668 GLU A CA 1
ATOM 5446 C C . GLU A 1 668 ? 6.541 -24.185 -9.565 1.00 90.88 668 GLU A C 1
ATOM 5448 O O . GLU A 1 668 ? 6.718 -25.400 -9.532 1.00 90.88 668 GLU A O 1
ATOM 5453 N N . TYR A 1 669 ? 5.486 -23.604 -8.980 1.00 89.31 669 TYR A N 1
ATOM 5454 C CA . TYR A 1 669 ? 4.547 -24.301 -8.087 1.00 89.31 669 TYR A CA 1
ATOM 5455 C C . TYR A 1 669 ? 3.163 -24.581 -8.699 1.00 89.31 669 TYR A C 1
ATOM 5457 O O . TYR A 1 669 ? 2.363 -25.298 -8.097 1.00 89.31 669 TYR A O 1
ATOM 5465 N N . GLY A 1 670 ? 2.848 -24.040 -9.879 1.00 89.06 670 GLY A N 1
ATOM 5466 C CA . GLY A 1 670 ? 1.576 -24.273 -10.566 1.00 89.06 670 GLY A CA 1
ATOM 5467 C C . GLY A 1 670 ? 0.373 -23.587 -9.903 1.00 89.06 670 GLY A C 1
ATOM 5468 O O . GLY A 1 670 ? 0.302 -22.360 -9.805 1.00 89.06 670 GLY A O 1
ATOM 5469 N N . THR A 1 671 ? -0.632 -24.376 -9.509 1.00 89.38 671 THR A N 1
ATOM 5470 C CA . THR A 1 671 ? -1.942 -23.884 -9.042 1.00 89.38 671 THR A CA 1
ATOM 5471 C C . THR A 1 671 ? -2.282 -24.362 -7.626 1.00 89.38 671 THR A C 1
ATOM 5473 O O . THR A 1 671 ? -1.796 -25.395 -7.175 1.00 89.38 671 THR A O 1
ATOM 5476 N N . GLY A 1 672 ? -3.120 -23.605 -6.905 1.00 81.75 672 GLY A N 1
ATOM 5477 C CA . GLY A 1 672 ? -3.531 -23.907 -5.522 1.00 81.75 672 GLY A CA 1
ATOM 5478 C C . GLY A 1 672 ? -2.833 -23.076 -4.436 1.00 81.75 672 GLY A C 1
ATOM 5479 O O . GLY A 1 672 ? -3.175 -23.189 -3.258 1.00 81.75 672 GLY A O 1
ATOM 5480 N N . LYS A 1 673 ? -1.860 -22.236 -4.815 1.00 87.44 673 LYS A N 1
ATOM 5481 C CA . LYS A 1 673 ? -1.136 -21.321 -3.918 1.00 87.44 673 LYS A CA 1
ATOM 5482 C C . LYS A 1 673 ? -1.833 -19.957 -3.835 1.00 87.44 673 LYS A C 1
ATOM 5484 O O . LYS A 1 673 ? -2.405 -19.477 -4.817 1.00 87.44 673 LYS A O 1
ATOM 5489 N N . ASN A 1 674 ? -1.775 -19.339 -2.656 1.00 87.12 674 ASN A N 1
ATOM 5490 C CA . ASN A 1 674 ? -2.317 -18.005 -2.397 1.00 87.12 674 ASN A CA 1
ATOM 5491 C C . ASN A 1 674 ? -1.189 -16.973 -2.280 1.00 87.12 674 ASN A C 1
ATOM 5493 O O . ASN A 1 674 ? -0.099 -17.298 -1.813 1.00 87.12 674 ASN A O 1
ATOM 5497 N N . TYR A 1 675 ? -1.480 -15.733 -2.671 1.00 91.88 675 TYR A N 1
ATOM 5498 C CA . TYR A 1 675 ? -0.537 -14.617 -2.682 1.00 91.88 675 TYR A CA 1
ATOM 5499 C C . TYR A 1 675 ? -1.197 -13.359 -2.108 1.00 91.88 675 TYR A C 1
ATOM 5501 O O . TYR A 1 675 ? -2.219 -12.901 -2.626 1.00 91.88 675 TYR A O 1
ATOM 5509 N N . LEU A 1 676 ? -0.587 -12.759 -1.084 1.00 92.00 676 LEU A N 1
ATOM 5510 C CA . LEU A 1 676 ? -0.997 -11.473 -0.516 1.00 92.00 676 LEU A CA 1
ATOM 5511 C C . LEU A 1 676 ? -0.015 -10.370 -0.913 1.00 92.00 676 LEU A C 1
ATOM 5513 O O . LEU A 1 676 ? 1.164 -10.422 -0.572 1.00 92.00 676 LEU A O 1
ATOM 5517 N N . VAL A 1 677 ? -0.518 -9.339 -1.584 1.00 93.88 677 VAL A N 1
ATOM 5518 C CA . VAL A 1 677 ? 0.252 -8.170 -2.012 1.00 93.88 677 VAL A CA 1
ATOM 5519 C C . VAL A 1 677 ? -0.161 -6.959 -1.169 1.00 93.88 677 VAL A C 1
ATOM 5521 O O . VAL A 1 677 ? -1.240 -6.389 -1.369 1.00 93.88 677 VAL A O 1
ATOM 5524 N N . GLN A 1 678 ? 0.702 -6.560 -0.227 1.00 91.88 678 GLN A N 1
ATOM 5525 C CA . GLN A 1 678 ? 0.518 -5.372 0.616 1.00 91.88 678 GLN A CA 1
ATOM 5526 C C . GLN A 1 678 ? 1.112 -4.146 -0.088 1.00 91.88 678 GLN A C 1
ATOM 5528 O O . GLN A 1 678 ? 2.265 -3.782 0.124 1.00 91.88 678 GLN A O 1
ATOM 5533 N N . HIS A 1 679 ? 0.327 -3.507 -0.958 1.00 90.81 679 HIS A N 1
ATOM 5534 C CA . HIS A 1 679 ? 0.733 -2.316 -1.716 1.00 90.81 679 HIS A CA 1
ATOM 5535 C C . HIS A 1 679 ? -0.059 -1.083 -1.259 1.00 90.81 679 HIS A C 1
ATOM 5537 O O . HIS A 1 679 ? -1.293 -1.075 -1.286 1.00 90.81 679 HIS A O 1
ATOM 5543 N N . SER A 1 680 ? 0.659 -0.015 -0.898 1.00 84.75 680 SER A N 1
ATOM 5544 C CA . SER A 1 680 ? 0.115 1.249 -0.378 1.00 84.75 680 SER A CA 1
ATOM 5545 C C . SER A 1 680 ? -1.037 1.836 -1.214 1.00 84.75 680 SER A C 1
ATOM 5547 O O . SER A 1 680 ? -1.097 1.693 -2.443 1.00 84.75 680 SER A O 1
ATOM 5549 N N . ALA A 1 681 ? -1.967 2.534 -0.558 1.00 77.19 681 ALA A N 1
ATOM 5550 C CA . ALA A 1 681 ? -3.102 3.177 -1.211 1.00 77.19 681 ALA A CA 1
ATOM 5551 C C . ALA A 1 681 ? -2.620 4.248 -2.207 1.00 77.19 681 ALA A C 1
ATOM 5553 O O . ALA A 1 681 ? -1.964 5.211 -1.830 1.00 77.19 681 ALA A O 1
ATOM 5554 N N . GLY A 1 682 ? -2.951 4.091 -3.492 1.00 73.12 682 GLY A N 1
ATOM 5555 C CA . GLY A 1 682 ? -2.528 5.013 -4.555 1.00 73.12 682 GLY A CA 1
ATOM 5556 C C . GLY A 1 682 ? -1.219 4.644 -5.276 1.00 73.12 682 GLY A C 1
ATOM 5557 O O . GLY A 1 682 ? -0.906 5.255 -6.297 1.00 73.12 682 GLY A O 1
ATOM 5558 N N . SER A 1 683 ? -0.524 3.584 -4.845 1.00 79.06 683 SER A N 1
ATOM 5559 C CA . SER A 1 683 ? 0.701 3.028 -5.466 1.00 79.06 683 SER A CA 1
ATOM 5560 C C . SER A 1 683 ? 0.569 2.567 -6.932 1.00 79.06 683 SER A C 1
ATOM 5562 O O . SER A 1 683 ? 1.581 2.291 -7.582 1.00 79.06 683 SER A O 1
ATOM 5564 N N . GLY A 1 684 ? -0.657 2.497 -7.466 1.00 80.94 684 GLY A N 1
ATOM 5565 C CA . GLY A 1 684 ? -0.961 2.115 -8.851 1.00 80.94 684 GLY A CA 1
ATOM 5566 C C . GLY A 1 684 ? -1.435 0.669 -9.049 1.00 80.94 684 GLY A C 1
ATOM 5567 O O . GLY A 1 684 ? -1.354 0.174 -10.169 1.00 80.94 684 GLY A O 1
ATOM 5568 N N . LYS A 1 685 ? -1.948 0.013 -7.994 1.00 85.56 685 LYS A N 1
ATOM 5569 C CA . LYS A 1 685 ? -2.396 -1.399 -7.983 1.00 85.56 685 LYS A CA 1
ATOM 5570 C C . LYS A 1 685 ? -3.228 -1.842 -9.193 1.00 85.56 685 LYS A C 1
ATOM 5572 O O . LYS A 1 685 ? -3.022 -2.958 -9.656 1.00 85.56 685 LYS A O 1
ATOM 5577 N N . SER A 1 686 ? -4.102 -0.988 -9.742 1.00 82.25 686 SER A N 1
ATOM 5578 C CA . SER A 1 686 ? -4.875 -1.290 -10.961 1.00 82.25 686 SER A CA 1
ATOM 5579 C C . SER A 1 686 ? -3.981 -1.746 -12.126 1.00 82.25 686 SER A C 1
ATOM 5581 O O . SER A 1 686 ? -4.338 -2.677 -12.840 1.00 82.25 686 SER A O 1
ATOM 5583 N N . ASN A 1 687 ? -2.788 -1.166 -12.295 1.00 85.81 687 ASN A N 1
ATOM 5584 C CA . ASN A 1 687 ? -1.867 -1.592 -13.350 1.00 85.81 687 ASN A CA 1
ATOM 5585 C C . ASN A 1 687 ? -1.239 -2.957 -13.029 1.00 85.81 687 ASN A C 1
ATOM 5587 O O . ASN A 1 687 ? -1.233 -3.829 -13.892 1.00 85.81 687 ASN A O 1
ATOM 5591 N N . SER A 1 688 ? -0.783 -3.174 -11.787 1.00 91.19 688 SER A N 1
ATOM 5592 C CA . SER A 1 688 ? -0.252 -4.468 -11.324 1.00 91.19 688 SER A CA 1
ATOM 5593 C C . SER A 1 688 ? -1.267 -5.598 -11.519 1.00 91.19 688 SER A C 1
ATOM 5595 O O . SER A 1 688 ? -0.924 -6.648 -12.052 1.00 91.19 688 SER A O 1
ATOM 5597 N N . ILE A 1 689 ? -2.532 -5.354 -11.159 1.00 89.44 689 ILE A N 1
ATOM 5598 C CA . ILE A 1 689 ? -3.651 -6.280 -11.366 1.00 89.44 689 ILE A CA 1
ATOM 5599 C C . ILE A 1 689 ? -3.878 -6.520 -12.863 1.00 89.44 689 ILE A C 1
ATOM 5601 O O . ILE A 1 689 ? -4.003 -7.671 -13.270 1.00 89.44 689 ILE A O 1
ATOM 5605 N N . GLY A 1 690 ? -3.897 -5.477 -13.700 1.00 86.19 690 GLY A N 1
ATOM 5606 C CA . GLY A 1 690 ? -4.087 -5.611 -15.150 1.00 86.19 690 GLY A CA 1
ATOM 5607 C C . GLY A 1 690 ? -2.981 -6.422 -15.838 1.00 86.19 690 GLY A C 1
ATOM 5608 O O . GLY A 1 690 ? -3.279 -7.342 -16.601 1.00 86.19 690 GLY A O 1
ATOM 5609 N N . TRP A 1 691 ? -1.715 -6.137 -15.517 1.00 89.19 691 TRP A N 1
ATOM 5610 C CA . TRP A 1 691 ? -0.559 -6.896 -16.005 1.00 89.19 691 TRP A CA 1
ATOM 5611 C C . TRP A 1 691 ? -0.581 -8.347 -15.517 1.00 89.19 691 TRP A C 1
ATOM 5613 O O . TRP A 1 691 ? -0.440 -9.257 -16.333 1.00 89.19 691 TRP A O 1
ATOM 5623 N N . LEU A 1 692 ? -0.823 -8.582 -14.222 1.00 92.81 692 LEU A N 1
ATOM 5624 C CA . LEU A 1 692 ? -0.925 -9.931 -13.662 1.00 92.81 692 LEU A CA 1
ATOM 5625 C C . LEU A 1 692 ? -2.076 -10.723 -14.303 1.00 92.81 692 LEU A C 1
ATOM 5627 O O . LEU A 1 692 ? -1.884 -11.878 -14.672 1.00 92.81 692 LEU A O 1
ATOM 5631 N N . SER A 1 693 ? -3.235 -10.092 -14.521 1.00 90.00 693 SER A N 1
ATOM 5632 C CA . SER A 1 693 ? -4.399 -10.717 -15.171 1.00 90.00 693 SER A CA 1
ATOM 5633 C C . SER A 1 693 ? -4.060 -11.229 -16.570 1.00 90.00 693 SER A C 1
ATOM 5635 O O . SER A 1 693 ? -4.341 -12.378 -16.902 1.00 90.00 693 SER A O 1
ATOM 5637 N N . TYR A 1 694 ? -3.418 -10.384 -17.382 1.00 85.75 694 TYR A N 1
ATOM 5638 C CA . TYR A 1 694 ? -2.982 -10.742 -18.730 1.00 85.75 694 TYR A CA 1
ATOM 5639 C C . TYR A 1 694 ? -1.894 -11.828 -18.718 1.00 85.75 694 TYR A C 1
ATOM 5641 O O . TYR A 1 694 ? -1.938 -12.772 -19.511 1.00 85.75 694 TYR A O 1
ATOM 5649 N N . ARG A 1 695 ? -0.928 -11.731 -17.797 1.00 88.00 695 ARG A N 1
ATOM 5650 C CA . ARG A 1 695 ? 0.185 -12.682 -17.691 1.00 88.00 695 ARG A CA 1
ATOM 5651 C C . ARG A 1 695 ? -0.267 -14.063 -17.224 1.00 88.00 695 ARG A C 1
ATOM 5653 O O . ARG A 1 695 ? 0.122 -15.038 -17.851 1.00 88.00 695 ARG A O 1
ATOM 5660 N N . LEU A 1 696 ? -1.149 -14.165 -16.228 1.00 91.38 696 LEU A N 1
ATOM 5661 C CA . LEU A 1 696 ? -1.745 -15.443 -15.812 1.00 91.38 696 LEU A CA 1
ATOM 5662 C C . LEU A 1 696 ? -2.624 -16.049 -16.925 1.00 91.38 696 LEU A C 1
ATOM 5664 O O . LEU A 1 696 ? -2.637 -17.263 -17.112 1.00 91.38 696 LEU A O 1
ATOM 5668 N N . ALA A 1 697 ? -3.301 -15.214 -17.725 1.00 87.75 697 ALA A N 1
ATOM 5669 C CA . ALA A 1 697 ? -4.119 -15.658 -18.857 1.00 87.75 697 ALA A CA 1
ATOM 5670 C C . ALA A 1 697 ? -3.313 -16.074 -20.107 1.00 87.75 697 ALA A C 1
ATOM 5672 O O . ALA A 1 697 ? -3.881 -16.697 -21.009 1.00 87.75 697 ALA A O 1
ATOM 5673 N N . SER A 1 698 ? -2.012 -15.772 -20.166 1.00 82.69 698 SER A N 1
ATOM 5674 C CA . SER A 1 698 ? -1.077 -16.208 -21.222 1.00 82.69 698 SER A CA 1
ATOM 5675 C C . SER A 1 698 ? -0.071 -17.269 -20.750 1.00 82.69 698 SER A C 1
ATOM 5677 O O . SER A 1 698 ? 0.751 -17.726 -21.546 1.00 82.69 698 SER A O 1
ATOM 5679 N N . LEU A 1 699 ? -0.144 -17.694 -19.484 1.00 87.00 699 LEU A N 1
ATOM 5680 C CA . LEU A 1 699 ? 0.843 -18.577 -18.867 1.00 87.00 699 LEU A CA 1
ATOM 5681 C C . LEU A 1 699 ? 0.633 -20.054 -19.228 1.00 87.00 699 LEU A C 1
ATOM 5683 O O . LEU A 1 699 ? -0.483 -20.575 -19.142 1.00 87.00 699 LEU A O 1
ATOM 5687 N N . HIS A 1 700 ? 1.729 -20.723 -19.582 1.00 86.19 700 HIS A N 1
ATOM 5688 C CA . HIS A 1 700 ? 1.781 -22.142 -19.930 1.00 86.19 700 HIS A CA 1
ATOM 5689 C C . HIS A 1 700 ? 2.871 -22.853 -19.113 1.00 86.19 700 HIS A C 1
ATOM 5691 O O . HIS A 1 700 ? 3.835 -22.213 -18.691 1.00 86.19 700 HIS A O 1
ATOM 5697 N N . ASP A 1 701 ? 2.693 -24.154 -18.888 1.00 83.69 701 ASP A N 1
ATOM 5698 C CA . ASP A 1 701 ? 3.678 -25.043 -18.266 1.00 83.69 701 ASP A CA 1
ATOM 5699 C C . ASP A 1 701 ? 4.755 -25.513 -19.269 1.00 83.69 701 ASP A C 1
ATOM 5701 O O . ASP A 1 701 ? 4.725 -25.172 -20.456 1.00 83.69 701 ASP A O 1
ATOM 5705 N N . GLU A 1 702 ? 5.706 -26.329 -18.805 1.00 80.31 702 GLU A N 1
ATOM 5706 C CA . GLU A 1 702 ? 6.773 -26.905 -19.642 1.00 80.31 702 GLU A CA 1
ATOM 5707 C C . GLU A 1 702 ? 6.243 -27.786 -20.791 1.00 80.31 702 GLU A C 1
ATOM 5709 O O . GLU A 1 702 ? 6.878 -27.899 -21.842 1.00 80.31 702 GLU A O 1
ATOM 5714 N N . ASN A 1 703 ? 5.044 -28.356 -20.633 1.00 81.25 703 ASN A N 1
ATOM 5715 C CA . ASN A 1 703 ? 4.354 -29.150 -21.651 1.00 81.25 703 ASN A CA 1
ATOM 5716 C C . ASN A 1 703 ? 3.579 -28.276 -22.657 1.00 81.25 703 ASN A C 1
ATOM 5718 O O . ASN A 1 703 ? 2.949 -28.801 -23.576 1.00 81.25 703 ASN A O 1
ATOM 5722 N N . ASN A 1 704 ? 3.650 -26.945 -22.531 1.00 78.62 704 ASN A N 1
ATOM 5723 C CA . ASN A 1 704 ? 2.882 -25.952 -23.285 1.00 78.62 704 ASN A CA 1
ATOM 5724 C C . ASN A 1 704 ? 1.357 -26.019 -23.052 1.00 78.62 704 ASN A C 1
ATOM 5726 O O . ASN A 1 704 ? 0.582 -25.544 -23.887 1.00 78.62 704 ASN A O 1
ATOM 5730 N N . LYS A 1 705 ? 0.900 -26.572 -21.924 1.00 82.50 705 LYS A N 1
ATOM 5731 C CA . LYS A 1 705 ? -0.501 -26.523 -21.484 1.00 82.50 705 LYS A CA 1
ATOM 5732 C C . LYS A 1 705 ? -0.731 -25.242 -20.680 1.00 82.50 705 LYS A C 1
ATOM 5734 O O . LYS A 1 705 ? 0.099 -24.855 -19.866 1.00 82.50 705 LYS A O 1
ATOM 5739 N N . ALA A 1 706 ? -1.858 -24.562 -20.894 1.00 86.06 706 ALA A N 1
ATOM 5740 C CA . ALA A 1 706 ? -2.182 -23.350 -20.139 1.00 86.06 706 ALA A CA 1
ATOM 5741 C C . ALA A 1 706 ? -2.387 -23.667 -18.644 1.00 86.06 706 ALA A C 1
ATOM 5743 O O . ALA A 1 706 ? -3.224 -24.510 -18.316 1.00 86.06 706 ALA A O 1
ATOM 5744 N N . ILE A 1 707 ? -1.668 -22.967 -17.756 1.00 90.50 707 ILE A N 1
ATOM 5745 C CA . ILE A 1 707 ? -1.711 -23.211 -16.299 1.00 90.50 707 ILE A CA 1
ATOM 5746 C C . ILE A 1 707 ? -3.105 -22.890 -15.743 1.00 90.50 707 ILE A C 1
ATOM 5748 O O . ILE A 1 707 ? -3.691 -23.687 -15.017 1.00 90.50 707 ILE A O 1
ATOM 5752 N N . PHE A 1 708 ? -3.682 -21.758 -16.155 1.00 91.56 708 PHE A N 1
ATOM 5753 C CA . PHE A 1 708 ? -5.063 -21.394 -15.837 1.00 91.56 708 PHE A CA 1
ATOM 5754 C C . PHE A 1 708 ? -5.969 -21.507 -17.062 1.00 91.56 708 PHE A C 1
ATOM 5756 O O . PHE A 1 708 ? -5.601 -21.131 -18.179 1.00 91.56 708 PHE A O 1
ATOM 5763 N N . SER A 1 709 ? -7.196 -21.984 -16.841 1.00 88.31 709 SER A N 1
ATOM 5764 C CA . SER A 1 709 ? -8.286 -22.006 -17.825 1.00 88.31 709 SER A CA 1
ATOM 5765 C C . SER A 1 709 ? -8.934 -20.628 -17.985 1.00 88.31 709 SER A C 1
ATOM 5767 O O . SER A 1 709 ? -9.189 -20.201 -19.112 1.00 88.31 709 SER A O 1
ATOM 5769 N N . SER A 1 710 ? -9.141 -19.923 -16.870 1.00 89.12 710 SER A N 1
ATOM 5770 C CA . SER A 1 710 ? -9.708 -18.572 -16.817 1.00 89.12 710 SER A CA 1
ATOM 5771 C C . SER A 1 710 ? -9.098 -17.785 -15.651 1.00 89.12 710 SER A C 1
ATOM 5773 O O . SER A 1 710 ? -8.852 -18.342 -14.580 1.00 89.12 710 SER A O 1
ATOM 5775 N N . VAL A 1 711 ? -8.894 -16.482 -15.842 1.00 90.75 711 VAL A N 1
ATOM 5776 C CA . VAL A 1 711 ? -8.508 -15.531 -14.791 1.00 90.75 711 VAL A CA 1
ATOM 5777 C C . VAL A 1 711 ? -9.714 -14.664 -14.446 1.00 90.75 711 VAL A C 1
ATOM 5779 O O . VAL A 1 711 ? -10.337 -14.080 -15.330 1.00 90.75 711 VAL A O 1
ATOM 5782 N N . ILE A 1 712 ? -10.051 -14.578 -13.166 1.00 87.88 712 ILE A N 1
ATOM 5783 C CA . ILE A 1 712 ? -11.226 -13.883 -12.649 1.00 87.88 712 ILE A CA 1
ATOM 5784 C C . ILE A 1 712 ? -10.751 -12.711 -11.789 1.00 87.88 712 ILE A C 1
ATOM 5786 O O . ILE A 1 712 ? -10.173 -12.905 -10.722 1.00 87.88 712 ILE A O 1
ATOM 5790 N N . VAL A 1 713 ? -11.004 -11.491 -12.254 1.00 86.25 713 VAL A N 1
ATOM 5791 C CA . VAL A 1 713 ? -10.709 -10.247 -11.538 1.00 86.25 713 VAL A CA 1
ATOM 5792 C C . VAL A 1 713 ? -11.962 -9.789 -10.803 1.00 86.25 713 VAL A C 1
ATOM 5794 O O . VAL A 1 713 ? -13.016 -9.565 -11.404 1.00 86.25 713 VAL A O 1
ATOM 5797 N N . VAL A 1 714 ? -11.826 -9.643 -9.491 1.00 80.19 714 VAL A N 1
ATOM 5798 C CA . VAL A 1 714 ? -12.902 -9.381 -8.543 1.00 80.19 714 VAL A CA 1
ATOM 5799 C C . VAL A 1 714 ? -12.664 -8.025 -7.879 1.00 80.19 714 VAL A C 1
ATOM 5801 O O . VAL A 1 714 ? -11.616 -7.791 -7.279 1.00 80.19 714 VAL A O 1
ATOM 5804 N N . THR A 1 715 ? -13.639 -7.120 -7.984 1.00 74.12 715 THR A N 1
ATOM 5805 C CA . THR A 1 715 ? -13.574 -5.780 -7.374 1.00 74.12 715 THR A CA 1
ATOM 5806 C C . THR A 1 715 ? -14.900 -5.385 -6.718 1.00 74.12 715 THR A C 1
ATOM 5808 O O . THR A 1 715 ? -15.971 -5.846 -7.113 1.00 74.12 715 THR A O 1
ATOM 5811 N N . ASP A 1 716 ? -14.831 -4.523 -5.704 1.00 59.91 716 ASP A N 1
ATOM 5812 C CA . ASP A 1 716 ? -15.990 -4.007 -4.955 1.00 59.91 716 ASP A CA 1
ATOM 5813 C C . ASP A 1 716 ? -16.622 -2.760 -5.610 1.00 59.91 716 ASP A C 1
ATOM 5815 O O . ASP A 1 716 ? -17.657 -2.257 -5.176 1.00 59.91 716 ASP A O 1
ATOM 5819 N N . ARG A 1 717 ? -15.992 -2.217 -6.661 1.00 56.97 717 ARG A N 1
ATOM 5820 C CA . ARG A 1 717 ? -16.464 -1.005 -7.347 1.00 56.97 717 ARG A CA 1
ATOM 5821 C C . ARG A 1 717 ? -17.531 -1.371 -8.380 1.00 56.97 717 ARG A C 1
ATOM 5823 O O . ARG A 1 717 ? -17.255 -2.140 -9.297 1.00 56.97 717 ARG A O 1
ATOM 5830 N N . THR A 1 718 ? -18.733 -0.798 -8.259 1.00 46.09 718 THR A N 1
ATOM 5831 C CA . THR A 1 718 ? -19.811 -0.976 -9.258 1.00 46.09 718 THR A CA 1
ATOM 5832 C C . THR A 1 718 ? -19.393 -0.402 -10.613 1.00 46.09 718 THR A C 1
ATOM 5834 O O . THR A 1 718 ? -19.500 -1.072 -11.641 1.00 46.09 718 THR A O 1
ATOM 5837 N N . VAL A 1 719 ? -18.776 0.785 -10.582 1.00 45.38 719 VAL A N 1
ATOM 5838 C CA . VAL A 1 719 ? -17.990 1.335 -11.685 1.00 45.38 719 VAL A CA 1
ATOM 5839 C C . VAL A 1 719 ? -16.683 0.553 -11.785 1.00 45.38 719 VAL A C 1
ATOM 5841 O O . VAL A 1 719 ? -15.720 0.805 -11.055 1.00 45.38 719 VAL A O 1
ATOM 5844 N N . LEU A 1 720 ? -16.673 -0.403 -12.709 1.00 54.19 720 LEU A N 1
ATOM 5845 C CA . LEU A 1 720 ? -15.490 -1.145 -13.129 1.00 54.19 720 LEU A CA 1
ATOM 5846 C C . LEU A 1 720 ? -14.379 -0.157 -13.526 1.00 54.19 720 LEU A C 1
ATOM 5848 O O . LEU A 1 720 ? -14.638 0.811 -14.242 1.00 54.19 720 LEU A O 1
ATOM 5852 N N . ASP A 1 721 ? -13.148 -0.373 -13.058 1.00 58.91 721 ASP A N 1
ATOM 5853 C CA . ASP A 1 721 ? -12.071 0.595 -13.284 1.00 58.91 721 ASP A CA 1
ATOM 5854 C C . ASP A 1 721 ? -11.714 0.668 -14.781 1.00 58.91 721 ASP A C 1
ATOM 5856 O O . ASP A 1 721 ? -11.169 -0.276 -15.361 1.00 58.91 721 ASP A O 1
ATOM 5860 N N . ALA A 1 722 ? -11.997 1.808 -15.414 1.00 59.47 722 ALA A N 1
ATOM 5861 C CA . ALA A 1 722 ? -11.643 2.057 -16.808 1.00 59.47 722 ALA A CA 1
ATOM 5862 C C . ALA A 1 722 ? -10.123 1.959 -17.041 1.00 59.47 722 ALA A C 1
ATOM 5864 O O . ALA A 1 722 ? -9.696 1.629 -18.146 1.00 59.47 722 ALA A O 1
ATOM 5865 N N . GLN A 1 723 ? -9.300 2.172 -16.005 1.00 58.47 723 GLN A N 1
ATOM 5866 C CA . GLN A 1 723 ? -7.858 1.944 -16.060 1.00 58.47 723 GLN A CA 1
ATOM 5867 C C . GLN A 1 723 ? -7.518 0.444 -16.123 1.00 58.47 723 GLN A C 1
ATOM 5869 O O . GLN A 1 723 ? -6.639 0.067 -16.900 1.00 58.47 723 GLN A O 1
ATOM 5874 N N . LEU A 1 724 ? -8.238 -0.428 -15.395 1.00 65.00 724 LEU A N 1
ATOM 5875 C CA . LEU A 1 724 ? -8.099 -1.889 -15.529 1.00 65.00 724 LEU A CA 1
ATOM 5876 C C . LEU A 1 724 ? -8.467 -2.337 -16.946 1.00 65.00 724 LEU A C 1
ATOM 5878 O O . LEU A 1 724 ? -7.692 -3.047 -17.587 1.00 65.00 724 LEU A O 1
ATOM 5882 N N . GLN A 1 725 ? -9.612 -1.877 -17.462 1.00 65.38 725 GLN A N 1
ATOM 5883 C CA . GLN A 1 725 ? -10.045 -2.211 -18.821 1.00 65.38 725 GLN A CA 1
ATOM 5884 C C . GLN A 1 725 ? -9.059 -1.713 -19.882 1.00 65.38 725 GLN A C 1
ATOM 5886 O O . GLN A 1 725 ? -8.722 -2.474 -20.787 1.00 65.38 725 GLN A O 1
ATOM 5891 N N . ALA A 1 726 ? -8.570 -0.474 -19.773 1.00 64.88 726 ALA A N 1
ATOM 5892 C CA . ALA A 1 726 ? -7.597 0.093 -20.706 1.00 64.88 726 ALA A CA 1
ATOM 5893 C C . ALA A 1 726 ? -6.248 -0.643 -20.658 1.00 64.88 726 ALA A C 1
ATOM 5895 O O . ALA A 1 726 ? -5.671 -0.915 -21.709 1.00 64.88 726 ALA A O 1
ATOM 5896 N N . THR A 1 727 ? -5.780 -1.015 -19.461 1.00 67.44 727 THR A N 1
ATOM 5897 C CA . THR A 1 727 ? -4.543 -1.790 -19.275 1.00 67.44 727 THR A CA 1
ATOM 5898 C C . THR A 1 727 ? -4.673 -3.156 -19.939 1.00 67.44 727 THR A C 1
ATOM 5900 O O . THR A 1 727 ? -3.881 -3.481 -20.816 1.00 67.44 727 THR A O 1
ATOM 5903 N N . ILE A 1 728 ? -5.710 -3.930 -19.598 1.00 67.94 728 ILE A N 1
ATOM 5904 C CA . ILE A 1 728 ? -5.916 -5.283 -20.138 1.00 67.94 728 ILE A CA 1
ATOM 5905 C C . ILE A 1 728 ? -6.141 -5.237 -21.662 1.00 67.94 728 ILE A C 1
ATOM 5907 O O . ILE A 1 728 ? -5.541 -6.018 -22.399 1.00 67.94 728 ILE A O 1
ATOM 5911 N N . SER A 1 729 ? -6.932 -4.277 -22.156 1.00 63.78 729 SER A N 1
ATOM 5912 C CA . SER A 1 729 ? -7.179 -4.103 -23.598 1.00 63.78 729 SER A CA 1
ATOM 5913 C C . SER A 1 729 ? -5.937 -3.650 -24.376 1.00 63.78 729 SER A C 1
ATOM 5915 O O . SER A 1 729 ? -5.898 -3.806 -25.593 1.00 63.78 729 SER A O 1
ATOM 5917 N N . GLY A 1 730 ? -4.931 -3.080 -23.708 1.00 59.59 730 GLY A N 1
ATOM 5918 C CA . GLY A 1 730 ? -3.716 -2.553 -24.331 1.00 59.59 730 GLY A CA 1
ATOM 5919 C C . GLY A 1 730 ? -2.684 -3.605 -24.755 1.00 59.59 730 GLY A C 1
ATOM 5920 O O . GLY A 1 730 ? -1.713 -3.240 -25.426 1.00 59.59 730 GLY A O 1
ATOM 5921 N N . PHE A 1 731 ? -2.862 -4.880 -24.381 1.00 63.06 731 PHE A N 1
ATOM 5922 C CA . PHE A 1 731 ? -1.875 -5.933 -24.661 1.00 63.06 731 PHE A CA 1
ATOM 5923 C C . PHE A 1 731 ? -2.181 -6.755 -25.915 1.00 63.06 731 PHE A C 1
ATOM 5925 O O . PHE A 1 731 ? -1.326 -6.756 -26.800 1.00 63.06 731 PHE A O 1
ATOM 5932 N N . ASP A 1 732 ? -3.390 -7.310 -26.097 1.00 54.62 732 ASP A N 1
ATOM 5933 C CA . ASP A 1 732 ? -3.912 -7.500 -27.463 1.00 54.62 732 ASP A CA 1
ATOM 5934 C C . ASP A 1 732 ? -5.443 -7.656 -27.581 1.00 54.62 732 ASP A C 1
ATOM 5936 O O . ASP A 1 732 ? -6.151 -7.912 -26.609 1.00 54.62 732 ASP A O 1
ATOM 5940 N N . HIS A 1 733 ? -5.955 -7.495 -28.806 1.00 45.72 733 HIS A N 1
ATOM 5941 C CA . HIS A 1 733 ? -7.384 -7.491 -29.143 1.00 45.72 733 HIS A CA 1
ATOM 5942 C C . HIS A 1 733 ? -7.865 -8.799 -29.800 1.00 45.72 733 HIS A C 1
ATOM 5944 O O . HIS A 1 733 ? -8.440 -8.786 -30.891 1.00 45.72 733 HIS A O 1
ATOM 5950 N N . THR A 1 734 ? -7.694 -9.943 -29.138 1.00 49.00 734 THR A N 1
ATOM 5951 C CA . THR A 1 734 ? -8.518 -11.122 -29.458 1.00 49.00 734 THR A CA 1
ATOM 5952 C C . THR A 1 734 ? -9.940 -10.898 -28.941 1.00 49.00 734 THR A C 1
ATOM 5954 O O . THR A 1 734 ? -10.192 -10.974 -27.737 1.00 49.00 734 THR A O 1
ATOM 5957 N N . LEU A 1 735 ? -10.872 -10.599 -29.853 1.00 39.09 735 LEU A N 1
ATOM 5958 C CA . LEU A 1 735 ? -12.309 -10.500 -29.568 1.00 39.09 735 LEU A CA 1
ATOM 5959 C C . LEU A 1 735 ? -12.790 -11.766 -28.835 1.00 39.09 735 LEU A C 1
ATOM 5961 O O . LEU A 1 735 ? -12.576 -12.874 -29.317 1.00 39.09 735 LEU A O 1
ATOM 5965 N N . GLY A 1 736 ? -13.406 -11.589 -27.661 1.00 50.50 736 GLY A N 1
ATOM 5966 C CA . GLY A 1 736 ? -13.850 -12.681 -26.779 1.00 50.50 736 GLY A CA 1
ATOM 5967 C C . GLY A 1 736 ? -12.840 -13.140 -25.713 1.00 50.50 736 GLY A C 1
ATOM 5968 O O . GLY A 1 736 ? -13.197 -13.939 -24.854 1.00 50.50 736 GLY A O 1
ATOM 5969 N N . ALA A 1 737 ? -11.600 -12.632 -25.695 1.00 63.41 737 ALA A N 1
ATOM 5970 C CA . ALA A 1 737 ? -10.626 -13.008 -24.659 1.00 63.41 737 ALA A CA 1
ATOM 5971 C C . ALA A 1 737 ? -10.879 -12.351 -23.286 1.00 63.41 737 ALA A C 1
ATOM 5973 O O . ALA A 1 737 ? -10.406 -12.865 -22.272 1.00 63.41 737 ALA A O 1
ATOM 5974 N N . VAL A 1 738 ? -11.606 -11.226 -23.249 1.00 71.19 738 VAL A N 1
ATOM 5975 C CA . VAL A 1 738 ? -11.846 -10.418 -22.042 1.00 71.19 738 VAL A CA 1
ATOM 5976 C C . VAL A 1 738 ? -13.337 -10.117 -21.902 1.00 71.19 738 VAL A C 1
ATOM 5978 O O . VAL A 1 738 ? -13.870 -9.271 -22.617 1.00 71.19 738 VAL A O 1
ATOM 5981 N N . GLU A 1 739 ? -14.002 -10.764 -20.948 1.00 74.31 739 GLU A N 1
ATOM 5982 C CA . GLU A 1 739 ? -15.411 -10.529 -20.633 1.00 74.31 739 GLU A CA 1
ATOM 5983 C C . GLU A 1 739 ? -15.570 -9.642 -19.394 1.00 74.31 739 GLU A C 1
ATOM 5985 O O . GLU A 1 739 ? -15.338 -10.044 -18.255 1.00 74.31 739 GLU A O 1
ATOM 5990 N N . THR A 1 740 ? -16.000 -8.400 -19.615 1.00 71.94 740 THR A N 1
ATOM 5991 C CA . THR A 1 740 ? -16.434 -7.507 -18.533 1.00 71.94 740 THR A CA 1
ATOM 5992 C C . THR A 1 740 ? -17.901 -7.771 -18.201 1.00 71.94 740 THR A C 1
ATOM 5994 O O . THR A 1 740 ? -18.757 -7.650 -19.080 1.00 71.94 740 THR A O 1
ATOM 5997 N N . ILE A 1 741 ? -18.203 -8.031 -16.926 1.00 71.88 741 ILE A N 1
ATOM 5998 C CA . ILE A 1 741 ? -19.553 -8.194 -16.365 1.00 71.88 741 ILE A CA 1
ATOM 5999 C C . ILE A 1 741 ? -19.883 -6.988 -15.459 1.00 71.88 741 ILE A C 1
ATOM 6001 O O . ILE A 1 741 ? -20.132 -7.124 -14.260 1.00 71.88 741 ILE A O 1
ATOM 6005 N N . GLY A 1 742 ? -19.851 -5.780 -16.032 1.00 64.44 742 GLY A N 1
ATOM 6006 C CA . GLY A 1 742 ? -20.091 -4.503 -15.337 1.00 64.44 742 GLY A CA 1
ATOM 6007 C C . GLY A 1 742 ? -21.572 -4.176 -15.095 1.00 64.44 742 GLY A C 1
ATOM 6008 O O . GLY A 1 742 ? -22.427 -5.065 -15.090 1.00 64.44 742 GLY A O 1
ATOM 6009 N N . GLU A 1 743 ? -21.893 -2.899 -14.886 1.00 51.91 743 GLU A N 1
ATOM 6010 C CA . GLU A 1 743 ? -23.284 -2.420 -14.830 1.00 51.91 743 GLU A CA 1
ATOM 6011 C C . GLU A 1 743 ? -24.033 -2.757 -16.141 1.00 51.91 743 GLU A C 1
ATOM 6013 O O . GLU A 1 743 ? -23.446 -2.801 -17.222 1.00 51.91 743 GLU A O 1
ATOM 6018 N N . GLY A 1 744 ? -25.322 -3.097 -16.039 1.00 58.25 744 GLY A N 1
ATOM 6019 C CA . GLY A 1 744 ? -26.144 -3.593 -17.155 1.00 58.25 744 GLY A CA 1
ATOM 6020 C C . GLY A 1 744 ? -26.122 -5.116 -17.375 1.00 58.25 744 GLY A C 1
ATOM 6021 O O . GLY A 1 744 ? -27.170 -5.682 -17.682 1.00 58.25 744 GLY A O 1
ATOM 6022 N N . LYS A 1 745 ? -24.991 -5.807 -17.152 1.00 71.56 745 LYS A N 1
ATOM 6023 C CA . LYS A 1 745 ? -24.914 -7.285 -17.222 1.00 71.56 745 LYS A CA 1
ATOM 6024 C C . LYS A 1 745 ? -25.339 -7.956 -15.907 1.00 71.56 745 LYS A C 1
ATOM 6026 O O . LYS A 1 745 ? -24.941 -7.524 -14.821 1.00 71.56 745 LYS A O 1
ATOM 6031 N N . LYS A 1 746 ? -26.111 -9.039 -15.996 1.00 78.50 746 LYS A N 1
ATOM 6032 C CA . LYS A 1 746 ? -26.658 -9.833 -14.879 1.00 78.50 746 LYS A CA 1
ATOM 6033 C C . LYS A 1 746 ? -25.722 -10.992 -14.504 1.00 78.50 746 LYS A C 1
ATOM 6035 O O . LYS A 1 746 ? -24.745 -11.267 -15.192 1.00 78.50 746 LYS A O 1
ATOM 6040 N N . SER A 1 747 ? -26.034 -11.718 -13.428 1.00 77.75 747 SER A N 1
ATOM 6041 C CA . SER A 1 747 ? -25.277 -12.922 -13.038 1.00 77.75 747 SER A CA 1
ATOM 6042 C C . SER A 1 747 ? -25.303 -14.035 -14.095 1.00 77.75 747 SER A C 1
ATOM 6044 O O . SER A 1 747 ? -24.323 -14.758 -14.233 1.00 77.75 747 SER A O 1
ATOM 6046 N N . VAL A 1 748 ? -26.364 -14.125 -14.905 1.00 81.44 748 VAL A N 1
ATOM 6047 C CA . VAL A 1 748 ? -26.440 -15.058 -16.047 1.00 81.44 748 VAL A CA 1
ATOM 6048 C C . VAL A 1 748 ? -25.303 -14.811 -17.050 1.00 81.44 748 VAL A C 1
ATOM 6050 O O . VAL A 1 748 ? -24.730 -15.760 -17.573 1.00 81.44 748 VAL A O 1
ATOM 6053 N N . ASP A 1 749 ? -24.891 -13.556 -17.257 1.00 83.19 749 ASP A N 1
ATOM 6054 C CA . ASP A 1 749 ? -23.764 -13.230 -18.140 1.00 83.19 749 ASP A CA 1
ATOM 6055 C C . ASP A 1 749 ? -22.417 -13.701 -17.557 1.00 83.19 749 ASP A C 1
ATOM 6057 O O . ASP A 1 749 ? -21.518 -14.077 -18.307 1.00 83.19 749 ASP A O 1
ATOM 6061 N N . LEU A 1 750 ? -22.288 -13.744 -16.222 1.00 81.75 750 LEU A N 1
ATOM 6062 C CA . LEU A 1 750 ? -21.119 -14.308 -15.534 1.00 81.75 750 LEU A CA 1
ATOM 6063 C C . LEU A 1 750 ? -21.062 -15.836 -15.687 1.00 81.75 750 LEU A C 1
ATOM 6065 O O . LEU A 1 750 ? -20.009 -16.356 -16.054 1.00 81.75 750 LEU A O 1
ATOM 6069 N N . LYS A 1 751 ? -22.189 -16.543 -15.487 1.00 82.06 751 LYS A N 1
ATOM 6070 C CA . LYS A 1 751 ? -22.316 -17.983 -15.802 1.00 82.06 751 LYS A CA 1
ATOM 6071 C C . LYS A 1 751 ? -21.897 -18.246 -17.248 1.00 82.06 751 LYS A C 1
ATOM 6073 O O . LYS A 1 751 ? -21.045 -19.093 -17.498 1.00 82.06 751 LYS A O 1
ATOM 6078 N N . ASN A 1 752 ? -22.461 -17.491 -18.190 1.00 82.62 752 ASN A N 1
ATOM 6079 C CA . ASN A 1 752 ? -22.196 -17.664 -19.615 1.00 82.62 752 ASN A CA 1
ATOM 6080 C C . ASN A 1 752 ? -20.711 -17.455 -19.951 1.00 82.62 752 ASN A C 1
ATOM 6082 O O . ASN A 1 752 ? -20.147 -18.272 -20.670 1.00 82.62 752 ASN A O 1
ATOM 6086 N N . ALA A 1 753 ? -20.048 -16.437 -19.390 1.00 83.00 753 ALA A N 1
ATOM 6087 C CA . ALA A 1 753 ? -18.612 -16.216 -19.593 1.00 83.00 753 ALA A CA 1
ATOM 6088 C C . ALA A 1 753 ? -17.737 -17.351 -19.015 1.00 83.00 753 ALA A C 1
ATOM 6090 O O . ALA A 1 753 ? -16.774 -17.776 -19.659 1.00 83.00 753 ALA A O 1
ATOM 6091 N N . ILE A 1 754 ? -18.082 -17.878 -17.832 1.00 82.25 754 ILE A N 1
ATOM 6092 C CA . ILE A 1 754 ? -17.371 -19.007 -17.206 1.00 82.25 754 ILE A CA 1
ATOM 6093 C C . ILE A 1 754 ? -17.570 -20.293 -18.021 1.00 82.25 754 ILE A C 1
ATOM 6095 O O . ILE A 1 754 ? -16.591 -20.991 -18.306 1.00 82.25 754 ILE A O 1
ATOM 6099 N N . ASN A 1 755 ? -18.801 -20.596 -18.441 1.00 81.25 755 ASN A N 1
ATOM 6100 C CA . ASN A 1 755 ? -19.133 -21.799 -19.213 1.00 81.25 755 ASN A CA 1
ATOM 6101 C C . ASN A 1 755 ? -18.612 -21.736 -20.662 1.00 81.25 755 ASN A C 1
ATOM 6103 O O . ASN A 1 755 ? -18.222 -22.766 -21.206 1.00 81.25 755 ASN A O 1
ATOM 6107 N N . ALA A 1 756 ? -18.524 -20.545 -21.266 1.00 80.00 756 ALA A N 1
ATOM 6108 C CA . ALA A 1 756 ? -17.914 -20.328 -22.582 1.00 80.00 756 ALA A CA 1
ATOM 6109 C C . ALA A 1 756 ? -16.370 -20.345 -22.570 1.00 80.00 756 ALA A C 1
ATOM 6111 O O . ALA A 1 756 ? -15.751 -20.280 -23.630 1.00 80.00 756 ALA A O 1
ATOM 6112 N N . GLY A 1 757 ? -15.733 -20.428 -21.394 1.00 79.12 757 GLY A N 1
ATOM 6113 C CA . GLY A 1 757 ? -14.274 -20.517 -21.280 1.00 79.12 757 GLY A CA 1
ATOM 6114 C C . GLY A 1 757 ? -13.530 -19.199 -21.521 1.00 79.12 757 GLY A C 1
ATOM 6115 O O . GLY A 1 757 ? -12.389 -19.226 -21.982 1.00 79.12 757 GLY A O 1
ATOM 6116 N N . ALA A 1 758 ? -14.144 -18.048 -21.214 1.00 83.56 758 ALA A N 1
ATOM 6117 C CA . ALA A 1 758 ? -13.490 -16.745 -21.350 1.00 83.56 758 ALA A CA 1
ATOM 6118 C C . ALA A 1 758 ? -12.154 -16.701 -20.574 1.00 83.56 758 ALA A C 1
ATOM 6120 O O . ALA A 1 758 ? -12.069 -17.150 -19.425 1.00 83.56 758 ALA A O 1
ATOM 6121 N N . ARG A 1 759 ? -11.093 -16.174 -21.207 1.00 85.31 759 ARG A N 1
ATOM 6122 C CA . ARG A 1 759 ? -9.724 -16.203 -20.652 1.00 85.31 759 ARG A CA 1
ATOM 6123 C C . ARG A 1 759 ? -9.536 -15.222 -19.498 1.00 85.31 759 ARG A C 1
ATOM 6125 O O . ARG A 1 759 ? -8.882 -15.576 -18.522 1.00 85.31 759 ARG A O 1
ATOM 6132 N N . ILE A 1 760 ? -10.118 -14.028 -19.592 1.00 86.88 760 ILE A N 1
ATOM 6133 C CA . ILE A 1 760 ? -10.162 -13.030 -18.517 1.00 86.88 760 ILE A CA 1
ATOM 6134 C C . ILE A 1 760 ? -11.619 -12.623 -18.292 1.00 86.88 760 ILE A C 1
ATOM 6136 O O . ILE A 1 760 ? -12.318 -12.269 -19.239 1.00 86.88 760 ILE A O 1
ATOM 6140 N N . ILE A 1 761 ? -12.069 -12.645 -17.041 1.00 85.00 761 ILE A N 1
ATOM 6141 C CA . ILE A 1 761 ? -13.417 -12.252 -16.618 1.00 85.00 761 ILE A CA 1
ATOM 6142 C C . ILE A 1 761 ? -13.277 -11.171 -15.545 1.00 85.00 761 ILE A C 1
ATOM 6144 O O . ILE A 1 761 ? -12.574 -11.384 -14.563 1.00 85.00 761 ILE A O 1
ATOM 6148 N N . VAL A 1 762 ? -13.940 -10.022 -15.699 1.00 82.31 762 VAL A N 1
ATOM 6149 C CA . VAL A 1 762 ? -13.908 -8.930 -14.704 1.00 82.31 762 VAL A CA 1
ATOM 6150 C C . VAL A 1 762 ? -15.316 -8.677 -14.172 1.00 82.31 762 VAL A C 1
ATOM 6152 O O . VAL A 1 762 ? -16.222 -8.363 -14.944 1.00 82.31 762 VAL A O 1
ATOM 6155 N N . THR A 1 763 ? -15.519 -8.827 -12.861 1.00 79.19 763 THR A N 1
ATOM 6156 C CA . THR A 1 763 ? -16.851 -8.824 -12.231 1.00 79.19 763 THR A CA 1
ATOM 6157 C C . THR A 1 763 ? -16.817 -8.300 -10.789 1.00 79.19 763 THR A C 1
ATOM 6159 O O . THR A 1 763 ? -15.759 -8.195 -10.168 1.00 79.19 763 THR A O 1
ATOM 6162 N N . THR A 1 764 ? -17.991 -7.999 -10.230 1.00 74.12 764 THR A N 1
ATOM 6163 C CA . THR A 1 764 ? -18.161 -7.702 -8.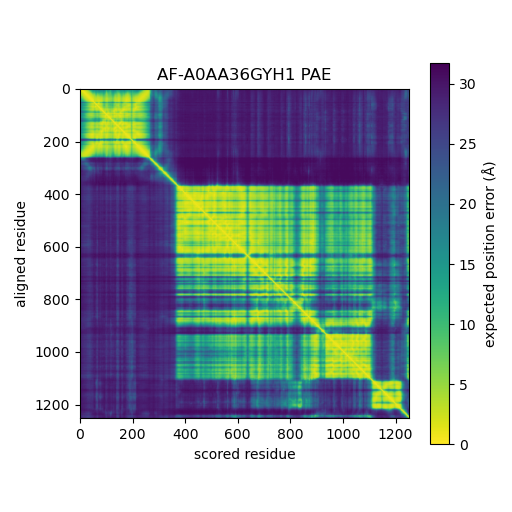802 1.00 74.12 764 THR A CA 1
ATOM 6164 C C . THR A 1 764 ? -18.538 -8.953 -8.002 1.00 74.12 764 THR A C 1
ATOM 6166 O O . THR A 1 764 ? -19.178 -9.873 -8.525 1.00 74.12 764 THR A O 1
ATOM 6169 N N . LEU A 1 765 ? -18.177 -8.983 -6.711 1.00 68.62 765 LEU A N 1
ATOM 6170 C CA . LEU A 1 765 ? -18.493 -10.084 -5.777 1.00 68.62 765 LEU A CA 1
ATOM 6171 C C . LEU A 1 765 ? -19.987 -10.425 -5.728 1.00 68.62 765 LEU A C 1
ATOM 6173 O O . LEU A 1 765 ? -20.367 -11.590 -5.638 1.00 68.62 765 LEU A O 1
ATOM 6177 N N . GLN A 1 766 ? -20.830 -9.397 -5.828 1.00 66.81 766 GLN A N 1
ATOM 6178 C CA . GLN A 1 766 ? -22.284 -9.469 -5.664 1.00 66.81 766 GLN A CA 1
ATOM 6179 C C . GLN A 1 766 ? -22.981 -10.391 -6.682 1.00 66.81 766 GLN A C 1
ATOM 6181 O O . GLN A 1 766 ? -24.130 -10.768 -6.466 1.00 66.81 766 GLN A O 1
ATOM 6186 N N . LYS A 1 767 ? -22.312 -10.764 -7.784 1.00 73.12 767 LYS A N 1
ATOM 6187 C CA . LYS A 1 767 ? -22.908 -11.560 -8.869 1.00 73.12 767 LYS A CA 1
ATOM 6188 C C . LYS A 1 767 ? -22.747 -13.074 -8.699 1.00 73.12 767 LYS A C 1
ATOM 6190 O O . LYS A 1 767 ? -23.597 -13.810 -9.201 1.00 73.12 767 LYS A O 1
ATOM 6195 N N . PHE A 1 768 ? -21.731 -13.533 -7.963 1.00 69.88 768 PHE A N 1
ATOM 6196 C CA . PHE A 1 768 ? -21.468 -14.962 -7.716 1.00 69.88 768 PHE A CA 1
ATOM 6197 C C . PHE A 1 768 ? -22.568 -15.714 -6.944 1.00 69.88 768 PHE A C 1
ATOM 6199 O O . PHE A 1 768 ? -22.855 -16.849 -7.321 1.00 69.88 768 PHE A O 1
ATOM 6206 N N . PRO A 1 769 ? -23.238 -15.142 -5.917 1.00 61.75 769 PRO A N 1
ATOM 6207 C CA . PRO A 1 769 ? -24.211 -15.878 -5.102 1.00 61.75 769 PRO A CA 1
ATOM 6208 C C . PRO A 1 769 ? -25.450 -16.417 -5.828 1.00 61.75 769 PRO A C 1
ATOM 6210 O O . PRO A 1 769 ? -26.230 -17.120 -5.190 1.00 61.75 769 PRO A O 1
ATOM 6213 N N . VAL A 1 770 ? -25.634 -16.074 -7.107 1.00 64.19 770 VAL A N 1
ATOM 6214 C CA . VAL A 1 770 ? -26.758 -16.488 -7.963 1.00 64.19 770 VAL A CA 1
ATOM 6215 C C . VAL A 1 770 ? -26.394 -17.674 -8.868 1.00 64.19 770 VAL A C 1
ATOM 6217 O O . VAL A 1 770 ? -27.290 -18.359 -9.328 1.00 64.19 770 VAL A O 1
ATOM 6220 N N . ILE A 1 771 ? -25.104 -17.940 -9.120 1.00 66.06 771 ILE A N 1
ATOM 6221 C CA . ILE A 1 771 ? -24.659 -18.930 -10.127 1.00 66.06 771 ILE A CA 1
ATOM 6222 C C . ILE A 1 771 ? -24.017 -20.193 -9.537 1.00 66.06 771 ILE A C 1
ATOM 6224 O O . ILE A 1 771 ? -23.501 -21.015 -10.284 1.00 66.06 771 ILE A O 1
ATOM 6228 N N . TYR A 1 772 ? -23.998 -20.350 -8.212 1.00 61.91 772 TYR A N 1
ATOM 6229 C CA . TYR A 1 772 ? -23.181 -21.387 -7.562 1.00 61.91 772 TYR A CA 1
ATOM 6230 C C . TYR A 1 772 ? -23.656 -22.832 -7.809 1.00 61.91 772 TYR A C 1
ATOM 6232 O O . TYR A 1 772 ? -22.845 -23.745 -7.724 1.00 61.91 772 TYR A O 1
ATOM 6240 N N . GLU A 1 773 ? -24.927 -23.030 -8.167 1.00 56.94 773 GLU A N 1
ATOM 6241 C CA . GLU A 1 773 ? -25.509 -24.334 -8.552 1.00 56.94 773 GLU A CA 1
ATOM 6242 C C . GLU A 1 773 ? -25.547 -24.528 -10.080 1.00 56.94 773 GLU A C 1
ATOM 6244 O O . GLU A 1 773 ? -26.068 -25.517 -10.582 1.00 56.94 773 GLU A O 1
ATOM 6249 N N . GLU A 1 774 ? -25.028 -23.556 -10.835 1.00 58.66 774 GLU A N 1
ATOM 6250 C CA . GLU A 1 774 ? -25.308 -23.371 -12.261 1.00 58.66 774 GLU A CA 1
ATOM 6251 C C . GLU A 1 774 ? -24.051 -23.415 -13.159 1.00 58.66 774 GLU A C 1
ATOM 6253 O O . GLU A 1 774 ? -24.150 -23.165 -14.364 1.00 58.66 774 GLU A O 1
ATOM 6258 N N . VAL A 1 775 ? -22.866 -23.703 -12.610 1.00 63.00 775 VAL A N 1
ATOM 6259 C CA . VAL A 1 775 ? -21.609 -23.815 -13.374 1.00 63.00 775 VAL A CA 1
ATOM 6260 C C . VAL A 1 775 ? -21.347 -25.282 -13.727 1.00 63.00 775 VAL A C 1
ATOM 6262 O O . VAL A 1 775 ? -20.575 -25.980 -13.078 1.00 63.00 775 VAL A O 1
ATOM 6265 N N . ASP A 1 776 ? -21.991 -25.749 -14.796 1.00 54.59 776 ASP A N 1
ATOM 6266 C CA . ASP A 1 776 ? -22.097 -27.174 -15.150 1.00 54.59 776 ASP A CA 1
ATOM 6267 C C . ASP A 1 776 ? -20.754 -27.888 -15.450 1.00 54.59 776 ASP A C 1
ATOM 6269 O O . ASP A 1 776 ? -20.729 -29.112 -15.587 1.00 54.59 776 ASP A O 1
ATOM 6273 N N . LYS A 1 777 ? -19.640 -27.151 -15.635 1.00 55.91 777 LYS A N 1
ATOM 6274 C CA . LYS A 1 777 ? -18.324 -27.689 -16.057 1.00 55.91 777 LYS A CA 1
ATOM 6275 C C . LYS A 1 777 ? -17.122 -26.926 -15.469 1.00 55.91 777 LYS A C 1
ATOM 6277 O O . LYS A 1 777 ? -16.546 -26.048 -16.127 1.00 55.91 777 LYS A O 1
ATOM 6282 N N . VAL A 1 778 ? -16.710 -27.316 -14.259 1.00 65.06 778 VAL A N 1
ATOM 6283 C CA . VAL A 1 778 ? -15.483 -26.846 -13.566 1.00 65.06 778 VAL A CA 1
ATOM 6284 C C . VAL A 1 778 ? -14.413 -27.921 -13.342 1.00 65.06 778 VAL A C 1
ATOM 6286 O O . VAL A 1 778 ? -13.242 -27.565 -13.240 1.00 65.06 778 VAL A O 1
ATOM 6289 N N . ALA A 1 779 ? -14.765 -29.211 -13.351 1.00 63.75 779 ALA A N 1
ATOM 6290 C CA . ALA A 1 779 ? -13.796 -30.301 -13.202 1.00 63.75 779 ALA A CA 1
ATOM 6291 C C . ALA A 1 779 ? -12.668 -30.228 -14.255 1.00 63.75 779 ALA A C 1
ATOM 6293 O O . ALA A 1 779 ? -12.914 -29.954 -15.435 1.00 63.75 779 ALA A O 1
ATOM 6294 N N . GLY A 1 780 ? -11.424 -30.437 -13.823 1.00 68.44 780 GLY A N 1
ATOM 6295 C CA . GLY A 1 780 ? -10.219 -30.334 -14.651 1.00 68.44 780 GLY A CA 1
ATOM 6296 C C . GLY A 1 780 ? -9.832 -28.912 -15.091 1.00 68.44 780 GLY A C 1
ATOM 6297 O O . GLY A 1 780 ? -8.860 -28.758 -15.837 1.00 68.44 780 GLY A O 1
ATOM 6298 N N . ARG A 1 781 ? -10.552 -27.864 -14.657 1.00 83.38 781 ARG A N 1
ATOM 6299 C CA . ARG A 1 781 ? -10.232 -26.455 -14.952 1.00 83.38 781 ARG A CA 1
ATOM 6300 C C . ARG A 1 781 ? -9.620 -25.772 -13.735 1.00 83.38 781 ARG A C 1
ATOM 6302 O O . ARG A 1 781 ? -10.211 -25.762 -12.659 1.00 83.38 781 ARG A O 1
ATOM 6309 N N . ALA A 1 782 ? -8.473 -25.126 -13.934 1.00 88.62 782 ALA A N 1
ATOM 6310 C CA . ALA A 1 782 ? -7.854 -24.274 -12.925 1.00 88.62 782 ALA A CA 1
ATOM 6311 C C . ALA A 1 782 ? -8.188 -22.788 -13.134 1.00 88.62 782 ALA A C 1
ATOM 6313 O O . ALA A 1 782 ? -8.256 -22.310 -14.273 1.00 88.62 782 ALA A O 1
ATOM 6314 N N . PHE A 1 783 ? -8.354 -22.047 -12.039 1.00 89.94 783 PHE A N 1
ATOM 6315 C CA . PHE A 1 783 ? -8.759 -20.642 -12.023 1.00 89.94 783 PHE A CA 1
ATOM 6316 C C . PHE A 1 783 ? -7.815 -19.788 -11.171 1.00 89.94 783 PHE A C 1
ATOM 6318 O O . PHE A 1 783 ? -7.467 -20.145 -10.045 1.00 89.94 783 PHE A O 1
ATOM 6325 N N . ALA A 1 784 ? -7.446 -18.625 -11.704 1.00 92.31 784 ALA A N 1
ATOM 6326 C CA . ALA A 1 784 ? -6.746 -17.583 -10.962 1.00 92.31 784 ALA A CA 1
ATOM 6327 C C . ALA A 1 784 ? -7.754 -16.520 -10.515 1.00 92.31 784 ALA A C 1
ATOM 6329 O O . ALA A 1 784 ? -8.462 -15.965 -11.352 1.00 92.31 784 ALA A O 1
ATOM 6330 N N . ILE A 1 785 ? -7.823 -16.228 -9.218 1.00 88.88 785 ILE A N 1
ATOM 6331 C CA . ILE A 1 785 ? -8.827 -15.335 -8.625 1.00 88.88 785 ILE A CA 1
ATOM 6332 C C . ILE A 1 785 ? -8.110 -14.125 -8.023 1.00 88.88 785 ILE A C 1
ATOM 6334 O O . ILE A 1 785 ? -7.500 -14.216 -6.959 1.00 88.88 785 ILE A O 1
ATOM 6338 N N . ILE A 1 786 ? -8.161 -12.985 -8.712 1.00 89.31 786 ILE A N 1
ATOM 6339 C CA . ILE A 1 786 ? -7.486 -11.748 -8.302 1.00 89.31 786 ILE A CA 1
ATOM 6340 C C . ILE A 1 786 ? -8.493 -10.842 -7.588 1.00 89.31 786 ILE A C 1
ATOM 6342 O O . ILE A 1 786 ? -9.548 -10.549 -8.146 1.00 89.31 786 ILE A O 1
ATOM 6346 N N . VAL A 1 787 ? -8.176 -10.381 -6.375 1.00 83.94 787 VAL A N 1
ATOM 6347 C CA . VAL A 1 787 ? -9.092 -9.608 -5.514 1.00 83.94 787 VAL A CA 1
ATOM 6348 C C . VAL A 1 787 ? -8.506 -8.224 -5.210 1.00 83.94 787 VAL A C 1
ATOM 6350 O O . VAL A 1 787 ? -7.463 -8.135 -4.562 1.00 83.94 787 VAL A O 1
ATOM 6353 N N . ASP A 1 788 ? -9.169 -7.146 -5.649 1.00 81.56 788 ASP A N 1
ATOM 6354 C CA . ASP A 1 788 ? -8.828 -5.759 -5.268 1.00 81.56 788 ASP A CA 1
ATOM 6355 C C . ASP A 1 788 ? -9.494 -5.370 -3.939 1.00 81.56 788 ASP A C 1
ATOM 6357 O O . ASP A 1 788 ? -10.691 -5.578 -3.757 1.00 81.56 788 ASP A O 1
ATOM 6361 N N . GLU A 1 789 ? -8.725 -4.748 -3.039 1.00 74.62 789 GLU A N 1
ATOM 6362 C CA . GLU A 1 789 ? -9.152 -4.319 -1.698 1.00 74.62 789 GLU A CA 1
ATOM 6363 C C . GLU A 1 789 ? -9.728 -5.469 -0.844 1.00 74.62 789 GLU A C 1
ATOM 6365 O O . GLU A 1 789 ? -10.855 -5.407 -0.356 1.00 74.62 789 GLU A O 1
ATOM 6370 N N . ALA A 1 790 ? -8.923 -6.517 -0.628 1.00 68.50 790 ALA A N 1
ATOM 6371 C CA . ALA A 1 790 ? -9.298 -7.704 0.150 1.00 68.50 790 ALA A CA 1
ATOM 6372 C C . ALA A 1 790 ? -9.562 -7.415 1.653 1.00 68.50 790 ALA A C 1
ATOM 6374 O O . ALA A 1 790 ? -8.681 -7.568 2.507 1.00 68.50 790 ALA A O 1
ATOM 6375 N N . HIS A 1 791 ? -10.801 -7.028 1.984 1.00 65.12 791 HIS A N 1
ATOM 6376 C CA . HIS A 1 791 ? -11.270 -6.721 3.347 1.00 65.12 791 HIS A CA 1
ATOM 6377 C C . HIS A 1 791 ? -12.201 -7.800 3.919 1.00 65.12 791 HIS A C 1
ATOM 6379 O O . HIS A 1 791 ? -12.941 -8.456 3.192 1.00 65.12 791 HIS A O 1
ATOM 6385 N N . SER A 1 792 ? -12.243 -7.930 5.251 1.00 47.09 792 SER A N 1
ATOM 6386 C CA . SER A 1 792 ? -12.981 -9.002 5.955 1.00 47.09 792 SER A CA 1
ATOM 6387 C C . SER A 1 792 ? -14.497 -9.078 5.689 1.00 47.09 792 SER A C 1
ATOM 6389 O O . SER A 1 792 ? -15.121 -10.083 6.010 1.00 47.09 792 SER A O 1
ATOM 6391 N N . SER A 1 793 ? -15.112 -8.024 5.145 1.00 41.16 793 SER A N 1
ATOM 6392 C CA . SER A 1 793 ? -16.521 -8.014 4.714 1.00 41.16 793 SER A CA 1
ATOM 6393 C C . SER A 1 793 ? -16.753 -8.735 3.382 1.00 41.16 793 SER A C 1
ATOM 6395 O O . SER A 1 793 ? -17.869 -9.163 3.106 1.00 41.16 793 SER A O 1
ATOM 6397 N N . GLN A 1 794 ? -15.709 -8.876 2.565 1.00 43.34 794 GLN A N 1
ATOM 6398 C CA . GLN A 1 794 ? -15.735 -9.555 1.270 1.00 43.34 794 GLN A CA 1
ATOM 6399 C C . GLN A 1 794 ? -15.302 -11.026 1.384 1.00 43.34 794 GLN A C 1
ATOM 6401 O O . GLN A 1 794 ? -15.825 -11.889 0.682 1.00 43.34 794 GLN A O 1
ATOM 6406 N N . THR A 1 795 ? -14.350 -11.319 2.275 1.00 48.53 795 THR A N 1
ATOM 6407 C CA . THR A 1 795 ? -13.618 -12.597 2.294 1.00 48.53 795 THR A CA 1
ATOM 6408 C C . THR A 1 795 ? -14.327 -13.764 2.975 1.00 48.53 795 THR A C 1
ATOM 6410 O O . THR A 1 795 ? -13.878 -14.887 2.812 1.00 48.53 795 THR A O 1
ATOM 6413 N N . GLY A 1 796 ? -15.398 -13.538 3.738 1.00 48.69 796 GLY A N 1
ATOM 6414 C CA . GLY A 1 796 ? -16.140 -14.624 4.391 1.00 48.69 796 GLY A CA 1
ATOM 6415 C C . GLY A 1 796 ? -17.096 -15.338 3.430 1.00 48.69 796 GLY A C 1
ATOM 6416 O O . GLY A 1 796 ? -16.700 -16.095 2.545 1.00 48.69 796 GLY A O 1
ATOM 6417 N N . THR A 1 797 ? -18.389 -15.055 3.572 1.00 50.12 797 THR A N 1
ATOM 6418 C CA . THR A 1 797 ? -19.468 -15.760 2.858 1.00 50.12 797 THR A CA 1
ATOM 6419 C C . THR A 1 797 ? -19.410 -15.646 1.332 1.00 50.12 797 THR A C 1
ATOM 6421 O O . THR A 1 797 ? -19.836 -16.569 0.639 1.00 50.12 797 THR A O 1
ATOM 6424 N N . SER A 1 798 ? -18.876 -14.551 0.779 1.00 54.41 798 SER A N 1
ATOM 6425 C CA . SER A 1 798 ? -18.774 -14.386 -0.682 1.00 54.41 798 SER A CA 1
ATOM 6426 C C . SER A 1 798 ? -17.617 -15.191 -1.279 1.00 54.41 798 SER A C 1
ATOM 6428 O O . SER A 1 798 ? -17.787 -15.785 -2.342 1.00 54.41 798 SER A O 1
ATOM 6430 N N . ALA A 1 799 ? -16.472 -15.281 -0.591 1.00 57.22 799 ALA A N 1
ATOM 6431 C CA . ALA A 1 799 ? -15.359 -16.116 -1.043 1.00 57.22 799 ALA A CA 1
ATOM 6432 C C . ALA A 1 799 ? -15.648 -17.613 -0.850 1.00 57.22 799 ALA A C 1
ATOM 6434 O O . ALA A 1 799 ? -15.287 -18.398 -1.721 1.00 57.22 799 ALA A O 1
ATOM 6435 N N . GLN A 1 800 ? -16.371 -18.008 0.212 1.00 57.28 800 GLN A N 1
ATOM 6436 C CA . GLN A 1 800 ? -16.917 -19.368 0.343 1.00 57.28 800 GLN A CA 1
ATOM 6437 C C . GLN A 1 800 ? -17.775 -19.736 -0.878 1.00 57.28 800 GLN A C 1
ATOM 6439 O O . GLN A 1 800 ? -17.500 -20.737 -1.531 1.00 57.28 800 GLN A O 1
ATOM 6444 N N . LYS A 1 801 ? -18.754 -18.899 -1.259 1.00 63.16 801 LYS A N 1
ATOM 6445 C CA . LYS A 1 801 ? -19.590 -19.155 -2.449 1.00 63.16 801 LYS A CA 1
ATOM 6446 C C . LYS A 1 801 ? -18.801 -19.191 -3.761 1.00 63.16 801 LYS A C 1
ATOM 6448 O O . LYS A 1 801 ? -19.161 -19.950 -4.654 1.00 63.16 801 LYS A O 1
ATOM 6453 N N . LEU A 1 802 ? -17.728 -18.407 -3.877 1.00 68.44 802 LEU A N 1
ATOM 6454 C CA . LEU A 1 802 ? -16.840 -18.430 -5.041 1.00 68.44 802 LEU A CA 1
ATOM 6455 C C . LEU A 1 802 ? -15.978 -19.707 -5.082 1.00 68.44 802 LEU A C 1
ATOM 6457 O O . LEU A 1 802 ? -15.843 -20.286 -6.155 1.00 68.44 802 LEU A O 1
ATOM 6461 N N . LYS A 1 803 ? -15.463 -20.188 -3.935 1.00 68.31 803 LYS A N 1
ATOM 6462 C CA . LYS A 1 803 ? -14.816 -21.510 -3.824 1.00 68.31 803 LYS A CA 1
ATOM 6463 C C . LYS A 1 803 ? -15.790 -22.622 -4.228 1.00 68.31 803 LYS A C 1
ATOM 6465 O O . LYS A 1 803 ? -15.468 -23.387 -5.126 1.00 68.31 803 LYS A O 1
ATOM 6470 N N . ILE A 1 804 ? -16.985 -22.665 -3.629 1.00 65.25 804 ILE A N 1
ATOM 6471 C CA . ILE A 1 804 ? -18.032 -23.668 -3.911 1.00 65.25 804 ILE A CA 1
ATOM 6472 C C . ILE A 1 804 ? -18.345 -23.753 -5.414 1.00 65.25 804 ILE A C 1
ATOM 6474 O O . ILE A 1 804 ? -18.418 -24.846 -5.960 1.00 65.25 804 ILE A O 1
ATOM 6478 N N . ALA A 1 805 ? -18.476 -22.611 -6.096 1.00 67.69 805 ALA A N 1
ATOM 6479 C CA . ALA A 1 805 ? -18.838 -22.557 -7.514 1.00 67.69 805 ALA A CA 1
ATOM 6480 C C . ALA A 1 805 ? -17.711 -22.945 -8.501 1.00 67.69 805 ALA A C 1
ATOM 6482 O O . ALA A 1 805 ? -17.974 -23.015 -9.701 1.00 67.69 805 ALA A O 1
ATOM 6483 N N . LEU A 1 806 ? -16.460 -23.109 -8.042 1.00 72.31 806 LEU A N 1
ATOM 6484 C CA . LEU A 1 806 ? -15.281 -23.287 -8.910 1.00 72.31 806 LEU A CA 1
ATOM 6485 C C . LEU A 1 806 ? -14.306 -24.395 -8.463 1.00 72.31 806 LEU A C 1
ATOM 6487 O O . LEU A 1 806 ? -13.388 -24.718 -9.216 1.00 72.31 806 LEU A O 1
ATOM 6491 N N . ALA A 1 807 ? -14.456 -24.957 -7.263 1.00 70.19 807 ALA A N 1
ATOM 6492 C CA . ALA A 1 807 ? -13.582 -26.005 -6.741 1.00 70.19 807 ALA A CA 1
ATOM 6493 C C . ALA A 1 807 ? -13.747 -27.330 -7.502 1.00 70.19 807 ALA A C 1
ATOM 6495 O O . ALA A 1 807 ? -14.863 -27.747 -7.810 1.00 70.19 807 ALA A O 1
ATOM 6496 N N . ASP A 1 808 ? -12.633 -28.016 -7.753 1.00 71.38 808 ASP A N 1
ATOM 6497 C CA . ASP A 1 808 ? -12.650 -29.412 -8.187 1.00 71.38 808 ASP A CA 1
ATOM 6498 C C . ASP A 1 808 ? -12.681 -30.325 -6.952 1.00 71.38 808 ASP A C 1
ATOM 6500 O O . ASP A 1 808 ? -11.698 -30.450 -6.220 1.00 71.38 808 ASP A O 1
ATOM 6504 N N . THR A 1 809 ? -13.839 -30.931 -6.694 1.00 69.06 809 THR A N 1
ATOM 6505 C CA . THR A 1 809 ? -14.085 -31.773 -5.515 1.00 69.06 809 THR A CA 1
ATOM 6506 C C . THR A 1 809 ? -13.528 -33.192 -5.647 1.00 69.06 809 THR A C 1
ATOM 6508 O O . THR A 1 809 ? -13.550 -33.935 -4.667 1.00 69.06 809 THR A O 1
ATOM 6511 N N . SER A 1 810 ? -13.011 -33.588 -6.817 1.00 67.81 810 SER A N 1
ATOM 6512 C CA . SER A 1 810 ? -12.627 -34.981 -7.095 1.00 67.81 810 SER A CA 1
ATOM 6513 C C . SER A 1 810 ? -11.488 -35.501 -6.210 1.00 67.81 810 SER A C 1
ATOM 6515 O O . SER A 1 810 ? -11.592 -36.600 -5.676 1.00 67.81 810 SER A O 1
ATOM 6517 N N . GLU A 1 811 ? -10.430 -34.717 -5.974 1.00 64.44 811 GLU A N 1
ATOM 6518 C CA . GLU A 1 811 ? -9.362 -35.115 -5.039 1.00 64.44 811 GLU A CA 1
ATOM 6519 C C . GLU A 1 811 ? -9.829 -35.140 -3.580 1.00 64.44 811 GLU A C 1
ATOM 6521 O O . GLU A 1 811 ? -9.412 -36.009 -2.820 1.00 64.44 811 GLU A O 1
ATOM 6526 N N . ALA A 1 812 ? -10.703 -34.206 -3.188 1.00 64.88 812 ALA A N 1
ATOM 6527 C CA . ALA A 1 812 ? -11.273 -34.186 -1.842 1.00 64.88 812 ALA A CA 1
ATOM 6528 C C . ALA A 1 812 ? -12.145 -35.427 -1.582 1.00 64.88 812 ALA A C 1
ATOM 6530 O O . ALA A 1 812 ? -12.247 -35.872 -0.442 1.00 64.88 812 ALA A O 1
ATOM 6531 N N . LEU A 1 813 ? -12.734 -36.005 -2.639 1.00 68.06 813 LEU A N 1
ATOM 6532 C CA . LEU A 1 813 ? -13.491 -37.252 -2.565 1.00 68.06 813 LEU A CA 1
ATOM 6533 C C . LEU A 1 813 ? -12.588 -38.447 -2.247 1.00 68.06 813 LEU A C 1
ATOM 6535 O O . LEU A 1 813 ? -12.945 -39.258 -1.402 1.00 68.06 813 LEU A O 1
ATOM 6539 N N . LYS A 1 814 ? -11.410 -38.522 -2.883 1.00 68.25 814 LYS A N 1
ATOM 6540 C CA . LYS A 1 814 ? -10.410 -39.571 -2.623 1.00 68.25 814 LYS A CA 1
ATOM 6541 C C . LYS A 1 814 ? -9.894 -39.498 -1.190 1.00 68.25 814 LYS A C 1
ATOM 6543 O O . LYS A 1 814 ? -9.926 -40.491 -0.479 1.00 68.25 814 LYS A O 1
ATOM 6548 N N . GLU A 1 815 ? -9.500 -38.299 -0.760 1.00 66.19 815 GLU A N 1
ATOM 6549 C CA . GLU A 1 815 ? -9.019 -38.031 0.602 1.00 66.19 815 GLU A CA 1
ATOM 6550 C C . GLU A 1 815 ? -10.081 -38.407 1.653 1.00 66.19 815 GLU A C 1
ATOM 6552 O O . GLU A 1 815 ? -9.762 -39.036 2.658 1.00 66.19 815 GLU A O 1
ATOM 6557 N N . TYR A 1 816 ? -11.361 -38.111 1.392 1.00 65.88 816 TYR A N 1
ATOM 6558 C CA . TYR A 1 816 ? -12.463 -38.516 2.268 1.00 65.88 816 TYR A CA 1
ATOM 6559 C C . TYR A 1 816 ? -12.725 -40.035 2.251 1.00 65.88 816 TYR A C 1
ATOM 6561 O O . TYR A 1 816 ? -12.894 -40.629 3.313 1.00 65.88 816 TYR A O 1
ATOM 6569 N N . ALA A 1 817 ? -12.708 -40.680 1.080 1.00 67.12 817 ALA A N 1
ATOM 6570 C CA . ALA A 1 817 ? -12.896 -42.127 0.946 1.00 67.12 817 ALA A CA 1
ATOM 6571 C C . ALA A 1 817 ? -11.785 -42.928 1.655 1.00 67.12 817 ALA A C 1
ATOM 6573 O O . ALA A 1 817 ? -12.080 -43.871 2.389 1.00 67.12 817 ALA A O 1
ATOM 6574 N N . GLU A 1 818 ? -10.522 -42.507 1.507 1.00 66.38 818 GLU A N 1
ATOM 6575 C CA . GLU A 1 818 ? -9.367 -43.100 2.195 1.00 66.38 818 GLU A CA 1
ATOM 6576 C C . GLU A 1 818 ? -9.470 -42.962 3.724 1.00 66.38 818 GLU A C 1
ATOM 6578 O O . GLU A 1 818 ? -9.207 -43.928 4.442 1.00 66.38 818 GLU A O 1
ATOM 6583 N N . LEU A 1 819 ? -9.898 -41.797 4.232 1.00 63.72 819 LEU A N 1
ATOM 6584 C CA . LEU A 1 819 ? -10.089 -41.556 5.671 1.00 63.72 819 LEU A CA 1
ATOM 6585 C C . LEU A 1 819 ? -11.270 -42.343 6.266 1.00 63.72 819 LEU A C 1
ATOM 6587 O O . LEU A 1 819 ? -11.188 -42.805 7.402 1.00 63.72 819 LEU A O 1
ATOM 6591 N N . GLU A 1 820 ? -12.350 -42.519 5.504 1.00 61.84 820 GLU A N 1
ATOM 6592 C CA . GLU A 1 820 ? -13.522 -43.322 5.886 1.00 61.84 820 GLU A CA 1
ATOM 6593 C C . GLU A 1 820 ? -13.315 -44.838 5.690 1.00 61.84 820 GLU A C 1
ATOM 6595 O O . GLU A 1 820 ? -14.151 -45.632 6.127 1.00 61.84 820 GLU A O 1
ATOM 6600 N N . GLY A 1 821 ? -12.229 -45.256 5.027 1.00 60.69 821 GLY A N 1
ATOM 6601 C CA . GLY A 1 821 ? -11.936 -46.658 4.714 1.00 60.69 821 GLY A CA 1
ATOM 6602 C C . GLY A 1 821 ? -12.877 -47.286 3.675 1.00 60.69 821 GLY A C 1
ATOM 6603 O O . GLY A 1 821 ? -13.125 -48.491 3.737 1.00 60.69 821 GLY A O 1
ATOM 6604 N N . LYS A 1 822 ? -13.418 -46.479 2.754 1.00 69.69 822 LYS A N 1
ATOM 6605 C CA . LYS A 1 822 ? -14.434 -46.849 1.747 1.00 69.69 822 LYS A CA 1
ATOM 6606 C C . LYS A 1 822 ? -13.884 -46.718 0.327 1.00 69.69 822 LYS A C 1
ATOM 6608 O O . LYS A 1 822 ? -12.884 -46.037 0.105 1.00 69.69 822 LYS A O 1
ATOM 6613 N N . ALA A 1 823 ? -14.547 -47.331 -0.651 1.00 62.72 823 ALA A N 1
ATOM 6614 C CA . ALA A 1 823 ? -14.249 -47.063 -2.057 1.00 62.72 823 ALA A CA 1
ATOM 6615 C C . ALA A 1 823 ? -14.792 -45.685 -2.498 1.00 62.72 823 ALA A C 1
ATOM 6617 O O . ALA A 1 823 ? -15.760 -45.171 -1.936 1.00 62.72 823 ALA A O 1
ATOM 6618 N N . GLU A 1 824 ? -14.187 -45.075 -3.523 1.00 60.88 824 GLU A N 1
ATOM 6619 C CA . GLU A 1 824 ? -14.596 -43.749 -4.030 1.00 60.88 824 GLU A CA 1
ATOM 6620 C C . GLU A 1 824 ? -16.051 -43.718 -4.534 1.00 60.88 824 GLU A C 1
ATOM 6622 O O . GLU A 1 824 ? -16.708 -42.681 -4.479 1.00 60.88 824 GLU A O 1
ATOM 6627 N N . ASP A 1 825 ? -16.549 -44.857 -5.018 1.00 65.31 825 ASP A N 1
ATOM 6628 C CA . ASP A 1 825 ? -17.907 -45.085 -5.509 1.00 65.31 825 ASP A CA 1
ATOM 6629 C C . ASP A 1 825 ? -18.910 -45.508 -4.415 1.00 65.31 825 ASP A C 1
ATOM 6631 O O . ASP A 1 825 ? -20.114 -45.534 -4.671 1.00 65.31 825 ASP A O 1
ATOM 6635 N N . GLU A 1 826 ? -18.447 -45.755 -3.184 1.00 61.03 826 GLU A N 1
ATOM 6636 C CA . GLU A 1 826 ? -19.295 -45.950 -1.993 1.00 61.03 826 GLU A CA 1
ATOM 6637 C C . GLU A 1 826 ? -19.604 -44.632 -1.253 1.00 61.03 826 GLU A C 1
ATOM 6639 O O . GLU A 1 826 ? -20.459 -44.601 -0.363 1.00 61.03 826 GLU A O 1
ATOM 6644 N N . VAL A 1 827 ? -18.937 -43.528 -1.608 1.00 62.19 827 VAL A N 1
ATOM 6645 C CA . VAL A 1 827 ? -19.221 -42.191 -1.063 1.00 62.19 827 VAL A CA 1
ATOM 6646 C C . VAL A 1 827 ? -20.476 -41.624 -1.733 1.00 62.19 827 VAL A C 1
ATOM 6648 O O . VAL A 1 827 ? -20.450 -41.284 -2.917 1.00 62.19 827 VAL A O 1
ATOM 6651 N N . ASP A 1 828 ? -21.579 -41.468 -0.988 1.00 67.06 828 ASP A N 1
ATOM 6652 C CA . ASP A 1 828 ? -22.802 -40.885 -1.555 1.00 67.06 828 ASP A CA 1
ATOM 6653 C C . ASP A 1 828 ? -22.617 -39.394 -1.868 1.00 67.06 828 ASP A C 1
ATOM 6655 O O . ASP A 1 828 ? -22.801 -38.508 -1.033 1.00 67.06 828 ASP A O 1
ATOM 6659 N N . LEU A 1 829 ? -22.325 -39.115 -3.136 1.00 58.97 829 LEU A N 1
ATOM 6660 C CA . LEU A 1 829 ? -22.254 -37.775 -3.708 1.00 58.97 829 LEU A CA 1
ATOM 6661 C C . LEU A 1 829 ? -23.549 -36.966 -3.545 1.00 58.97 829 LEU A C 1
ATOM 6663 O O . LEU A 1 829 ? -23.532 -35.762 -3.805 1.00 58.97 829 LEU A O 1
ATOM 6667 N N . ASN A 1 830 ? -24.679 -37.576 -3.171 1.00 56.00 830 ASN A N 1
ATOM 6668 C CA . ASN A 1 830 ? -25.949 -36.893 -2.921 1.00 56.00 830 ASN A CA 1
ATOM 6669 C C . ASN A 1 830 ? -26.091 -36.371 -1.490 1.00 56.00 830 ASN A C 1
ATOM 6671 O O . ASN A 1 830 ? -26.862 -35.426 -1.298 1.00 56.00 830 ASN A O 1
ATOM 6675 N N . ASP A 1 831 ? -25.306 -36.891 -0.543 1.00 63.75 831 ASP A N 1
ATOM 6676 C CA . ASP A 1 831 ? -25.205 -36.360 0.813 1.00 63.75 831 ASP A CA 1
ATOM 6677 C C . ASP A 1 831 ? -24.757 -34.883 0.763 1.00 63.75 831 ASP A C 1
ATOM 6679 O O . ASP A 1 831 ? -23.781 -34.488 0.112 1.00 63.75 831 ASP A O 1
ATOM 6683 N N . ALA A 1 832 ? -25.540 -34.031 1.424 1.00 58.72 832 ALA A N 1
ATOM 6684 C CA . ALA A 1 832 ? -25.346 -32.591 1.427 1.00 58.72 832 ALA A CA 1
ATOM 6685 C C . ALA A 1 832 ? -24.285 -32.117 2.446 1.00 58.72 832 ALA A C 1
ATOM 6687 O O . ALA A 1 832 ? -23.680 -31.068 2.225 1.00 58.72 832 ALA A O 1
ATOM 6688 N N . ILE A 1 833 ? -24.009 -32.890 3.506 1.00 59.00 833 ILE A N 1
ATOM 6689 C CA . ILE A 1 833 ? -22.864 -32.699 4.412 1.00 59.00 833 ILE A CA 1
ATOM 6690 C C . ILE A 1 833 ? -21.572 -32.998 3.656 1.00 59.00 833 ILE A C 1
ATOM 6692 O O . ILE A 1 833 ? -20.667 -32.162 3.641 1.00 59.00 833 ILE A O 1
ATOM 6696 N N . VAL A 1 834 ? -21.513 -34.146 2.970 1.00 64.62 834 VAL A N 1
ATOM 6697 C CA . VAL A 1 834 ? -20.358 -34.542 2.145 1.00 64.62 834 VAL A CA 1
ATOM 6698 C C . VAL A 1 834 ? -20.077 -33.463 1.095 1.00 64.62 834 VAL A C 1
ATOM 6700 O O . VAL A 1 834 ? -18.960 -32.949 1.022 1.00 64.62 834 VAL A O 1
ATOM 6703 N N . LYS A 1 835 ? -21.103 -33.002 0.363 1.00 62.62 835 LYS A N 1
ATOM 6704 C CA . LYS A 1 835 ? -20.976 -31.861 -0.562 1.00 62.62 835 LYS A CA 1
ATOM 6705 C C . LYS A 1 835 ? -20.426 -30.584 0.092 1.00 62.62 835 LYS A C 1
ATOM 6707 O O . LYS A 1 835 ? -19.569 -29.946 -0.516 1.00 62.62 835 LYS A O 1
ATOM 6712 N N . GLU A 1 836 ? -20.882 -30.184 1.286 1.00 60.78 836 GLU A N 1
ATOM 6713 C CA . GLU A 1 836 ? -20.367 -28.967 1.943 1.00 60.78 836 GLU A CA 1
ATOM 6714 C C . GLU A 1 836 ? -18.883 -29.155 2.346 1.00 60.78 836 GLU A C 1
ATOM 6716 O O . GLU A 1 836 ? -18.064 -28.273 2.074 1.00 60.78 836 GLU A O 1
ATOM 6721 N N . MET A 1 837 ? -18.480 -30.330 2.857 1.00 61.00 837 MET A N 1
ATOM 6722 C CA . MET A 1 837 ? -17.075 -30.632 3.199 1.00 61.00 837 MET A CA 1
ATOM 6723 C C . MET A 1 837 ? -16.113 -30.626 2.019 1.00 61.00 837 MET A C 1
ATOM 6725 O O . MET A 1 837 ? -15.025 -30.060 2.127 1.00 61.00 837 MET A O 1
ATOM 6729 N N . LEU A 1 838 ? -16.504 -31.215 0.889 1.00 62.09 838 LEU A N 1
ATOM 6730 C CA . LEU A 1 838 ? -15.654 -31.301 -0.301 1.00 62.09 838 LEU A CA 1
ATOM 6731 C C . LEU A 1 838 ? -15.267 -29.917 -0.855 1.00 62.09 838 LEU A C 1
ATOM 6733 O O . LEU A 1 838 ? -14.298 -29.798 -1.602 1.00 62.09 838 LEU A O 1
ATOM 6737 N N . THR A 1 839 ? -15.985 -28.856 -0.466 1.00 59.91 839 THR A N 1
ATOM 6738 C CA . THR A 1 839 ? -15.689 -27.464 -0.845 1.00 59.91 839 THR A CA 1
ATOM 6739 C C . THR A 1 839 ? -14.812 -26.700 0.159 1.00 59.91 839 THR A C 1
ATOM 6741 O O . THR A 1 839 ? -14.427 -25.557 -0.115 1.00 59.91 839 THR A O 1
ATOM 6744 N N . HIS A 1 840 ? -14.432 -27.310 1.286 1.00 62.69 840 HIS A N 1
ATOM 6745 C CA . HIS A 1 840 ? -13.633 -26.683 2.343 1.00 62.69 840 HIS A CA 1
ATOM 6746 C C . HIS A 1 840 ? -12.105 -26.777 2.135 1.00 62.69 840 HIS A C 1
ATOM 6748 O O . HIS A 1 840 ? -11.592 -27.544 1.316 1.00 62.69 840 HIS A O 1
ATOM 6754 N N . GLY A 1 841 ? -11.364 -25.944 2.877 1.00 58.94 841 GLY A N 1
ATOM 6755 C CA . GLY A 1 841 ? -9.901 -25.847 2.819 1.00 58.94 841 GLY A CA 1
ATOM 6756 C C . GLY A 1 841 ? -9.338 -25.165 1.559 1.00 58.94 841 GLY A C 1
ATOM 6757 O O . GLY A 1 841 ? -9.939 -24.241 0.996 1.00 58.94 841 GLY A O 1
ATOM 6758 N N . LYS A 1 842 ? -8.135 -25.585 1.146 1.00 66.06 842 LYS A N 1
ATOM 6759 C CA . LYS A 1 842 ? -7.457 -25.177 -0.102 1.00 66.06 842 LYS A CA 1
ATOM 6760 C C . LYS A 1 842 ? -7.811 -26.165 -1.225 1.00 66.06 842 LYS A C 1
ATOM 6762 O O . LYS A 1 842 ? -7.962 -27.354 -0.962 1.00 66.06 842 LYS A O 1
ATOM 6767 N N . HIS A 1 843 ? -7.896 -25.688 -2.469 1.00 72.25 843 HIS A N 1
ATOM 6768 C CA . HIS A 1 843 ? -8.188 -26.516 -3.651 1.00 72.25 843 HIS A CA 1
ATOM 6769 C C . HIS A 1 843 ? -7.095 -26.328 -4.692 1.00 72.25 843 HIS A C 1
ATOM 6771 O O . HIS A 1 843 ? -6.820 -25.192 -5.075 1.00 72.25 843 HIS A O 1
ATOM 6777 N N . LYS A 1 844 ? -6.486 -27.418 -5.179 1.00 77.12 844 LYS A N 1
ATOM 6778 C CA . LYS A 1 844 ? -5.344 -27.338 -6.110 1.00 77.12 844 LYS A CA 1
ATOM 6779 C C . LYS A 1 844 ? -5.686 -26.629 -7.422 1.00 77.12 844 LYS A C 1
ATOM 6781 O O . LYS A 1 844 ? -4.798 -26.081 -8.063 1.00 77.12 844 LYS A O 1
ATOM 6786 N N . ASN A 1 845 ? -6.960 -26.584 -7.815 1.00 83.38 845 ASN A N 1
ATOM 6787 C CA . ASN A 1 845 ? -7.397 -25.884 -9.020 1.00 83.38 845 ASN A CA 1
ATOM 6788 C C . ASN A 1 845 ? -7.649 -24.369 -8.821 1.00 83.38 845 ASN A C 1
ATOM 6790 O O . ASN A 1 845 ? -7.917 -23.688 -9.807 1.00 83.38 845 ASN A O 1
ATOM 6794 N N . LEU A 1 846 ? -7.552 -23.811 -7.603 1.00 84.94 846 LEU A N 1
ATOM 6795 C CA . LEU A 1 846 ? -7.833 -22.392 -7.318 1.00 84.94 846 LEU A CA 1
ATOM 6796 C C . LEU A 1 846 ? -6.623 -21.671 -6.698 1.00 84.94 846 LEU A C 1
ATOM 6798 O O . LEU A 1 846 ? -6.261 -21.950 -5.559 1.00 84.94 846 LEU A O 1
ATOM 6802 N N . SER A 1 847 ? -6.060 -20.678 -7.395 1.00 89.56 847 SER A N 1
ATOM 6803 C CA . SER A 1 847 ? -5.039 -19.772 -6.831 1.00 89.56 847 SER A CA 1
ATOM 6804 C C . SER A 1 847 ? -5.626 -18.383 -6.563 1.00 89.56 847 SER A C 1
ATOM 6806 O O . SER A 1 847 ? -6.207 -17.780 -7.469 1.00 89.56 847 SER A O 1
ATOM 6808 N N . PHE A 1 848 ? -5.455 -17.846 -5.350 1.00 87.25 848 PHE A N 1
ATOM 6809 C CA . PHE A 1 848 ? -5.935 -16.504 -4.984 1.00 87.25 848 PHE A CA 1
ATOM 6810 C C . PHE A 1 848 ? -4.803 -15.468 -4.957 1.00 87.25 848 PHE A C 1
ATOM 6812 O O . PHE A 1 848 ? -3.758 -15.696 -4.355 1.00 87.25 848 PHE A O 1
ATOM 6819 N N . PHE A 1 849 ? -5.043 -14.292 -5.540 1.00 92.00 849 PHE A N 1
ATOM 6820 C CA . PHE A 1 849 ? -4.089 -13.182 -5.624 1.00 92.00 849 PHE A CA 1
ATOM 6821 C C . PHE A 1 849 ? -4.728 -11.918 -5.028 1.00 92.00 849 PHE A C 1
ATOM 6823 O O . PHE A 1 849 ? -5.452 -11.181 -5.701 1.00 92.00 849 PHE A O 1
ATOM 6830 N N . ALA A 1 850 ? -4.517 -11.688 -3.735 1.00 88.56 850 ALA A N 1
ATOM 6831 C CA . ALA A 1 850 ? -5.188 -10.645 -2.970 1.00 88.56 850 ALA A CA 1
ATOM 6832 C C . ALA A 1 850 ? -4.343 -9.367 -2.879 1.00 88.56 850 ALA A C 1
ATOM 6834 O O . ALA A 1 850 ? -3.240 -9.375 -2.339 1.00 88.56 850 ALA A O 1
ATOM 6835 N N . PHE A 1 851 ? -4.887 -8.243 -3.346 1.00 88.88 851 PHE A N 1
ATOM 6836 C CA . PHE A 1 851 ? -4.264 -6.924 -3.254 1.00 88.88 851 PHE A CA 1
ATOM 6837 C C . PHE A 1 851 ? -4.942 -6.090 -2.162 1.00 88.88 851 PHE A C 1
ATOM 6839 O O . PHE A 1 851 ? -6.150 -5.854 -2.187 1.00 88.88 851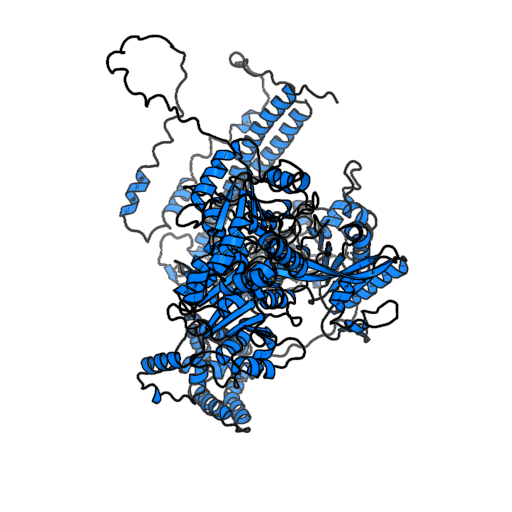 PHE A O 1
ATOM 6846 N N . THR A 1 852 ? -4.170 -5.562 -1.214 1.00 84.06 852 THR A N 1
ATOM 6847 C CA . THR A 1 852 ? -4.679 -4.656 -0.170 1.00 84.06 852 THR A CA 1
ATOM 6848 C C . THR A 1 852 ? -3.611 -3.646 0.242 1.00 84.06 852 THR A C 1
ATOM 6850 O O . THR A 1 852 ? -2.426 -3.861 0.013 1.00 84.06 852 THR A O 1
ATOM 6853 N N . ALA A 1 853 ? -4.028 -2.509 0.799 1.00 80.12 853 ALA A N 1
ATOM 6854 C CA . ALA A 1 853 ? -3.116 -1.567 1.457 1.00 80.12 853 ALA A CA 1
ATOM 6855 C C . ALA A 1 853 ? -3.061 -1.773 2.981 1.00 80.12 853 ALA A C 1
ATOM 6857 O O . ALA A 1 853 ? -2.132 -1.308 3.630 1.00 80.12 853 ALA A O 1
ATOM 6858 N N . THR A 1 854 ? -4.068 -2.441 3.552 1.00 77.94 854 THR A N 1
ATOM 6859 C CA . THR A 1 854 ? -4.286 -2.540 5.002 1.00 77.94 854 THR A CA 1
ATOM 6860 C C . THR A 1 854 ? -4.811 -3.942 5.349 1.00 77.94 854 THR A C 1
ATOM 6862 O O . THR A 1 854 ? -6.017 -4.108 5.582 1.00 77.94 854 THR A O 1
ATOM 6865 N N . PRO A 1 855 ? -3.960 -4.982 5.294 1.00 75.69 855 PRO A N 1
ATOM 6866 C CA . PRO A 1 855 ? -4.374 -6.342 5.617 1.00 75.69 855 PRO A CA 1
ATOM 6867 C C . PRO A 1 855 ? -4.788 -6.451 7.091 1.00 75.69 855 PRO A C 1
ATOM 6869 O O . PRO A 1 855 ? -4.290 -5.734 7.956 1.00 75.69 855 PRO A O 1
ATOM 6872 N N . LYS A 1 856 ? -5.718 -7.363 7.382 1.00 74.69 856 LYS A N 1
ATOM 6873 C CA . LYS A 1 856 ? -6.059 -7.776 8.752 1.00 74.69 856 LYS A CA 1
ATOM 6874 C C . LYS A 1 856 ? -5.398 -9.123 9.049 1.00 74.69 856 LYS A C 1
ATOM 6876 O O . LYS A 1 856 ? -5.055 -9.833 8.110 1.00 74.69 856 LYS A O 1
ATOM 6881 N N . ALA A 1 857 ? -5.333 -9.525 10.320 1.00 69.38 857 ALA A N 1
ATOM 6882 C CA . ALA A 1 857 ? -4.883 -10.864 10.731 1.00 69.38 857 ALA A CA 1
ATOM 6883 C C . ALA A 1 857 ? -5.503 -11.992 9.877 1.00 69.38 857 ALA A C 1
ATOM 6885 O O . ALA A 1 857 ? -4.784 -12.753 9.246 1.00 69.38 857 ALA A O 1
ATOM 6886 N N . GLN A 1 858 ? -6.833 -12.007 9.725 1.00 63.75 858 GLN A N 1
ATOM 6887 C CA . GLN A 1 858 ? -7.543 -12.991 8.888 1.00 63.75 858 GLN A CA 1
ATOM 6888 C C . GLN A 1 858 ? -7.189 -12.917 7.386 1.00 63.75 858 GLN A C 1
ATOM 6890 O O . GLN A 1 858 ? -7.353 -13.891 6.659 1.00 63.75 858 GLN A O 1
ATOM 6895 N N . THR A 1 859 ? -6.729 -11.761 6.895 1.00 73.56 859 THR A N 1
ATOM 6896 C CA . THR A 1 859 ? -6.244 -11.597 5.514 1.00 73.56 859 THR A CA 1
ATOM 6897 C C . THR A 1 859 ? -4.828 -12.163 5.363 1.00 73.56 859 THR A C 1
ATOM 6899 O O . THR A 1 859 ? -4.538 -12.790 4.347 1.00 73.56 859 THR A O 1
ATOM 6902 N N . LEU A 1 860 ? -3.967 -11.960 6.370 1.00 75.62 860 LEU A N 1
ATOM 6903 C CA . LEU A 1 860 ? -2.615 -12.526 6.444 1.00 75.62 860 LEU A CA 1
ATOM 6904 C C . LEU A 1 860 ? -2.664 -14.054 6.549 1.00 75.62 860 LEU A C 1
ATOM 6906 O O . LEU A 1 860 ? -1.992 -14.727 5.786 1.00 75.62 860 LEU A O 1
ATOM 6910 N N . GLU A 1 861 ? -3.516 -14.605 7.408 1.00 72.00 861 GLU A N 1
ATOM 6911 C CA . GLU A 1 861 ? -3.637 -16.056 7.603 1.00 72.00 861 GLU A CA 1
ATOM 6912 C C . GLU A 1 861 ? -4.206 -16.788 6.370 1.00 72.00 861 GLU A C 1
ATOM 6914 O O . GLU A 1 861 ? -3.776 -17.887 6.030 1.00 72.00 861 GLU A O 1
ATOM 6919 N N . MET A 1 862 ? -5.154 -16.174 5.650 1.00 71.06 862 MET A N 1
ATOM 6920 C CA . MET A 1 862 ? -5.792 -16.805 4.487 1.00 71.06 862 MET A CA 1
ATOM 6921 C C . MET A 1 862 ? -5.002 -16.642 3.173 1.00 71.06 862 MET A C 1
ATOM 6923 O O . MET A 1 862 ? -5.088 -17.513 2.301 1.00 71.06 862 MET A O 1
ATOM 6927 N N . PHE A 1 863 ? -4.270 -15.536 2.990 1.00 80.62 863 PHE A N 1
ATOM 6928 C CA . PHE A 1 863 ? -3.583 -15.220 1.725 1.00 80.62 863 PHE A CA 1
ATOM 6929 C C . PHE A 1 863 ? -2.070 -14.989 1.841 1.00 80.62 863 PHE A C 1
ATOM 6931 O O . PHE A 1 863 ? -1.400 -14.929 0.811 1.00 80.62 863 PHE A O 1
ATOM 6938 N N . GLY A 1 864 ? -1.540 -14.796 3.047 1.00 81.00 864 GLY A N 1
ATOM 6939 C CA . GLY A 1 864 ? -0.119 -14.566 3.279 1.00 81.00 864 GLY A CA 1
ATOM 6940 C C . GLY A 1 864 ? 0.727 -15.823 3.105 1.00 81.00 864 GLY A C 1
ATOM 6941 O O . GLY A 1 864 ? 0.232 -16.952 3.110 1.00 81.00 864 GLY A O 1
ATOM 6942 N N . THR A 1 865 ? 2.028 -15.601 2.971 1.00 83.88 865 THR A N 1
ATOM 6943 C CA . THR A 1 865 ? 3.045 -16.646 3.012 1.00 83.88 865 THR A CA 1
ATOM 6944 C C . THR A 1 865 ? 3.331 -16.978 4.474 1.00 83.88 865 THR A C 1
ATOM 6946 O O . THR A 1 865 ? 3.641 -16.087 5.267 1.00 83.88 865 THR A O 1
ATOM 6949 N N . GLU A 1 866 ? 3.227 -18.254 4.828 1.00 79.69 866 GLU A N 1
ATOM 6950 C CA . GLU A 1 866 ? 3.680 -18.779 6.116 1.00 79.69 866 GLU A CA 1
ATOM 6951 C C . GLU A 1 866 ? 5.215 -18.858 6.126 1.00 79.69 866 GLU A C 1
ATOM 6953 O O . GLU A 1 866 ? 5.819 -19.312 5.150 1.00 79.69 866 GLU A O 1
ATOM 6958 N N . VAL A 1 867 ? 5.855 -18.410 7.209 1.00 75.81 867 VAL A N 1
ATOM 6959 C CA . VAL A 1 867 ? 7.320 -18.451 7.369 1.00 75.81 867 VAL A CA 1
ATOM 6960 C C . VAL A 1 867 ? 7.733 -19.247 8.610 1.00 75.81 867 VAL A C 1
ATOM 6962 O O . VAL A 1 867 ? 6.918 -19.574 9.475 1.00 75.81 867 VAL A O 1
ATOM 6965 N N . THR A 1 868 ? 9.022 -19.586 8.705 1.00 64.94 868 THR A N 1
ATOM 6966 C CA . THR A 1 868 ? 9.584 -20.403 9.794 1.00 64.94 868 THR A CA 1
ATOM 6967 C C . THR A 1 868 ? 9.293 -19.798 11.169 1.00 64.94 868 THR A C 1
ATOM 6969 O O . THR A 1 868 ? 9.899 -18.798 11.550 1.00 64.94 868 THR A O 1
ATOM 6972 N N . GLY A 1 869 ? 8.385 -20.432 11.914 1.00 55.28 869 GLY A N 1
ATOM 6973 C CA . GLY A 1 869 ? 7.850 -19.930 13.184 1.00 55.28 869 GLY A CA 1
ATOM 6974 C C . GLY A 1 869 ? 6.318 -19.898 13.245 1.00 55.28 869 GLY A C 1
ATOM 6975 O O . GLY A 1 869 ? 5.775 -19.748 14.334 1.00 55.28 869 GLY A O 1
ATOM 6976 N N . GLY A 1 870 ? 5.626 -20.079 12.112 1.00 65.12 870 GLY A N 1
ATOM 6977 C CA . GLY A 1 870 ? 4.159 -20.057 12.036 1.00 65.12 870 GLY A CA 1
ATOM 6978 C C . GLY A 1 870 ? 3.567 -18.647 11.943 1.00 65.12 870 GLY A C 1
ATOM 6979 O O . GLY A 1 870 ? 2.373 -18.463 12.178 1.00 65.12 870 GLY A O 1
ATOM 6980 N N . SER A 1 871 ? 4.390 -17.641 11.626 1.00 71.12 871 SER A N 1
ATOM 6981 C CA . SER A 1 871 ? 3.923 -16.289 11.325 1.00 71.12 871 SER A CA 1
ATOM 6982 C C . SER A 1 871 ? 3.543 -16.143 9.850 1.00 71.12 871 SER A C 1
ATOM 6984 O O . SER A 1 871 ? 4.105 -16.805 8.975 1.00 71.12 871 SER A O 1
ATOM 6986 N N . PHE A 1 872 ? 2.592 -15.250 9.567 1.00 79.75 872 PHE A N 1
ATOM 6987 C CA . PHE A 1 872 ? 2.092 -14.986 8.215 1.00 79.75 872 PHE A CA 1
ATOM 6988 C C . PHE A 1 872 ? 2.457 -13.573 7.770 1.00 79.75 872 PHE A C 1
ATOM 6990 O O . PHE A 1 872 ? 2.206 -12.599 8.489 1.00 79.75 872 PHE A O 1
ATOM 6997 N N . HIS A 1 873 ? 3.025 -13.482 6.570 1.00 86.94 873 HIS A N 1
ATOM 6998 C CA . HIS A 1 873 ? 3.566 -12.260 5.976 1.00 86.94 873 HIS A CA 1
ATOM 6999 C C . HIS A 1 873 ? 3.026 -12.057 4.548 1.00 86.94 873 HIS A C 1
ATOM 7001 O O . HIS A 1 873 ? 2.616 -13.022 3.896 1.00 86.94 873 HIS A O 1
ATOM 7007 N N . PRO A 1 874 ? 2.999 -10.826 4.009 1.00 91.50 874 PRO A N 1
ATOM 7008 C CA . PRO A 1 874 ? 2.715 -10.604 2.593 1.00 91.50 874 PRO A CA 1
ATOM 7009 C C . PRO A 1 874 ? 3.757 -11.292 1.694 1.00 91.50 874 PRO A C 1
ATOM 7011 O O . PRO A 1 874 ? 4.942 -11.308 2.004 1.00 91.50 874 PRO A O 1
ATOM 7014 N N . PHE A 1 875 ? 3.338 -11.795 0.530 1.00 94.31 875 PHE A N 1
ATOM 7015 C CA . PHE A 1 875 ? 4.257 -12.284 -0.509 1.00 94.31 875 PHE A CA 1
ATOM 7016 C C . PHE A 1 875 ? 5.058 -11.137 -1.153 1.00 94.31 875 PHE A C 1
ATOM 7018 O O . PHE A 1 875 ? 6.151 -11.344 -1.673 1.00 94.31 875 PHE A O 1
ATOM 7025 N N . HIS A 1 876 ? 4.510 -9.917 -1.138 1.00 95.69 876 HIS A N 1
ATOM 7026 C CA . HIS A 1 876 ? 5.204 -8.718 -1.599 1.00 95.69 876 HIS A CA 1
ATOM 7027 C C . HIS A 1 876 ? 4.665 -7.467 -0.897 1.00 95.69 876 HIS A C 1
ATOM 7029 O O . HIS A 1 876 ? 3.460 -7.193 -0.920 1.00 95.69 876 HIS A O 1
ATOM 7035 N N . VAL A 1 877 ? 5.573 -6.660 -0.352 1.00 93.12 877 VAL A N 1
ATOM 7036 C CA . VAL A 1 877 ? 5.301 -5.374 0.301 1.00 93.12 877 VAL A CA 1
ATOM 7037 C C . VAL A 1 877 ? 5.662 -4.210 -0.627 1.00 93.12 877 VAL A C 1
ATOM 7039 O O . VAL A 1 877 ? 6.577 -4.294 -1.438 1.00 93.12 877 VAL A O 1
ATOM 7042 N N . TYR A 1 878 ? 4.904 -3.123 -0.545 1.00 92.88 878 TYR A N 1
ATOM 7043 C CA . TYR A 1 878 ? 5.292 -1.789 -0.997 1.00 92.88 878 TYR A CA 1
ATOM 7044 C C . TYR A 1 878 ? 4.598 -0.795 -0.063 1.00 92.88 878 TYR A C 1
ATOM 7046 O O . TYR A 1 878 ? 3.416 -0.468 -0.246 1.00 92.88 878 TYR A O 1
ATOM 7054 N N . SER A 1 879 ? 5.290 -0.437 1.019 1.00 88.62 879 SER A N 1
ATOM 7055 C CA . SER A 1 879 ? 4.692 0.190 2.199 1.00 88.62 879 SER A CA 1
ATOM 7056 C C . SER A 1 879 ? 4.326 1.659 1.977 1.00 88.62 879 SER A C 1
ATOM 7058 O O . SER A 1 879 ? 4.702 2.291 0.983 1.00 88.62 879 SER A O 1
ATOM 7060 N N . MET A 1 880 ? 3.531 2.224 2.893 1.00 85.88 880 MET A N 1
ATOM 7061 C CA . MET A 1 880 ? 3.155 3.636 2.803 1.00 85.88 880 MET A CA 1
ATOM 7062 C C . MET A 1 880 ? 4.379 4.542 2.939 1.00 85.88 880 MET A C 1
ATOM 7064 O O . MET A 1 880 ? 4.486 5.517 2.197 1.00 85.88 880 MET A O 1
ATOM 7068 N N . ARG A 1 881 ? 5.324 4.170 3.811 1.00 86.00 881 ARG A N 1
ATOM 7069 C CA . ARG A 1 881 ? 6.602 4.855 3.989 1.00 86.00 881 ARG A CA 1
ATOM 7070 C C . ARG A 1 881 ? 7.378 4.988 2.678 1.00 86.00 881 ARG A C 1
ATOM 7072 O O . ARG A 1 881 ? 7.689 6.111 2.289 1.00 86.00 881 ARG A O 1
ATOM 7079 N N . GLN A 1 882 ? 7.649 3.884 1.974 1.00 89.25 882 GLN A N 1
ATOM 7080 C CA . GLN A 1 882 ? 8.374 3.933 0.697 1.00 89.25 882 GLN A CA 1
ATOM 7081 C C . GLN A 1 882 ? 7.648 4.830 -0.320 1.00 89.25 882 GLN A C 1
ATOM 7083 O O . GLN A 1 882 ? 8.266 5.702 -0.926 1.00 89.25 882 GLN A O 1
ATOM 7088 N N . ALA A 1 883 ? 6.324 4.688 -0.442 1.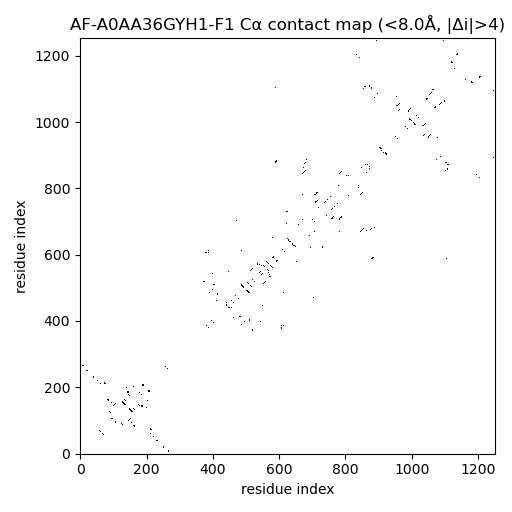00 89.19 883 ALA A N 1
ATOM 7089 C CA . ALA A 1 883 ? 5.518 5.459 -1.390 1.00 89.19 883 ALA A CA 1
ATOM 7090 C C . ALA A 1 883 ? 5.492 6.982 -1.116 1.00 89.19 883 ALA A C 1
ATOM 7092 O O . ALA A 1 883 ? 5.350 7.761 -2.065 1.00 89.19 883 ALA A O 1
ATOM 7093 N N . ILE A 1 884 ? 5.623 7.400 0.152 1.00 83.31 884 ILE A N 1
ATOM 7094 C CA . ILE A 1 884 ? 5.776 8.807 0.565 1.00 83.31 884 ILE A CA 1
ATOM 7095 C C . ILE A 1 884 ? 7.210 9.286 0.313 1.00 83.31 884 ILE A C 1
ATOM 7097 O O . ILE A 1 884 ? 7.403 10.321 -0.322 1.00 83.31 884 ILE A O 1
ATOM 7101 N N . GLU A 1 885 ? 8.224 8.535 0.760 1.00 84.81 885 GLU A N 1
ATOM 7102 C CA . GLU A 1 885 ? 9.634 8.916 0.592 1.00 84.81 885 GLU A CA 1
ATOM 7103 C C . GLU A 1 885 ? 10.020 9.063 -0.899 1.00 84.81 885 GLU A C 1
ATOM 7105 O O . GLU A 1 885 ? 10.810 9.941 -1.251 1.00 84.81 885 GLU A O 1
ATOM 7110 N N . GLU A 1 886 ? 9.430 8.247 -1.779 1.00 86.06 886 GLU A N 1
ATOM 7111 C CA . GLU A 1 886 ? 9.571 8.296 -3.245 1.00 86.06 886 GLU A CA 1
ATOM 7112 C C . GLU A 1 886 ? 8.682 9.353 -3.937 1.00 86.06 886 GLU A C 1
ATOM 7114 O O . GLU A 1 886 ? 8.783 9.545 -5.149 1.00 86.06 886 GLU A O 1
ATOM 7119 N N . GLY A 1 887 ? 7.801 10.047 -3.208 1.00 82.19 887 GLY A N 1
ATOM 7120 C CA . GLY A 1 887 ? 6.927 11.091 -3.759 1.00 82.19 887 GLY A CA 1
ATOM 7121 C C . GLY A 1 887 ? 5.819 10.588 -4.694 1.00 82.19 887 GLY A C 1
ATOM 7122 O O . GLY A 1 887 ? 5.232 11.374 -5.442 1.00 82.19 887 GLY A O 1
ATOM 7123 N N . PHE A 1 888 ? 5.501 9.289 -4.677 1.00 83.44 888 PHE A N 1
ATOM 7124 C CA . PHE A 1 888 ? 4.380 8.736 -5.446 1.00 83.44 888 PHE A CA 1
ATOM 7125 C C . PHE A 1 888 ? 3.017 9.047 -4.816 1.00 83.44 888 PHE A C 1
ATOM 7127 O O . PHE A 1 888 ? 2.014 9.098 -5.537 1.00 83.44 888 PHE A O 1
ATOM 7134 N N . ILE A 1 889 ? 2.986 9.255 -3.499 1.00 84.50 889 ILE A N 1
ATOM 7135 C CA . ILE A 1 889 ? 1.858 9.798 -2.738 1.00 84.50 889 ILE A CA 1
ATOM 7136 C C . ILE A 1 889 ? 2.356 10.900 -1.796 1.00 84.50 889 ILE A C 1
ATOM 7138 O O . ILE A 1 889 ? 3.526 10.929 -1.426 1.00 84.50 889 ILE A O 1
ATOM 7142 N N . LEU A 1 890 ? 1.463 11.809 -1.414 1.00 80.19 890 LEU A N 1
ATOM 7143 C CA . LEU A 1 890 ? 1.723 12.826 -0.395 1.00 80.19 890 LEU A CA 1
ATOM 7144 C C . LEU A 1 890 ? 1.481 12.249 1.001 1.00 80.19 890 LEU A C 1
ATOM 7146 O O . LEU A 1 890 ? 0.537 11.475 1.191 1.00 80.19 890 LEU A O 1
ATOM 7150 N N . ASP A 1 891 ? 2.272 12.690 1.979 1.00 78.50 891 ASP A N 1
ATOM 7151 C CA . ASP A 1 891 ? 1.910 12.515 3.382 1.00 78.50 891 ASP A CA 1
ATOM 7152 C C . ASP A 1 891 ? 0.637 13.332 3.678 1.00 78.50 891 ASP A C 1
ATOM 7154 O O . ASP A 1 891 ? 0.508 14.502 3.296 1.00 78.50 891 ASP A O 1
ATOM 7158 N N . VAL A 1 892 ? -0.340 12.682 4.308 1.00 81.94 892 VAL A N 1
ATOM 7159 C CA . VAL A 1 892 ? -1.631 13.285 4.667 1.00 81.94 892 VAL A CA 1
ATOM 7160 C C . VAL A 1 892 ? -1.675 13.758 6.118 1.00 81.94 892 VAL A C 1
ATOM 7162 O O . VAL A 1 892 ? -2.573 14.511 6.480 1.00 81.94 892 VAL A O 1
ATOM 7165 N N . LEU A 1 893 ? -0.711 13.348 6.943 1.00 76.19 893 LEU A N 1
ATOM 7166 C CA . LEU A 1 893 ? -0.594 13.734 8.346 1.00 76.19 893 LEU A CA 1
ATOM 7167 C C . LEU A 1 893 ? 0.285 14.980 8.543 1.00 76.19 893 LEU A C 1
ATOM 7169 O O . LEU A 1 893 ? 0.110 15.684 9.536 1.00 76.19 893 LEU A O 1
ATOM 7173 N N . GLN A 1 894 ? 1.155 15.298 7.576 1.00 66.88 894 GLN A N 1
ATOM 7174 C CA . GLN A 1 894 ? 2.072 16.450 7.611 1.00 66.88 894 GLN A CA 1
ATOM 7175 C C . GLN A 1 894 ? 1.394 17.783 7.991 1.00 66.88 894 GLN A C 1
ATOM 7177 O O . GLN A 1 894 ? 1.903 18.513 8.838 1.00 66.88 894 GLN A O 1
ATOM 7182 N N . ASN A 1 895 ? 0.221 18.088 7.419 1.00 66.88 895 ASN A N 1
ATOM 7183 C CA . ASN A 1 895 ? -0.600 19.239 7.832 1.00 66.88 895 ASN A CA 1
ATOM 7184 C C . ASN A 1 895 ? -1.975 18.791 8.359 1.00 66.88 895 ASN A C 1
ATOM 7186 O O . ASN A 1 895 ? -3.010 19.371 8.012 1.00 66.88 895 ASN A O 1
ATOM 7190 N N . TYR A 1 896 ? -2.005 17.743 9.182 1.00 75.31 896 TYR A N 1
ATOM 7191 C CA . TYR A 1 896 ? -3.178 17.432 9.992 1.00 75.31 896 TYR A CA 1
ATOM 7192 C C . TYR A 1 896 ? -3.241 18.368 11.201 1.00 75.31 896 TYR A C 1
ATOM 7194 O O . TYR A 1 896 ? -2.284 18.486 11.963 1.00 75.31 896 TYR A O 1
ATOM 7202 N N . MET A 1 897 ? -4.391 19.006 11.418 1.00 65.38 897 MET A N 1
ATOM 7203 C CA . MET A 1 897 ? -4.675 19.769 12.630 1.00 65.38 897 MET A CA 1
ATOM 7204 C C . MET A 1 897 ? -6.040 19.399 13.204 1.00 65.38 897 MET A C 1
ATOM 7206 O O . MET A 1 897 ? -7.043 19.354 12.493 1.00 65.38 897 MET A O 1
ATOM 7210 N N . THR A 1 898 ? -6.110 19.226 14.523 1.00 70.50 898 THR A N 1
ATOM 7211 C CA . THR A 1 898 ? -7.407 19.191 15.212 1.00 70.50 898 THR A CA 1
ATOM 7212 C C . THR A 1 898 ? -7.988 20.607 15.305 1.00 70.50 898 THR A C 1
ATOM 7214 O O . THR A 1 898 ? -7.246 21.590 15.405 1.00 70.50 898 THR A O 1
ATOM 7217 N N . TYR A 1 899 ? -9.315 20.743 15.319 1.00 67.81 899 TYR A N 1
ATOM 7218 C CA . TYR A 1 899 ? -9.996 22.015 15.590 1.00 67.81 899 TYR A CA 1
ATOM 7219 C C . TYR A 1 899 ? -9.561 22.606 16.935 1.00 67.81 899 TYR A C 1
ATOM 7221 O O . TYR A 1 899 ? -9.374 23.818 17.057 1.00 67.81 899 TYR A O 1
ATOM 7229 N N . ASP A 1 900 ? -9.337 21.731 17.915 1.00 59.50 900 ASP A N 1
ATOM 7230 C CA . ASP A 1 900 ? -8.837 22.095 19.230 1.00 59.50 900 ASP A CA 1
ATOM 7231 C C . ASP A 1 900 ? -7.449 22.743 19.100 1.00 59.50 900 ASP A C 1
ATOM 7233 O O . ASP A 1 900 ? -7.306 23.898 19.482 1.00 59.50 900 ASP A O 1
ATOM 7237 N N . THR A 1 901 ? -6.467 22.087 18.465 1.00 53.44 901 THR A N 1
ATOM 7238 C CA . THR A 1 901 ? -5.145 22.653 18.110 1.00 53.44 901 THR A CA 1
ATOM 7239 C C . THR A 1 901 ? -5.270 23.981 17.363 1.00 53.44 901 THR A C 1
ATOM 7241 O O . THR A 1 901 ? -4.646 24.960 17.746 1.00 53.44 901 THR A O 1
ATOM 7244 N N . CYS A 1 902 ? -6.136 24.067 16.356 1.00 53.50 902 CYS A N 1
ATOM 7245 C CA . CYS A 1 902 ? -6.380 25.286 15.584 1.00 53.50 902 CYS A CA 1
ATOM 7246 C C . CYS A 1 902 ? -6.839 26.473 16.464 1.00 53.50 902 CYS A C 1
ATOM 7248 O O . CYS A 1 902 ? -6.222 27.546 16.462 1.00 53.50 902 CYS A O 1
ATOM 7250 N N . PHE A 1 903 ? -7.882 26.286 17.280 1.00 54.03 903 PHE A N 1
ATOM 7251 C CA . PHE A 1 903 ? -8.330 27.272 18.276 1.00 54.03 903 PHE A CA 1
ATOM 7252 C C . PHE A 1 903 ? -7.227 27.572 19.306 1.00 54.03 903 PHE A C 1
ATOM 7254 O O . PHE A 1 903 ? -7.018 28.713 19.739 1.00 54.03 903 PHE A O 1
ATOM 7261 N N . LYS A 1 904 ? -6.461 26.535 19.647 1.00 50.56 904 LYS A N 1
ATOM 7262 C CA . LYS A 1 904 ? -5.287 26.558 20.510 1.00 50.56 904 LYS A CA 1
ATOM 7263 C C . LYS A 1 904 ? -3.993 26.978 19.801 1.00 50.56 904 LYS A C 1
ATOM 7265 O O . LYS A 1 904 ? -2.940 26.860 20.413 1.00 50.56 904 LYS A O 1
ATOM 7270 N N . ILE A 1 905 ? -4.069 27.622 18.636 1.00 43.03 905 ILE A N 1
ATOM 7271 C CA . ILE A 1 905 ? -2.986 28.415 18.032 1.00 43.03 905 ILE A CA 1
ATOM 7272 C C . ILE A 1 905 ? -3.415 29.883 18.023 1.00 43.03 905 ILE A C 1
ATOM 7274 O O . ILE A 1 905 ? -2.820 30.701 18.731 1.00 43.03 905 ILE A O 1
ATOM 7278 N N . ALA A 1 906 ? -4.548 30.184 17.377 1.00 45.56 906 ALA A N 1
ATOM 7279 C CA . ALA A 1 906 ? -5.007 31.540 17.060 1.00 45.56 906 ALA A CA 1
ATOM 7280 C C . ALA A 1 906 ? -5.042 32.542 18.231 1.00 45.56 906 ALA A C 1
ATOM 7282 O O . ALA A 1 906 ? -4.821 33.739 18.038 1.00 45.56 906 ALA A O 1
ATOM 7283 N N . LYS A 1 907 ? -5.298 32.051 19.449 1.00 48.06 907 LYS A N 1
ATOM 7284 C CA . LYS A 1 907 ? -5.368 32.855 20.676 1.00 48.06 907 LYS A CA 1
ATOM 7285 C C . LYS A 1 907 ? -4.002 33.293 21.258 1.00 48.06 907 LYS A C 1
ATOM 7287 O O . LYS A 1 907 ? -3.980 34.280 21.976 1.00 48.06 907 LYS A O 1
ATOM 7292 N N . GLU A 1 908 ? -2.877 32.637 20.945 1.00 40.12 908 GLU A N 1
ATOM 7293 C CA . GLU A 1 908 ? -1.530 33.082 21.399 1.00 40.12 908 GLU A CA 1
ATOM 7294 C C . GLU A 1 908 ? -0.878 34.011 20.370 1.00 40.12 908 GLU A C 1
ATOM 7296 O O . GLU A 1 908 ? -0.286 35.017 20.747 1.00 40.12 908 GLU A O 1
ATOM 7301 N N . THR A 1 909 ? -1.122 33.802 19.070 1.00 39.66 909 THR A N 1
ATOM 7302 C CA . THR A 1 909 ? -0.748 34.747 17.992 1.00 39.66 909 THR A CA 1
ATOM 7303 C C . THR A 1 909 ? -1.514 36.086 18.053 1.00 39.66 909 THR A C 1
ATOM 7305 O O . THR A 1 909 ? -1.472 36.883 17.114 1.00 39.66 909 THR A O 1
ATOM 7308 N N . ARG A 1 910 ? -2.278 36.323 19.127 1.00 41.31 910 ARG A N 1
ATOM 7309 C CA . ARG A 1 910 ? -2.913 37.598 19.492 1.00 41.31 910 ARG A CA 1
ATOM 7310 C C . ARG A 1 910 ? -2.225 38.276 20.685 1.00 41.31 910 ARG A C 1
ATOM 7312 O O . ARG A 1 910 ? -2.343 39.485 20.833 1.00 41.31 910 ARG A O 1
ATOM 7319 N N . GLU A 1 911 ? -1.523 37.504 21.513 1.00 39.03 911 GLU A N 1
ATOM 7320 C CA . GLU A 1 911 ? -0.806 37.961 22.711 1.00 39.03 911 GLU A CA 1
ATOM 7321 C C . GLU A 1 911 ? 0.681 38.264 22.408 1.00 39.03 911 GLU A C 1
ATOM 7323 O O . GLU A 1 911 ? 1.329 38.960 23.183 1.00 39.03 911 GLU A O 1
ATOM 7328 N N . ASN A 1 912 ? 1.203 37.826 21.250 1.00 37.69 912 ASN A N 1
ATOM 7329 C CA . ASN A 1 912 ? 2.519 38.207 20.719 1.00 37.69 912 ASN A CA 1
ATOM 7330 C C . ASN A 1 912 ? 2.425 38.660 19.235 1.00 37.69 912 ASN A C 1
ATOM 7332 O O . ASN A 1 912 ? 2.137 37.818 18.379 1.00 37.69 912 ASN A O 1
ATOM 7336 N N . PRO A 1 913 ? 2.668 39.951 18.907 1.00 45.44 913 PRO A N 1
ATOM 7337 C CA . PRO A 1 913 ? 2.590 40.475 17.536 1.00 45.44 913 PRO A CA 1
ATOM 7338 C C . PRO A 1 913 ? 3.729 40.071 16.586 1.00 45.44 913 PRO A C 1
ATOM 7340 O O . PRO A 1 913 ? 3.584 40.267 15.383 1.00 45.44 913 PRO A O 1
ATOM 7343 N N . GLU A 1 914 ? 4.857 39.553 17.086 1.00 33.41 914 GLU A N 1
ATOM 7344 C CA . GLU A 1 914 ? 6.037 39.248 16.252 1.00 33.41 914 GLU A CA 1
ATOM 7345 C C . GLU A 1 914 ? 5.964 37.872 15.563 1.00 33.41 914 GLU A C 1
ATOM 7347 O O . GLU A 1 914 ? 6.770 37.567 14.683 1.00 33.41 914 GLU A O 1
ATOM 7352 N N . LEU A 1 915 ? 4.986 37.033 15.927 1.00 36.91 915 LEU A N 1
ATOM 7353 C CA . LEU A 1 915 ? 4.769 35.731 15.296 1.00 36.91 915 LEU A CA 1
ATOM 7354 C C . LEU A 1 915 ? 4.147 35.881 13.891 1.00 36.91 915 LEU A C 1
ATOM 7356 O O . LEU A 1 915 ? 3.073 36.480 13.769 1.00 36.91 915 LEU A O 1
ATOM 7360 N N . PRO A 1 916 ? 4.737 35.282 12.835 1.00 36.88 916 PRO A N 1
ATOM 7361 C CA . PRO A 1 916 ? 4.146 35.274 11.499 1.00 36.88 916 PRO A CA 1
ATOM 7362 C C . PRO A 1 916 ? 2.737 34.667 11.496 1.00 36.88 916 PRO A C 1
ATOM 7364 O O . PRO A 1 916 ? 2.519 33.546 11.955 1.00 36.88 916 PRO A O 1
ATOM 7367 N N . GLU A 1 917 ? 1.756 35.390 10.950 1.00 38.22 917 GLU A N 1
ATOM 7368 C CA . GLU A 1 917 ? 0.373 34.910 10.925 1.00 38.22 917 GLU A CA 1
ATOM 7369 C C . GLU A 1 917 ? 0.184 33.737 9.951 1.00 38.22 917 GLU A C 1
ATOM 7371 O O . GLU A 1 917 ? 0.070 33.928 8.736 1.00 38.22 917 GLU A O 1
ATOM 7376 N N . SER A 1 918 ? 0.067 32.521 10.494 1.00 41.78 918 SER A N 1
ATOM 7377 C CA . SER A 1 918 ? -0.362 31.348 9.726 1.00 41.78 918 SER A CA 1
ATOM 7378 C C . SER A 1 918 ? -1.751 31.570 9.099 1.00 41.78 918 SER A C 1
ATOM 7380 O O . SER A 1 918 ? -2.589 32.326 9.607 1.00 41.78 918 SER A O 1
ATOM 7382 N N . ARG A 1 919 ? -2.031 30.899 7.973 1.00 44.03 919 ARG A N 1
ATOM 7383 C CA . ARG A 1 919 ? -3.322 31.057 7.277 1.00 44.03 919 ARG A CA 1
ATOM 7384 C C . ARG A 1 919 ? -4.501 30.601 8.142 1.00 44.03 919 ARG A C 1
ATOM 7386 O O . ARG A 1 919 ? -5.526 31.274 8.148 1.00 44.03 919 ARG A O 1
ATOM 7393 N N . ALA A 1 920 ? -4.336 29.529 8.921 1.00 38.66 920 ALA A N 1
ATOM 7394 C CA . ALA A 1 920 ? -5.357 29.054 9.856 1.00 38.66 920 ALA A CA 1
ATOM 7395 C C . ALA A 1 920 ? -5.614 30.066 10.987 1.00 38.66 920 ALA A C 1
ATOM 7397 O O . ALA A 1 920 ? -6.767 30.369 11.300 1.00 38.66 920 ALA A O 1
ATOM 7398 N N . THR A 1 921 ? -4.551 30.674 11.526 1.00 44.62 921 THR A N 1
ATOM 7399 C CA . THR A 1 921 ? -4.632 31.742 12.533 1.00 44.62 921 THR A CA 1
ATOM 7400 C C . THR A 1 921 ? -5.523 32.896 12.066 1.00 44.62 921 THR A C 1
ATOM 7402 O O . THR A 1 921 ? -6.351 33.368 12.845 1.00 44.62 921 THR A O 1
ATOM 7405 N N . LYS A 1 922 ? -5.423 33.320 10.796 1.00 48.56 922 LYS A N 1
ATOM 7406 C CA . LYS A 1 922 ? -6.268 34.395 10.238 1.00 48.56 922 LYS A CA 1
ATOM 7407 C C . LYS A 1 922 ? -7.754 34.047 10.184 1.00 48.56 922 LYS A C 1
ATOM 7409 O O . LYS A 1 922 ? -8.567 34.897 10.537 1.00 48.56 922 LYS A O 1
ATOM 7414 N N . ILE A 1 923 ? -8.105 32.819 9.789 1.00 47.69 923 ILE A N 1
ATOM 7415 C CA . ILE A 1 923 ? -9.502 32.348 9.789 1.00 47.69 923 ILE A CA 1
ATOM 7416 C C . ILE A 1 923 ? -10.057 32.443 11.213 1.00 47.69 923 ILE A C 1
ATOM 7418 O O . ILE A 1 923 ? -11.081 33.067 11.465 1.00 47.69 923 ILE A O 1
ATOM 7422 N N . ILE A 1 924 ? -9.347 31.855 12.173 1.00 49.22 924 ILE A N 1
ATOM 7423 C CA . ILE A 1 924 ? -9.871 31.621 13.520 1.00 49.22 924 ILE A CA 1
ATOM 7424 C C . ILE A 1 924 ? -9.885 32.912 14.355 1.00 49.22 924 ILE A C 1
ATOM 7426 O O . ILE A 1 924 ? -10.802 33.107 15.155 1.00 49.22 924 ILE A O 1
ATOM 7430 N N . LYS A 1 925 ? -8.958 33.854 14.109 1.00 48.06 925 LYS A N 1
ATOM 7431 C CA . LYS A 1 925 ? -8.992 35.217 14.682 1.00 48.06 925 LYS A CA 1
ATOM 7432 C C . LYS A 1 925 ? -10.300 35.971 14.384 1.00 48.06 925 LYS A C 1
ATOM 7434 O O . LYS A 1 925 ? -10.648 36.873 15.142 1.00 48.06 925 LYS A O 1
ATOM 7439 N N . LYS A 1 926 ? -11.033 35.604 13.324 1.00 46.72 926 LYS A N 1
ATOM 7440 C CA . LYS A 1 926 ? -12.327 36.197 12.937 1.00 46.72 926 LYS A CA 1
ATOM 7441 C C . LYS A 1 926 ? -13.520 35.641 13.746 1.00 46.72 926 LYS A C 1
ATOM 7443 O O . LYS A 1 926 ? -14.539 36.317 13.844 1.00 46.72 926 LYS A O 1
ATOM 7448 N N . TYR A 1 927 ? -13.386 34.466 14.379 1.00 51.12 927 TYR A N 1
ATOM 7449 C CA . TYR A 1 927 ? -14.511 33.659 14.898 1.00 51.12 927 TYR A CA 1
ATOM 7450 C C . TYR A 1 927 ? -14.461 33.336 16.407 1.00 51.12 927 TYR A C 1
ATOM 7452 O O . TYR A 1 927 ? -15.044 32.363 16.880 1.00 51.12 927 TYR A O 1
ATOM 7460 N N . GLU A 1 928 ? -13.821 34.195 17.203 1.00 39.53 928 GLU A N 1
ATOM 7461 C CA . GLU A 1 928 ? -13.504 34.002 18.637 1.00 39.53 928 GLU A CA 1
ATOM 7462 C C . GLU A 1 928 ? -14.707 33.817 19.608 1.00 39.53 928 GLU A C 1
ATOM 7464 O O . GLU A 1 928 ? -14.515 33.637 20.811 1.00 39.53 928 GLU A O 1
ATOM 7469 N N . LYS A 1 929 ? -15.959 33.883 19.132 1.00 39.09 929 LYS A N 1
ATOM 7470 C CA . LYS A 1 929 ? -17.173 33.920 19.977 1.00 39.09 929 LYS A CA 1
ATOM 7471 C C . LYS A 1 929 ? -18.092 32.694 19.896 1.00 39.09 929 LYS A C 1
ATOM 7473 O O . LYS A 1 929 ? -19.087 32.678 20.618 1.00 39.09 929 LYS A O 1
ATOM 7478 N N . LEU A 1 930 ? -17.821 31.715 19.027 1.00 42.66 930 LEU A N 1
ATOM 7479 C CA . LEU A 1 930 ? -18.814 30.701 18.635 1.00 42.66 930 LEU A CA 1
ATOM 7480 C C . LEU A 1 930 ? -18.443 29.253 19.019 1.00 42.66 930 LEU A C 1
ATOM 7482 O O . LEU A 1 930 ? -17.297 28.914 19.320 1.00 42.66 930 LEU A O 1
ATOM 7486 N N . HIS A 1 931 ? -19.474 28.416 19.134 1.00 43.03 931 HIS A N 1
ATOM 7487 C CA . HIS A 1 931 ? -19.593 27.400 20.175 1.00 43.03 931 HIS A CA 1
ATOM 7488 C C . HIS A 1 931 ? -19.380 25.964 19.661 1.00 43.03 931 HIS A C 1
ATOM 7490 O O . HIS A 1 931 ? -20.146 25.439 18.853 1.00 43.03 931 HIS A O 1
ATOM 7496 N N . PRO A 1 932 ? -18.446 25.211 20.260 1.00 43.97 932 PRO A N 1
ATOM 7497 C CA . PRO A 1 932 ? -18.275 23.123 19.887 1.00 43.97 932 PRO A CA 1
ATOM 7498 C C . PRO A 1 932 ? -19.377 22.195 19.339 1.00 43.97 932 PRO A C 1
ATOM 7500 O O . PRO A 1 932 ? -19.025 21.072 18.994 1.00 43.97 932 PRO A O 1
ATOM 7503 N N . TYR A 1 933 ? -20.631 22.620 19.108 1.00 51.88 933 TYR A N 1
ATOM 7504 C CA . TYR A 1 933 ? -21.729 21.687 18.753 1.00 51.88 933 TYR A CA 1
ATOM 7505 C C . TYR A 1 933 ? -22.811 22.207 17.776 1.00 51.88 933 TYR A C 1
ATOM 7507 O O . TYR A 1 933 ? -23.845 21.561 17.626 1.00 51.88 933 TYR A O 1
ATOM 7515 N N . ASN A 1 934 ? -22.620 23.340 17.086 1.00 67.50 934 ASN A N 1
ATOM 7516 C CA . ASN A 1 934 ? -23.592 23.827 16.089 1.00 67.50 934 ASN A CA 1
ATOM 7517 C C . ASN A 1 934 ? -23.093 23.614 14.646 1.00 67.50 934 ASN A C 1
ATOM 7519 O O . ASN A 1 934 ? -22.101 24.221 14.237 1.00 67.50 934 ASN A O 1
ATOM 7523 N N . ILE A 1 935 ? -23.830 22.819 13.856 1.00 76.94 935 ILE A N 1
ATOM 7524 C CA . ILE A 1 935 ? -23.568 22.569 12.422 1.00 76.94 935 ILE A CA 1
ATOM 7525 C C . ILE A 1 935 ? -23.407 23.883 11.644 1.00 76.94 935 ILE A C 1
ATOM 7527 O O . ILE A 1 935 ? -22.525 23.982 10.797 1.00 76.94 935 ILE A O 1
ATOM 7531 N N . SER A 1 936 ? -24.178 24.924 11.974 1.00 76.94 936 SER A N 1
ATOM 7532 C CA . SER A 1 936 ? -24.105 26.245 11.320 1.00 76.94 936 SER A CA 1
ATOM 7533 C C . SER A 1 936 ? -22.719 26.894 11.437 1.00 76.94 936 SER A C 1
ATOM 7535 O O . SER A 1 936 ? -22.252 27.538 10.507 1.00 76.94 936 SER A O 1
ATOM 7537 N N . GLN A 1 937 ? -22.043 26.700 12.573 1.00 72.44 937 GLN A N 1
ATOM 7538 C CA . GLN A 1 937 ? -20.748 27.323 12.878 1.00 72.44 937 GLN A CA 1
ATOM 7539 C C . GLN A 1 937 ? -19.594 26.502 12.293 1.00 72.44 937 GLN A C 1
ATOM 7541 O O . GLN A 1 937 ? -18.648 27.055 11.741 1.00 72.44 937 GLN A O 1
ATOM 7546 N N . LYS A 1 938 ? -19.708 25.167 12.310 1.00 83.62 938 LYS A N 1
ATOM 7547 C CA . LYS A 1 938 ? -18.800 24.301 11.545 1.00 83.62 938 LYS A CA 1
ATOM 7548 C C . LYS A 1 938 ? -18.937 24.548 10.032 1.00 83.62 938 LYS A C 1
ATOM 7550 O O . LYS A 1 938 ? -17.932 24.550 9.332 1.00 83.62 938 LYS A O 1
ATOM 7555 N N . SER A 1 939 ? -20.142 24.852 9.540 1.00 87.62 939 SER A N 1
ATOM 7556 C CA . SER A 1 939 ? -20.410 25.227 8.138 1.00 87.62 939 SER A CA 1
ATOM 7557 C C . SER A 1 939 ? -19.727 26.535 7.724 1.00 87.62 939 SER A C 1
ATOM 7559 O O . SER A 1 939 ? -19.119 26.591 6.660 1.00 87.62 939 SER A O 1
ATOM 7561 N N . GLU A 1 940 ? -19.762 27.558 8.581 1.00 84.81 940 GLU A N 1
ATOM 7562 C CA . GLU A 1 940 ? -18.991 28.800 8.413 1.00 84.81 940 GLU A CA 1
ATOM 7563 C C . GLU A 1 940 ? -17.479 28.520 8.312 1.00 84.81 940 GLU A C 1
ATOM 7565 O O . GLU A 1 940 ? -16.831 28.939 7.350 1.00 84.81 940 GLU A O 1
ATOM 7570 N N . ILE A 1 941 ? -16.925 27.721 9.233 1.00 79.62 941 ILE A N 1
ATOM 7571 C CA . ILE A 1 941 ? -15.501 27.338 9.218 1.00 79.62 941 ILE A CA 1
ATOM 7572 C C . ILE A 1 941 ? -15.137 26.551 7.945 1.00 79.62 941 ILE A C 1
ATOM 7574 O O . ILE A 1 941 ? -14.064 26.774 7.383 1.00 79.62 941 ILE A O 1
ATOM 7578 N N . ILE A 1 942 ? -16.015 25.663 7.466 1.00 87.44 942 ILE A N 1
ATOM 7579 C CA . ILE A 1 942 ? -15.848 24.913 6.209 1.00 87.44 942 ILE A CA 1
ATOM 7580 C C . ILE A 1 942 ? -15.738 25.870 5.012 1.00 87.44 942 ILE A C 1
ATOM 7582 O O . ILE A 1 942 ? -14.792 25.761 4.229 1.00 87.44 942 ILE A O 1
ATOM 7586 N N . VAL A 1 943 ? -16.660 26.832 4.883 1.00 89.25 943 VAL A N 1
ATOM 7587 C CA . VAL A 1 943 ? -16.670 27.798 3.768 1.00 89.25 943 VAL A CA 1
ATOM 7588 C C . VAL A 1 943 ? -15.436 28.698 3.804 1.00 89.25 943 VAL A C 1
ATOM 7590 O O . VAL A 1 943 ? -14.764 28.858 2.787 1.00 89.25 943 VAL A O 1
ATOM 7593 N N . GLU A 1 944 ? -15.079 29.233 4.969 1.00 81.69 944 GLU A N 1
ATOM 7594 C CA . GLU A 1 944 ? -13.913 30.111 5.116 1.00 81.69 944 GLU A CA 1
ATOM 7595 C C . GLU A 1 944 ? -12.593 29.361 4.890 1.00 81.69 944 GLU A C 1
ATOM 7597 O O . GLU A 1 944 ? -11.720 29.851 4.177 1.00 81.69 944 GLU A O 1
ATOM 7602 N N . THR A 1 945 ? -12.474 28.120 5.376 1.00 77.81 945 THR A N 1
ATOM 7603 C CA . THR A 1 945 ? -11.315 27.249 5.101 1.00 77.81 945 THR A CA 1
ATOM 7604 C C . THR A 1 945 ? -11.220 26.885 3.617 1.00 77.81 945 THR A C 1
ATOM 7606 O O . THR A 1 945 ? -10.117 26.756 3.068 1.00 77.81 945 THR A O 1
ATOM 7609 N N . PHE A 1 946 ? -12.353 26.752 2.921 1.00 87.62 946 PHE A N 1
ATOM 7610 C CA . PHE A 1 946 ? -12.330 26.626 1.471 1.00 87.62 946 PHE A CA 1
ATOM 7611 C C . PHE A 1 946 ? -11.765 27.904 0.836 1.00 87.62 946 PHE A C 1
ATOM 7613 O O . PHE A 1 946 ? -10.778 27.827 0.104 1.00 87.62 946 PHE A O 1
ATOM 7620 N N . LEU A 1 947 ? -12.325 29.071 1.171 1.00 83.19 947 LEU A N 1
ATOM 7621 C CA . LEU A 1 947 ? -11.948 30.367 0.600 1.00 83.19 947 LEU A CA 1
ATOM 7622 C C . LEU A 1 947 ? -10.476 30.749 0.829 1.00 83.19 947 LEU A C 1
ATOM 7624 O O . LEU A 1 947 ? -9.844 31.233 -0.107 1.00 83.19 947 LEU A O 1
ATOM 7628 N N . SER A 1 948 ? -9.925 30.532 2.028 1.00 69.56 948 SER A N 1
ATOM 7629 C CA . SER A 1 948 ? -8.581 30.999 2.416 1.00 69.56 948 SER A CA 1
ATOM 7630 C C . SER A 1 948 ? -7.448 29.995 2.180 1.00 69.56 948 SER A C 1
ATOM 7632 O O . SER A 1 948 ? -6.286 30.380 2.013 1.00 69.56 948 SER A O 1
ATOM 7634 N N . THR A 1 949 ? -7.763 28.698 2.249 1.00 70.50 949 THR A N 1
ATOM 7635 C CA . THR A 1 949 ? -6.755 27.626 2.342 1.00 70.50 949 THR A CA 1
ATOM 7636 C C . THR A 1 949 ? -6.826 26.658 1.169 1.00 70.50 949 THR A C 1
ATOM 7638 O O . THR A 1 949 ? -5.805 26.076 0.815 1.00 70.50 949 THR A O 1
ATOM 7641 N N . THR A 1 950 ? -7.995 26.508 0.537 1.00 83.81 950 THR A N 1
ATOM 7642 C CA . THR A 1 950 ? -8.230 25.478 -0.491 1.00 83.81 950 THR A CA 1
ATOM 7643 C C . THR A 1 950 ? -8.347 26.061 -1.897 1.00 83.81 950 THR A C 1
ATOM 7645 O O . THR A 1 950 ? -7.688 25.576 -2.810 1.00 83.81 950 THR A O 1
ATOM 7648 N N . LYS A 1 951 ? -9.143 27.122 -2.070 1.00 87.19 951 LYS A N 1
ATOM 7649 C CA . LYS A 1 951 ? -9.481 27.750 -3.355 1.00 87.19 951 LYS A CA 1
ATOM 7650 C C . LYS A 1 951 ? -8.253 28.021 -4.226 1.00 87.19 951 LYS A C 1
ATOM 7652 O O . LYS A 1 951 ? -8.193 27.568 -5.364 1.00 87.19 951 LYS A O 1
ATOM 7657 N N . ASP A 1 952 ? -7.266 28.729 -3.680 1.00 83.00 952 ASP A N 1
ATOM 7658 C CA . ASP A 1 952 ? -6.108 29.209 -4.445 1.00 83.00 952 ASP A CA 1
ATOM 7659 C C . ASP A 1 952 ? -5.023 28.127 -4.647 1.00 83.00 952 ASP A C 1
ATOM 7661 O O . ASP A 1 952 ? -4.053 28.335 -5.381 1.00 83.00 952 ASP A O 1
ATOM 7665 N N . LYS A 1 953 ? -5.178 26.942 -4.035 1.00 83.62 953 LYS A N 1
ATOM 7666 C CA . LYS A 1 953 ? -4.278 25.793 -4.229 1.00 83.62 953 LYS A CA 1
ATOM 7667 C C . LYS A 1 953 ? -4.430 25.203 -5.629 1.00 83.62 953 LYS A C 1
ATOM 7669 O O . LYS A 1 953 ? -5.448 25.386 -6.299 1.00 83.62 953 LYS A O 1
ATOM 7674 N N . ILE A 1 954 ? -3.408 24.467 -6.072 1.00 87.56 954 ILE A N 1
ATOM 7675 C CA . ILE A 1 954 ? -3.391 23.779 -7.375 1.00 87.56 954 ILE A CA 1
ATOM 7676 C C . ILE A 1 954 ? -3.668 24.752 -8.548 1.00 87.56 954 ILE A C 1
ATOM 7678 O O . ILE A 1 954 ? -4.301 24.408 -9.544 1.00 87.56 954 ILE A O 1
ATOM 7682 N N . GLY A 1 955 ? -3.220 26.007 -8.415 1.00 80.94 955 GLY A N 1
ATOM 7683 C CA . GLY A 1 955 ? -3.463 27.070 -9.397 1.00 80.94 955 GLY A CA 1
ATOM 7684 C C . GLY A 1 955 ? -4.930 27.508 -9.492 1.00 80.94 955 GLY A C 1
ATOM 7685 O O . GLY A 1 955 ? -5.439 27.666 -10.599 1.00 80.94 955 GLY A O 1
ATOM 7686 N N . GLY A 1 956 ? -5.615 27.670 -8.354 1.00 85.75 956 GLY A N 1
ATOM 7687 C CA . GLY A 1 956 ? -7.029 28.073 -8.311 1.00 85.75 956 GLY A CA 1
ATOM 7688 C C . GLY A 1 956 ? -8.033 26.925 -8.491 1.00 85.75 956 GLY A C 1
ATOM 7689 O O . GLY A 1 956 ? -9.178 27.174 -8.864 1.00 85.75 956 GLY A O 1
ATOM 7690 N N . LYS A 1 957 ? -7.602 25.669 -8.299 1.00 90.50 957 LYS A N 1
ATOM 7691 C CA . LYS A 1 957 ? -8.388 24.451 -8.590 1.00 90.50 957 LYS A CA 1
ATOM 7692 C C . LYS A 1 957 ? -8.570 23.505 -7.401 1.00 90.50 957 LYS A C 1
ATOM 7694 O O . LYS A 1 957 ? -9.160 22.440 -7.575 1.00 90.50 957 LYS A O 1
ATOM 7699 N N . GLY A 1 958 ? -8.058 23.851 -6.220 1.00 90.62 958 GLY A N 1
ATOM 7700 C CA . GLY A 1 958 ? -8.161 23.001 -5.035 1.00 90.62 958 GLY A CA 1
ATOM 7701 C C . GLY A 1 958 ? -9.615 22.712 -4.646 1.00 90.62 958 GLY A C 1
ATOM 7702 O O . GLY A 1 958 ? -10.445 23.618 -4.576 1.00 90.62 958 GLY A O 1
ATOM 7703 N N . LYS A 1 959 ? -9.913 21.439 -4.371 1.00 96.19 959 LYS A N 1
ATOM 7704 C CA . LYS A 1 959 ? -11.217 20.950 -3.900 1.00 96.19 959 LYS A CA 1
ATOM 7705 C C . LYS A 1 959 ? -11.147 20.485 -2.443 1.00 96.19 959 LYS A C 1
ATOM 7707 O O . LYS A 1 959 ? -10.077 20.116 -1.946 1.00 96.19 959 LYS A O 1
ATOM 7712 N N . MET A 1 960 ? -12.301 20.470 -1.778 1.00 95.69 960 MET A N 1
ATOM 7713 C CA . MET A 1 960 ? -12.483 20.039 -0.389 1.00 95.69 960 MET A CA 1
ATOM 7714 C C . MET A 1 960 ? -13.465 18.864 -0.279 1.00 95.69 960 MET A C 1
ATOM 7716 O O . MET A 1 960 ? -14.466 18.825 -0.994 1.00 95.69 960 MET A O 1
ATOM 7720 N N . MET A 1 961 ? -13.223 17.948 0.663 1.00 96.94 961 MET A N 1
ATOM 7721 C CA . MET A 1 961 ? -14.207 16.960 1.130 1.00 96.94 961 MET A CA 1
ATOM 7722 C C . MET A 1 961 ? -14.564 17.225 2.598 1.00 96.94 961 MET A C 1
ATOM 7724 O O . MET A 1 961 ? -13.687 17.541 3.395 1.00 96.94 961 MET A O 1
ATOM 7728 N N . VAL A 1 962 ? -15.837 17.069 2.957 1.00 96.75 962 VAL A N 1
ATOM 7729 C CA . VAL A 1 962 ? -16.359 17.150 4.328 1.00 96.75 962 VAL A CA 1
ATOM 7730 C C . VAL A 1 962 ? -16.910 15.778 4.710 1.00 96.75 962 VAL A C 1
ATOM 7732 O O . VAL A 1 962 ? -17.874 15.310 4.109 1.00 96.75 962 VAL A O 1
ATOM 7735 N N . VAL A 1 963 ? -16.296 15.124 5.692 1.00 95.38 963 VAL A N 1
ATOM 7736 C CA . VAL A 1 963 ? -16.662 13.784 6.165 1.00 95.38 963 VAL A CA 1
ATOM 7737 C C . VAL A 1 963 ? -17.495 13.908 7.436 1.00 95.38 963 VAL A C 1
ATOM 7739 O O . VAL A 1 963 ? -16.990 14.329 8.470 1.00 95.38 963 VAL A O 1
ATOM 7742 N N . THR A 1 964 ? -18.768 13.537 7.363 1.00 92.69 964 THR A N 1
ATOM 7743 C CA . THR A 1 964 ? -19.763 13.696 8.439 1.00 92.69 964 THR A CA 1
ATOM 7744 C C . THR A 1 964 ? -20.069 12.368 9.132 1.00 92.69 964 THR A C 1
ATOM 7746 O O . THR A 1 964 ? -19.904 11.300 8.538 1.00 92.69 964 THR A O 1
ATOM 7749 N N . ASP A 1 965 ? -20.510 12.414 10.391 1.00 87.12 965 ASP A N 1
ATOM 7750 C CA . ASP A 1 965 ? -20.777 11.216 11.198 1.00 87.12 965 ASP A CA 1
ATOM 7751 C C . ASP A 1 965 ? -21.872 10.290 10.632 1.00 87.12 965 ASP A C 1
ATOM 7753 O O . ASP A 1 965 ? -21.830 9.076 10.844 1.00 87.12 965 ASP A O 1
ATOM 7757 N N . SER A 1 966 ? -22.830 10.853 9.894 1.00 87.44 966 SER A N 1
ATOM 7758 C CA . SER A 1 966 ? -24.087 10.212 9.521 1.00 87.44 966 SER A CA 1
ATOM 7759 C C . SER A 1 966 ? -24.678 10.805 8.239 1.00 87.44 966 SER A C 1
ATOM 7761 O O . SER A 1 966 ? -24.384 11.932 7.842 1.00 87.44 966 SER A O 1
ATOM 7763 N N . ARG A 1 967 ? -25.576 10.050 7.587 1.00 90.31 967 ARG A N 1
ATOM 7764 C CA . ARG A 1 967 ? -26.290 10.518 6.382 1.00 90.31 967 ARG A CA 1
ATOM 7765 C C . ARG A 1 967 ? -27.175 11.742 6.676 1.00 90.31 967 ARG A C 1
ATOM 7767 O O . ARG A 1 967 ? -27.258 12.638 5.846 1.00 90.31 967 ARG A O 1
ATOM 7774 N N . LEU A 1 968 ? -27.765 11.807 7.873 1.00 88.12 968 LEU A N 1
ATOM 7775 C CA . LEU A 1 968 ? -28.562 12.945 8.343 1.00 88.12 968 LEU A CA 1
ATOM 7776 C C . LEU A 1 968 ? -27.700 14.199 8.555 1.00 88.12 968 LEU A C 1
ATOM 7778 O O . LEU A 1 968 ? -28.058 15.278 8.087 1.00 88.12 968 LEU A O 1
ATOM 7782 N N . ALA A 1 969 ? -26.530 14.061 9.188 1.00 88.12 969 ALA A N 1
ATOM 7783 C CA . ALA A 1 969 ? -25.598 15.175 9.327 1.00 88.12 969 ALA A CA 1
ATOM 7784 C C . ALA A 1 969 ? -25.120 15.694 7.965 1.00 88.12 969 ALA A C 1
ATOM 7786 O O . ALA A 1 969 ? -25.050 16.907 7.798 1.00 88.12 969 ALA A O 1
ATOM 7787 N N . ALA A 1 970 ? -24.864 14.825 6.977 1.00 92.06 970 ALA A N 1
ATOM 7788 C CA . ALA A 1 970 ? -24.519 15.258 5.621 1.00 92.06 970 ALA A CA 1
ATOM 7789 C C . ALA A 1 970 ? -25.584 16.199 5.023 1.00 92.06 970 ALA A C 1
ATOM 7791 O O . ALA A 1 970 ? -25.236 17.281 4.549 1.00 92.06 970 ALA A O 1
ATOM 7792 N N . VAL A 1 971 ? -26.870 15.829 5.100 1.00 92.44 971 VAL A N 1
ATOM 7793 C CA . VAL A 1 971 ? -28.001 16.654 4.624 1.00 92.44 971 VAL A CA 1
ATOM 7794 C C . VAL A 1 971 ? -28.055 17.993 5.368 1.00 92.44 971 VAL A C 1
ATOM 7796 O O . VAL A 1 971 ? -28.063 19.056 4.739 1.00 92.44 971 VAL A O 1
ATOM 7799 N N . ARG A 1 972 ? -27.985 17.968 6.706 1.00 91.44 972 ARG A N 1
ATOM 7800 C CA . ARG A 1 972 ? -27.992 19.179 7.547 1.00 91.44 972 ARG A CA 1
ATOM 7801 C C . ARG A 1 972 ? -26.800 20.103 7.258 1.00 91.44 972 ARG A C 1
ATOM 7803 O O . ARG A 1 972 ? -26.978 21.319 7.179 1.00 91.44 972 ARG A O 1
ATOM 7810 N N . TYR A 1 973 ? -25.608 19.549 7.024 1.00 93.69 973 TYR A N 1
ATOM 7811 C CA . TYR A 1 973 ? -24.427 20.298 6.582 1.00 93.69 973 TYR A CA 1
ATOM 7812 C C . TYR A 1 973 ? -24.618 20.916 5.196 1.00 93.69 973 TYR A C 1
ATOM 7814 O O . TYR A 1 973 ? -24.309 22.089 5.015 1.00 93.69 973 TYR A O 1
ATOM 7822 N N . PHE A 1 974 ? -25.151 20.172 4.224 1.00 94.88 974 PHE A N 1
ATOM 7823 C CA . PHE A 1 974 ? -25.392 20.684 2.873 1.00 94.88 974 PHE A CA 1
ATOM 7824 C C . PHE A 1 974 ? -26.341 21.889 2.880 1.00 94.88 974 PHE A C 1
ATOM 7826 O O . PHE A 1 974 ? -26.047 22.901 2.241 1.00 94.88 974 PHE A O 1
ATOM 7833 N N . HIS A 1 975 ? -27.426 21.844 3.657 1.00 93.75 975 HIS A N 1
ATOM 7834 C CA . HIS A 1 975 ? -28.319 22.996 3.807 1.00 93.75 975 HIS A CA 1
ATOM 7835 C C . HIS A 1 975 ? -27.666 24.166 4.558 1.00 93.75 975 HIS A C 1
ATOM 7837 O O . HIS A 1 975 ? -27.774 25.307 4.106 1.00 93.75 975 HIS A O 1
ATOM 7843 N N . ALA A 1 976 ? -26.957 23.914 5.663 1.00 92.25 976 ALA A N 1
ATOM 7844 C CA . ALA A 1 976 ? -26.311 24.967 6.450 1.00 92.25 976 ALA A CA 1
ATOM 7845 C C . ALA A 1 976 ? -25.177 25.680 5.687 1.00 92.25 976 ALA A C 1
ATOM 7847 O O . ALA A 1 976 ? -25.084 26.908 5.728 1.00 92.25 976 ALA A O 1
ATOM 7848 N N . ILE A 1 977 ? -24.360 24.931 4.939 1.00 94.12 977 ILE A N 1
ATOM 7849 C CA . ILE A 1 977 ? -23.283 25.466 4.099 1.00 94.12 977 ILE A CA 1
ATOM 7850 C C . ILE A 1 977 ? -23.861 26.283 2.936 1.00 94.12 977 ILE A C 1
ATOM 7852 O O . ILE A 1 977 ? -23.485 27.441 2.767 1.00 94.12 977 ILE A O 1
ATOM 7856 N N . ASN A 1 978 ? -24.816 25.736 2.173 1.00 93.31 978 ASN A N 1
ATOM 7857 C CA . ASN A 1 978 ? -25.437 26.470 1.062 1.00 93.31 978 ASN A CA 1
ATOM 7858 C C . ASN A 1 978 ? -26.184 27.728 1.539 1.00 93.31 978 ASN A C 1
ATOM 7860 O O . ASN A 1 978 ? -26.165 28.749 0.848 1.00 93.31 978 ASN A O 1
ATOM 7864 N N . LYS A 1 979 ? -26.786 27.695 2.737 1.00 91.94 979 LYS A N 1
ATOM 7865 C CA . LYS A 1 979 ? -27.348 28.892 3.371 1.00 91.94 979 LYS A CA 1
ATOM 7866 C C . LYS A 1 979 ? -26.265 29.934 3.657 1.00 91.94 979 LYS A C 1
ATOM 7868 O O . LYS A 1 979 ? -26.409 31.065 3.212 1.00 91.94 979 LYS A O 1
ATOM 7873 N N . TYR A 1 980 ? -25.172 29.568 4.331 1.00 90.31 980 TYR A N 1
ATOM 7874 C CA . TYR A 1 980 ? -24.084 30.507 4.640 1.00 90.31 980 TYR A CA 1
ATOM 7875 C C . TYR A 1 980 ? -23.485 31.145 3.375 1.00 90.31 980 TYR A C 1
ATOM 7877 O O . TYR A 1 980 ? -23.249 32.353 3.344 1.00 90.31 980 TYR A O 1
ATOM 7885 N N . ILE A 1 981 ? -23.297 30.346 2.318 1.00 92.25 981 ILE A N 1
ATOM 7886 C CA . ILE A 1 981 ? -22.837 30.788 0.992 1.00 92.25 981 ILE A CA 1
ATOM 7887 C C . ILE A 1 981 ? -23.788 31.834 0.395 1.00 92.25 981 ILE A C 1
ATOM 7889 O O . ILE A 1 981 ? -23.332 32.884 -0.062 1.00 92.25 981 ILE A O 1
ATOM 7893 N N . LYS A 1 982 ? -25.102 31.574 0.432 1.00 91.75 982 LYS A N 1
ATOM 7894 C CA . LYS A 1 982 ? -26.136 32.485 -0.075 1.00 91.75 982 LYS A CA 1
ATOM 7895 C C . LYS A 1 982 ? -26.228 33.774 0.744 1.00 91.75 982 LYS A C 1
ATOM 7897 O O . LYS A 1 982 ? -26.228 34.853 0.157 1.00 91.75 982 LYS A O 1
ATOM 7902 N N . ASP A 1 983 ? -26.275 33.662 2.069 1.00 90.31 983 ASP A N 1
ATOM 7903 C CA . ASP A 1 983 ? -26.455 34.788 2.995 1.00 90.31 983 ASP A CA 1
ATOM 7904 C C . ASP A 1 983 ? -25.276 35.787 2.931 1.00 90.31 983 ASP A C 1
ATOM 7906 O O . ASP A 1 983 ? -25.467 36.975 3.185 1.00 90.31 983 ASP A O 1
ATOM 7910 N N . HIS A 1 984 ? -24.082 35.334 2.520 1.00 89.50 984 HIS A N 1
ATOM 7911 C CA . HIS A 1 984 ? -22.884 36.167 2.315 1.00 89.50 984 HIS A CA 1
ATOM 7912 C C . HIS A 1 984 ? -22.554 36.464 0.836 1.00 89.50 984 HIS A C 1
ATOM 7914 O O . HIS A 1 984 ? -21.548 37.113 0.550 1.00 89.50 984 HIS A O 1
ATOM 7920 N N . GLY A 1 985 ? -23.374 36.007 -0.117 1.00 89.44 985 GLY A N 1
ATOM 7921 C CA . GLY A 1 985 ? -23.198 36.290 -1.548 1.00 89.44 985 GLY A CA 1
ATOM 7922 C C . GLY A 1 985 ? -21.992 35.612 -2.223 1.00 89.44 985 GLY A C 1
ATOM 7923 O O . GLY A 1 985 ? -21.526 36.085 -3.261 1.00 89.44 985 GLY A O 1
ATOM 7924 N N . TYR A 1 986 ? -21.466 34.514 -1.671 1.00 89.06 986 TYR A N 1
ATOM 7925 C CA . TYR A 1 986 ? -20.301 33.820 -2.234 1.00 89.06 986 TYR A CA 1
ATOM 7926 C C . TYR A 1 986 ? -20.656 33.040 -3.512 1.00 89.06 986 TYR A C 1
ATOM 7928 O O . TYR A 1 986 ? -21.188 31.938 -3.462 1.00 89.06 986 TYR A O 1
ATOM 7936 N N . SER A 1 987 ? -20.294 33.564 -4.685 1.00 84.31 987 SER A N 1
ATOM 7937 C CA . SER A 1 987 ? -20.556 32.913 -5.985 1.00 84.31 987 SER A CA 1
ATOM 7938 C C . SER A 1 987 ? -19.557 31.808 -6.368 1.00 84.31 987 SER A C 1
ATOM 7940 O O . SER A 1 987 ? -19.796 31.042 -7.302 1.00 84.31 987 SER A O 1
ATOM 7942 N N . ASN A 1 988 ? -18.420 31.723 -5.670 1.00 84.25 988 ASN A N 1
ATOM 7943 C CA . ASN A 1 988 ? -17.285 30.866 -6.032 1.00 84.25 988 ASN A CA 1
ATOM 7944 C C . ASN A 1 988 ? -17.146 29.587 -5.181 1.00 84.25 988 ASN A C 1
ATOM 7946 O O . ASN A 1 988 ? -16.170 28.850 -5.347 1.00 84.25 988 ASN A O 1
ATOM 7950 N N . VAL A 1 989 ? -18.077 29.334 -4.259 1.00 90.88 989 VAL A N 1
ATOM 7951 C CA . VAL A 1 989 ? -18.132 28.108 -3.448 1.00 90.88 989 VAL A CA 1
ATOM 7952 C C . VAL A 1 989 ? -19.343 27.311 -3.912 1.00 90.88 989 VAL A C 1
ATOM 7954 O O . VAL A 1 989 ? -20.449 27.840 -3.971 1.00 90.88 989 VAL A O 1
ATOM 7957 N N . LYS A 1 990 ? -19.123 26.060 -4.313 1.00 92.38 990 LYS A N 1
ATOM 7958 C CA . LYS A 1 990 ? -20.129 25.204 -4.942 1.00 92.38 990 LYS A CA 1
ATOM 7959 C C . LYS A 1 990 ? -20.120 23.842 -4.267 1.00 92.38 990 LYS A C 1
ATOM 7961 O O . LYS A 1 990 ? -19.191 23.048 -4.455 1.00 92.38 990 LYS A O 1
ATOM 7966 N N . CYS A 1 991 ? -21.162 23.596 -3.485 1.00 93.94 991 CYS A N 1
ATOM 7967 C CA . CYS A 1 991 ? -21.291 22.418 -2.643 1.00 93.94 991 CYS A CA 1
ATOM 7968 C C . CYS A 1 991 ? -22.156 21.343 -3.295 1.00 93.94 991 CYS A C 1
ATOM 7970 O O . CYS A 1 991 ? -23.152 21.642 -3.947 1.00 93.94 991 CYS A O 1
ATOM 7972 N N . MET A 1 992 ? -21.775 20.091 -3.077 1.00 94.38 992 MET A N 1
ATOM 7973 C CA . MET A 1 992 ? -22.473 18.900 -3.550 1.00 94.38 992 MET A CA 1
ATOM 7974 C C . MET A 1 992 ? -22.426 17.837 -2.443 1.00 94.38 992 MET A C 1
ATOM 7976 O O . MET A 1 992 ? -21.497 17.832 -1.631 1.00 94.38 992 MET A O 1
ATOM 7980 N N . ILE A 1 993 ? -23.415 16.950 -2.378 1.00 94.44 993 ILE A N 1
ATOM 7981 C CA . ILE A 1 993 ? -23.558 15.940 -1.317 1.00 94.44 993 ILE A CA 1
ATOM 7982 C C . ILE A 1 993 ? -23.512 14.516 -1.890 1.00 94.44 993 ILE A C 1
ATOM 7984 O O . ILE A 1 993 ? -23.880 14.307 -3.042 1.00 94.44 993 ILE A O 1
ATOM 7988 N N . ALA A 1 994 ? -23.064 13.529 -1.104 1.00 91.44 994 ALA A N 1
ATOM 7989 C CA . ALA A 1 994 ? -23.175 12.120 -1.470 1.00 91.44 994 ALA A CA 1
ATOM 7990 C C . ALA A 1 994 ? -23.464 11.162 -0.294 1.00 91.44 994 ALA A C 1
ATOM 7992 O O . ALA A 1 994 ? -22.731 11.101 0.701 1.00 91.44 994 ALA A O 1
ATOM 7993 N N . PHE A 1 995 ? -24.513 10.352 -0.447 1.00 89.56 995 PHE A N 1
ATOM 7994 C CA . PHE A 1 995 ? -24.910 9.258 0.448 1.00 89.56 995 PHE A CA 1
ATOM 7995 C C . PHE A 1 995 ? -25.732 8.206 -0.317 1.00 89.56 995 PHE A C 1
ATOM 7997 O O . PHE A 1 995 ? -26.075 8.394 -1.478 1.00 89.56 995 PHE A O 1
ATOM 8004 N N . SER A 1 996 ? -26.004 7.059 0.305 1.00 82.38 996 SER A N 1
ATOM 8005 C CA . SER A 1 996 ? -26.827 5.991 -0.275 1.00 82.38 996 SER A CA 1
ATOM 8006 C C . SER A 1 996 ? -28.223 5.942 0.352 1.00 82.38 996 SER A C 1
ATOM 8008 O O . SER A 1 996 ? -28.365 6.067 1.575 1.00 82.38 996 SER A O 1
ATOM 8010 N N . GLY A 1 997 ? -29.236 5.711 -0.490 1.00 84.56 997 GLY A N 1
ATOM 8011 C CA . GLY A 1 997 ? -30.646 5.584 -0.101 1.00 84.56 997 GLY A CA 1
ATOM 8012 C C . GLY A 1 997 ? -31.269 6.878 0.435 1.00 84.56 997 GLY A C 1
ATOM 8013 O O . GLY A 1 997 ? -30.610 7.910 0.524 1.00 84.56 997 GLY A O 1
ATOM 8014 N N . THR A 1 998 ? -32.541 6.814 0.823 1.00 89.00 998 THR A N 1
ATOM 8015 C CA . THR A 1 998 ? -33.282 7.960 1.375 1.00 89.00 998 THR A CA 1
ATOM 8016 C C . THR A 1 998 ? -32.847 8.298 2.808 1.00 89.00 998 THR A C 1
ATOM 8018 O O . THR A 1 998 ? -32.400 7.428 3.571 1.00 89.00 998 THR A O 1
ATOM 8021 N N . VAL A 1 999 ? -32.981 9.575 3.167 1.00 89.31 999 VAL A N 1
ATOM 8022 C CA . VAL A 1 999 ? -32.803 10.152 4.506 1.00 89.31 999 VAL A CA 1
ATOM 8023 C C . VAL A 1 999 ? -33.994 11.063 4.787 1.00 89.31 999 VAL A C 1
ATOM 8025 O O . VAL A 1 999 ? -34.299 11.918 3.963 1.00 89.31 999 VAL A O 1
ATOM 8028 N N . THR A 1 1000 ? -34.641 10.916 5.939 1.00 87.25 1000 THR A N 1
ATOM 8029 C CA . THR A 1 1000 ? -35.731 11.806 6.367 1.00 87.25 1000 THR A CA 1
ATOM 8030 C C . THR A 1 1000 ? -35.197 12.826 7.372 1.00 87.25 1000 THR A C 1
ATOM 8032 O O . THR A 1 1000 ? -34.473 12.444 8.291 1.00 87.25 1000 THR A O 1
ATOM 8035 N N . ASP A 1 1001 ? -35.550 14.101 7.210 1.00 85.12 1001 ASP A N 1
ATOM 8036 C CA . ASP A 1 1001 ? -35.259 15.177 8.167 1.00 85.12 1001 ASP A CA 1
ATOM 8037 C C . ASP A 1 1001 ? -36.485 16.096 8.291 1.00 85.12 1001 ASP A C 1
ATOM 8039 O O . ASP A 1 1001 ? -37.074 16.461 7.274 1.00 85.12 1001 ASP A O 1
ATOM 8043 N N . ASP A 1 1002 ? -36.922 16.400 9.518 1.00 82.75 1002 ASP A N 1
ATOM 8044 C CA . ASP A 1 1002 ? -38.160 17.141 9.838 1.00 82.75 1002 ASP A CA 1
ATOM 8045 C C . ASP A 1 1002 ? -39.391 16.727 8.985 1.00 82.75 1002 ASP A C 1
ATOM 8047 O O . ASP A 1 1002 ? -40.175 17.552 8.513 1.00 82.75 1002 ASP A O 1
ATOM 8051 N N . GLY A 1 1003 ? -39.550 15.418 8.745 1.00 79.94 1003 GLY A N 1
ATOM 8052 C CA . GLY A 1 1003 ? -40.640 14.836 7.946 1.00 79.94 1003 GLY A CA 1
ATOM 8053 C C . GLY A 1 1003 ? -40.491 14.955 6.420 1.00 79.94 1003 GLY A C 1
ATOM 8054 O O . GLY A 1 1003 ? -41.333 14.436 5.691 1.00 79.94 1003 GLY A O 1
ATOM 8055 N N . THR A 1 1004 ? -39.426 15.588 5.922 1.00 88.19 1004 THR A N 1
ATOM 8056 C CA . THR A 1 1004 ? -39.110 15.687 4.488 1.00 88.19 1004 THR A CA 1
ATOM 8057 C C . THR A 1 1004 ? -38.125 14.592 4.079 1.00 88.19 1004 THR A C 1
ATOM 8059 O O . THR A 1 1004 ? -37.133 14.358 4.769 1.00 88.19 1004 THR A O 1
ATOM 8062 N N . GLU A 1 1005 ? -38.368 13.919 2.951 1.00 91.81 1005 GLU A N 1
ATOM 8063 C CA . GLU A 1 1005 ? -37.445 12.919 2.402 1.00 91.81 1005 GLU A CA 1
ATOM 8064 C C . GLU A 1 1005 ? -36.420 13.521 1.432 1.00 91.81 1005 GLU A C 1
ATOM 8066 O O . GLU A 1 1005 ? -36.748 14.270 0.510 1.00 91.81 1005 GLU A O 1
ATOM 8071 N N . PHE A 1 1006 ? -35.162 13.124 1.609 1.00 91.38 1006 PHE A N 1
ATOM 8072 C CA . PHE A 1 1006 ? -34.013 13.568 0.833 1.00 91.38 1006 PHE A CA 1
ATOM 8073 C C . PHE A 1 1006 ? -33.240 12.384 0.245 1.00 91.38 1006 PHE A C 1
ATOM 8075 O O . PHE A 1 1006 ? -33.057 11.342 0.876 1.00 91.38 1006 PHE A O 1
ATOM 8082 N N . THR A 1 1007 ? -32.727 12.579 -0.967 1.00 91.06 1007 THR A N 1
ATOM 8083 C CA . THR A 1 1007 ? -31.851 11.648 -1.690 1.00 91.06 1007 THR A CA 1
ATOM 8084 C C . THR A 1 1007 ? -30.653 12.420 -2.240 1.00 91.06 1007 THR A C 1
ATOM 8086 O O . THR A 1 1007 ? -30.700 13.648 -2.341 1.00 91.06 1007 THR A O 1
ATOM 8089 N N . GLU A 1 1008 ? -29.584 11.724 -2.633 1.00 88.94 1008 GLU A N 1
ATOM 8090 C CA . GLU A 1 1008 ? -28.424 12.362 -3.273 1.00 88.94 1008 GLU A CA 1
ATOM 8091 C C . GLU A 1 1008 ? -28.843 13.181 -4.507 1.00 88.94 1008 GLU A C 1
ATOM 8093 O O . GLU A 1 1008 ? -28.446 14.337 -4.657 1.00 88.94 1008 GLU A O 1
ATOM 8098 N N . SER A 1 1009 ? -29.718 12.624 -5.348 1.00 88.19 1009 SER A N 1
ATOM 8099 C CA . SER A 1 1009 ? -30.179 13.294 -6.566 1.00 88.19 1009 SER A CA 1
ATOM 8100 C C . SER A 1 1009 ? -31.202 14.402 -6.335 1.00 88.19 1009 SER A C 1
ATOM 8102 O O . SER A 1 1009 ? -31.186 15.370 -7.091 1.00 88.19 1009 SER A O 1
ATOM 8104 N N . SER A 1 1010 ? -32.060 14.330 -5.308 1.00 90.31 1010 SER A N 1
ATOM 8105 C CA . SER A 1 1010 ? -32.993 15.434 -5.022 1.00 90.31 1010 SER A CA 1
ATOM 8106 C C . SER A 1 1010 ? -32.291 16.675 -4.457 1.00 90.31 1010 SER A C 1
ATOM 8108 O O . SER A 1 1010 ? -32.776 17.784 -4.671 1.00 90.31 1010 SER A O 1
ATOM 8110 N N . LEU A 1 1011 ? -31.133 16.510 -3.805 1.00 90.94 1011 LEU A N 1
ATOM 8111 C CA . LEU A 1 1011 ? -30.323 17.614 -3.276 1.00 90.94 1011 LEU A CA 1
ATOM 8112 C C . LEU A 1 1011 ? -29.304 18.177 -4.278 1.00 90.94 1011 LEU A C 1
ATOM 8114 O O . LEU A 1 1011 ? -29.061 19.384 -4.285 1.00 90.94 1011 LEU A O 1
ATOM 8118 N N . ASN A 1 1012 ? -28.710 17.339 -5.130 1.00 92.94 1012 ASN A N 1
ATOM 8119 C CA . ASN A 1 1012 ? -27.735 17.786 -6.124 1.00 92.94 1012 ASN A CA 1
ATOM 8120 C C . ASN A 1 1012 ? -28.439 18.334 -7.378 1.00 92.94 1012 ASN A C 1
ATOM 8122 O O . ASN A 1 1012 ? -28.848 17.574 -8.257 1.00 92.94 1012 ASN A O 1
ATOM 8126 N N . VAL A 1 1013 ? -28.556 19.661 -7.471 1.00 87.50 1013 VAL A N 1
ATOM 8127 C CA . VAL A 1 1013 ? -29.247 20.371 -8.564 1.00 87.50 1013 VAL A CA 1
ATOM 8128 C C . VAL A 1 1013 ? -28.279 21.312 -9.293 1.00 87.50 1013 VAL A C 1
ATOM 8130 O O . VAL A 1 1013 ? -27.480 22.009 -8.665 1.00 87.50 1013 VAL A O 1
ATOM 8133 N N . ARG A 1 1014 ? -28.337 21.335 -10.629 1.00 84.75 1014 ARG A N 1
ATOM 8134 C CA . ARG A 1 1014 ? -27.568 22.250 -11.490 1.00 84.75 1014 ARG A CA 1
ATOM 8135 C C . ARG A 1 1014 ? -28.200 23.654 -11.541 1.00 84.75 1014 ARG A C 1
ATOM 8137 O O . ARG A 1 1014 ? -29.377 23.808 -11.220 1.00 84.75 1014 ARG A O 1
ATOM 8144 N N . PRO A 1 1015 ? -27.471 24.691 -12.006 1.00 78.19 1015 PRO A N 1
ATOM 8145 C CA . PRO A 1 1015 ? -28.010 26.052 -12.141 1.00 78.19 1015 PRO A CA 1
ATOM 8146 C C . PRO A 1 1015 ? -29.221 26.204 -13.081 1.00 78.19 1015 PRO A C 1
ATOM 8148 O O . PRO A 1 1015 ? -29.901 27.221 -13.015 1.00 78.19 1015 PRO A O 1
ATOM 8151 N N . ASP A 1 1016 ? -29.487 25.220 -13.945 1.00 81.88 1016 ASP A N 1
ATOM 8152 C CA . ASP A 1 1016 ? -30.659 25.157 -14.832 1.00 81.88 1016 ASP A CA 1
ATOM 8153 C C . ASP A 1 1016 ? -31.886 24.471 -14.191 1.00 81.88 1016 ASP A C 1
ATOM 8155 O O . ASP A 1 1016 ? -32.928 24.345 -14.830 1.00 81.88 1016 ASP A O 1
ATOM 8159 N N . GLY A 1 1017 ? -31.774 24.023 -12.934 1.00 80.38 1017 GLY A N 1
ATOM 8160 C CA . GLY A 1 1017 ? -32.813 23.276 -12.222 1.00 80.38 1017 GLY A CA 1
ATOM 8161 C C . GLY A 1 1017 ? -32.801 21.763 -12.469 1.00 80.38 1017 GLY A C 1
ATOM 8162 O O . GLY A 1 1017 ? -33.621 21.055 -11.890 1.00 80.38 1017 GLY A O 1
ATOM 8163 N N . SER A 1 1018 ? -31.887 21.232 -13.290 1.00 86.81 1018 SER A N 1
ATOM 8164 C CA . SER A 1 1018 ? -31.799 19.789 -13.541 1.00 86.81 1018 SER A CA 1
ATOM 8165 C C . SER A 1 1018 ? -31.099 19.035 -12.402 1.00 86.81 1018 SER A C 1
ATOM 8167 O O . SER A 1 1018 ? -30.066 19.458 -11.879 1.00 86.81 1018 SER A O 1
ATOM 8169 N N . HIS A 1 1019 ? -31.642 17.875 -12.033 1.00 88.19 1019 HIS A N 1
ATOM 8170 C CA . HIS A 1 1019 ? -31.061 17.005 -11.009 1.00 88.19 1019 HIS A CA 1
ATOM 8171 C C . HIS A 1 1019 ? -29.819 16.247 -11.514 1.00 88.19 1019 HIS A C 1
ATOM 8173 O O . HIS A 1 1019 ? -29.684 15.928 -12.701 1.00 88.19 1019 HIS A O 1
ATOM 8179 N N . ILE A 1 1020 ? -28.909 15.933 -10.593 1.00 87.62 1020 ILE A N 1
ATOM 8180 C CA . ILE A 1 1020 ? -27.695 15.144 -10.829 1.00 87.62 1020 ILE A CA 1
ATOM 8181 C C . ILE A 1 1020 ? -27.941 13.713 -10.335 1.00 87.62 1020 ILE A C 1
ATOM 8183 O O . ILE A 1 1020 ? -28.182 13.480 -9.151 1.00 87.62 1020 ILE A O 1
ATOM 8187 N N . SER A 1 1021 ? -27.883 12.735 -11.240 1.00 83.75 1021 SER A N 1
ATOM 8188 C CA . SER A 1 1021 ? -27.983 11.311 -10.876 1.00 83.75 1021 SER A CA 1
ATOM 8189 C C . SER A 1 1021 ? -26.747 10.836 -10.095 1.00 83.75 1021 SER A C 1
ATOM 8191 O O . SER A 1 1021 ? -25.651 11.346 -10.324 1.00 83.75 1021 SER A O 1
ATOM 8193 N N . GLU A 1 1022 ? -26.884 9.821 -9.231 1.00 78.75 1022 GLU A N 1
ATOM 8194 C CA . GLU A 1 1022 ? -25.751 9.282 -8.445 1.00 78.75 1022 GLU A CA 1
ATOM 8195 C C . GLU A 1 1022 ? -24.542 8.867 -9.315 1.00 78.75 1022 GLU A C 1
ATOM 8197 O O . GLU A 1 1022 ? -23.389 9.005 -8.907 1.00 78.75 1022 GLU A O 1
ATOM 8202 N N . ALA A 1 1023 ? -24.795 8.410 -10.548 1.00 72.94 1023 ALA A N 1
ATOM 8203 C CA . ALA A 1 1023 ? -23.762 8.062 -11.526 1.00 72.94 1023 ALA A CA 1
ATOM 8204 C C . ALA A 1 1023 ? -23.013 9.290 -12.091 1.00 72.94 1023 ALA A C 1
ATOM 8206 O O . ALA A 1 1023 ? -21.849 9.190 -12.476 1.00 72.94 1023 ALA A O 1
ATOM 8207 N N . GLN A 1 1024 ? -23.659 10.460 -12.133 1.00 80.94 1024 GLN A N 1
ATOM 8208 C CA . GLN A 1 1024 ? -23.060 11.721 -12.584 1.00 80.94 1024 GLN A CA 1
ATOM 8209 C C . GLN A 1 1024 ? -22.272 12.430 -11.475 1.00 80.94 1024 GLN A C 1
ATOM 8211 O O . GLN A 1 1024 ? -21.339 13.167 -11.794 1.00 80.94 1024 GLN A O 1
ATOM 8216 N N . THR A 1 1025 ? -22.591 12.181 -10.198 1.00 83.69 1025 THR A N 1
ATOM 8217 C CA . THR A 1 1025 ? -21.995 12.823 -9.011 1.00 83.69 1025 THR A CA 1
ATOM 8218 C C . THR A 1 1025 ? -20.468 12.976 -9.108 1.00 83.69 1025 THR A C 1
ATOM 8220 O O . THR A 1 1025 ? -19.950 14.077 -8.924 1.00 83.69 1025 THR A O 1
ATOM 8223 N N . LYS A 1 1026 ? -19.709 11.927 -9.471 1.00 82.50 1026 LYS A N 1
ATOM 8224 C CA . LYS A 1 1026 ? -18.237 12.037 -9.593 1.00 82.50 1026 LYS A CA 1
ATOM 8225 C C . LYS A 1 1026 ? -17.786 13.004 -10.703 1.00 82.50 1026 LYS A C 1
ATOM 8227 O O . LYS A 1 1026 ? -16.833 13.752 -10.494 1.00 82.50 1026 LYS A O 1
ATOM 8232 N N . ALA A 1 1027 ? -18.431 12.979 -11.868 1.00 81.25 1027 ALA A N 1
ATOM 8233 C CA . ALA A 1 1027 ? -18.054 13.820 -13.006 1.00 81.25 1027 ALA A CA 1
ATOM 8234 C C . ALA A 1 1027 ? -18.431 15.290 -12.763 1.00 81.25 1027 ALA A C 1
ATOM 8236 O O . ALA A 1 1027 ? -17.608 16.182 -12.963 1.00 81.25 1027 ALA A O 1
ATOM 8237 N N . GLU A 1 1028 ? -19.633 15.528 -12.236 1.00 88.25 1028 GLU A N 1
ATOM 8238 C CA . GLU A 1 1028 ? -20.093 16.857 -11.825 1.00 88.25 1028 GLU A CA 1
ATOM 8239 C C . GLU A 1 1028 ? -19.196 17.446 -10.734 1.00 88.25 1028 GLU A C 1
ATOM 8241 O O . GLU A 1 1028 ? -18.825 18.619 -10.815 1.00 88.25 1028 GLU A O 1
ATOM 8246 N N . PHE A 1 1029 ? -18.755 16.639 -9.756 1.00 91.31 1029 PHE A N 1
ATOM 8247 C CA . PHE A 1 1029 ? -17.797 17.129 -8.767 1.00 91.31 1029 PHE A CA 1
ATOM 8248 C C . PHE A 1 1029 ? -16.489 17.591 -9.401 1.00 91.31 1029 PHE A C 1
ATOM 8250 O O . PHE A 1 1029 ? -15.949 18.617 -8.989 1.00 91.31 1029 PHE A O 1
ATOM 8257 N N . HIS A 1 1030 ? -15.984 16.858 -10.395 1.00 88.31 1030 HIS A N 1
ATOM 8258 C CA . HIS A 1 1030 ? -14.732 17.194 -11.058 1.00 88.31 1030 HIS A CA 1
ATOM 8259 C C . HIS A 1 1030 ? -14.841 18.491 -11.872 1.00 88.31 1030 HIS A C 1
ATOM 8261 O O . HIS A 1 1030 ? -14.022 19.395 -11.689 1.00 88.31 1030 HIS A O 1
ATOM 8267 N N . GLU A 1 1031 ? -15.869 18.620 -12.716 1.00 84.38 1031 GLU A N 1
ATOM 8268 C CA . GLU A 1 1031 ? -16.015 19.769 -13.620 1.00 84.38 1031 GLU A CA 1
ATOM 8269 C C . GLU A 1 1031 ? -16.611 21.011 -12.933 1.00 84.38 1031 GLU A C 1
ATOM 8271 O O . GLU A 1 1031 ? -16.082 22.112 -13.087 1.00 84.38 1031 GLU A O 1
ATOM 8276 N N . ASN A 1 1032 ? -17.686 20.853 -12.152 1.00 87.12 1032 ASN A N 1
ATOM 8277 C CA . ASN A 1 1032 ? -18.589 21.960 -11.814 1.00 87.12 1032 ASN A CA 1
ATOM 8278 C C . ASN A 1 1032 ? -18.579 22.410 -10.346 1.00 87.12 1032 ASN A C 1
ATOM 8280 O O . ASN A 1 1032 ? -18.901 23.574 -10.089 1.00 87.12 1032 ASN A O 1
ATOM 8284 N N . PHE A 1 1033 ? -18.211 21.543 -9.396 1.00 92.50 1033 PHE A N 1
ATOM 8285 C CA . PHE A 1 1033 ? -18.278 21.810 -7.946 1.00 92.50 1033 PHE A CA 1
ATOM 8286 C C . PHE A 1 1033 ? -16.888 21.813 -7.273 1.00 92.50 1033 PHE A C 1
ATOM 8288 O O . PHE A 1 1033 ? -15.870 21.508 -7.900 1.00 92.50 1033 PHE A O 1
ATOM 8295 N N . ASN A 1 1034 ? -16.809 22.220 -5.998 1.00 94.69 1034 ASN A N 1
ATOM 8296 C CA . ASN A 1 1034 ? -15.530 22.317 -5.275 1.00 94.69 1034 ASN A CA 1
ATOM 8297 C C . ASN A 1 1034 ? -15.548 21.938 -3.778 1.00 94.69 1034 ASN A C 1
ATOM 8299 O O . ASN A 1 1034 ? -14.471 21.732 -3.215 1.00 94.69 1034 ASN A O 1
ATOM 8303 N N . VAL A 1 1035 ? -16.720 21.730 -3.164 1.00 96.56 1035 VAL A N 1
ATOM 8304 C CA . VAL A 1 1035 ? -16.861 21.127 -1.822 1.00 96.56 1035 VAL A CA 1
ATOM 8305 C C . VAL A 1 1035 ? -17.799 19.911 -1.882 1.00 96.56 1035 VAL A C 1
ATOM 8307 O O . VAL A 1 1035 ? -18.946 20.051 -2.304 1.00 96.56 1035 VAL A O 1
ATOM 8310 N N . LEU A 1 1036 ? -17.332 18.728 -1.468 1.00 96.50 1036 LEU A N 1
ATOM 8311 C CA . LEU A 1 1036 ? -18.101 17.471 -1.464 1.00 96.50 1036 LEU A CA 1
ATOM 8312 C C . LEU A 1 1036 ? -18.385 16.991 -0.036 1.00 96.50 1036 LEU A C 1
ATOM 8314 O O . LEU A 1 1036 ? -17.455 16.719 0.716 1.00 96.50 1036 LEU A O 1
ATOM 8318 N N . ILE A 1 1037 ? -19.656 16.843 0.331 1.00 96.75 1037 ILE A N 1
ATOM 8319 C CA . ILE A 1 1037 ? -20.100 16.448 1.676 1.00 96.75 1037 ILE A CA 1
ATOM 8320 C C . ILE A 1 1037 ? -20.508 14.969 1.664 1.00 96.75 1037 ILE A C 1
ATOM 8322 O O . ILE A 1 1037 ? -21.359 14.580 0.868 1.00 96.75 1037 ILE A O 1
ATOM 8326 N N . VAL A 1 1038 ? -19.917 14.136 2.526 1.00 93.88 1038 VAL A N 1
ATOM 8327 C CA . VAL A 1 1038 ? -20.101 12.670 2.519 1.00 93.88 1038 VAL A CA 1
ATOM 8328 C C . VAL A 1 1038 ? -20.327 12.083 3.913 1.00 93.88 1038 VAL A C 1
ATOM 8330 O O . VAL A 1 1038 ? -19.808 12.593 4.904 1.00 93.88 1038 VAL A O 1
ATOM 8333 N N . ALA A 1 1039 ? -21.060 10.968 3.988 1.00 85.56 1039 ALA A N 1
ATOM 8334 C CA . ALA A 1 1039 ? -21.303 10.224 5.235 1.00 85.56 1039 ALA A CA 1
ATOM 8335 C C . ALA A 1 1039 ? -20.542 8.883 5.305 1.00 85.56 1039 ALA A C 1
ATOM 8337 O O . ALA A 1 1039 ? -19.790 8.634 6.245 1.00 85.56 1039 ALA A O 1
ATOM 8338 N N . GLU A 1 1040 ? -20.684 8.030 4.287 1.00 78.25 1040 GLU A N 1
ATOM 8339 C CA . GLU A 1 1040 ? -19.939 6.758 4.109 1.00 78.25 1040 GLU A CA 1
ATOM 8340 C C . GLU A 1 1040 ? -19.472 6.572 2.649 1.00 78.25 1040 GLU A C 1
ATOM 8342 O O . GLU A 1 1040 ? -18.388 6.039 2.416 1.00 78.25 1040 GLU A O 1
ATOM 8347 N N . LYS A 1 1041 ? -20.241 7.064 1.656 1.00 82.00 1041 LYS A N 1
ATOM 8348 C CA . LYS A 1 1041 ? -19.813 7.112 0.245 1.00 82.00 1041 LYS A CA 1
ATOM 8349 C C . LYS A 1 1041 ? -18.444 7.789 0.104 1.00 82.00 1041 LYS A C 1
ATOM 8351 O O . LYS A 1 1041 ? -18.110 8.715 0.840 1.00 82.00 1041 LYS A O 1
ATOM 8356 N N . TYR A 1 1042 ? -17.680 7.333 -0.886 1.00 79.56 1042 TYR A N 1
ATOM 8357 C CA . TYR A 1 1042 ? -16.409 7.921 -1.325 1.00 79.56 1042 TYR A CA 1
ATOM 8358 C C . TYR A 1 1042 ? -15.253 7.949 -0.298 1.00 79.56 1042 TYR A C 1
ATOM 8360 O O . TYR A 1 1042 ? -14.173 8.435 -0.628 1.00 79.56 1042 TYR A O 1
ATOM 8368 N N . GLN A 1 1043 ? -15.407 7.353 0.893 1.00 72.00 1043 GLN A N 1
ATOM 8369 C CA . GLN A 1 1043 ? -14.287 7.081 1.819 1.00 72.00 1043 GLN A CA 1
ATOM 8370 C C . GLN A 1 1043 ? -13.347 5.981 1.284 1.00 72.00 1043 GLN A C 1
ATOM 8372 O O . GLN A 1 1043 ? -12.142 6.010 1.532 1.00 72.00 1043 GLN A O 1
ATOM 8377 N N . THR A 1 1044 ? -13.870 5.064 0.466 1.00 66.25 1044 THR A N 1
ATOM 8378 C CA . THR A 1 1044 ? -13.115 4.094 -0.344 1.00 66.25 1044 THR A CA 1
ATOM 8379 C C . THR A 1 1044 ? -13.393 4.311 -1.837 1.00 66.25 1044 THR A C 1
ATOM 8381 O O . THR A 1 1044 ? -14.384 4.940 -2.209 1.00 66.25 1044 THR A O 1
ATOM 8384 N N . GLY A 1 1045 ? -12.498 3.830 -2.710 1.00 58.97 1045 GLY A N 1
ATOM 8385 C CA . GLY A 1 1045 ? -12.672 3.799 -4.176 1.00 58.97 1045 GLY A CA 1
ATOM 8386 C C . GLY A 1 1045 ? -12.706 5.150 -4.915 1.00 58.97 1045 GLY A C 1
ATOM 8387 O O . GLY A 1 1045 ? -12.466 5.184 -6.121 1.00 58.97 1045 GLY A O 1
ATOM 8388 N N . PHE A 1 1046 ? -12.976 6.261 -4.225 1.00 75.00 1046 PHE A N 1
ATOM 8389 C CA . PHE A 1 1046 ? -12.999 7.599 -4.812 1.00 75.00 1046 PHE A CA 1
ATOM 8390 C C . PHE A 1 1046 ? -11.595 8.101 -5.135 1.00 75.00 1046 PHE A C 1
ATOM 8392 O O . PHE A 1 1046 ? -10.638 7.843 -4.397 1.00 75.00 1046 PHE A O 1
ATOM 8399 N N . ASP A 1 1047 ? -11.505 8.834 -6.242 1.00 73.50 1047 ASP A N 1
ATOM 8400 C CA . ASP A 1 1047 ? -10.250 9.274 -6.832 1.00 73.50 1047 ASP A CA 1
ATOM 8401 C C . ASP A 1 1047 ? -10.453 10.624 -7.525 1.00 73.50 1047 ASP A C 1
ATOM 8403 O O . ASP A 1 1047 ? -11.141 10.696 -8.546 1.00 73.50 1047 ASP A O 1
ATOM 8407 N N . GLU A 1 1048 ? -9.903 11.678 -6.924 1.00 87.50 1048 GLU A N 1
ATOM 8408 C CA . GLU A 1 1048 ? -9.980 13.075 -7.361 1.00 87.50 1048 GLU A CA 1
ATOM 8409 C C . GLU A 1 1048 ? -8.637 13.752 -7.022 1.00 87.50 1048 GLU A C 1
ATOM 8411 O O . GLU A 1 1048 ? -8.416 14.126 -5.867 1.00 87.50 1048 GLU A O 1
ATOM 8416 N N . PRO A 1 1049 ? -7.705 13.886 -7.986 1.00 86.06 1049 PRO A N 1
ATOM 8417 C CA . PRO A 1 1049 ? -6.385 14.463 -7.733 1.00 86.06 1049 PRO A CA 1
ATOM 8418 C C . PRO A 1 1049 ? -6.425 15.911 -7.222 1.00 86.06 1049 PRO A C 1
ATOM 8420 O O . PRO A 1 1049 ? -5.537 16.315 -6.472 1.00 86.06 1049 PRO A O 1
ATOM 8423 N N . LEU A 1 1050 ? -7.467 16.678 -7.572 1.00 91.94 1050 LEU A N 1
ATOM 8424 C CA . LEU A 1 1050 ? -7.633 18.072 -7.144 1.00 91.94 1050 LEU A CA 1
ATOM 8425 C C . LEU A 1 1050 ? -8.073 18.214 -5.675 1.00 91.94 1050 LEU A C 1
ATOM 8427 O O . LEU A 1 1050 ? -8.153 19.333 -5.163 1.00 91.94 1050 LEU A O 1
ATOM 8431 N N . LEU A 1 1051 ? -8.364 17.109 -4.981 1.00 93.69 1051 LEU A N 1
ATOM 8432 C CA . LEU A 1 1051 ? -8.748 17.122 -3.574 1.00 93.69 1051 LEU A CA 1
ATOM 8433 C C . LEU A 1 1051 ? -7.533 17.476 -2.703 1.00 93.69 1051 LEU A C 1
ATOM 8435 O O . LEU A 1 1051 ? -6.622 16.666 -2.534 1.00 93.69 1051 LEU A O 1
ATOM 8439 N N . HIS A 1 1052 ? -7.505 18.701 -2.179 1.00 92.31 1052 HIS A N 1
ATOM 8440 C CA . HIS A 1 1052 ? -6.419 19.222 -1.341 1.00 92.31 1052 HIS A CA 1
ATOM 8441 C C . HIS A 1 1052 ? -6.765 19.157 0.149 1.00 92.31 1052 HIS A C 1
ATOM 8443 O O . HIS A 1 1052 ? -5.904 18.828 0.964 1.00 92.31 1052 HIS A O 1
ATOM 8449 N N . THR A 1 1053 ? -8.013 19.482 0.496 1.00 90.00 1053 THR A N 1
ATOM 8450 C CA . THR A 1 1053 ? -8.438 19.668 1.888 1.00 90.00 1053 THR A CA 1
ATOM 8451 C C . THR A 1 1053 ? -9.470 18.629 2.303 1.00 90.00 1053 THR A C 1
ATOM 8453 O O . THR A 1 1053 ? -10.430 18.382 1.569 1.00 90.00 1053 THR A O 1
ATOM 8456 N N . MET A 1 1054 ? -9.334 18.081 3.508 1.00 94.75 1054 MET A N 1
ATOM 8457 C CA . MET A 1 1054 ? -10.394 17.318 4.163 1.00 94.75 1054 MET A CA 1
ATOM 8458 C C . MET A 1 1054 ? -10.813 17.984 5.470 1.00 94.75 1054 MET A C 1
ATOM 8460 O O . MET A 1 1054 ? -9.983 18.371 6.288 1.00 94.75 1054 MET A O 1
ATOM 8464 N N . ILE A 1 1055 ? -12.120 18.093 5.665 1.00 93.19 1055 ILE A N 1
ATOM 8465 C CA . ILE A 1 1055 ? -12.738 18.438 6.937 1.00 93.19 1055 ILE A CA 1
ATOM 8466 C C . ILE A 1 1055 ? -13.347 17.159 7.497 1.00 93.19 1055 ILE A C 1
ATOM 8468 O O . ILE A 1 1055 ? -14.089 16.478 6.787 1.00 93.19 1055 ILE A O 1
ATOM 8472 N N . VAL A 1 1056 ? -13.053 16.827 8.749 1.00 92.75 1056 VAL A N 1
ATOM 8473 C CA . VAL A 1 1056 ? -13.556 15.608 9.392 1.00 92.75 1056 VAL A CA 1
ATOM 8474 C C . VAL A 1 1056 ? -14.411 15.989 10.592 1.00 92.75 1056 VAL A C 1
ATOM 8476 O O . VAL A 1 1056 ? -13.932 16.608 11.530 1.00 92.75 1056 VAL A O 1
ATOM 8479 N N . ASP A 1 1057 ? -15.684 15.607 10.570 1.00 91.25 1057 ASP A N 1
ATOM 8480 C CA . ASP A 1 1057 ? -16.610 15.669 11.704 1.00 91.25 1057 ASP A CA 1
ATOM 8481 C C . ASP A 1 1057 ? -17.222 14.279 11.945 1.00 91.25 1057 ASP A C 1
ATOM 8483 O O . ASP A 1 1057 ? -18.437 14.082 11.989 1.00 91.25 1057 ASP A O 1
ATOM 8487 N N . LYS A 1 1058 ? -16.334 13.281 12.007 1.00 90.00 1058 LYS A N 1
ATOM 8488 C CA . LYS A 1 1058 ? -16.636 11.856 12.153 1.00 90.00 1058 LYS A CA 1
ATOM 8489 C C . LYS A 1 1058 ? -15.524 11.180 12.947 1.00 90.00 1058 LYS A C 1
ATOM 8491 O O . LYS A 1 1058 ? -14.351 11.377 12.638 1.00 90.00 1058 LYS A O 1
ATOM 8496 N N . LYS A 1 1059 ? -15.868 10.322 13.915 1.00 89.25 1059 LYS A N 1
ATOM 8497 C CA . LYS A 1 1059 ? -14.860 9.472 14.566 1.00 89.25 1059 LYS A CA 1
ATOM 8498 C C . LYS A 1 1059 ? -14.283 8.463 13.567 1.00 89.25 1059 LYS A C 1
ATOM 8500 O O . LYS A 1 1059 ? -15.012 7.621 13.041 1.00 89.25 1059 LYS A O 1
ATOM 8505 N N . LEU A 1 1060 ? -12.977 8.543 13.335 1.00 85.75 1060 LEU A N 1
ATOM 8506 C CA . LEU A 1 1060 ? -12.196 7.654 12.484 1.00 85.75 1060 LEU A CA 1
ATOM 8507 C C . LEU A 1 1060 ? -11.273 6.809 13.369 1.00 85.75 1060 LEU A C 1
ATOM 8509 O O . LEU A 1 1060 ? -10.607 7.335 14.252 1.00 85.75 1060 LEU A O 1
ATOM 8513 N N . LYS A 1 1061 ? -11.236 5.492 13.141 1.00 77.69 1061 LYS A N 1
ATOM 8514 C CA . LYS A 1 1061 ? -10.336 4.558 13.837 1.00 77.69 1061 LYS A CA 1
ATOM 8515 C C . LYS A 1 1061 ? -9.858 3.465 12.886 1.00 77.69 1061 LYS A C 1
ATOM 8517 O O . LYS A 1 1061 ? -10.575 3.092 11.949 1.00 77.69 1061 LYS A O 1
ATOM 8522 N N . ASN A 1 1062 ? -8.672 2.928 13.167 1.00 77.31 1062 ASN A N 1
ATOM 8523 C CA . ASN A 1 1062 ? -8.049 1.804 12.465 1.00 77.31 1062 ASN A CA 1
ATOM 8524 C C . ASN A 1 1062 ? -8.049 2.032 10.933 1.00 77.31 1062 ASN A C 1
ATOM 8526 O O . ASN A 1 1062 ? -7.942 3.160 10.452 1.00 77.31 1062 ASN A O 1
ATOM 8530 N N . VAL A 1 1063 ? -8.254 0.965 10.154 1.00 75.19 1063 VAL A N 1
ATOM 8531 C CA . VAL A 1 1063 ? -8.318 0.975 8.680 1.00 75.19 1063 VAL A CA 1
ATOM 8532 C C . VAL A 1 1063 ? -9.213 2.084 8.091 1.00 75.19 1063 VAL A C 1
ATOM 8534 O O . VAL A 1 1063 ? -8.855 2.656 7.061 1.00 75.19 1063 VAL A O 1
ATOM 8537 N N . LYS A 1 1064 ? -10.341 2.448 8.731 1.00 80.81 1064 LYS A N 1
ATOM 8538 C CA . LYS A 1 1064 ? -11.218 3.521 8.215 1.00 80.81 1064 LYS A CA 1
ATOM 8539 C C . LYS A 1 1064 ? -10.547 4.899 8.245 1.00 80.81 1064 LYS A C 1
ATOM 8541 O O . LYS A 1 1064 ? -10.838 5.705 7.362 1.00 80.81 1064 LYS A O 1
ATOM 8546 N N . ALA A 1 1065 ? -9.664 5.174 9.209 1.00 86.38 1065 ALA A N 1
ATOM 8547 C CA . ALA A 1 1065 ? -8.906 6.425 9.244 1.00 86.38 1065 ALA A CA 1
ATOM 8548 C C . ALA A 1 1065 ? -7.954 6.510 8.046 1.00 86.38 1065 ALA A C 1
ATOM 8550 O O . ALA A 1 1065 ? -8.040 7.454 7.262 1.00 86.38 1065 ALA A O 1
ATOM 8551 N N . VAL A 1 1066 ? -7.143 5.468 7.838 1.00 82.19 1066 VAL A N 1
ATOM 8552 C CA . VAL A 1 1066 ? -6.208 5.378 6.707 1.00 82.19 1066 VAL A CA 1
ATOM 8553 C C . VAL A 1 1066 ? -6.934 5.518 5.372 1.00 82.19 1066 VAL A C 1
ATOM 8555 O O . VAL A 1 1066 ? -6.602 6.401 4.586 1.00 82.19 1066 VAL A O 1
ATOM 8558 N N . GLN A 1 1067 ? -7.974 4.714 5.129 1.00 81.75 1067 GLN A N 1
ATOM 8559 C CA . GLN A 1 1067 ? -8.731 4.742 3.871 1.00 81.75 1067 GLN A CA 1
ATOM 8560 C C . GLN A 1 1067 ? -9.311 6.128 3.552 1.00 81.75 1067 GLN A C 1
ATOM 8562 O O . GLN A 1 1067 ? -9.217 6.570 2.399 1.00 81.75 1067 GLN A O 1
ATOM 8567 N N . THR A 1 1068 ? -9.852 6.803 4.575 1.00 87.75 1068 THR A N 1
ATOM 8568 C CA . THR A 1 1068 ? -10.491 8.121 4.476 1.00 87.75 1068 THR A CA 1
ATOM 8569 C C . THR A 1 1068 ? -9.464 9.228 4.259 1.00 87.75 1068 THR A C 1
ATOM 8571 O O . THR A 1 1068 ? -9.517 9.906 3.235 1.00 87.75 1068 THR A O 1
ATOM 8574 N N . LEU A 1 1069 ? -8.491 9.398 5.160 1.00 89.19 1069 LEU A N 1
ATOM 8575 C CA . LEU A 1 1069 ? -7.532 10.505 5.059 1.00 89.19 1069 LEU A CA 1
ATOM 8576 C C . LEU A 1 1069 ? -6.618 10.342 3.829 1.00 89.19 1069 LEU A C 1
ATOM 8578 O O . LEU A 1 1069 ? -6.327 11.320 3.141 1.00 89.19 1069 LEU A O 1
ATOM 8582 N N . SER A 1 1070 ? -6.278 9.102 3.442 1.00 86.62 1070 SER A N 1
ATOM 8583 C CA . SER A 1 1070 ? -5.559 8.827 2.186 1.00 86.62 1070 SER A CA 1
ATOM 8584 C C . SER A 1 1070 ? -6.324 9.210 0.910 1.00 86.62 1070 SER A C 1
ATOM 8586 O O . SER A 1 1070 ? -5.712 9.186 -0.155 1.00 86.62 1070 SER A O 1
ATOM 8588 N N . ARG A 1 1071 ? -7.604 9.633 0.949 1.00 87.94 1071 ARG A N 1
ATOM 8589 C CA . ARG A 1 1071 ? -8.230 10.280 -0.229 1.00 87.94 1071 ARG A CA 1
ATOM 8590 C C . ARG A 1 1071 ? -7.457 11.533 -0.671 1.00 87.94 1071 ARG A C 1
ATOM 8592 O O . ARG A 1 1071 ? -7.484 11.863 -1.853 1.00 87.94 1071 ARG A O 1
ATOM 8599 N N . LEU A 1 1072 ? -6.746 12.206 0.242 1.00 87.94 1072 LEU A N 1
ATOM 8600 C CA . LEU A 1 1072 ? -5.903 13.361 -0.083 1.00 87.94 1072 LEU A CA 1
ATOM 8601 C C . LEU A 1 1072 ? -4.539 12.992 -0.687 1.00 87.94 1072 LEU A C 1
ATOM 8603 O O . LEU A 1 1072 ? -3.895 13.868 -1.261 1.00 87.94 1072 LEU A O 1
ATOM 8607 N N . ASN A 1 1073 ? -4.083 11.737 -0.602 1.00 86.00 1073 ASN A N 1
ATOM 8608 C CA . ASN A 1 1073 ? -2.677 11.389 -0.857 1.00 86.00 1073 ASN A CA 1
ATOM 8609 C C . ASN A 1 1073 ? -2.242 11.466 -2.336 1.00 86.00 1073 ASN A C 1
ATOM 8611 O O . ASN A 1 1073 ? -1.061 11.327 -2.648 1.00 86.00 1073 ASN A O 1
ATOM 8615 N N . ARG A 1 1074 ? -3.179 11.694 -3.263 1.00 85.56 1074 ARG A N 1
ATOM 8616 C CA . ARG A 1 1074 ? -2.902 11.755 -4.702 1.00 85.56 1074 ARG A CA 1
ATOM 8617 C C . ARG A 1 1074 ? -2.093 12.994 -5.079 1.00 85.56 1074 ARG A C 1
ATOM 8619 O O . ARG A 1 1074 ? -2.523 14.117 -4.818 1.00 85.56 1074 ARG A O 1
ATOM 8626 N N . THR A 1 1075 ? -0.968 12.784 -5.752 1.00 83.44 1075 THR A N 1
ATOM 8627 C CA . THR A 1 1075 ? -0.141 13.836 -6.351 1.00 83.44 1075 THR A CA 1
ATOM 8628 C C . THR A 1 1075 ? -0.760 14.371 -7.648 1.00 83.44 1075 THR A C 1
ATOM 8630 O O . THR A 1 1075 ? -1.368 13.631 -8.423 1.00 83.44 1075 THR A O 1
ATOM 8633 N N . CYS A 1 1076 ? -0.595 15.670 -7.907 1.00 81.75 1076 CYS A N 1
ATOM 8634 C CA . CYS A 1 1076 ? -0.843 16.285 -9.214 1.00 81.75 1076 CYS A CA 1
ATOM 8635 C C . CYS A 1 1076 ? -0.024 17.576 -9.367 1.00 81.75 1076 CYS A C 1
ATOM 8637 O O . CYS A 1 1076 ? 0.518 18.100 -8.394 1.00 81.75 1076 CYS A O 1
ATOM 8639 N N . THR A 1 1077 ? 0.056 18.120 -10.584 1.00 76.69 1077 THR A N 1
ATOM 8640 C CA . THR A 1 1077 ? 0.759 19.384 -10.860 1.00 76.69 1077 THR A CA 1
ATOM 8641 C C . THR A 1 1077 ? 0.266 20.504 -9.936 1.00 76.69 1077 THR A C 1
ATOM 8643 O O . THR A 1 1077 ? -0.939 20.706 -9.808 1.00 76.69 1077 THR A O 1
ATOM 8646 N N . ASN A 1 1078 ? 1.191 21.243 -9.314 1.00 76.06 1078 ASN A N 1
ATOM 8647 C CA . ASN A 1 1078 ? 0.931 22.324 -8.346 1.00 76.06 1078 ASN A CA 1
ATOM 8648 C C . ASN A 1 1078 ? 0.227 21.903 -7.035 1.00 76.06 1078 ASN A C 1
ATOM 8650 O O . ASN A 1 1078 ? -0.278 22.769 -6.313 1.00 76.06 1078 ASN A O 1
ATOM 8654 N N . LYS A 1 1079 ? 0.191 20.605 -6.707 1.00 82.75 1079 LYS A N 1
ATOM 8655 C CA . LYS A 1 1079 ? -0.248 20.095 -5.402 1.00 82.75 1079 LYS A CA 1
ATOM 8656 C C . LYS A 1 1079 ? 0.954 19.528 -4.647 1.00 82.75 1079 LYS A C 1
ATOM 8658 O O . LYS A 1 1079 ? 1.320 18.369 -4.820 1.00 82.75 1079 LYS A O 1
ATOM 8663 N N . ASN A 1 1080 ? 1.551 20.385 -3.825 1.00 72.44 1080 ASN A N 1
ATOM 8664 C CA . ASN A 1 1080 ? 2.776 20.090 -3.080 1.00 72.44 1080 ASN A CA 1
ATOM 8665 C C . ASN A 1 1080 ? 2.483 19.638 -1.639 1.00 72.44 1080 ASN A C 1
ATOM 8667 O O . ASN A 1 1080 ? 3.371 19.140 -0.962 1.00 72.44 1080 ASN A O 1
ATOM 8671 N N . ASP A 1 1081 ? 1.250 19.844 -1.176 1.00 73.69 1081 ASP A N 1
ATOM 8672 C CA . ASP A 1 1081 ? 0.793 19.573 0.178 1.00 73.69 1081 ASP A CA 1
ATOM 8673 C C . ASP A 1 1081 ? -0.690 19.156 0.201 1.00 73.69 1081 ASP A C 1
ATOM 8675 O O . ASP A 1 1081 ? -1.409 19.205 -0.805 1.00 73.69 1081 ASP A O 1
ATOM 8679 N N . THR A 1 1082 ? -1.130 18.709 1.374 1.00 82.62 1082 THR A N 1
ATOM 8680 C CA . THR A 1 1082 ? -2.523 18.400 1.718 1.00 82.62 1082 THR A CA 1
ATOM 8681 C C . THR A 1 1082 ? -2.863 19.085 3.041 1.00 82.62 1082 THR A C 1
ATOM 8683 O O . THR A 1 1082 ? -1.948 19.426 3.789 1.00 82.62 1082 THR A O 1
ATOM 8686 N N . PHE A 1 1083 ? -4.146 19.300 3.347 1.00 80.12 1083 PHE A N 1
ATOM 8687 C CA . PHE A 1 1083 ? -4.569 19.886 4.625 1.00 80.12 1083 PHE A CA 1
ATOM 8688 C C . PHE A 1 1083 ? -5.752 19.131 5.241 1.00 80.12 1083 PHE A C 1
ATOM 8690 O O . PHE A 1 1083 ? -6.731 18.847 4.547 1.00 80.12 1083 PHE A O 1
ATOM 8697 N N . ILE A 1 1084 ? -5.695 18.843 6.545 1.00 83.88 1084 ILE A N 1
ATOM 8698 C CA . ILE A 1 1084 ? -6.801 18.216 7.283 1.00 83.88 1084 ILE A CA 1
ATOM 8699 C C . ILE A 1 1084 ? -7.167 19.070 8.496 1.00 83.88 1084 ILE A C 1
ATOM 8701 O O . ILE A 1 1084 ? -6.301 19.408 9.300 1.00 83.88 1084 ILE A O 1
ATOM 8705 N N . LEU A 1 1085 ? -8.460 19.375 8.641 1.00 79.44 1085 LEU A N 1
ATOM 8706 C CA . LEU A 1 1085 ? -9.038 19.953 9.854 1.00 79.44 1085 LEU A CA 1
ATOM 8707 C C . LEU A 1 1085 ? -10.027 18.960 10.474 1.00 79.44 1085 LEU A C 1
ATOM 8709 O O . LEU A 1 1085 ? -11.095 18.710 9.909 1.00 79.44 1085 LEU A O 1
ATOM 8713 N N . ASP A 1 1086 ? -9.679 18.409 11.634 1.00 84.94 1086 ASP A N 1
ATOM 8714 C CA . ASP A 1 1086 ? -10.474 17.382 12.313 1.00 84.94 1086 ASP A CA 1
ATOM 8715 C C . ASP A 1 1086 ? -11.189 17.930 13.563 1.00 84.94 1086 ASP A C 1
ATOM 8717 O O . ASP A 1 1086 ? -10.568 18.418 14.507 1.00 84.94 1086 ASP A O 1
ATOM 8721 N N . PHE A 1 1087 ? -12.519 17.866 13.564 1.00 83.06 1087 PHE A N 1
ATOM 8722 C CA . PHE A 1 1087 ? -13.402 18.274 14.659 1.00 83.06 1087 PHE A CA 1
ATOM 8723 C C . PHE A 1 1087 ? -13.721 17.138 15.648 1.00 83.06 1087 PHE A C 1
ATOM 8725 O O . PHE A 1 1087 ? -14.367 17.397 16.665 1.00 83.06 1087 PHE A O 1
ATOM 8732 N N . ALA A 1 1088 ? -13.322 15.895 15.357 1.00 84.06 1088 ALA A N 1
ATOM 8733 C CA . ALA A 1 1088 ? -13.783 14.694 16.051 1.00 84.06 1088 ALA A CA 1
ATOM 8734 C C . ALA A 1 1088 ? -12.658 13.832 16.653 1.00 84.06 1088 ALA A C 1
ATOM 8736 O O . ALA A 1 1088 ? -12.865 13.233 17.712 1.00 84.06 1088 ALA A O 1
ATOM 8737 N N . ASN A 1 1089 ? -11.497 13.733 16.006 1.00 85.50 1089 ASN A N 1
ATOM 8738 C CA . ASN A 1 1089 ? -10.397 12.830 16.364 1.00 85.50 1089 ASN A CA 1
ATOM 8739 C C . ASN A 1 1089 ? -9.216 13.578 16.993 1.00 85.50 1089 ASN A C 1
ATOM 8741 O O . ASN A 1 1089 ? -8.951 14.735 16.663 1.00 85.50 1089 ASN A O 1
ATOM 8745 N N . THR A 1 1090 ? -8.483 12.917 17.891 1.00 78.69 1090 THR A N 1
ATOM 8746 C CA . THR A 1 1090 ? -7.208 13.453 18.395 1.00 78.69 1090 THR A CA 1
ATOM 8747 C C . THR A 1 1090 ? -6.050 13.106 17.454 1.00 78.69 1090 THR A C 1
ATOM 8749 O O . THR A 1 1090 ? -6.173 12.243 16.585 1.00 78.69 1090 THR A O 1
ATOM 8752 N N . THR A 1 1091 ? -4.915 13.788 17.615 1.00 70.38 1091 THR A N 1
ATOM 8753 C CA . THR A 1 1091 ? -3.673 13.485 16.885 1.00 70.38 1091 THR A CA 1
ATOM 8754 C C . THR A 1 1091 ? -3.229 12.038 17.114 1.00 70.38 1091 THR A C 1
ATOM 8756 O O . THR A 1 1091 ? -2.861 11.338 16.174 1.00 70.38 1091 THR A O 1
ATOM 8759 N N . GLU A 1 1092 ? -3.326 11.573 18.357 1.00 73.38 1092 GLU A N 1
ATOM 8760 C CA . GLU A 1 1092 ? -2.877 10.256 18.804 1.00 73.38 1092 GLU A CA 1
ATOM 8761 C C . GLU A 1 1092 ? -3.764 9.137 18.235 1.00 73.38 1092 GLU A C 1
ATOM 8763 O O . GLU A 1 1092 ? -3.239 8.142 17.745 1.00 73.38 1092 GLU A O 1
ATOM 8768 N N . GLU A 1 1093 ? -5.094 9.322 18.201 1.00 78.50 1093 GLU A N 1
ATOM 8769 C CA . GLU A 1 1093 ? -6.027 8.358 17.584 1.00 78.50 1093 GLU A CA 1
ATOM 8770 C C . GLU A 1 1093 ? -5.741 8.125 16.091 1.00 78.50 1093 GLU A C 1
ATOM 8772 O O . GLU A 1 1093 ? -5.948 7.021 15.583 1.00 78.50 1093 GLU A O 1
ATOM 8777 N N . ILE A 1 1094 ? -5.288 9.160 15.375 1.00 81.50 1094 ILE A N 1
ATOM 8778 C CA . ILE A 1 1094 ? -4.941 9.063 13.952 1.00 81.50 1094 ILE A CA 1
ATOM 8779 C C . ILE A 1 1094 ? -3.530 8.493 13.764 1.00 81.50 1094 ILE A C 1
ATOM 8781 O O . ILE A 1 1094 ? -3.341 7.645 12.892 1.00 81.50 1094 ILE A O 1
ATOM 8785 N N . GLN A 1 1095 ? -2.563 8.881 14.601 1.00 73.38 1095 GLN A N 1
ATOM 8786 C CA . GLN A 1 1095 ? -1.208 8.320 14.598 1.00 73.38 1095 GLN A CA 1
ATOM 8787 C C . GLN A 1 1095 ? -1.235 6.800 14.846 1.00 73.38 1095 GLN A C 1
ATOM 8789 O O . GLN A 1 1095 ? -0.683 6.036 14.053 1.00 73.38 1095 GLN A O 1
ATOM 8794 N N . GLU A 1 1096 ? -1.951 6.351 15.883 1.00 78.19 1096 GLU A N 1
ATOM 8795 C CA . GLU A 1 1096 ? -2.168 4.934 16.209 1.00 78.19 1096 GLU A CA 1
ATOM 8796 C C . GLU A 1 1096 ? -2.855 4.183 15.057 1.00 78.19 1096 GLU A C 1
ATOM 8798 O O . GLU A 1 1096 ? -2.474 3.063 14.724 1.00 78.19 1096 GLU A O 1
ATOM 8803 N N . ALA A 1 1097 ? -3.830 4.807 14.389 1.00 77.81 1097 ALA A N 1
ATOM 8804 C CA . ALA A 1 1097 ? -4.525 4.191 13.263 1.00 77.81 1097 ALA A CA 1
ATOM 8805 C C . ALA A 1 1097 ? -3.668 4.064 11.986 1.00 77.81 1097 ALA A C 1
ATOM 8807 O O . ALA A 1 1097 ? -3.974 3.212 11.149 1.00 77.81 1097 ALA A O 1
ATOM 8808 N N . PHE A 1 1098 ? -2.623 4.886 11.823 1.00 78.62 1098 PHE A N 1
ATOM 8809 C CA . PHE A 1 1098 ? -1.699 4.850 10.680 1.00 78.62 1098 PHE A CA 1
ATOM 8810 C C . PHE A 1 1098 ? -0.462 3.971 10.918 1.00 78.62 1098 PHE A C 1
ATOM 8812 O O . PHE A 1 1098 ? -0.001 3.316 9.981 1.00 78.62 1098 PHE A O 1
ATOM 8819 N N . GLN A 1 1099 ? 0.061 3.921 12.148 1.00 79.25 1099 GLN A N 1
ATOM 8820 C CA . GLN A 1 1099 ? 1.318 3.237 12.483 1.00 79.25 1099 GLN A CA 1
ATOM 8821 C C . GLN A 1 1099 ? 1.409 1.770 11.980 1.00 79.25 1099 GLN A C 1
ATOM 8823 O O . GLN A 1 1099 ? 2.444 1.438 11.401 1.00 79.25 1099 GLN A O 1
ATOM 8828 N N . PRO A 1 1100 ? 0.365 0.907 12.067 1.00 72.06 1100 PRO A N 1
ATOM 8829 C CA . PRO A 1 1100 ? 0.419 -0.484 11.581 1.00 72.06 1100 PRO A CA 1
ATOM 8830 C C . PRO A 1 1100 ? 0.511 -0.654 10.056 1.00 72.06 1100 PRO A C 1
ATOM 8832 O O . PRO A 1 1100 ? 0.673 -1.775 9.578 1.00 72.06 1100 PRO A O 1
ATOM 8835 N N . PHE A 1 1101 ? 0.350 0.434 9.294 1.00 72.75 1101 PHE A N 1
ATOM 8836 C CA . PHE A 1 1101 ? 0.309 0.444 7.825 1.00 72.75 1101 PHE A CA 1
ATOM 8837 C C . PHE A 1 1101 ? 1.369 1.368 7.205 1.00 72.75 1101 PHE A C 1
ATOM 8839 O O . PHE A 1 1101 ? 1.477 1.467 5.980 1.00 72.75 1101 PHE A O 1
ATOM 8846 N N . TYR A 1 1102 ? 2.149 2.052 8.049 1.00 74.50 1102 TYR A N 1
ATOM 8847 C CA . TYR A 1 1102 ? 3.330 2.802 7.631 1.00 74.50 1102 TYR A CA 1
ATOM 8848 C C . TYR A 1 1102 ? 4.435 1.855 7.138 1.00 74.50 1102 TYR A C 1
ATOM 8850 O O . TYR A 1 1102 ? 5.082 2.137 6.129 1.00 74.50 1102 TYR A O 1
ATOM 8858 N N . GLN A 1 1103 ? 4.563 0.713 7.821 1.00 76.12 1103 GLN A N 1
ATOM 8859 C CA . GLN A 1 1103 ? 5.481 -0.400 7.563 1.00 76.12 1103 GLN A CA 1
ATOM 8860 C C . GLN A 1 1103 ? 4.708 -1.672 7.134 1.00 76.12 1103 GLN A C 1
ATOM 8862 O O . GLN A 1 1103 ? 3.500 -1.616 6.885 1.00 76.12 1103 GLN A O 1
ATOM 8867 N N . GLU A 1 1104 ? 5.390 -2.816 7.031 1.00 72.88 1104 GLU A N 1
ATOM 8868 C CA . GLU A 1 1104 ? 4.762 -4.138 6.857 1.00 72.88 1104 GLU A CA 1
ATOM 8869 C C . GLU A 1 1104 ? 3.891 -4.534 8.062 1.00 72.88 1104 GLU A C 1
ATOM 8871 O O . GLU A 1 1104 ? 4.164 -4.160 9.203 1.00 72.88 1104 GLU A O 1
ATOM 8876 N N . THR A 1 1105 ? 2.842 -5.321 7.805 1.00 57.69 1105 THR A N 1
ATOM 8877 C CA . THR A 1 1105 ? 1.963 -5.881 8.837 1.00 57.69 1105 THR A CA 1
ATOM 8878 C C . THR A 1 1105 ? 2.102 -7.407 8.862 1.00 57.69 1105 THR A C 1
ATOM 8880 O O . THR A 1 1105 ? 1.755 -8.061 7.881 1.00 57.69 1105 THR A O 1
ATOM 8883 N N . SER A 1 1106 ? 2.558 -7.982 9.977 1.00 40.22 1106 SER A N 1
ATOM 8884 C CA . SER A 1 1106 ? 2.695 -9.436 10.169 1.00 40.22 1106 SER A CA 1
ATOM 8885 C C . SER A 1 1106 ? 1.698 -9.992 11.197 1.00 40.22 1106 SER A C 1
ATOM 8887 O O . SER A 1 1106 ? 1.135 -9.256 12.011 1.00 40.22 1106 SER A O 1
ATOM 8889 N N . LEU A 1 1107 ? 1.459 -11.306 11.152 1.00 45.41 1107 LEU A N 1
ATOM 8890 C CA . LEU A 1 1107 ? 0.675 -12.054 12.143 1.00 45.41 1107 LEU A CA 1
ATOM 8891 C C . LEU A 1 1107 ? 1.586 -13.072 12.836 1.00 45.41 1107 LEU A C 1
ATOM 8893 O O . LEU A 1 1107 ? 2.210 -13.873 12.152 1.00 45.41 1107 LEU A O 1
ATOM 8897 N N . SER A 1 1108 ? 1.657 -13.059 14.169 1.00 30.14 1108 SER A N 1
ATOM 8898 C CA . SER A 1 1108 ? 2.652 -13.822 14.940 1.00 30.14 1108 SER A CA 1
ATOM 8899 C C . SER A 1 1108 ? 2.266 -15.259 15.313 1.00 30.14 1108 SER A C 1
ATOM 8901 O O . SER A 1 1108 ? 3.157 -16.022 15.675 1.00 30.14 1108 SER A O 1
ATOM 8903 N N . GLN A 1 1109 ? 0.982 -15.634 15.255 1.00 36.69 1109 GLN A N 1
ATOM 8904 C CA . GLN A 1 1109 ? 0.487 -16.997 15.509 1.00 36.69 1109 GLN A CA 1
ATOM 8905 C C . GLN A 1 1109 ? -0.788 -17.282 14.682 1.00 36.69 1109 GLN A C 1
ATOM 8907 O O . GLN A 1 1109 ? -1.571 -16.350 14.469 1.00 36.69 1109 GLN A O 1
ATOM 8912 N N . PRO A 1 1110 ? -1.029 -18.537 14.249 1.00 40.66 1110 PRO A N 1
ATOM 8913 C CA . PRO A 1 1110 ? -2.279 -18.956 13.607 1.00 40.66 1110 PRO A CA 1
ATOM 8914 C C . PRO A 1 1110 ? -3.442 -19.071 14.607 1.00 40.66 1110 PRO A C 1
ATOM 8916 O O . PRO A 1 1110 ? -3.244 -19.180 15.820 1.00 40.66 1110 PRO A O 1
ATOM 8919 N N . VAL A 1 1111 ? -4.675 -19.116 14.101 1.00 45.62 1111 VAL A N 1
ATOM 8920 C CA . VAL A 1 1111 ? -5.874 -19.416 14.894 1.00 45.62 1111 VAL A CA 1
ATOM 8921 C C . VAL A 1 1111 ? -5.921 -20.911 15.218 1.00 45.62 1111 VAL A C 1
ATOM 8923 O O . VAL A 1 1111 ? -6.094 -21.750 14.337 1.00 45.62 1111 VAL A O 1
ATOM 8926 N N . ASN A 1 1112 ? -5.805 -21.244 16.506 1.00 50.50 1112 ASN A N 1
ATOM 8927 C CA . ASN A 1 1112 ? -5.834 -22.627 16.981 1.00 50.50 1112 ASN A CA 1
ATOM 8928 C C . ASN A 1 1112 ? -7.199 -23.306 16.706 1.00 50.50 1112 ASN A C 1
ATOM 8930 O O . ASN A 1 1112 ? -8.255 -22.806 17.103 1.00 50.50 1112 ASN A O 1
ATOM 8934 N N . THR A 1 1113 ? -7.160 -24.479 16.069 1.00 48.06 1113 THR A N 1
ATOM 8935 C CA . THR A 1 1113 ? -8.304 -25.348 15.759 1.00 48.06 1113 THR A CA 1
ATOM 8936 C C . THR A 1 1113 ? -8.989 -25.960 16.986 1.00 48.06 1113 THR A C 1
ATOM 8938 O O . THR A 1 1113 ? -10.204 -26.168 16.965 1.00 48.06 1113 THR A O 1
ATOM 8941 N N . ASP A 1 1114 ? -8.255 -26.206 18.075 1.00 52.75 1114 ASP A N 1
ATOM 8942 C CA . ASP A 1 1114 ? -8.735 -26.923 19.272 1.00 52.75 1114 ASP A CA 1
ATOM 8943 C C . ASP A 1 1114 ? -9.894 -26.202 19.983 1.00 52.75 1114 ASP A C 1
ATOM 8945 O O . ASP A 1 1114 ? -10.747 -26.824 20.628 1.00 52.75 1114 ASP A O 1
ATOM 8949 N N . LEU A 1 1115 ? -9.957 -24.877 19.811 1.00 53.31 1115 LEU A N 1
ATOM 8950 C CA . LEU A 1 1115 ? -11.005 -23.992 20.322 1.00 53.31 1115 LEU A CA 1
ATOM 8951 C C . LEU A 1 1115 ? -12.412 -24.383 19.833 1.00 53.31 1115 LEU A C 1
ATOM 8953 O O . LEU A 1 1115 ? -13.392 -24.132 20.536 1.00 53.31 1115 LEU A O 1
ATOM 8957 N N . ILE A 1 1116 ? -12.536 -25.028 18.666 1.00 57.66 1116 ILE A N 1
ATOM 8958 C CA . ILE A 1 1116 ? -13.830 -25.513 18.159 1.00 57.66 1116 ILE A CA 1
ATOM 8959 C C . ILE A 1 1116 ? -14.335 -26.681 19.007 1.00 57.66 1116 ILE A C 1
ATOM 8961 O O . ILE A 1 1116 ? -15.457 -26.624 19.514 1.00 57.66 1116 ILE A O 1
ATOM 8965 N N . TYR A 1 1117 ? -13.502 -27.702 19.221 1.00 66.56 1117 TYR A N 1
ATOM 8966 C CA . TYR A 1 1117 ? -13.858 -28.866 20.036 1.00 66.56 1117 TYR A CA 1
ATOM 8967 C C . TYR A 1 1117 ? -14.067 -28.496 21.510 1.00 66.56 1117 TYR A C 1
ATOM 8969 O O . TYR A 1 1117 ? -14.871 -29.125 22.198 1.00 66.56 1117 TYR A O 1
ATOM 8977 N N . GLN A 1 1118 ? -13.388 -27.457 22.014 1.00 67.50 1118 GLN A N 1
ATOM 8978 C CA . GLN A 1 1118 ? -13.707 -26.895 23.327 1.00 67.50 1118 GLN A CA 1
ATOM 8979 C C . GLN A 1 1118 ? -15.149 -26.370 23.371 1.00 67.50 1118 GLN A C 1
ATOM 8981 O O . GLN A 1 1118 ? -15.924 -26.808 24.222 1.00 67.50 1118 GLN A O 1
ATOM 8986 N N . VAL A 1 1119 ? -15.536 -25.482 22.448 1.00 67.31 1119 VAL A N 1
ATOM 8987 C CA . VAL A 1 1119 ? -16.885 -24.891 22.465 1.00 67.31 1119 VAL A CA 1
ATOM 8988 C C . VAL A 1 1119 ? -17.968 -25.925 22.140 1.00 67.31 1119 VAL A C 1
ATOM 8990 O O . VAL A 1 1119 ? -19.052 -25.848 22.707 1.00 67.31 1119 VAL A O 1
ATOM 8993 N N . GLN A 1 1120 ? -17.687 -26.943 21.321 1.00 83.88 1120 GLN A N 1
ATOM 8994 C CA . GLN A 1 1120 ? -18.593 -28.085 21.119 1.00 83.88 1120 GLN A CA 1
ATOM 8995 C C . GLN A 1 1120 ? -18.952 -28.756 22.459 1.00 83.88 1120 GLN A C 1
ATOM 8997 O O . GLN A 1 1120 ? -20.129 -28.915 22.791 1.00 83.88 1120 GLN A O 1
ATOM 9002 N N . ARG A 1 1121 ? -17.937 -29.074 23.281 1.00 83.62 1121 ARG A N 1
ATOM 9003 C CA . ARG A 1 1121 ? -18.124 -29.650 24.625 1.00 83.62 1121 ARG A CA 1
ATOM 9004 C C . ARG A 1 1121 ? -18.887 -28.704 25.556 1.00 83.62 1121 ARG A C 1
ATOM 9006 O O . ARG A 1 1121 ? -19.757 -29.159 26.295 1.00 83.62 1121 ARG A O 1
ATOM 9013 N N . GLU A 1 1122 ? -18.613 -27.400 25.494 1.00 82.50 1122 GLU A N 1
ATOM 9014 C CA . GLU A 1 1122 ? -19.350 -26.381 26.259 1.00 82.50 1122 GLU A CA 1
ATOM 9015 C C . GLU A 1 1122 ? -20.838 -26.324 25.865 1.00 82.50 1122 GLU A C 1
ATOM 9017 O O . GLU A 1 1122 ? -21.693 -26.263 26.748 1.00 82.50 1122 GLU A O 1
ATOM 9022 N N . ILE A 1 1123 ? -21.175 -26.393 24.568 1.00 86.00 1123 ILE A N 1
ATOM 9023 C CA . ILE A 1 1123 ? -22.575 -26.351 24.115 1.00 86.00 1123 ILE A CA 1
ATOM 9024 C C . ILE A 1 1123 ? -23.316 -27.638 24.500 1.00 86.00 1123 ILE A C 1
ATOM 9026 O O . ILE A 1 1123 ? -24.405 -27.558 25.078 1.00 86.00 1123 ILE A O 1
ATOM 9030 N N . ARG A 1 1124 ? -22.729 -28.815 24.234 1.00 87.50 1124 ARG A N 1
ATOM 9031 C CA . ARG A 1 1124 ? -23.302 -30.113 24.639 1.00 87.50 1124 ARG A CA 1
ATOM 9032 C C . ARG A 1 1124 ? -23.514 -30.184 26.158 1.00 87.50 1124 ARG A C 1
ATOM 9034 O O . ARG A 1 1124 ? -24.529 -30.710 26.614 1.00 87.50 1124 ARG A O 1
ATOM 9041 N N . GLY A 1 1125 ? -22.637 -29.546 26.939 1.00 85.31 1125 GLY A N 1
ATOM 9042 C CA . GLY A 1 1125 ? -22.746 -29.411 28.395 1.00 85.31 1125 GLY A CA 1
ATOM 9043 C C . GLY A 1 1125 ? -24.024 -28.731 28.916 1.00 85.31 1125 GLY A C 1
ATOM 9044 O O . GLY A 1 1125 ? -24.393 -28.956 30.067 1.00 85.31 1125 GLY A O 1
ATOM 9045 N N . TYR A 1 1126 ? -24.756 -27.959 28.099 1.00 87.50 1126 TYR A N 1
ATOM 9046 C CA . TYR A 1 1126 ? -26.052 -27.389 28.507 1.00 87.50 1126 TYR A CA 1
ATOM 9047 C C . TYR A 1 1126 ? -27.226 -28.383 28.459 1.00 87.50 1126 TYR A C 1
ATOM 9049 O O . TYR A 1 1126 ? -28.320 -28.025 28.919 1.00 87.50 1126 TYR A O 1
ATOM 9057 N N . ALA A 1 1127 ? -27.019 -29.587 27.902 1.00 86.06 1127 ALA A N 1
ATOM 9058 C CA . ALA A 1 1127 ? -28.040 -30.613 27.658 1.00 86.06 1127 ALA A CA 1
ATOM 9059 C C . ALA A 1 1127 ? -29.269 -30.080 26.886 1.00 86.06 1127 ALA A C 1
ATOM 9061 O O . ALA A 1 1127 ? -30.419 -30.401 27.187 1.00 86.06 1127 ALA A O 1
ATOM 9062 N N . LEU A 1 1128 ? -29.024 -29.203 25.906 1.00 87.25 1128 LEU A N 1
ATOM 9063 C CA . LEU A 1 1128 ? -30.074 -28.542 25.126 1.00 87.25 1128 LEU A CA 1
ATOM 9064 C C . LEU A 1 1128 ? -30.641 -29.440 24.011 1.00 87.25 1128 LEU A C 1
ATOM 9066 O O . LEU A 1 1128 ? -31.822 -29.341 23.667 1.00 87.25 1128 LEU A O 1
ATOM 9070 N N . TYR A 1 1129 ? -29.799 -30.303 23.453 1.00 91.69 1129 TYR A N 1
ATOM 9071 C CA . TYR A 1 1129 ? -30.085 -31.240 22.370 1.00 91.69 1129 TYR A CA 1
ATOM 9072 C C . TYR A 1 1129 ? -29.228 -32.501 22.528 1.00 91.69 1129 TYR A C 1
ATOM 9074 O O . TYR A 1 1129 ? -28.307 -32.543 23.345 1.00 91.69 1129 TYR A O 1
ATOM 9082 N N . SER A 1 1130 ? -29.567 -33.515 21.745 1.00 88.56 1130 SER A N 1
ATOM 9083 C CA . SER A 1 1130 ? -28.928 -34.825 21.650 1.00 88.56 1130 SER A CA 1
ATOM 9084 C C . SER A 1 1130 ? -28.612 -35.155 20.186 1.00 88.56 1130 SER A C 1
ATOM 9086 O O . SER A 1 1130 ? -29.131 -34.485 19.291 1.00 88.56 1130 SER A O 1
ATOM 9088 N N . GLU A 1 1131 ? -27.829 -36.208 19.928 1.00 85.38 1131 GLU A N 1
ATOM 9089 C CA . GLU A 1 1131 ? -27.610 -36.717 18.561 1.00 85.38 1131 GLU A CA 1
ATOM 9090 C C . GLU A 1 1131 ? -28.936 -36.970 17.832 1.00 85.38 1131 GLU A C 1
ATOM 9092 O O . GLU A 1 1131 ? -29.097 -36.552 16.693 1.00 85.38 1131 GLU A O 1
ATOM 9097 N N . ASN A 1 1132 ? -29.940 -37.520 18.522 1.00 86.69 1132 ASN A N 1
ATOM 9098 C CA . ASN A 1 1132 ? -31.266 -37.763 17.951 1.00 86.69 1132 ASN A CA 1
ATOM 9099 C C . ASN A 1 1132 ? -31.966 -36.469 17.478 1.00 86.69 1132 ASN A C 1
ATOM 9101 O O . ASN A 1 1132 ? -32.738 -36.515 16.523 1.00 86.69 1132 ASN A O 1
ATOM 9105 N N . ASP A 1 1133 ? -31.730 -35.317 18.125 1.00 87.44 1133 ASP A N 1
ATOM 9106 C CA . ASP A 1 1133 ? -32.252 -34.022 17.652 1.00 87.44 1133 ASP A CA 1
ATOM 9107 C C . ASP A 1 1133 ? -31.485 -33.533 16.404 1.00 87.44 1133 ASP A C 1
ATOM 9109 O O . ASP A 1 1133 ? -32.083 -32.912 15.521 1.00 87.44 1133 ASP A O 1
ATOM 9113 N N . ILE A 1 1134 ? -30.178 -33.820 16.320 1.00 88.19 1134 ILE A N 1
ATOM 9114 C CA . ILE A 1 1134 ? -29.323 -33.494 15.169 1.00 88.19 1134 ILE A CA 1
ATOM 9115 C C . ILE A 1 1134 ? -29.713 -34.367 13.970 1.00 88.19 1134 ILE A C 1
ATOM 9117 O O . ILE A 1 1134 ? -30.065 -33.828 12.924 1.00 88.19 1134 ILE A O 1
ATOM 9121 N N . GLU A 1 1135 ? -29.746 -35.693 14.116 1.00 86.50 1135 GLU A N 1
ATOM 9122 C CA . GLU A 1 1135 ? -30.147 -36.637 13.063 1.00 86.50 1135 GLU A CA 1
ATOM 9123 C C . GLU A 1 1135 ? -31.568 -36.361 12.548 1.00 86.50 1135 GLU A C 1
ATOM 9125 O O . GLU A 1 1135 ? -31.795 -36.318 11.337 1.00 86.50 1135 GLU A O 1
ATOM 9130 N N . ALA A 1 1136 ? -32.530 -36.097 13.443 1.00 83.88 1136 ALA A N 1
ATOM 9131 C CA . ALA A 1 1136 ? -33.906 -35.779 13.055 1.00 83.88 1136 ALA A CA 1
ATOM 9132 C C . ALA A 1 1136 ? -34.033 -34.454 12.278 1.00 83.88 1136 ALA A C 1
ATOM 9134 O O . ALA A 1 1136 ? -34.979 -34.283 11.503 1.00 83.88 1136 ALA A O 1
ATOM 9135 N N . PHE A 1 1137 ? -33.094 -33.522 12.465 1.00 86.50 1137 PHE A N 1
ATOM 9136 C CA . PHE A 1 1137 ? -32.985 -32.299 11.673 1.00 86.50 1137 PHE A CA 1
ATOM 9137 C C . PHE A 1 1137 ? -32.258 -32.540 10.338 1.00 86.50 1137 PHE A C 1
ATOM 9139 O O . PHE A 1 1137 ? -32.747 -32.124 9.286 1.00 86.50 1137 PHE A O 1
ATOM 9146 N N . ILE A 1 1138 ? -31.123 -33.239 10.366 1.00 81.75 1138 ILE A N 1
ATOM 9147 C CA . ILE A 1 1138 ? -30.276 -33.531 9.202 1.00 81.75 1138 ILE A CA 1
ATOM 9148 C C . ILE A 1 1138 ? -31.024 -34.388 8.172 1.00 81.75 1138 ILE A C 1
ATOM 9150 O O . ILE A 1 1138 ? -31.184 -33.958 7.029 1.00 81.75 1138 ILE A O 1
ATOM 9154 N N . GLY A 1 1139 ? -31.664 -35.477 8.610 1.00 81.38 1139 GLY A N 1
ATOM 9155 C CA . GLY A 1 1139 ? -32.509 -36.342 7.779 1.00 81.38 1139 GLY A CA 1
ATOM 9156 C C . GLY A 1 1139 ? -33.794 -35.686 7.244 1.00 81.38 1139 GLY A C 1
ATOM 9157 O O . GLY A 1 1139 ? -34.603 -36.354 6.587 1.00 81.38 1139 GLY A O 1
ATOM 9158 N N . ARG A 1 1140 ? -34.014 -34.394 7.531 1.00 80.19 1140 ARG A N 1
ATOM 9159 C CA . ARG A 1 1140 ? -35.017 -33.508 6.909 1.00 80.19 1140 ARG A CA 1
ATOM 9160 C C . ARG A 1 1140 ? -34.365 -32.472 5.993 1.00 80.19 1140 ARG A C 1
ATOM 9162 O O . ARG A 1 1140 ? -34.886 -32.216 4.912 1.00 80.19 1140 ARG A O 1
ATOM 9169 N N . TRP A 1 1141 ? -33.229 -31.914 6.408 1.00 75.50 1141 TRP A N 1
ATOM 9170 C CA . TRP A 1 1141 ? -32.435 -30.960 5.637 1.00 75.50 1141 TRP A CA 1
ATOM 9171 C C . TRP A 1 1141 ? -31.921 -31.547 4.314 1.00 75.50 1141 TRP A C 1
ATOM 9173 O O . TRP A 1 1141 ? -32.090 -30.914 3.276 1.00 75.50 1141 TRP A O 1
ATOM 9183 N N . GLU A 1 1142 ? -31.416 -32.783 4.308 1.00 67.62 1142 GLU A N 1
ATOM 9184 C CA . GLU A 1 1142 ? -30.997 -33.502 3.087 1.00 67.62 1142 GLU A CA 1
ATOM 9185 C C . GLU A 1 1142 ? -32.111 -33.551 2.024 1.00 67.62 1142 GLU A C 1
ATOM 9187 O O . GLU A 1 1142 ? -31.890 -33.332 0.831 1.00 67.62 1142 GLU A O 1
ATOM 9192 N N . LYS A 1 1143 ? -33.349 -33.793 2.473 1.00 69.31 1143 LYS A N 1
ATOM 9193 C CA . LYS A 1 1143 ? -34.537 -33.963 1.619 1.00 69.31 1143 LYS A CA 1
ATOM 9194 C C . LYS A 1 1143 ? -35.072 -32.637 1.076 1.00 69.31 1143 LYS A C 1
ATOM 9196 O O . LYS A 1 1143 ? -35.869 -32.642 0.137 1.00 69.31 1143 LYS A O 1
ATOM 9201 N N . LEU A 1 1144 ? -34.590 -31.505 1.593 1.00 62.44 1144 LEU A N 1
ATOM 9202 C CA . LEU A 1 1144 ? -34.885 -30.176 1.058 1.00 62.44 1144 LEU A CA 1
ATOM 9203 C C . LEU A 1 1144 ? -34.338 -30.010 -0.373 1.00 62.44 1144 LEU A C 1
ATOM 9205 O O . LEU A 1 1144 ? -34.988 -29.383 -1.210 1.00 62.44 1144 LEU A O 1
ATOM 9209 N N . ASN A 1 1145 ? -33.206 -30.654 -0.686 1.00 50.75 1145 ASN A N 1
ATOM 9210 C CA . ASN A 1 1145 ? -32.580 -30.626 -2.015 1.00 50.75 1145 ASN A CA 1
ATOM 9211 C C . ASN A 1 1145 ? -33.363 -31.421 -3.083 1.00 50.75 1145 ASN A C 1
ATOM 9213 O O . ASN A 1 1145 ? -33.053 -31.334 -4.267 1.00 50.75 1145 ASN A O 1
ATOM 9217 N N . GLN A 1 1146 ? -34.407 -32.166 -2.698 1.00 52.59 1146 GLN A N 1
ATOM 9218 C CA . GLN A 1 1146 ? -35.236 -32.980 -3.599 1.00 52.59 1146 GLN A CA 1
ATOM 9219 C C . GLN A 1 1146 ? -36.563 -32.284 -3.981 1.00 52.59 1146 GLN A C 1
ATOM 9221 O O . GLN A 1 1146 ? -37.572 -32.931 -4.249 1.00 52.59 1146 GLN A O 1
ATOM 9226 N N . SER A 1 1147 ? -36.572 -30.943 -4.014 1.00 48.25 1147 SER A N 1
ATOM 9227 C CA . SER A 1 1147 ? -37.699 -30.090 -4.456 1.00 48.25 1147 SER A CA 1
ATOM 9228 C C . SER A 1 1147 ? -39.023 -30.225 -3.676 1.00 48.25 1147 SER A C 1
ATOM 9230 O O . SER A 1 1147 ? -40.066 -29.749 -4.135 1.00 48.25 1147 SER A O 1
ATOM 9232 N N . ASN A 1 1148 ? -39.013 -30.821 -2.480 1.00 51.44 1148 ASN A N 1
ATOM 9233 C CA . ASN A 1 1148 ? -40.224 -31.035 -1.685 1.00 51.44 1148 ASN A CA 1
ATOM 9234 C C . ASN A 1 1148 ? -40.506 -29.862 -0.723 1.00 51.44 1148 ASN A C 1
ATOM 9236 O O . ASN A 1 1148 ? -39.879 -29.729 0.330 1.00 51.44 1148 ASN A O 1
ATOM 9240 N N . LYS A 1 1149 ? -41.472 -29.005 -1.085 1.00 53.09 1149 LYS A N 1
ATOM 9241 C CA . LYS A 1 1149 ? -41.763 -27.729 -0.394 1.00 53.09 1149 LYS A CA 1
ATOM 9242 C C . LYS A 1 1149 ? -42.181 -27.871 1.076 1.00 53.09 1149 LYS A C 1
ATOM 9244 O O . LYS A 1 1149 ? -41.994 -26.925 1.840 1.00 53.09 1149 LYS A O 1
ATOM 9249 N N . ASP A 1 1150 ? -42.689 -29.030 1.487 1.00 58.53 1150 ASP A N 1
ATOM 9250 C CA . ASP A 1 1150 ? -43.193 -29.242 2.848 1.00 58.53 1150 ASP A CA 1
ATOM 9251 C C . ASP A 1 1150 ? -42.091 -29.535 3.884 1.00 58.53 1150 ASP A C 1
ATOM 9253 O O . ASP A 1 1150 ? -42.343 -29.447 5.089 1.00 58.53 1150 ASP A O 1
ATOM 9257 N N . GLU A 1 1151 ? -40.871 -29.900 3.470 1.00 63.12 1151 GLU A N 1
ATOM 9258 C CA . GLU A 1 1151 ? -39.822 -30.301 4.423 1.00 63.12 1151 GLU A CA 1
ATOM 9259 C C . GLU A 1 1151 ? -39.272 -29.122 5.245 1.00 63.12 1151 GLU A C 1
ATOM 9261 O O . GLU A 1 1151 ? -38.885 -29.323 6.395 1.00 63.12 1151 GLU A O 1
ATOM 9266 N N . MET A 1 1152 ? -39.341 -27.878 4.749 1.00 53.91 1152 MET A N 1
ATOM 9267 C CA . MET A 1 1152 ? -38.905 -26.694 5.511 1.00 53.91 1152 MET A CA 1
ATOM 9268 C C . MET A 1 1152 ? -39.698 -26.525 6.820 1.00 53.91 1152 MET A C 1
ATOM 9270 O O . MET A 1 1152 ? -39.112 -26.292 7.878 1.00 53.91 1152 MET A O 1
ATOM 9274 N N . GLY A 1 1153 ? -41.022 -26.713 6.781 1.00 61.22 1153 GLY A N 1
ATOM 9275 C CA . GLY A 1 1153 ? -41.861 -26.675 7.985 1.00 61.22 1153 GLY A CA 1
ATOM 9276 C C . GLY A 1 1153 ? -41.557 -27.824 8.953 1.00 61.22 1153 GLY A C 1
ATOM 9277 O O . GLY A 1 1153 ? -41.640 -27.657 10.172 1.00 61.22 1153 GLY A O 1
ATOM 9278 N N . LYS A 1 1154 ? -41.132 -28.979 8.428 1.00 73.25 1154 LYS A N 1
ATOM 9279 C CA . LYS A 1 1154 ? -40.759 -30.163 9.218 1.00 73.25 1154 LYS A CA 1
ATOM 9280 C C . LYS A 1 1154 ? -39.378 -29.997 9.863 1.00 73.25 1154 LYS A C 1
ATOM 9282 O O . LYS A 1 1154 ? -39.226 -30.369 11.021 1.00 73.25 1154 LYS A O 1
ATOM 9287 N N . MET A 1 1155 ? -38.422 -29.337 9.201 1.00 72.00 1155 MET A N 1
ATOM 9288 C CA . MET A 1 1155 ? -37.154 -28.902 9.811 1.00 72.00 1155 MET A CA 1
ATOM 9289 C C . MET A 1 1155 ? -37.385 -27.933 10.981 1.00 72.00 1155 MET A C 1
ATOM 9291 O O . MET A 1 1155 ? -36.841 -28.132 12.065 1.00 72.00 1155 MET A O 1
ATOM 9295 N N . THR A 1 1156 ? -38.221 -26.901 10.803 1.00 69.44 1156 THR A N 1
ATOM 9296 C CA . THR A 1 1156 ? -38.573 -25.982 11.903 1.00 69.44 1156 THR A CA 1
ATOM 9297 C C . THR A 1 1156 ? -39.290 -26.718 13.039 1.00 69.44 1156 THR A C 1
ATOM 9299 O O . THR A 1 1156 ? -39.045 -26.425 14.207 1.00 69.44 1156 THR A O 1
ATOM 9302 N N . SER A 1 1157 ? -40.115 -27.719 12.715 1.00 77.81 1157 SER A N 1
ATOM 9303 C CA . SER A 1 1157 ? -40.764 -28.584 13.710 1.00 77.81 1157 SER A CA 1
ATOM 9304 C C . SER A 1 1157 ? -39.768 -29.470 14.470 1.00 77.81 1157 SER A C 1
ATOM 9306 O O . SER A 1 1157 ? -39.942 -29.653 15.669 1.00 77.81 1157 SER A O 1
ATOM 9308 N N . ALA A 1 1158 ? -38.703 -29.963 13.826 1.00 79.06 1158 ALA A N 1
ATOM 9309 C CA . ALA A 1 1158 ? -37.630 -30.717 14.485 1.00 79.06 1158 ALA A CA 1
ATOM 9310 C C . ALA A 1 1158 ? -36.803 -29.843 15.448 1.00 79.06 1158 ALA A C 1
ATOM 9312 O O . ALA A 1 1158 ? -36.433 -30.292 16.529 1.00 79.06 1158 ALA A O 1
ATOM 9313 N N . LEU A 1 1159 ? -36.578 -28.567 15.112 1.00 80.94 1159 LEU A N 1
ATOM 9314 C CA . LEU A 1 1159 ? -35.909 -27.615 16.009 1.00 80.94 1159 LEU A CA 1
ATOM 9315 C C . LEU A 1 1159 ? -36.819 -27.093 17.138 1.00 80.94 1159 LEU A C 1
ATOM 9317 O O . LEU A 1 1159 ? -36.315 -26.618 18.154 1.00 80.94 1159 LEU A O 1
ATOM 9321 N N . LYS A 1 1160 ? -38.151 -27.173 17.007 1.00 82.19 1160 LYS A N 1
ATOM 9322 C CA . LYS A 1 1160 ? -39.099 -26.594 17.978 1.00 82.19 1160 LYS A CA 1
ATOM 9323 C C . LYS A 1 1160 ? -38.938 -27.140 19.412 1.00 82.19 1160 LYS A C 1
ATOM 9325 O O . LYS A 1 1160 ? -38.850 -26.302 20.308 1.00 82.19 1160 LYS A O 1
ATOM 9330 N N . PRO A 1 1161 ? -38.798 -28.460 19.671 1.00 84.81 1161 PRO A N 1
ATOM 9331 C CA . PRO A 1 1161 ? -38.492 -28.979 21.009 1.00 84.81 1161 PRO A CA 1
ATOM 9332 C C . PRO A 1 1161 ? -37.192 -28.417 21.597 1.00 84.81 1161 PRO A C 1
ATOM 9334 O O . PRO A 1 1161 ? -37.122 -28.150 22.793 1.00 84.81 1161 PRO A O 1
ATOM 9337 N N . VAL A 1 1162 ? -36.176 -28.189 20.761 1.00 89.06 1162 VAL A N 1
ATOM 9338 C CA . VAL A 1 1162 ? -34.886 -27.608 21.162 1.00 89.06 1162 VAL A CA 1
ATOM 9339 C C . VAL A 1 1162 ? -35.057 -26.140 21.566 1.00 89.06 1162 VAL A C 1
ATOM 9341 O O . VAL A 1 1162 ? -34.533 -25.710 22.592 1.00 89.06 1162 VAL A O 1
ATOM 9344 N N . VAL A 1 1163 ? -35.842 -25.376 20.799 1.00 84.62 1163 VAL A N 1
ATOM 9345 C CA . VAL A 1 1163 ? -36.189 -23.978 21.107 1.00 84.62 1163 VAL A CA 1
ATOM 9346 C C . VAL A 1 1163 ? -37.066 -23.874 22.358 1.00 84.62 1163 VAL A C 1
ATOM 9348 O O . VAL A 1 1163 ? -36.891 -22.949 23.147 1.00 84.62 1163 VAL A O 1
ATOM 9351 N N . ASP A 1 1164 ? -37.958 -24.832 22.602 1.00 84.81 1164 ASP A N 1
ATOM 9352 C CA . ASP A 1 1164 ? -38.752 -24.877 23.834 1.00 84.81 1164 ASP A CA 1
ATOM 9353 C C . ASP A 1 1164 ? -37.880 -25.215 25.050 1.00 84.81 1164 ASP A C 1
ATOM 9355 O O . ASP A 1 1164 ? -37.955 -24.521 26.065 1.00 84.81 1164 ASP A O 1
ATOM 9359 N N . ARG A 1 1165 ? -36.961 -26.185 24.929 1.00 89.81 1165 ARG A N 1
ATOM 9360 C CA . ARG A 1 1165 ? -35.937 -26.449 25.955 1.00 89.81 1165 ARG A CA 1
ATOM 9361 C C . ARG A 1 1165 ? -35.036 -25.231 26.191 1.00 89.81 1165 ARG A C 1
ATOM 9363 O O . ARG A 1 1165 ? -34.707 -24.966 27.340 1.00 89.81 1165 ARG A O 1
ATOM 9370 N N . TYR A 1 1166 ? -34.701 -24.446 25.160 1.00 89.31 1166 TYR A N 1
ATOM 9371 C CA . TYR A 1 1166 ? -34.005 -23.158 25.314 1.00 89.31 1166 TYR A CA 1
ATOM 9372 C C . TYR A 1 1166 ? -34.864 -22.137 26.067 1.00 89.31 1166 TYR A C 1
ATOM 9374 O O . TYR A 1 1166 ? -34.377 -21.515 27.000 1.00 89.31 1166 TYR A O 1
ATOM 9382 N N . ASN A 1 1167 ? -36.140 -21.967 25.716 1.00 82.81 1167 ASN A N 1
ATOM 9383 C CA . ASN A 1 1167 ? -37.019 -20.981 26.357 1.00 82.81 1167 ASN A CA 1
ATOM 9384 C C . ASN A 1 1167 ? -37.349 -21.316 27.825 1.00 82.81 1167 ASN A C 1
ATOM 9386 O O . ASN A 1 1167 ? -37.677 -20.412 28.589 1.00 82.81 1167 ASN A O 1
ATOM 9390 N N . LEU A 1 1168 ? -37.212 -22.583 28.232 1.00 86.56 1168 LEU A N 1
ATOM 9391 C CA . LEU A 1 1168 ? -37.294 -23.025 29.630 1.00 86.56 1168 LEU A CA 1
ATOM 9392 C C . LEU A 1 1168 ? -36.013 -22.752 30.448 1.00 86.56 1168 LEU A C 1
ATOM 9394 O O . LEU A 1 1168 ? -36.043 -22.864 31.674 1.00 86.56 1168 LEU A O 1
ATOM 9398 N N . LYS A 1 1169 ? -34.891 -22.393 29.807 1.00 84.38 1169 LYS A N 1
ATOM 9399 C CA . LYS A 1 1169 ? -33.629 -22.042 30.481 1.00 84.38 1169 LYS A CA 1
ATOM 9400 C C . LYS A 1 1169 ? -33.677 -20.623 31.055 1.00 84.38 1169 LYS A C 1
ATOM 9402 O O . LYS A 1 1169 ? -34.323 -19.723 30.510 1.00 84.38 1169 LYS A O 1
ATOM 9407 N N . GLY A 1 1170 ? -32.932 -20.387 32.136 1.00 78.75 1170 GLY A N 1
ATOM 9408 C CA . GLY A 1 1170 ? -32.831 -19.051 32.736 1.00 78.75 1170 GLY A CA 1
ATOM 9409 C C . GLY A 1 1170 ? -32.202 -18.032 31.776 1.00 78.75 1170 GLY A C 1
ATOM 9410 O O . GLY A 1 1170 ? -31.404 -18.396 30.920 1.00 78.75 1170 GLY A O 1
ATOM 9411 N N . THR A 1 1171 ? -32.512 -16.738 31.914 1.00 69.00 1171 THR A N 1
ATOM 9412 C CA . THR A 1 1171 ? -32.011 -15.681 31.003 1.00 69.00 1171 THR A CA 1
ATOM 9413 C C . THR A 1 1171 ? -30.480 -15.652 30.868 1.00 69.00 1171 THR A C 1
ATOM 9415 O O . THR A 1 1171 ? -29.971 -15.415 29.777 1.00 69.00 1171 THR A O 1
ATOM 9418 N N . GLU A 1 1172 ? -29.736 -15.964 31.935 1.00 59.50 1172 GLU A N 1
ATOM 9419 C CA . GLU A 1 1172 ? -28.271 -16.107 31.879 1.00 59.50 1172 GLU A CA 1
ATOM 9420 C C . GLU A 1 1172 ? -27.840 -17.344 31.065 1.00 59.50 1172 GLU A C 1
ATOM 9422 O O . GLU A 1 1172 ? -26.975 -17.232 30.202 1.00 59.50 1172 GLU A O 1
ATOM 9427 N N . GLU A 1 1173 ? -28.470 -18.509 31.263 1.00 75.31 1173 GLU A N 1
ATOM 9428 C CA . GLU A 1 1173 ? -28.203 -19.701 30.443 1.00 75.31 1173 GLU A CA 1
ATOM 9429 C C . GLU A 1 1173 ? -28.554 -19.451 28.971 1.00 75.31 1173 GLU A C 1
ATOM 9431 O O . GLU A 1 1173 ? -27.744 -19.751 28.100 1.00 75.31 1173 GLU A O 1
ATOM 9436 N N . ARG A 1 1174 ? -29.716 -18.848 28.680 1.00 81.06 1174 ARG A N 1
ATOM 9437 C CA . ARG A 1 1174 ? -30.125 -18.464 27.317 1.00 81.06 1174 ARG A CA 1
ATOM 9438 C C . ARG A 1 1174 ? -29.094 -17.532 26.673 1.00 81.06 1174 ARG A C 1
ATOM 9440 O O . ARG A 1 1174 ? -28.702 -17.749 25.526 1.00 81.06 1174 ARG A O 1
ATOM 9447 N N . TYR A 1 1175 ? -28.584 -16.552 27.421 1.00 69.56 1175 TYR A N 1
ATOM 9448 C CA . TYR A 1 1175 ? -27.513 -15.667 26.963 1.00 69.56 1175 TYR A CA 1
ATOM 9449 C C . TYR A 1 1175 ? -26.210 -16.421 26.649 1.00 69.56 1175 TYR A C 1
ATOM 9451 O O . TYR A 1 1175 ? -25.672 -16.243 25.553 1.00 69.56 1175 TYR A O 1
ATOM 9459 N N . GLN A 1 1176 ? -25.718 -17.275 27.557 1.00 70.12 1176 GLN A N 1
ATOM 9460 C CA . GLN A 1 1176 ? -24.469 -18.014 27.334 1.00 70.12 1176 GLN A CA 1
ATOM 9461 C C . GLN A 1 1176 ? -24.624 -19.059 26.219 1.00 70.12 1176 GLN A C 1
ATOM 9463 O O . GLN A 1 1176 ? -23.807 -19.070 25.304 1.00 70.12 1176 GLN A O 1
ATOM 9468 N N . ILE A 1 1177 ? -25.707 -19.845 26.183 1.00 81.00 1177 ILE A N 1
ATOM 9469 C CA . ILE A 1 1177 ? -26.029 -20.753 25.065 1.00 81.00 1177 ILE A CA 1
ATOM 9470 C C . ILE A 1 1177 ? -25.960 -19.986 23.738 1.00 81.00 1177 ILE A C 1
ATOM 9472 O O . ILE A 1 1177 ? -25.194 -20.347 22.846 1.00 81.00 1177 ILE A O 1
ATOM 9476 N N . ARG A 1 1178 ? -26.666 -18.853 23.623 1.00 77.62 1178 ARG A N 1
ATOM 9477 C CA . ARG A 1 1178 ? -26.664 -18.017 22.411 1.00 77.62 1178 ARG A CA 1
ATOM 9478 C C . ARG A 1 1178 ? -25.324 -17.302 22.163 1.00 77.62 1178 ARG A C 1
ATOM 9480 O O . ARG A 1 1178 ? -25.170 -16.658 21.126 1.00 77.62 1178 ARG A O 1
ATOM 9487 N N . ARG A 1 1179 ? -24.348 -17.368 23.074 1.00 74.00 1179 ARG A N 1
ATOM 9488 C CA . ARG A 1 1179 ? -22.957 -16.914 22.887 1.00 74.00 1179 ARG A CA 1
ATOM 9489 C C . ARG A 1 1179 ? -22.075 -18.057 22.383 1.00 74.00 1179 ARG A C 1
ATOM 9491 O O . ARG A 1 1179 ? -21.454 -17.890 21.339 1.00 74.00 1179 ARG A O 1
ATOM 9498 N N . HIS A 1 1180 ? -22.071 -19.208 23.057 1.00 77.56 1180 HIS A N 1
ATOM 9499 C CA . HIS A 1 1180 ? -21.293 -20.383 22.649 1.00 77.56 1180 HIS A CA 1
ATOM 9500 C C . HIS A 1 1180 ? -21.735 -20.882 21.262 1.00 77.56 1180 HIS A C 1
ATOM 9502 O O . HIS A 1 1180 ? -20.886 -21.040 20.392 1.00 77.56 1180 HIS A O 1
ATOM 9508 N N . VAL A 1 1181 ? -23.045 -20.972 20.987 1.00 79.31 1181 VAL A N 1
ATOM 9509 C CA . VAL A 1 1181 ? -23.592 -21.320 19.655 1.00 79.31 1181 VAL A CA 1
ATOM 9510 C C . VAL A 1 1181 ? -23.079 -20.375 18.558 1.00 79.31 1181 VAL A C 1
ATOM 9512 O O . VAL A 1 1181 ? -22.609 -20.837 17.522 1.00 79.31 1181 VAL A O 1
ATOM 9515 N N . ARG A 1 1182 ? -23.079 -19.053 18.794 1.00 66.56 1182 ARG A N 1
ATOM 9516 C CA . ARG A 1 1182 ? -22.537 -18.072 17.833 1.00 66.56 1182 ARG A CA 1
ATOM 9517 C C . ARG A 1 1182 ? -21.024 -18.168 17.669 1.00 66.56 1182 ARG A C 1
ATOM 9519 O O . ARG A 1 1182 ? -20.537 -18.005 16.554 1.00 66.56 1182 ARG A O 1
ATOM 9526 N N . ASN A 1 1183 ? -20.281 -18.428 18.743 1.00 60.66 1183 ASN A N 1
ATOM 9527 C CA . ASN A 1 1183 ? -18.835 -18.636 18.664 1.00 60.66 1183 ASN A CA 1
ATOM 9528 C C . ASN A 1 1183 ? -18.509 -19.901 17.864 1.00 60.66 1183 ASN A C 1
ATOM 9530 O O . ASN A 1 1183 ? -17.674 -19.832 16.971 1.00 60.66 1183 ASN A O 1
ATOM 9534 N N . PHE A 1 1184 ? -19.217 -21.006 18.102 1.00 74.56 1184 PHE A N 1
ATOM 9535 C CA . PHE A 1 1184 ? -19.061 -22.253 17.356 1.00 74.56 1184 PHE A CA 1
ATOM 9536 C C . PHE A 1 1184 ? -19.380 -22.074 15.869 1.00 74.56 1184 PHE A C 1
ATOM 9538 O O . PHE A 1 1184 ? -18.524 -22.332 15.028 1.00 74.56 1184 PHE A O 1
ATOM 9545 N N . VAL A 1 1185 ? -20.552 -21.522 15.529 1.00 62.41 1185 VAL A N 1
ATOM 9546 C CA . VAL A 1 1185 ? -20.927 -21.233 14.133 1.00 62.41 1185 VAL A CA 1
ATOM 9547 C C . VAL A 1 1185 ? -19.917 -20.283 13.471 1.00 62.41 1185 VAL A C 1
ATOM 9549 O O . VAL A 1 1185 ? -19.582 -20.472 12.303 1.00 62.41 1185 VAL A O 1
ATOM 9552 N N . LYS A 1 1186 ? -19.373 -19.293 14.191 1.00 57.47 1186 LYS A N 1
ATOM 9553 C CA . LYS A 1 1186 ? -18.336 -18.376 13.683 1.00 57.47 1186 LYS A CA 1
ATOM 9554 C C . LYS A 1 1186 ? -16.980 -19.061 13.468 1.00 57.47 1186 LYS A C 1
ATOM 9556 O O . LYS A 1 1186 ? -16.350 -18.816 12.443 1.00 57.47 1186 LYS A O 1
ATOM 9561 N N . TRP A 1 1187 ? -16.510 -19.861 14.424 1.00 54.59 1187 TRP A N 1
ATOM 9562 C CA . TRP A 1 1187 ? -15.189 -20.497 14.390 1.00 54.59 1187 TRP A CA 1
ATOM 9563 C C . TRP A 1 1187 ? -15.156 -21.696 13.445 1.00 54.59 1187 TRP A C 1
ATOM 9565 O O . TRP A 1 1187 ? -14.215 -21.802 12.664 1.00 54.59 1187 TRP A O 1
ATOM 9575 N N . TYR A 1 1188 ? -16.213 -22.511 13.406 1.00 60.91 1188 TYR A N 1
ATOM 9576 C CA . TYR A 1 1188 ? -16.362 -23.582 12.420 1.00 60.91 1188 TYR A CA 1
ATOM 9577 C C . TYR A 1 1188 ? -16.333 -23.026 10.989 1.00 60.91 1188 TYR A C 1
ATOM 9579 O O . TYR A 1 1188 ? -15.514 -23.452 10.177 1.00 60.91 1188 TYR A O 1
ATOM 9587 N N . ASN A 1 1189 ? -17.130 -21.983 10.704 1.00 52.16 1189 ASN A N 1
ATOM 9588 C CA . ASN A 1 1189 ? -17.080 -21.279 9.415 1.00 52.16 1189 ASN A CA 1
ATOM 9589 C C . ASN A 1 1189 ? -15.686 -20.726 9.075 1.00 52.16 1189 ASN A C 1
ATOM 9591 O O . ASN A 1 1189 ? -15.413 -20.523 7.896 1.00 52.16 1189 ASN A O 1
ATOM 9595 N N . TYR A 1 1190 ? -14.841 -20.426 10.068 1.00 48.69 1190 TYR A N 1
ATOM 9596 C CA . TYR A 1 1190 ? -13.496 -19.893 9.857 1.00 48.69 1190 TYR A CA 1
ATOM 9597 C C . TYR A 1 1190 ? -12.485 -20.998 9.547 1.00 48.69 1190 TYR A C 1
ATOM 9599 O O . TYR A 1 1190 ? -11.863 -20.972 8.489 1.00 48.69 1190 TYR A O 1
ATOM 9607 N N . VAL A 1 1191 ? -12.359 -22.002 10.421 1.00 53.53 1191 VAL A N 1
ATOM 9608 C CA . VAL A 1 1191 ? -11.394 -23.100 10.241 1.00 53.53 1191 VAL A CA 1
ATOM 9609 C C . VAL A 1 1191 ? -11.673 -23.872 8.954 1.00 53.53 1191 VAL A C 1
ATOM 9611 O O . VAL A 1 1191 ? -10.737 -24.147 8.209 1.00 53.53 1191 VAL A O 1
ATOM 9614 N N . ALA A 1 1192 ? -12.943 -24.097 8.606 1.00 50.56 1192 ALA A N 1
ATOM 9615 C CA . ALA A 1 1192 ? -13.327 -24.759 7.360 1.00 50.56 1192 ALA A CA 1
ATOM 9616 C C . ALA A 1 1192 ? -12.935 -23.975 6.077 1.00 50.56 1192 ALA A C 1
ATOM 9618 O O . ALA A 1 1192 ? -12.898 -24.532 4.979 1.00 50.56 1192 ALA A O 1
ATOM 9619 N N . GLN A 1 1193 ? -12.585 -22.684 6.173 1.00 45.28 1193 GLN A N 1
ATOM 9620 C CA . GLN A 1 1193 ? -12.013 -21.926 5.047 1.00 45.28 1193 GLN A CA 1
ATOM 9621 C C . GLN A 1 1193 ? -10.502 -22.150 4.871 1.00 45.28 1193 GLN A C 1
ATOM 9623 O O . GLN A 1 1193 ? -9.991 -21.886 3.776 1.00 45.28 1193 GLN A O 1
ATOM 9628 N N . VAL A 1 1194 ? -9.812 -22.623 5.915 1.00 41.44 1194 VAL A N 1
ATOM 9629 C CA . VAL A 1 1194 ? -8.345 -22.725 6.016 1.00 41.44 1194 VAL A CA 1
ATOM 9630 C C . VAL A 1 1194 ? -7.871 -24.184 5.940 1.00 41.44 1194 VAL A C 1
ATOM 9632 O O . VAL A 1 1194 ? -6.924 -24.474 5.210 1.00 41.44 1194 VAL A O 1
ATOM 9635 N N . VAL A 1 1195 ? -8.560 -25.103 6.626 1.00 45.19 1195 VAL A N 1
ATOM 9636 C CA . VAL A 1 1195 ? -8.195 -26.521 6.806 1.00 45.19 1195 VAL A CA 1
ATOM 9637 C C . VAL A 1 1195 ? -9.387 -27.424 6.447 1.00 45.19 1195 VAL A C 1
ATOM 9639 O O . VAL A 1 1195 ? -10.538 -27.051 6.677 1.00 45.19 1195 VAL A O 1
ATOM 9642 N N . ARG A 1 1196 ? -9.132 -28.613 5.881 1.00 52.06 1196 ARG A N 1
ATOM 9643 C CA . ARG A 1 1196 ? -10.145 -29.677 5.726 1.00 52.06 1196 ARG A CA 1
ATOM 9644 C C . ARG A 1 1196 ? -10.217 -30.472 7.033 1.00 52.06 1196 ARG A C 1
ATOM 9646 O O . ARG A 1 1196 ? -9.195 -30.974 7.483 1.00 52.06 1196 ARG A O 1
ATOM 9653 N N . THR A 1 1197 ? -11.389 -30.544 7.665 1.00 54.25 1197 THR A N 1
ATOM 9654 C CA . THR A 1 1197 ? -11.536 -31.147 9.007 1.00 54.25 1197 THR A CA 1
ATOM 9655 C C . THR A 1 1197 ? -12.004 -32.600 9.002 1.00 54.25 1197 THR A C 1
ATOM 9657 O O . THR A 1 1197 ? -11.808 -33.270 10.006 1.00 54.25 1197 THR A O 1
ATOM 9660 N N . PHE A 1 1198 ? -12.640 -33.067 7.919 1.00 55.41 1198 PHE A N 1
ATOM 9661 C CA . PHE A 1 1198 ? -13.155 -34.438 7.717 1.00 55.41 1198 PHE A CA 1
ATOM 9662 C C . PHE A 1 1198 ? -14.089 -35.012 8.808 1.00 55.41 1198 PHE A C 1
ATOM 9664 O O . PHE A 1 1198 ? -14.445 -36.183 8.766 1.00 55.41 1198 PHE A O 1
ATOM 9671 N N . ASP A 1 1199 ? -14.542 -34.186 9.752 1.00 65.62 1199 ASP A N 1
ATOM 9672 C CA . ASP A 1 1199 ? -15.408 -34.588 10.864 1.00 65.62 1199 ASP A CA 1
ATOM 9673 C C . ASP A 1 1199 ? -16.900 -34.431 10.507 1.00 65.62 1199 ASP A C 1
ATOM 9675 O O . ASP A 1 1199 ? -17.462 -33.325 10.549 1.00 65.62 1199 ASP A O 1
ATOM 9679 N N . ALA A 1 1200 ? -17.520 -35.562 10.149 1.00 66.38 1200 ALA A N 1
ATOM 9680 C CA . ALA A 1 1200 ? -18.942 -35.714 9.827 1.00 66.38 1200 ALA A CA 1
ATOM 9681 C C . ALA A 1 1200 ? -19.876 -35.184 10.923 1.00 66.38 1200 ALA A C 1
ATOM 9683 O O . ALA A 1 1200 ? -20.809 -34.426 10.635 1.00 66.38 1200 ALA A O 1
ATOM 9684 N N . GLU A 1 1201 ? -19.612 -35.533 12.180 1.00 76.81 1201 GLU A N 1
ATOM 9685 C CA . GLU A 1 1201 ? -20.500 -35.228 13.303 1.00 76.81 1201 GLU A CA 1
ATOM 9686 C C . GLU A 1 1201 ? -20.403 -33.755 13.705 1.00 76.81 1201 GLU A C 1
ATOM 9688 O O . GLU A 1 1201 ? -21.421 -33.084 13.896 1.00 76.81 1201 GLU A O 1
ATOM 9693 N N . LEU A 1 1202 ? -19.190 -33.197 13.709 1.00 75.75 1202 LEU A N 1
ATOM 9694 C CA . LEU A 1 1202 ? -18.955 -31.771 13.931 1.00 75.75 1202 LEU A CA 1
ATOM 9695 C C . LEU A 1 1202 ? -19.621 -30.903 12.849 1.00 75.75 1202 LEU A C 1
ATOM 9697 O O . LEU A 1 1202 ? -20.105 -29.809 13.155 1.00 75.75 1202 LEU A O 1
ATOM 9701 N N . HIS A 1 1203 ? -19.698 -31.378 11.597 1.00 72.25 1203 HIS A N 1
ATOM 9702 C CA . HIS A 1 1203 ? -20.424 -30.675 10.534 1.00 72.25 1203 HIS A CA 1
ATOM 9703 C C . HIS A 1 1203 ? -21.949 -30.772 10.688 1.00 72.25 1203 HIS A C 1
ATOM 9705 O O . HIS A 1 1203 ? -22.637 -29.757 10.560 1.00 72.25 1203 HIS A O 1
ATOM 9711 N N . LYS A 1 1204 ? -22.490 -31.959 11.002 1.00 82.50 1204 LYS A N 1
ATOM 9712 C CA . LYS A 1 1204 ? -23.923 -32.149 11.305 1.00 82.50 1204 LYS A CA 1
ATOM 9713 C C . LYS A 1 1204 ? -24.372 -31.233 12.449 1.00 82.50 1204 LYS A C 1
ATOM 9715 O O . LYS A 1 1204 ? -25.380 -30.533 12.331 1.00 82.50 1204 LYS A O 1
ATOM 9720 N N . GLU A 1 1205 ? -23.584 -31.168 13.521 1.00 88.62 1205 GLU A N 1
ATOM 9721 C CA . GLU A 1 1205 ? -23.822 -30.290 14.670 1.00 88.62 1205 GLU A CA 1
ATOM 9722 C C . GLU A 1 1205 ? -23.701 -28.803 14.294 1.00 88.62 1205 GLU A C 1
ATOM 9724 O O . GLU A 1 1205 ? -24.553 -27.999 14.678 1.00 88.62 1205 GLU A O 1
ATOM 9729 N N . TYR A 1 1206 ? -22.722 -28.422 13.464 1.00 85.06 1206 TYR A N 1
ATOM 9730 C CA . TYR A 1 1206 ? -22.635 -27.071 12.895 1.00 85.06 1206 TYR A CA 1
ATOM 9731 C C . TYR A 1 1206 ? -23.882 -26.692 12.089 1.00 85.06 1206 TYR A C 1
ATOM 9733 O O . TYR A 1 1206 ? -24.418 -25.604 12.305 1.00 85.06 1206 TYR A O 1
ATOM 9741 N N . LEU A 1 1207 ? -24.379 -27.561 11.204 1.00 75.50 1207 LEU A N 1
ATOM 9742 C CA . LEU A 1 1207 ? -25.592 -27.303 10.425 1.00 75.50 1207 LEU A CA 1
ATOM 9743 C C . LEU A 1 1207 ? -26.812 -27.142 11.336 1.00 75.50 1207 LEU A C 1
ATOM 9745 O O . LEU A 1 1207 ? -27.525 -26.144 11.232 1.00 75.50 1207 LEU A O 1
ATOM 9749 N N . PHE A 1 1208 ? -27.019 -28.064 12.274 1.00 90.00 1208 PHE A N 1
ATOM 9750 C CA . PHE A 1 1208 ? -28.080 -27.975 13.276 1.00 90.00 1208 PHE A CA 1
ATOM 9751 C C . PHE A 1 1208 ? -28.033 -26.637 14.042 1.00 90.00 1208 PHE A C 1
ATOM 9753 O O . PHE A 1 1208 ? -29.025 -25.901 14.092 1.00 90.00 1208 PHE A O 1
ATOM 9760 N N . LEU A 1 1209 ? -26.858 -26.246 14.546 1.00 86.19 1209 LEU A N 1
ATOM 9761 C CA . LEU A 1 1209 ? -26.662 -24.998 15.290 1.00 86.19 1209 LEU A CA 1
ATOM 9762 C C . LEU A 1 1209 ? -26.833 -23.731 14.424 1.00 86.19 1209 LEU A C 1
ATOM 9764 O O . LEU A 1 1209 ? -27.462 -22.773 14.872 1.00 86.19 1209 LEU A O 1
ATOM 9768 N N . LYS A 1 1210 ? -26.369 -23.746 13.166 1.00 79.38 1210 LYS A N 1
ATOM 9769 C CA . LYS A 1 1210 ? -26.503 -22.694 12.122 1.00 79.38 1210 LYS A CA 1
ATOM 9770 C C . LYS A 1 1210 ? -27.962 -22.370 11.765 1.00 79.38 1210 LY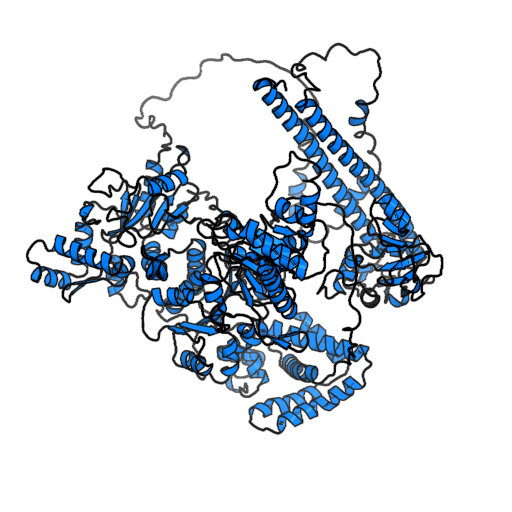S A C 1
ATOM 9772 O O . LYS A 1 1210 ? -28.243 -21.290 11.226 1.00 79.38 1210 LYS A O 1
ATOM 9777 N N . TYR A 1 1211 ? -28.902 -23.276 12.047 1.00 77.44 1211 TYR A N 1
ATOM 9778 C CA . TYR A 1 1211 ? -30.344 -23.023 11.936 1.00 77.44 1211 TYR A CA 1
ATOM 9779 C C . TYR A 1 1211 ? -31.017 -22.784 13.296 1.00 77.44 1211 TYR A C 1
ATOM 9781 O O . TYR A 1 1211 ? -31.859 -21.889 13.380 1.00 77.44 1211 TYR A O 1
ATOM 9789 N N . LEU A 1 1212 ? -30.604 -23.475 14.366 1.00 83.50 1212 LEU A N 1
ATOM 9790 C CA . LEU A 1 1212 ? -31.093 -23.229 15.729 1.00 83.50 1212 LEU A CA 1
ATOM 9791 C C . LEU A 1 1212 ? -30.834 -21.784 16.191 1.00 83.50 1212 LEU A C 1
ATOM 9793 O O . LEU A 1 1212 ? -31.730 -21.167 16.765 1.00 83.50 1212 LEU A O 1
ATOM 9797 N N . GLU A 1 1213 ? -29.662 -21.212 15.877 1.00 80.94 1213 GLU A N 1
ATOM 9798 C CA . GLU A 1 1213 ? -29.278 -19.824 16.202 1.00 80.94 1213 GLU A CA 1
ATOM 9799 C C . GLU A 1 1213 ? -30.338 -18.795 15.767 1.00 80.94 1213 GLU A C 1
ATOM 9801 O O . GLU A 1 1213 ? -30.559 -17.791 16.442 1.00 80.94 1213 GLU A O 1
ATOM 9806 N N . LYS A 1 1214 ? -31.023 -19.062 14.648 1.00 72.31 1214 LYS A N 1
ATOM 9807 C CA . LYS A 1 1214 ? -32.015 -18.166 14.034 1.00 72.31 1214 LYS A CA 1
ATOM 9808 C C . LYS A 1 1214 ? -33.403 -18.277 14.669 1.00 72.31 1214 LYS A C 1
ATOM 9810 O O . LYS A 1 1214 ? -34.244 -17.420 14.415 1.00 72.31 1214 LYS A O 1
ATOM 9815 N N . LEU A 1 1215 ? -33.651 -19.333 15.447 1.00 73.56 1215 LEU A N 1
ATOM 9816 C CA . LEU A 1 1215 ? -34.940 -19.617 16.084 1.00 73.56 1215 LEU A CA 1
ATOM 9817 C C . LEU A 1 1215 ? -34.921 -19.397 17.604 1.00 73.56 1215 LEU A C 1
ATOM 9819 O O . LEU A 1 1215 ? -35.985 -19.246 18.201 1.00 73.56 1215 LEU A O 1
ATOM 9823 N N . ILE A 1 1216 ? -33.741 -19.350 18.235 1.00 79.56 1216 ILE A N 1
ATOM 9824 C CA . ILE A 1 1216 ? -33.604 -19.010 19.657 1.00 79.56 1216 ILE A CA 1
ATOM 9825 C C . ILE A 1 1216 ? -33.714 -17.483 19.861 1.00 79.56 1216 ILE A C 1
ATOM 9827 O O . ILE A 1 1216 ? -32.853 -16.732 19.393 1.00 79.56 1216 ILE A O 1
ATOM 9831 N N . PRO A 1 1217 ? -34.769 -16.975 20.531 1.00 63.41 1217 PRO A N 1
ATOM 9832 C CA . PRO A 1 1217 ? -35.036 -15.541 20.574 1.00 63.41 1217 PRO A CA 1
ATOM 9833 C C . PRO A 1 1217 ? -33.972 -14.751 21.346 1.00 63.41 1217 PRO A C 1
ATOM 9835 O O . PRO A 1 1217 ? -33.354 -15.233 22.303 1.00 63.41 1217 PRO A O 1
ATOM 9838 N N . ALA A 1 1218 ? -33.804 -13.492 20.937 1.00 55.44 1218 ALA A N 1
ATOM 9839 C CA . ALA A 1 1218 ? -33.208 -12.452 21.762 1.00 55.44 1218 ALA A CA 1
ATOM 9840 C C . ALA A 1 1218 ? -34.280 -11.873 22.695 1.00 55.44 1218 ALA A C 1
ATOM 9842 O O . ALA A 1 1218 ? -35.403 -11.634 22.252 1.00 55.44 1218 ALA A O 1
ATOM 9843 N N . ASP A 1 1219 ? -33.937 -11.611 23.956 1.00 52.25 1219 ASP A N 1
ATOM 9844 C CA . ASP A 1 1219 ? -34.831 -10.873 24.850 1.00 52.25 1219 ASP A CA 1
ATOM 9845 C C . ASP A 1 1219 ? -35.020 -9.426 24.337 1.00 52.25 1219 ASP A C 1
ATOM 9847 O O . ASP A 1 1219 ? -34.043 -8.805 23.898 1.00 52.25 1219 ASP A O 1
ATOM 9851 N N . PRO A 1 1220 ? -36.255 -8.890 24.343 1.00 37.50 1220 PRO A N 1
ATOM 9852 C CA . PRO A 1 1220 ? -36.558 -7.588 23.758 1.00 37.50 1220 PRO A CA 1
ATOM 9853 C C . PRO A 1 1220 ? -35.988 -6.427 24.584 1.00 37.50 1220 PRO A C 1
ATOM 9855 O O . PRO A 1 1220 ? -35.870 -6.499 25.806 1.00 37.50 1220 PRO A O 1
ATOM 9858 N N . VAL A 1 1221 ? -35.683 -5.324 23.898 1.00 38.16 1221 VAL A N 1
ATOM 9859 C CA . VAL A 1 1221 ? -35.270 -4.050 24.500 1.00 38.16 1221 VAL A CA 1
ATOM 9860 C C . VAL A 1 1221 ? -36.252 -2.980 24.036 1.00 38.16 1221 VAL A C 1
ATOM 9862 O O . VAL A 1 1221 ? -36.332 -2.704 22.840 1.00 38.16 1221 VAL A O 1
ATOM 9865 N N . GLU A 1 1222 ? -37.005 -2.391 24.964 1.00 28.50 1222 GLU A N 1
ATOM 9866 C CA . GLU A 1 1222 ? -37.935 -1.305 24.642 1.00 28.50 1222 GLU A CA 1
ATOM 9867 C C . GLU A 1 1222 ? -37.178 0.003 24.333 1.00 28.50 1222 GLU A C 1
ATOM 9869 O O . GLU A 1 1222 ? -36.279 0.386 25.091 1.00 28.50 1222 GLU A O 1
ATOM 9874 N N . PRO A 1 1223 ? -37.518 0.710 23.239 1.00 34.62 1223 PRO A N 1
ATOM 9875 C CA . PRO A 1 1223 ? -36.999 2.042 22.960 1.00 34.62 1223 PRO A CA 1
ATOM 9876 C C . PRO A 1 1223 ? -37.809 3.113 23.705 1.00 34.62 1223 PRO A C 1
ATOM 9878 O O . PRO A 1 1223 ? -39.032 3.027 23.797 1.00 34.62 1223 PRO A O 1
ATOM 9881 N N . ILE A 1 1224 ? -37.136 4.168 24.170 1.00 29.92 1224 ILE A N 1
ATOM 9882 C CA . ILE A 1 1224 ? -37.781 5.388 24.675 1.00 29.92 1224 ILE A CA 1
ATOM 9883 C C . ILE A 1 1224 ? -37.337 6.566 23.803 1.00 29.92 1224 ILE A C 1
ATOM 9885 O O . ILE A 1 1224 ? -36.145 6.745 23.551 1.00 29.92 1224 ILE A O 1
ATOM 9889 N N . ASP A 1 1225 ? -38.319 7.336 23.339 1.00 31.59 1225 ASP A N 1
ATOM 9890 C CA . ASP A 1 1225 ? -38.158 8.530 22.508 1.00 31.59 1225 ASP A CA 1
ATOM 9891 C C . ASP A 1 1225 ? -37.537 9.707 23.290 1.00 31.59 1225 ASP A C 1
ATOM 9893 O O . ASP A 1 1225 ? -37.781 9.884 24.486 1.00 31.59 1225 ASP A O 1
ATOM 9897 N N . LEU A 1 1226 ? -36.713 10.504 22.602 1.00 28.84 1226 LEU A N 1
ATOM 9898 C CA . LEU A 1 1226 ? -35.938 11.620 23.147 1.00 28.84 1226 LEU A CA 1
ATOM 9899 C C . LEU A 1 1226 ? -35.817 12.827 22.190 1.00 28.84 1226 LEU A C 1
ATOM 9901 O O . LEU A 1 1226 ? -34.893 13.626 22.340 1.00 28.84 1226 LEU A O 1
ATOM 9905 N N . ASP A 1 1227 ? -36.766 13.043 21.271 1.00 24.59 1227 ASP A N 1
ATOM 9906 C CA . ASP A 1 1227 ? -36.823 14.305 20.494 1.00 24.59 1227 ASP A CA 1
ATOM 9907 C C . ASP A 1 1227 ? -37.230 15.533 21.361 1.00 24.59 1227 ASP A C 1
ATOM 9909 O O . ASP A 1 1227 ? -37.134 16.700 20.970 1.00 24.59 1227 ASP A O 1
ATOM 9913 N N . GLY A 1 1228 ? -37.653 15.292 22.607 1.00 26.30 1228 GLY A N 1
ATOM 9914 C CA . GLY A 1 1228 ? -38.032 16.322 23.572 1.00 26.30 1228 GLY A CA 1
ATOM 9915 C C . GLY A 1 1228 ? -36.866 16.943 24.361 1.00 26.30 1228 GLY A C 1
ATOM 9916 O O . GLY A 1 1228 ? -36.436 16.376 25.361 1.00 26.30 1228 GLY A O 1
ATOM 9917 N N . LYS A 1 1229 ? -36.531 18.207 24.036 1.00 24.48 1229 LYS A N 1
ATOM 9918 C CA . LYS A 1 1229 ? -35.728 19.194 24.824 1.00 24.48 1229 LYS A CA 1
ATOM 9919 C C . LYS A 1 1229 ? -34.200 19.225 24.607 1.00 24.48 1229 LYS A C 1
ATOM 9921 O O . LYS A 1 1229 ? -33.394 19.017 25.509 1.00 24.48 1229 LYS A O 1
ATOM 9926 N N . ILE A 1 1230 ? -33.833 19.668 23.407 1.00 24.50 1230 ILE A N 1
ATOM 9927 C CA . ILE A 1 1230 ? -32.556 20.313 23.027 1.00 24.50 1230 ILE A CA 1
ATOM 9928 C C . ILE A 1 1230 ? -32.307 21.649 23.804 1.00 24.50 1230 ILE A C 1
ATOM 9930 O O . ILE A 1 1230 ? -33.281 22.244 24.261 1.00 24.50 1230 ILE A O 1
ATOM 9934 N N . LYS A 1 1231 ? -31.043 22.165 23.820 1.00 22.94 1231 LYS A N 1
ATOM 9935 C CA . LYS A 1 1231 ? -30.507 23.491 24.318 1.00 22.94 1231 LYS A CA 1
ATOM 9936 C C . LYS A 1 1231 ? -30.154 23.575 25.835 1.00 22.94 1231 LYS A C 1
ATOM 9938 O O . LYS A 1 1231 ? -30.912 23.053 26.636 1.00 22.94 1231 LYS A O 1
ATOM 9943 N N . LEU A 1 1232 ? -29.056 24.207 26.328 1.00 22.48 1232 LEU A N 1
ATOM 9944 C CA . LEU A 1 1232 ? -27.951 25.053 25.773 1.00 22.48 1232 LEU A CA 1
ATOM 9945 C C . LEU A 1 1232 ? -26.620 24.964 26.602 1.00 22.48 1232 LEU A C 1
ATOM 9947 O O . LEU A 1 1232 ? -26.661 24.607 27.770 1.00 22.48 1232 LEU A O 1
ATOM 9951 N N . GLU A 1 1233 ? -25.487 25.352 25.975 1.00 24.48 1233 GLU A N 1
ATOM 9952 C CA . GLU A 1 1233 ? -24.236 25.999 26.506 1.00 24.48 1233 GLU A CA 1
ATOM 9953 C C . GLU A 1 1233 ? -23.500 25.402 27.757 1.00 24.48 1233 GLU A C 1
ATOM 9955 O O . GLU A 1 1233 ? -24.006 25.529 28.863 1.00 24.48 1233 GLU A O 1
ATOM 9960 N N . TYR A 1 1234 ? -22.316 24.729 27.755 1.00 24.62 1234 TYR A N 1
ATOM 9961 C CA . TYR A 1 1234 ? -21.031 24.720 26.972 1.00 24.62 1234 TYR A CA 1
ATOM 9962 C C . TYR A 1 1234 ? -20.022 25.848 27.406 1.00 24.62 1234 TYR A C 1
ATOM 9964 O O . TYR A 1 1234 ? -20.419 26.804 28.057 1.00 24.62 1234 TYR A O 1
ATOM 9972 N N . TYR A 1 1235 ? -18.715 25.743 27.061 1.00 27.14 1235 TYR A N 1
ATOM 9973 C CA . TYR A 1 1235 ? -17.536 26.589 27.469 1.00 27.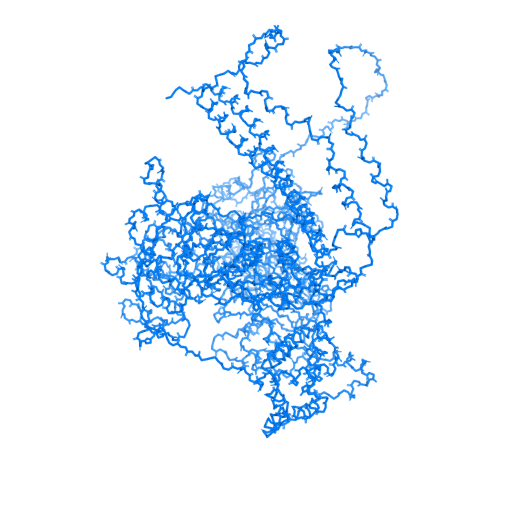14 1235 TYR A CA 1
ATOM 9974 C C . TYR A 1 1235 ? -16.952 26.403 28.902 1.00 27.14 1235 TYR A C 1
ATOM 9976 O O . TYR A 1 1235 ? -17.657 26.009 29.818 1.00 27.14 1235 TYR A O 1
ATOM 9984 N N . LYS A 1 1236 ? -15.646 26.652 29.175 1.00 24.56 1236 LYS A N 1
ATOM 9985 C CA . LYS A 1 1236 ? -14.579 27.373 28.414 1.00 24.56 1236 LYS A CA 1
ATOM 9986 C C . LYS A 1 1236 ? -13.165 26.737 28.561 1.00 24.56 1236 LYS A C 1
ATOM 9988 O O . LYS A 1 1236 ? -12.914 26.016 29.518 1.00 24.56 1236 LYS A O 1
ATOM 9993 N N . LEU A 1 1237 ? -12.244 27.035 27.628 1.00 24.55 1237 LEU A N 1
ATOM 9994 C CA . LEU A 1 1237 ? -10.967 26.314 27.368 1.00 24.55 1237 LEU A CA 1
ATOM 9995 C C . LEU A 1 1237 ? -9.655 27.055 27.752 1.00 24.55 1237 LEU A C 1
ATOM 9997 O O . LEU A 1 1237 ? -9.609 28.290 27.780 1.00 24.55 1237 LEU A O 1
ATOM 10001 N N . LYS A 1 1238 ? -8.550 26.295 27.899 1.00 23.09 1238 LYS A N 1
ATOM 10002 C CA . LYS A 1 1238 ? -7.144 26.765 27.771 1.00 23.09 1238 LYS A CA 1
ATOM 10003 C C . LYS A 1 1238 ? -6.311 25.823 26.859 1.00 23.09 1238 LYS A C 1
ATOM 10005 O O . LYS A 1 1238 ? -6.887 24.941 26.229 1.00 23.09 1238 LYS A O 1
ATOM 10010 N N . LYS A 1 1239 ? -5.012 26.100 26.672 1.00 22.33 1239 LYS A N 1
ATOM 10011 C CA . LYS A 1 1239 ? -4.296 25.940 25.385 1.00 22.33 1239 LYS A CA 1
ATOM 10012 C C . LYS A 1 1239 ? -3.240 24.817 25.348 1.00 22.33 1239 LYS A C 1
ATOM 10014 O O . LYS A 1 1239 ? -2.603 24.579 26.367 1.00 22.33 1239 LYS A O 1
ATOM 10019 N N . THR A 1 1240 ? -3.073 24.142 24.198 1.00 27.89 1240 THR A N 1
ATOM 10020 C CA . THR A 1 1240 ? -2.084 23.059 23.965 1.00 27.89 1240 THR A CA 1
ATOM 10021 C C . THR A 1 1240 ? -1.697 22.892 22.480 1.00 27.89 1240 THR A C 1
ATOM 10023 O O . THR A 1 1240 ? -2.579 22.616 21.670 1.00 27.89 1240 THR A O 1
ATOM 10026 N N . PHE A 1 1241 ? -0.384 22.895 22.214 1.00 30.73 1241 PHE A N 1
ATOM 10027 C CA . PHE A 1 1241 ? 0.338 22.317 21.059 1.00 30.73 1241 PHE A CA 1
ATOM 10028 C C . PHE A 1 1241 ? 0.141 22.906 19.642 1.00 30.73 1241 PHE A C 1
ATOM 10030 O O . PHE A 1 1241 ? -0.959 23.256 19.230 1.00 30.73 1241 PHE A O 1
ATOM 10037 N N . GLU A 1 1242 ? 1.248 22.929 18.890 1.00 27.48 1242 GLU A N 1
ATOM 10038 C CA . GLU A 1 1242 ? 1.399 23.290 17.474 1.00 27.48 1242 GLU A CA 1
ATOM 10039 C C . GLU A 1 1242 ? 2.576 22.449 16.922 1.00 27.48 1242 GLU A C 1
ATOM 10041 O O . GLU A 1 1242 ? 3.672 22.514 17.481 1.00 27.48 1242 GLU A O 1
ATOM 10046 N N . GLY A 1 1243 ? 2.356 21.606 15.902 1.00 34.47 1243 GLY A N 1
ATOM 10047 C CA . GLY A 1 1243 ? 3.380 20.686 15.375 1.00 34.47 1243 GLY A CA 1
ATOM 10048 C C . GLY A 1 1243 ? 2.837 19.550 14.490 1.00 34.47 1243 GLY A C 1
ATOM 10049 O O . GLY A 1 1243 ? 1.643 19.259 14.512 1.00 34.47 1243 GLY A O 1
ATOM 10050 N N . GLU A 1 1244 ? 3.733 18.930 13.716 1.00 38.22 1244 GLU A N 1
ATOM 10051 C CA . GLU A 1 1244 ? 3.495 17.837 12.750 1.00 38.22 1244 GLU A CA 1
ATOM 10052 C C . GLU A 1 1244 ? 3.310 16.460 13.431 1.00 38.22 1244 GLU A C 1
ATOM 10054 O O . GLU A 1 1244 ? 3.877 16.213 14.499 1.00 38.22 1244 GLU A O 1
ATOM 10059 N N . ILE A 1 1245 ? 2.545 15.538 12.820 1.00 48.16 1245 ILE A N 1
ATOM 10060 C CA . ILE A 1 1245 ? 2.425 14.152 13.314 1.00 48.16 1245 ILE A CA 1
ATOM 10061 C C . ILE A 1 1245 ? 3.547 13.277 12.740 1.00 48.16 1245 ILE A C 1
ATOM 10063 O O . ILE A 1 1245 ? 3.432 12.735 11.642 1.00 48.16 1245 ILE A O 1
ATOM 10067 N N . SER A 1 1246 ? 4.604 13.057 13.516 1.00 44.56 1246 SER A N 1
ATOM 10068 C CA . SER A 1 1246 ? 5.668 12.116 13.144 1.00 44.56 1246 SER A CA 1
ATOM 10069 C C . SER A 1 1246 ? 5.245 10.656 13.360 1.00 44.56 1246 SER A C 1
ATOM 10071 O O . SER A 1 1246 ? 4.960 10.252 14.490 1.00 44.56 1246 SER A O 1
ATOM 10073 N N . LEU A 1 1247 ? 5.266 9.830 12.310 1.00 53.91 1247 LEU A N 1
ATOM 10074 C CA . LEU A 1 1247 ? 5.153 8.369 12.434 1.00 53.91 1247 LEU A CA 1
ATOM 10075 C C . LEU A 1 1247 ? 6.502 7.752 12.844 1.00 53.91 1247 LEU A C 1
ATOM 10077 O O . LEU A 1 1247 ? 7.567 8.166 12.379 1.00 53.91 1247 LEU A O 1
ATOM 10081 N N . GLY A 1 1248 ? 6.465 6.780 13.756 1.00 39.25 1248 GLY A N 1
ATOM 10082 C CA . GLY A 1 1248 ? 7.661 6.216 14.382 1.00 39.25 1248 GLY A CA 1
ATOM 10083 C C . GLY A 1 1248 ? 8.294 5.082 13.574 1.00 39.25 1248 GLY A C 1
ATOM 10084 O O . GLY A 1 1248 ? 7.607 4.354 12.859 1.00 39.25 1248 GLY A O 1
ATOM 10085 N N . LYS A 1 1249 ? 9.606 4.874 13.741 1.00 41.50 1249 LYS A N 1
ATOM 10086 C CA . LYS A 1 1249 ? 10.260 3.616 13.350 1.00 41.50 1249 LYS A CA 1
ATOM 10087 C C . LYS A 1 1249 ? 10.090 2.598 14.475 1.00 41.50 1249 LYS A C 1
ATOM 10089 O O . LYS A 1 1249 ? 10.742 2.722 15.511 1.00 41.50 1249 LYS A O 1
ATOM 10094 N N . THR A 1 1250 ? 9.263 1.584 14.263 1.00 38.94 1250 THR A N 1
ATOM 10095 C CA . THR A 1 1250 ? 9.275 0.377 15.098 1.00 38.94 1250 THR A CA 1
ATOM 10096 C C . THR A 1 1250 ? 10.477 -0.478 14.699 1.00 38.94 1250 THR A C 1
ATOM 10098 O O . THR A 1 1250 ? 10.620 -0.850 13.537 1.00 38.94 1250 THR A O 1
ATOM 10101 N N . GLY A 1 1251 ? 11.382 -0.741 15.645 1.00 26.59 1251 GLY A N 1
ATOM 10102 C CA . GLY A 1 1251 ? 12.577 -1.546 15.394 1.00 26.59 1251 GLY A CA 1
ATOM 10103 C C . GLY A 1 1251 ? 12.248 -3.036 15.353 1.00 26.59 1251 GLY A C 1
ATOM 10104 O O . GLY A 1 1251 ? 12.078 -3.642 16.408 1.00 26.59 1251 GLY A O 1
ATOM 10105 N N . GLY A 1 1252 ? 12.171 -3.609 14.151 1.00 25.77 1252 GLY A N 1
ATOM 10106 C CA . GLY A 1 1252 ? 12.222 -5.060 13.962 1.00 25.77 1252 GLY A CA 1
ATOM 10107 C C . GLY A 1 1252 ? 13.622 -5.613 14.252 1.00 25.77 1252 GLY A C 1
ATOM 10108 O O . GLY A 1 1252 ? 14.614 -4.894 14.094 1.00 25.77 1252 GLY A O 1
ATOM 10109 N N . GLN A 1 1253 ? 13.676 -6.873 14.690 1.00 24.97 1253 GLN A N 1
ATOM 10110 C CA . GLN A 1 1253 ? 14.891 -7.698 14.728 1.00 24.97 1253 GLN A CA 1
ATOM 10111 C C . GLN A 1 1253 ? 14.990 -8.543 13.457 1.00 24.97 1253 GLN A C 1
ATOM 10113 O O . GLN A 1 1253 ? 13.912 -8.895 12.929 1.00 24.97 1253 GLN A O 1
#

Secondary structure (DSSP, 8-state):
-PPPPHHHHHHHHHHHHHHHHHHHHHHHHHHHHHHHHHHHHHHHHHHHHHT-SS-S--EEE-S-TTT-EEETT-EEE-GGGTEEE--PBPPTTPPBEEEETTTEEEEHHHHHHHH--------S-GGGEEEE-TT-EEE-TTHHHH-PEEBSS-EEEETTSEEEEE-TTT--HHHHHHHTTSHHHHHHHHHTS--SSTT-PPPHHHHTTS-EEE--HHHHHHHHHHHHHHHHHHHHHHHHHHHHHHHHHHHHHHHHHHHHTTSS-----SS--SS---S----TTSGGGTSSSSS--SSSHHHHHHHHHHTS-SS--GGGHHHHTTSSSSSSSSSS-----------------------TTTT-------SHHHHHHHHHHHHHSTTT--EE--SPEETTTTEEHHHHHHHHHHH-HHHHHHHHHH--S-HHHHHHHHHHHHHHHH-HHHHHHH-EEETTEEE-S-----SSTT-HHHHHHHHT--EEEEEEEE--SS---EEEEEEEETTEEEEEEEE--GGGT--HHHHHHIIIIIS-TTSTTTSTTTS-SEEEEE-SS-EEEESS--GGG---EE----TT-TTSS--SS----TTS-TTTHIIIIISSHHHHHHHHHHT-EEEEEEEEEE-TTS-EEEEEEEEEEPPPHHHHHHHHHHHHHHHHH-SS--EEEEE-TTS-HHHHHHHHHHHHHH-B-TTS-BS-SEEEEEES-SS--HHHHHHHHTT---TTSEEEE-TT--HHHHHHHHHTT-SEEEEEGGGGGGSTT-----TT--EEEEEES--TTTTTHHHHHHHHTT---HHHHHHHHHHHT--TTTS-TT-HHHHHHHTSS--TTEEEEEEESS--HHHHHHHSEEETTTEEE-SEEE-HHHHHHTTSB--SSTTEEEHHHHHHHHTTTTT-TTS---HHHHHHHT-TT--TT-HHHHHHHHHHHIIIIITTHHHHT-EEEEEESSHHHHHHHHHHHHHHHHHTT-TT--EEEE-SS-EEETTEEE-HHHH-B-TTSPBPPTTTHHHHHHHT-SEEEESSTTSSS---TTEEEEEEES---THHHHHHHGGG-B-BTTB---EEEESS--HHHHHHHHHHHHS---B-S---THHHHHHHHHHHTT----HHHHHHHHHHHHHHTTT-TTHHHHHHHHHHHHHHHHHTS-HHHHHHHHHHHHHHHHHHHHHHHHS----HHHHHHHHHHHHHTTTSPPPP-------S-----------------PPP-----

Nearest PDB structures (foldseek):
  4bec-assembly2_B  TM=5.452E-01  e=2.187E-21  Escherichia coli
  4bec-assembly1_A  TM=5.563E-01  e=7.925E-21  Escherichia coli
  7btp-assembly1_A  TM=5.037E-01  e=2.801E-21  Escherichia coli
  8i9y-assembly1_CE  TM=3.242E-01  e=1.335E-05  Thermochaetoides thermophila DSM 1495
  8i9w-assembly1_CE  TM=3.093E-01  e=3.256E-05  Thermochaetoides thermophila DSM 1495

Sequence (1253 aa):
MHVPPIYEQQKIANLLDKKCSQIDTALEKTRTTIEEYKKYKQAIITKAVTKGIRGDRPMKDSGIEWIGEIPAEWNSINPKALFTQRKDKAREGERQLTASQKYGVIYQDDYMKITGNKVVTVVKDFSILKHVEKGDFVISMRSFQGGLEYSENTGSISSAYVMLIPNKGKVYDRYYKWLFKSELYINALQSTSDLVRDGQAMRYSNFIQVRLYTVPIIEQQEIADYLDKKCAAIDTLIAKKEQLITDLEAYKKSLIYEYVTGKKEDCKGIYAISRKWGEKTSDAREENLLYIGKTERNFEQHDIESALIYELQPKMNDSKMQSYRYKSNYYVYIINYGFRGVGLIDKVIDAKTHLNEDSKEAKELITLETTEKRFEEDIEASFLSPAGGYTHNNDAYIPKLGLHQDTLIRFIQKTQPKEWQRFLLQNKLEPENKFCLAFNNACDTDGLLSVLRKGFKHRGITFRVCYFKPESTLNQTAGVLYAKNEITCNRQWYYSADNSKSVDMVIAVNGIPVFAFELKNQYTGQTIENAMRQWMYDRSEKELCFQFNKRILGYFCVDQMNVMMATKLAGKDTYFLPFNQGSSGAGMDGGKGNPANPNGYPTSYLWENIFQKDSMMDILQKFIHLQKNKEKKIDKDGKERPIEKQVLIFPRFHQLDVVRKVIDDVKEYGTGKNYLVQHSAGSGKSNSIGWLSYRLASLHDENNKAIFSSVIVVTDRTVLDAQLQATISGFDHTLGAVETIGEGKKSVDLKNAINAGARIIVTTLQKFPVIYEEVDKVAGRAFAIIVDEAHSSQTGTSAQKLKIALADTSEALKEYAELEGKAEDEVDLNDAIVKEMLTHGKHKNLSFFAFTATPKAQTLEMFGTEVTGGSFHPFHVYSMRQAIEEGFILDVLQNYMTYDTCFKIAKETRENPELPESRATKIIKKYEKLHPYNISQKSEIIVETFLSTTKDKIGGKGKMMVVTDSRLAAVRYFHAINKYIKDHGYSNVKCMIAFSGTVTDDGTEFTESSLNVRPDGSHISEAQTKAEFHENFNVLIVAEKYQTGFDEPLLHTMIVDKKLKNVKAVQTLSRLNRTCTNKNDTFILDFANTTEEIQEAFQPFYQETSLSQPVNTDLIYQVQREIRGYALYSENDIEAFIGRWEKLNQSNKDEMGKMTSALKPVVDRYNLKGTEERYQIRRHVRNFVKWYNYVAQVVRTFDAELHKEYLFLKYLEKLIPADPVEPIDLDGKIKLEYYKLKKTFEGEISLGKTGGQ

Solvent-accessible surface area (backbone atoms only — not comparable to full-atom values): 71376 Å² total; per-residue (Å²): 132,91,76,75,57,70,73,55,49,52,52,52,48,59,50,48,54,57,51,49,53,54,50,50,57,50,44,52,53,48,52,51,52,45,53,51,52,52,51,51,49,45,50,52,46,37,46,34,67,50,62,44,78,78,73,90,67,66,64,34,79,42,90,38,91,66,70,44,58,25,40,60,89,44,45,69,40,59,35,67,80,40,36,43,76,63,79,54,57,29,60,91,89,47,56,47,40,44,82,36,95,89,71,30,36,42,44,42,70,59,51,25,69,76,67,71,51,86,76,94,75,84,87,68,72,58,77,66,21,21,49,41,52,62,62,24,32,38,33,37,65,60,23,56,81,61,17,48,30,46,21,87,46,64,27,17,31,64,52,80,44,39,39,30,42,58,34,73,93,66,36,51,56,67,28,50,51,45,42,37,56,13,62,52,51,21,55,42,51,38,73,58,51,88,73,89,53,89,78,64,57,53,45,68,78,34,57,51,66,42,72,41,66,47,61,58,57,70,57,31,47,55,41,24,58,51,46,57,55,57,47,52,53,52,51,53,54,41,52,57,45,56,49,51,46,53,52,52,52,51,48,52,54,49,54,52,49,33,52,76,70,55,76,53,76,83,87,72,91,71,88,85,89,87,86,83,82,93,71,93,82,89,76,98,72,67,68,72,82,70,67,87,77,82,83,81,88,77,79,68,67,69,62,56,60,55,57,65,65,65,79,75,66,91,88,81,71,77,86,61,64,67,73,65,74,76,72,79,86,83,86,81,83,89,85,72,86,79,96,82,83,82,88,85,88,80,86,87,80,89,90,86,80,92,82,81,94,85,67,92,69,88,71,75,76,83,69,82,70,65,47,46,67,48,59,52,48,59,53,47,53,47,35,55,29,88,78,14,57,32,41,76,68,89,62,65,72,38,33,93,76,42,27,20,55,64,43,32,52,50,44,38,51,78,74,39,49,70,56,47,54,57,47,42,74,76,30,88,66,66,44,66,66,50,48,55,49,53,52,48,55,38,22,74,72,64,23,30,72,43,32,48,77,72,20,49,74,57,98,90,42,74,46,63,69,53,60,61,81,57,82,42,81,86,48,52,68,45,45,58,48,27,71,63,58,50,38,26,50,40,66,59,40,62,61,50,84,90,52,90,56,57,40,55,31,34,36,22,52,29,29,38,43,37,35,37,34,32,67,28,33,60,86,70,74,34,43,45,68,52,33,49,45,41,51,23,73,75,44,61,42,81,41,63,41,42,26,74,43,48,30,35,56,37,43,38,21,32,25,60,55,44,39,35,34,25,46,47,59,50,33,86,72,43,62,73,42,67,50,42,51,18,37,59,26,72,43,41,58,40,41,53,40,34,29,89,45,97,88,55,54,39,39,42,56,52,56,77,55,50,52,12,46,69,45,39,50,46,36,66,63,67,52,47,38,76,47,77,43,82,43,78,42,68,48,100,85,72,47,76,41,84,40,83,46,77,45,64,42,69,68,49,40,70,44,49,49,52,43,46,56,54,52,54,50,38,65,76,68,56,55,35,57,52,36,18,34,38,42,26,86,78,77,49,62,55,54,37,52,21,45,38,49,52,48,51,52,62,35,45,48,98,87,60,48,62,64,35,54,28,25,38,40,36,33,87,51,71,73,62,57,65,64,34,53,51,50,44,56,59,65,62,84,62,88,71,42,67,46,75,44,44,80,93,54,56,44,68,56,50,43,50,42,62,74,71,54,29,30,29,35,40,36,43,67,87,40,49,83,78,38,48,93,63,56,92,77,33,74,96,45,24,36,38,41,35,31,54,66,57,43,81,91,52,61,47,76,56,42,51,46,50,39,54,42,46,53,53,41,67,66,46,44,48,58,48,17,64,74,71,74,48,54,70,88,71,55,63,82,80,42,56,65,58,52,58,55,43,49,33,23,76,40,61,39,44,22,41,41,34,32,26,51,69,72,48,65,73,43,26,72,73,21,22,41,75,45,98,81,54,26,19,32,57,69,27,35,39,25,38,42,21,38,37,68,58,62,63,27,49,64,52,43,64,43,42,40,33,48,65,33,50,61,35,42,27,65,54,65,70,78,39,85,87,59,82,82,49,73,66,35,60,59,49,64,74,53,85,86,70,69,111,82,45,64,61,59,56,26,51,52,49,53,50,46,36,65,77,68,21,36,69,34,44,84,58,54,23,19,36,38,36,40,24,70,33,64,62,51,26,54,55,42,53,52,38,32,55,46,53,36,58,80,70,67,50,88,87,69,38,78,44,61,42,53,80,70,78,44,74,54,97,89,44,82,44,38,41,35,82,69,29,61,48,99,86,70,48,65,39,49,80,86,44,47,69,58,47,44,69,78,75,38,41,34,39,32,20,34,68,53,65,39,60,97,55,86,54,54,50,31,33,31,39,38,33,51,33,84,54,53,41,68,60,33,45,47,39,55,52,52,37,16,49,59,46,83,70,47,90,71,38,40,31,45,25,71,56,48,56,73,63,53,51,49,64,29,38,55,64,40,40,45,73,66,73,35,79,64,73,85,72,69,66,61,48,62,50,40,50,53,57,52,55,70,68,66,54,69,51,69,70,51,37,50,58,27,47,77,28,54,59,52,44,81,70,78,44,81,68,36,62,63,51,33,53,54,46,46,42,64,41,40,50,52,45,70,73,40,54,74,66,53,42,50,49,50,63,44,45,52,50,49,39,49,53,47,52,64,48,48,37,58,66,42,74,77,91,50,65,66,65,47,49,50,42,53,48,46,67,52,46,64,80,65,52,82,78,84,87,80,87,87,80,92,72,91,80,78,81,90,82,87,85,89,87,88,87,77,60,68,87,78,65,64,82,80,80,86,79,84,78,133